Protein AF-A0A2N6A947-F1 (afdb_monomer)

Nearest PDB structures (foldseek):
  3qwr-assembly1_A  TM=3.632E-01  e=7.647E-03  Homo sapiens
  8txb-assembly1_A  TM=1.488E-01  e=3.170E-05  Chlamydomonas reinhardtii
  7u06-assembly1_b  TM=2.099E-01  e=1.662E-03  Saccharomyces cerevisiae
  5es4-assembly2_C  TM=1.781E-01  e=1.356E-02  Homo sapiens
  7e94-assembly1_T  TM=2.693E-01  e=3.312E-01  Saccharomyces cerevisiae S288C

Solvent-accessible surface area (backbone atoms only — not comparable to full-atom values): 46167 Å² total; per-residue (Å²): 127,74,68,74,59,53,59,57,52,53,52,54,52,50,54,50,50,50,55,51,50,54,52,52,53,60,61,70,66,67,63,84,74,73,75,77,86,54,90,84,45,86,80,53,80,33,36,28,36,40,32,32,40,22,93,68,43,40,49,32,33,26,24,50,62,75,35,22,82,81,71,75,57,36,49,49,88,84,82,55,90,38,47,86,80,69,62,102,75,73,44,58,64,69,76,78,46,18,27,25,67,40,86,85,81,22,39,27,34,46,35,28,37,19,62,69,56,40,50,29,29,26,12,85,80,48,89,64,82,64,60,80,60,88,80,77,58,58,48,38,21,34,60,48,87,68,36,31,43,40,24,34,31,29,61,76,52,50,91,76,19,49,28,32,26,41,56,100,89,47,28,28,28,44,42,82,88,81,30,30,31,34,46,34,27,42,19,69,40,94,85,72,79,64,49,65,40,60,34,35,25,25,39,59,70,30,24,80,79,73,76,56,24,19,25,59,91,65,78,32,72,55,74,77,43,63,55,63,92,38,36,24,36,49,66,66,91,64,73,90,75,80,86,70,94,78,80,85,83,84,77,84,92,79,85,83,88,73,70,51,75,50,75,49,76,68,82,77,30,50,36,51,42,62,48,74,90,80,78,84,88,83,75,64,78,44,79,49,80,55,66,89,76,90,86,70,86,94,80,79,93,71,79,94,74,88,62,86,72,74,58,49,103,82,75,48,79,68,92,79,83,91,72,81,86,76,92,78,88,85,84,76,100,69,87,81,84,78,82,73,75,57,75,47,48,60,74,59,52,70,70,51,67,98,67,70,63,40,45,36,40,29,47,83,87,70,55,66,56,70,73,50,79,64,81,88,92,84,89,90,74,76,58,48,70,87,59,84,68,67,75,52,45,62,93,54,104,69,56,72,59,55,50,55,61,99,79,83,57,78,32,66,47,42,43,51,46,66,46,38,39,87,75,56,73,64,38,46,30,46,37,32,15,53,44,74,50,64,42,62,95,73,77,41,45,73,68,47,57,62,31,78,43,81,62,54,79,56,85,67,53,42,53,53,72,52,72,47,66,26,70,67,50,85,90,54,52,29,86,38,55,37,26,60,39,52,23,42,72,85,56,55,50,62,80,58,83,83,48,70,86,41,54,51,71,52,48,29,44,49,49,36,37,79,77,47,72,48,58,60,56,67,51,68,74,57,76,41,64,58,58,71,93,62,68,38,64,61,41,46,40,35,35,27,53,48,59,79,36,88,85,68,49,59,67,46,52,37,40,36,44,33,40,72,90,56,95,53,79,44,78,44,73,40,97,77,60,87,36,55,36,69,80,36,77,88,45,50,58,33,46,44,75,47,34,26,79,84,37,79,81,67,59,67,61,37,47,28,35,45,33,40,29,39,21,48,80,83,53,67,22,69,78,42,63,49,67,65,86,70,85,74,81,74,86,70,75,82,59,97,49,81,31,78,84,81,69,47,71,43,38,42,55,43,72,51,73,51,57,22,39,52,65,44,77,99,56,67,72,41,52,42,51,72,72,33,35,23,73,37,78,26,36,42,42,65,62,29,29,30,41,53,97,85,58,87,73,92,62,66,40,75,30,81,96,60,43,48,34,42,53,47,60,75,47,50,48,64,75,84,44,57,52,54,40,76,63,31,34,31,25,34,69,58,58,42,71,73,43,30,32,29,40,33,32,26,34,86,90,66,30,61,16,50,67,53,76,38,70,38,65,24,37,68,62,72,81,88,80,79,88,84,128

Mean predicted aligned error: 19.94 Å

Structure (mmCIF, N/CA/C/O backbone):
data_AF-A0A2N6A947-F1
#
_entry.id   AF-A0A2N6A947-F1
#
loop_
_atom_site.group_PDB
_atom_site.id
_atom_site.type_symbol
_atom_site.label_atom_id
_atom_site.label_alt_id
_atom_site.label_comp_id
_atom_site.label_asym_id
_atom_site.label_entity_id
_atom_site.label_seq_id
_atom_site.pdbx_PDB_ins_code
_atom_site.Cartn_x
_atom_site.Cartn_y
_atom_site.Cartn_z
_atom_site.occupancy
_atom_site.B_iso_or_equiv
_atom_site.auth_seq_id
_atom_site.auth_comp_id
_atom_site.auth_asym_id
_atom_site.auth_atom_id
_atom_site.pdbx_PDB_model_num
ATOM 1 N N . MET A 1 1 ? 44.524 34.307 -31.940 1.00 50.47 1 MET A N 1
ATOM 2 C CA . MET A 1 1 ? 45.292 33.169 -31.377 1.00 50.47 1 MET A CA 1
ATOM 3 C C . MET A 1 1 ? 45.083 32.980 -29.865 1.00 50.47 1 MET A C 1
ATOM 5 O O . MET A 1 1 ? 45.227 31.859 -29.406 1.00 50.47 1 MET A O 1
ATOM 9 N N . LEU A 1 2 ? 44.677 34.011 -29.102 1.00 44.41 2 LEU A N 1
ATOM 10 C CA . LEU A 1 2 ? 44.308 33.879 -27.677 1.00 44.41 2 LEU A CA 1
ATOM 11 C C . LEU A 1 2 ? 42.926 33.234 -27.424 1.00 44.41 2 LEU A C 1
ATOM 13 O O . LEU A 1 2 ? 42.765 32.572 -26.411 1.00 44.41 2 LEU A O 1
ATOM 17 N N . TYR A 1 3 ? 41.973 33.340 -28.357 1.00 42.94 3 TYR A N 1
ATOM 18 C CA . TYR A 1 3 ? 40.593 32.856 -28.165 1.00 42.94 3 TYR A CA 1
ATOM 19 C C . TYR A 1 3 ? 40.456 31.316 -28.142 1.00 42.94 3 TYR A C 1
ATOM 21 O O . TYR A 1 3 ? 39.772 30.763 -27.293 1.00 42.94 3 TYR A O 1
ATOM 29 N N . LYS A 1 4 ? 41.215 30.594 -28.982 1.00 48.47 4 LYS A N 1
ATOM 30 C CA . LYS A 1 4 ? 41.198 29.113 -29.029 1.00 48.47 4 LYS A CA 1
ATOM 31 C C . LYS A 1 4 ? 41.776 28.428 -27.784 1.00 48.47 4 LYS A C 1
ATOM 33 O O . LYS A 1 4 ? 41.676 27.211 -27.652 1.00 48.47 4 LYS A O 1
ATOM 38 N N . LYS A 1 5 ? 42.452 29.174 -26.907 1.00 51.66 5 LYS A N 1
ATOM 39 C CA . LYS A 1 5 ? 43.071 28.610 -25.701 1.00 51.66 5 LYS A CA 1
ATOM 40 C C . LYS A 1 5 ? 42.092 28.569 -24.524 1.00 51.66 5 LYS A C 1
ATOM 42 O O . LYS A 1 5 ? 42.265 27.737 -23.642 1.00 51.66 5 LYS A O 1
ATOM 47 N N . THR A 1 6 ? 41.067 29.418 -24.544 1.00 63.31 6 THR A N 1
ATOM 48 C CA . THR A 1 6 ? 40.069 29.542 -23.477 1.00 63.31 6 THR A CA 1
ATOM 49 C C . THR A 1 6 ? 38.972 28.480 -23.580 1.00 63.31 6 THR A C 1
ATOM 51 O O . THR A 1 6 ? 38.602 27.914 -22.560 1.00 63.31 6 THR A O 1
ATOM 54 N N . GLU A 1 7 ? 38.534 28.114 -24.791 1.00 71.25 7 GLU A N 1
ATOM 55 C CA . GLU A 1 7 ? 37.529 27.048 -24.994 1.00 71.25 7 GLU A CA 1
ATOM 56 C C . GLU A 1 7 ? 38.010 25.684 -24.490 1.00 71.25 7 GLU A C 1
ATOM 58 O O . GLU A 1 7 ? 37.280 24.967 -23.813 1.00 71.25 7 GLU A O 1
ATOM 63 N N . LYS A 1 8 ? 39.281 25.347 -24.744 1.00 76.56 8 LYS A N 1
ATOM 64 C CA . LYS A 1 8 ? 39.851 24.084 -24.256 1.00 76.56 8 LYS A CA 1
ATOM 65 C C . LYS A 1 8 ? 39.929 24.040 -22.733 1.00 76.56 8 LYS A C 1
ATOM 67 O O . LYS A 1 8 ? 39.758 22.977 -22.156 1.00 76.56 8 LYS A O 1
ATOM 72 N N . PHE A 1 9 ? 40.180 25.175 -22.085 1.00 80.62 9 PHE A N 1
ATOM 73 C CA . PHE A 1 9 ? 40.243 25.229 -20.627 1.00 80.62 9 PHE A CA 1
ATOM 74 C C . PHE A 1 9 ? 38.854 25.059 -19.998 1.00 80.62 9 PHE A C 1
ATOM 76 O O . PHE A 1 9 ? 38.720 24.331 -19.021 1.00 80.62 9 PHE A O 1
ATOM 83 N N . LEU A 1 10 ? 37.819 25.653 -20.603 1.00 83.31 10 LEU A N 1
ATOM 84 C CA . LEU A 1 10 ? 36.439 25.518 -20.131 1.00 83.31 10 LEU A CA 1
ATOM 85 C C . LEU A 1 10 ? 35.922 24.078 -20.273 1.00 83.31 10 LEU A C 1
ATOM 87 O O . LEU A 1 10 ? 35.333 23.545 -19.338 1.00 83.31 10 LEU A O 1
ATOM 91 N N . PHE A 1 11 ? 36.219 23.426 -21.402 1.00 87.25 11 PHE A N 1
ATOM 92 C CA . PHE A 1 11 ? 35.834 22.033 -21.642 1.00 87.25 11 PHE A CA 1
ATOM 93 C C . PHE A 1 11 ? 36.469 21.073 -20.624 1.00 87.25 11 PHE A C 1
ATOM 95 O O . PHE A 1 11 ? 35.775 20.256 -20.029 1.00 87.25 11 PHE A O 1
ATOM 102 N N . PHE A 1 12 ? 37.772 21.214 -20.348 1.00 87.25 12 PHE A N 1
ATOM 103 C CA . PHE A 1 12 ? 38.435 20.384 -19.334 1.00 87.25 12 PHE A CA 1
ATOM 104 C C . PHE A 1 12 ? 37.901 20.635 -17.917 1.00 87.25 12 PHE A C 1
ATOM 106 O O . PHE A 1 12 ? 37.823 19.694 -17.133 1.00 87.25 12 PHE A O 1
ATOM 113 N N . SER A 1 13 ? 37.500 21.869 -17.593 1.00 87.62 13 SER A N 1
ATOM 114 C CA . SER A 1 13 ? 36.910 22.184 -16.288 1.00 87.62 13 SER A CA 1
ATOM 115 C C . SER A 1 13 ? 35.533 21.541 -16.099 1.00 87.62 13 SER A C 1
ATOM 117 O O . SER A 1 13 ? 35.254 21.045 -15.013 1.00 87.62 13 SER A O 1
ATOM 119 N N . LEU A 1 14 ? 34.700 21.508 -17.147 1.00 90.31 14 LEU A N 1
ATOM 120 C CA . LEU A 1 14 ? 33.376 20.873 -17.110 1.00 90.31 14 LEU A CA 1
ATOM 121 C C . LEU A 1 14 ? 33.468 19.348 -17.008 1.00 90.31 14 LEU A C 1
ATOM 123 O O . LEU A 1 14 ? 32.779 18.754 -16.187 1.00 90.31 14 LEU A O 1
ATOM 127 N N . VAL A 1 15 ? 34.374 18.720 -17.766 1.00 92.31 15 VAL A N 1
ATOM 128 C CA . VAL A 1 15 ? 34.613 17.269 -17.672 1.00 92.31 15 VAL A CA 1
ATOM 129 C C . VAL A 1 15 ? 35.115 16.885 -16.278 1.00 92.31 15 VAL A C 1
ATOM 131 O O . VAL A 1 15 ? 34.679 15.882 -15.721 1.00 92.31 15 VAL A O 1
ATOM 134 N N . PHE A 1 16 ? 35.993 17.695 -15.679 1.00 92.38 16 PHE A N 1
ATOM 135 C CA . PHE A 1 16 ? 36.485 17.431 -14.327 1.00 92.38 16 PHE A CA 1
ATOM 136 C C . PHE A 1 16 ? 35.374 17.550 -13.276 1.00 92.38 16 PHE A C 1
ATOM 138 O O . PHE A 1 16 ? 35.284 16.697 -12.402 1.00 92.38 16 PHE A O 1
ATOM 145 N N . LEU A 1 17 ? 34.499 18.556 -13.391 1.00 90.62 17 LEU A N 1
ATOM 146 C CA . LEU A 1 17 ? 33.332 18.725 -12.517 1.00 90.62 17 LEU A CA 1
ATOM 147 C C . LEU A 1 17 ? 32.339 17.564 -12.644 1.00 90.62 17 LEU A C 1
ATOM 149 O O . LEU A 1 17 ? 31.837 17.093 -11.630 1.00 90.62 17 LEU A O 1
ATOM 153 N N . PHE A 1 18 ? 32.109 17.064 -13.861 1.00 90.19 18 PHE A N 1
ATOM 154 C CA . PHE A 1 18 ? 31.213 15.933 -14.100 1.00 90.19 18 PHE A CA 1
ATOM 155 C C . PHE A 1 18 ? 31.761 14.628 -13.508 1.00 90.19 18 PHE A C 1
ATOM 157 O O . PHE A 1 18 ? 31.039 13.906 -12.831 1.00 90.19 18 PHE A O 1
ATOM 164 N N . ILE A 1 19 ? 33.060 14.352 -13.682 1.00 90.44 19 ILE A N 1
ATOM 165 C CA . ILE A 1 19 ? 33.705 13.162 -13.103 1.00 90.44 19 ILE A CA 1
ATOM 166 C C . ILE A 1 19 ? 33.709 13.237 -11.572 1.00 90.44 19 ILE A C 1
ATOM 168 O O . ILE A 1 19 ? 33.437 12.234 -10.913 1.00 90.44 19 ILE A O 1
ATOM 172 N N . PHE A 1 20 ? 33.997 14.410 -10.998 1.00 85.50 20 PHE A N 1
ATOM 173 C CA . PHE A 1 20 ? 33.984 14.583 -9.545 1.00 85.50 20 PHE A CA 1
ATOM 174 C C . PHE A 1 20 ? 32.566 14.470 -8.979 1.00 85.50 20 PHE A C 1
ATOM 176 O O . PHE A 1 20 ? 32.386 13.804 -7.968 1.00 85.50 20 PHE A O 1
ATOM 183 N N . GLY A 1 21 ? 31.568 15.047 -9.656 1.00 85.94 21 GLY A N 1
ATOM 184 C CA . GLY A 1 21 ? 30.157 14.938 -9.281 1.00 85.94 21 GLY A CA 1
ATOM 185 C C . GLY A 1 21 ? 29.642 13.500 -9.344 1.00 85.94 21 GLY A C 1
ATOM 186 O O . GLY A 1 21 ? 29.076 13.019 -8.369 1.00 85.94 21 GLY A O 1
ATOM 187 N N . ALA A 1 22 ? 29.926 12.776 -10.431 1.00 74.06 22 ALA A N 1
ATOM 188 C CA . ALA A 1 22 ? 29.560 11.366 -10.566 1.00 74.06 22 ALA A CA 1
ATOM 189 C C . ALA A 1 22 ? 30.270 10.479 -9.528 1.00 74.06 22 ALA A C 1
ATOM 191 O O . ALA A 1 22 ? 29.666 9.566 -8.978 1.00 74.06 22 ALA A O 1
ATOM 192 N N . SER A 1 23 ? 31.536 10.767 -9.206 1.00 73.06 23 SER A N 1
ATOM 193 C CA . SER A 1 23 ? 32.271 10.012 -8.180 1.00 73.06 23 SER A CA 1
ATOM 194 C C . SER A 1 23 ? 31.745 10.286 -6.768 1.00 73.06 23 SER A C 1
ATOM 196 O O . SER A 1 23 ? 31.692 9.364 -5.962 1.00 73.06 23 SER A O 1
ATOM 198 N N . LEU A 1 24 ? 31.333 11.524 -6.469 1.00 68.56 24 LEU A N 1
ATOM 199 C CA . LEU A 1 24 ? 30.694 11.872 -5.195 1.00 68.56 24 LEU A CA 1
ATOM 200 C C . LEU A 1 24 ? 29.315 11.206 -5.065 1.00 68.56 24 LEU A C 1
ATOM 202 O O . LEU A 1 24 ? 28.981 10.693 -4.004 1.00 68.56 24 LEU A O 1
ATOM 206 N N . PHE A 1 25 ? 28.551 11.152 -6.160 1.00 63.16 25 PHE A N 1
ATOM 207 C CA . PHE A 1 25 ? 27.249 10.486 -6.209 1.00 63.16 25 PHE A CA 1
ATOM 208 C C . PHE A 1 25 ? 27.365 8.970 -5.983 1.00 63.16 25 PHE A C 1
ATOM 210 O O . PHE A 1 25 ? 26.602 8.407 -5.205 1.00 63.16 25 PHE A O 1
ATOM 217 N N . VAL A 1 26 ? 28.371 8.315 -6.579 1.00 64.00 26 VAL A N 1
ATOM 218 C CA . VAL A 1 26 ? 28.654 6.878 -6.374 1.00 64.00 26 VAL A CA 1
ATOM 219 C C . VAL A 1 26 ? 29.166 6.571 -4.956 1.00 64.00 26 VAL A C 1
ATOM 221 O O . VAL A 1 26 ? 28.980 5.463 -4.461 1.00 64.00 26 VAL A O 1
ATOM 224 N N . LEU A 1 27 ? 29.813 7.529 -4.283 1.00 49.41 27 LEU A N 1
ATOM 225 C CA . LEU A 1 27 ? 30.269 7.351 -2.899 1.00 49.41 27 LEU A CA 1
ATOM 226 C C . LEU A 1 27 ? 29.147 7.566 -1.873 1.00 49.41 27 LEU A C 1
ATOM 228 O O . LEU A 1 27 ? 29.126 6.851 -0.879 1.00 49.41 27 LEU A O 1
ATOM 232 N N . ASN A 1 28 ? 28.185 8.453 -2.145 1.00 48.78 28 ASN A N 1
ATOM 233 C CA . ASN A 1 28 ? 27.002 8.635 -1.292 1.00 48.78 28 ASN A CA 1
ATOM 234 C C . ASN A 1 28 ? 25.933 7.540 -1.470 1.00 48.78 28 ASN A C 1
ATOM 236 O O . ASN A 1 28 ? 25.025 7.443 -0.654 1.00 48.78 28 ASN A O 1
ATOM 240 N N . SER A 1 29 ? 26.018 6.716 -2.520 1.00 42.75 29 SER A N 1
ATOM 241 C CA . SER A 1 29 ? 25.035 5.657 -2.818 1.00 42.75 29 SER A CA 1
ATOM 242 C C . SER A 1 29 ? 25.415 4.274 -2.277 1.00 42.75 29 SER A C 1
ATOM 244 O O . SER A 1 29 ? 24.683 3.314 -2.489 1.00 42.75 29 SER A O 1
ATOM 246 N N . LYS A 1 30 ? 26.523 4.150 -1.536 1.00 32.97 30 LYS A N 1
ATOM 247 C CA . LYS A 1 30 ? 26.870 2.923 -0.802 1.00 32.97 30 LYS A CA 1
ATOM 248 C C . LYS A 1 30 ? 26.450 3.021 0.662 1.00 32.97 30 LYS A C 1
ATOM 250 O O . LYS A 1 30 ? 27.293 2.902 1.545 1.00 32.97 30 LYS A O 1
ATOM 255 N N . LYS A 1 31 ? 25.158 3.239 0.910 1.00 45.78 31 LYS A N 1
ATOM 256 C CA . LYS A 1 31 ? 24.582 2.864 2.206 1.00 45.78 31 LYS A CA 1
ATOM 257 C C . LYS A 1 31 ? 24.679 1.344 2.328 1.00 45.78 31 LYS A C 1
ATOM 259 O O . LYS A 1 31 ? 24.542 0.642 1.323 1.00 45.78 31 LYS A O 1
ATOM 264 N N . ALA A 1 32 ? 24.985 0.836 3.517 1.00 40.97 32 ALA A N 1
ATOM 265 C CA . ALA A 1 32 ? 24.876 -0.591 3.773 1.00 40.97 32 ALA A CA 1
ATOM 266 C C . ALA A 1 32 ? 23.411 -0.981 3.533 1.00 40.97 32 ALA A C 1
ATOM 268 O O . ALA A 1 32 ? 22.534 -0.580 4.295 1.00 40.97 32 ALA A O 1
ATOM 269 N N . SER A 1 33 ? 23.131 -1.683 2.432 1.00 39.00 33 SER A N 1
ATOM 270 C CA . SER A 1 33 ? 21.829 -2.312 2.238 1.00 39.00 33 SER A CA 1
ATOM 271 C C . SER A 1 33 ? 21.668 -3.326 3.358 1.00 39.00 33 SER A C 1
ATOM 273 O O . SER A 1 33 ? 22.287 -4.389 3.314 1.00 39.00 33 SER A O 1
ATOM 275 N N . ALA A 1 34 ? 20.847 -3.002 4.358 1.00 44.25 34 ALA A N 1
ATOM 276 C CA . ALA A 1 34 ? 20.091 -4.053 5.007 1.00 44.25 34 ALA A CA 1
ATOM 277 C C . ALA A 1 34 ? 19.379 -4.809 3.884 1.00 44.25 34 ALA A C 1
ATOM 279 O O . ALA A 1 34 ? 18.766 -4.198 3.002 1.00 44.25 34 ALA A O 1
ATOM 280 N N . THR A 1 35 ? 19.579 -6.120 3.847 1.00 45.50 35 THR A N 1
ATOM 281 C CA . THR A 1 35 ? 18.865 -7.013 2.947 1.00 45.50 35 THR A CA 1
ATOM 282 C C . THR A 1 35 ? 17.377 -6.701 3.067 1.00 45.50 35 THR A C 1
ATOM 284 O O . THR A 1 35 ? 16.821 -6.691 4.165 1.00 45.50 35 THR A O 1
ATOM 287 N N . THR A 1 36 ? 16.757 -6.347 1.941 1.00 43.16 36 THR A N 1
ATOM 288 C CA . THR A 1 36 ? 15.314 -6.134 1.850 1.00 43.16 36 THR A CA 1
ATOM 289 C C . THR A 1 36 ? 14.626 -7.378 2.387 1.00 43.16 36 THR A C 1
ATOM 291 O O . THR A 1 36 ? 14.942 -8.486 1.956 1.00 43.16 36 THR A O 1
ATOM 294 N N . TRP A 1 37 ? 13.741 -7.196 3.361 1.00 45.16 37 TRP A N 1
ATOM 295 C CA . TRP A 1 37 ? 12.970 -8.279 3.954 1.00 45.16 37 TRP A CA 1
ATOM 296 C C . TRP A 1 37 ? 12.182 -9.011 2.862 1.00 45.16 37 TRP A C 1
ATOM 298 O O . TRP A 1 37 ? 11.352 -8.404 2.188 1.00 45.16 37 TRP A O 1
ATOM 308 N N . ASP A 1 38 ? 12.477 -10.297 2.669 1.00 51.53 38 ASP A N 1
ATOM 309 C CA . ASP A 1 38 ? 11.773 -11.168 1.730 1.00 51.53 38 ASP A CA 1
ATOM 310 C C . ASP A 1 38 ? 10.774 -12.046 2.505 1.00 51.53 38 ASP A C 1
ATOM 312 O O . ASP A 1 38 ? 11.174 -13.056 3.086 1.00 51.53 38 ASP A O 1
ATOM 316 N N . PRO A 1 39 ? 9.473 -11.722 2.542 1.00 48.81 39 PRO A N 1
ATOM 317 C CA . PRO A 1 39 ? 8.485 -12.542 3.245 1.00 48.81 39 PRO A CA 1
ATOM 318 C C . PRO A 1 39 ? 8.415 -14.004 2.766 1.00 48.81 39 PRO A C 1
ATOM 320 O O . PRO A 1 39 ? 7.819 -14.829 3.457 1.00 48.81 39 PRO A O 1
ATOM 323 N N . SER A 1 40 ? 8.999 -14.342 1.608 1.00 46.25 40 SER A N 1
ATOM 324 C CA . SER A 1 40 ? 9.040 -15.705 1.071 1.00 46.25 40 SER A CA 1
ATOM 325 C C . SER A 1 40 ? 10.133 -16.590 1.686 1.00 46.25 40 SER A C 1
ATOM 327 O O . SER A 1 40 ? 10.068 -17.817 1.549 1.00 46.25 40 SER A O 1
ATOM 329 N N . ASN A 1 41 ? 11.095 -16.011 2.415 1.00 53.38 41 ASN A N 1
ATOM 330 C CA . ASN A 1 41 ? 12.110 -16.783 3.118 1.00 53.38 41 ASN A CA 1
ATOM 331 C C . ASN A 1 41 ? 11.519 -17.367 4.424 1.00 53.38 41 ASN A C 1
ATOM 333 O O . ASN A 1 41 ? 11.138 -16.613 5.322 1.00 53.38 41 ASN A O 1
ATOM 337 N N . PRO A 1 42 ? 11.433 -18.704 4.572 1.00 47.22 42 PRO A N 1
ATOM 338 C CA . PRO A 1 42 ? 10.879 -19.349 5.765 1.00 47.22 42 PRO A CA 1
ATOM 339 C C . PRO A 1 42 ? 11.653 -19.043 7.059 1.00 47.22 42 PRO A C 1
ATOM 341 O O . PRO A 1 42 ? 11.121 -19.292 8.141 1.00 47.22 42 PRO A O 1
ATOM 344 N N . ASP A 1 43 ? 12.859 -18.475 6.967 1.00 54.97 43 ASP A N 1
ATOM 345 C CA . ASP A 1 43 ? 13.655 -18.025 8.113 1.00 54.97 43 ASP A CA 1
ATOM 346 C C . ASP A 1 43 ? 13.219 -16.630 8.631 1.00 54.97 43 ASP A C 1
ATOM 348 O O . ASP A 1 43 ? 13.687 -16.174 9.679 1.00 54.97 43 ASP A O 1
ATOM 352 N N . ASN A 1 44 ? 12.242 -15.989 7.973 1.00 59.78 44 ASN A N 1
ATOM 353 C CA . ASN A 1 44 ? 11.711 -14.661 8.309 1.00 59.78 44 ASN A CA 1
ATOM 354 C C . ASN A 1 44 ? 10.488 -14.691 9.238 1.00 59.78 44 ASN A C 1
ATOM 356 O O . ASN A 1 44 ? 9.708 -13.741 9.291 1.00 59.78 44 ASN A O 1
ATOM 360 N N . THR A 1 45 ? 10.336 -15.742 10.051 1.00 69.19 45 THR A N 1
ATOM 361 C CA . THR A 1 45 ? 9.335 -15.771 11.141 1.00 69.19 45 THR A CA 1
ATOM 362 C C . THR A 1 45 ? 9.578 -14.700 12.214 1.00 69.19 45 THR A C 1
ATOM 364 O O . THR A 1 45 ? 8.753 -14.498 13.107 1.00 69.19 45 THR A O 1
ATOM 367 N N . HIS A 1 46 ? 10.733 -14.037 12.160 1.00 82.50 46 HIS A N 1
ATOM 368 C CA . HIS A 1 46 ? 11.123 -12.936 13.028 1.00 82.50 46 HIS A CA 1
ATOM 369 C C . HIS A 1 46 ? 10.923 -11.611 12.293 1.00 82.50 46 HIS A C 1
ATOM 371 O O . HIS A 1 46 ? 11.473 -11.400 11.214 1.00 82.50 46 HIS A O 1
ATOM 377 N N . ASN A 1 47 ? 10.129 -10.720 12.881 1.00 86.94 47 ASN A N 1
ATOM 378 C CA . ASN A 1 47 ? 9.800 -9.416 12.305 1.00 86.94 47 ASN A CA 1
ATOM 379 C C . ASN A 1 47 ? 10.691 -8.280 12.829 1.00 86.94 47 ASN A C 1
ATOM 381 O O . ASN A 1 47 ? 10.486 -7.138 12.428 1.00 86.94 47 ASN A O 1
ATOM 385 N N . LEU A 1 48 ? 11.700 -8.573 13.662 1.00 92.94 48 LEU A N 1
ATOM 386 C CA . LEU A 1 48 ? 12.826 -7.666 13.881 1.00 92.94 48 LEU A CA 1
ATOM 387 C C . LEU A 1 48 ? 14.060 -8.132 13.115 1.00 92.94 48 LEU A C 1
ATOM 389 O O . LEU A 1 48 ? 14.401 -9.315 13.093 1.00 92.94 48 LEU A O 1
ATOM 393 N N . SER A 1 49 ? 14.770 -7.173 12.535 1.00 92.06 49 SER A N 1
ATOM 394 C CA . SER A 1 49 ? 16.052 -7.391 11.872 1.00 92.06 49 SER A CA 1
ATOM 395 C C . SER A 1 49 ? 16.985 -6.214 12.123 1.00 92.06 49 SER A C 1
ATOM 397 O O . SER A 1 49 ? 16.542 -5.126 12.467 1.00 92.06 49 SER A O 1
ATOM 399 N N . GLY A 1 50 ? 18.285 -6.416 11.956 1.00 92.06 50 GLY A N 1
ATOM 400 C CA . GLY A 1 50 ? 19.279 -5.349 12.019 1.00 92.06 50 GLY A CA 1
ATOM 401 C C . GLY A 1 50 ? 20.126 -5.427 13.281 1.00 92.06 50 GLY A C 1
ATOM 402 O O . GLY A 1 50 ? 20.182 -6.459 13.961 1.00 92.06 50 GLY A O 1
ATOM 403 N N . PHE A 1 51 ? 20.832 -4.339 13.571 1.00 92.81 51 PHE A N 1
ATOM 404 C CA . PHE A 1 51 ? 21.810 -4.304 14.648 1.00 92.81 51 PHE A CA 1
ATOM 405 C C . PHE A 1 51 ? 21.565 -3.135 15.595 1.00 92.81 51 PHE A C 1
ATOM 407 O O . PHE A 1 51 ? 21.446 -1.999 15.155 1.00 92.81 51 PHE A O 1
ATOM 414 N N . ALA A 1 52 ? 21.585 -3.420 16.895 1.00 94.94 52 ALA A N 1
ATOM 415 C CA . ALA A 1 52 ? 21.800 -2.422 17.937 1.00 94.94 52 ALA A CA 1
ATOM 416 C C . ALA A 1 52 ? 23.274 -2.429 18.366 1.00 94.94 52 ALA A C 1
ATOM 418 O O . ALA A 1 52 ? 24.026 -3.373 18.082 1.00 94.94 52 ALA A O 1
ATOM 419 N N . TRP A 1 53 ? 23.695 -1.394 19.085 1.00 92.38 53 TRP A N 1
ATOM 420 C CA . TRP A 1 53 ? 25.076 -1.249 19.526 1.00 92.38 53 TRP A CA 1
ATOM 421 C C . TRP A 1 53 ? 25.181 -0.711 20.953 1.00 92.38 53 TRP A C 1
ATOM 423 O O . TRP A 1 53 ? 24.418 0.155 21.371 1.00 92.38 53 TRP A O 1
ATOM 433 N N . ALA A 1 54 ? 26.162 -1.213 21.699 1.00 90.06 54 ALA A N 1
ATOM 434 C CA . ALA A 1 54 ? 26.568 -0.668 22.989 1.00 90.06 54 ALA A CA 1
ATOM 435 C C . ALA A 1 54 ? 28.091 -0.704 23.125 1.00 90.06 54 ALA A C 1
ATOM 437 O O . ALA A 1 54 ? 28.723 -1.667 22.695 1.00 90.06 54 ALA A O 1
ATOM 438 N N . ASP A 1 55 ? 28.681 0.265 23.820 1.00 85.81 55 ASP A N 1
ATOM 439 C CA . ASP A 1 55 ? 30.133 0.325 24.053 1.00 85.81 55 ASP A CA 1
ATOM 440 C C . ASP A 1 55 ? 30.706 -0.953 24.693 1.00 85.81 55 ASP A C 1
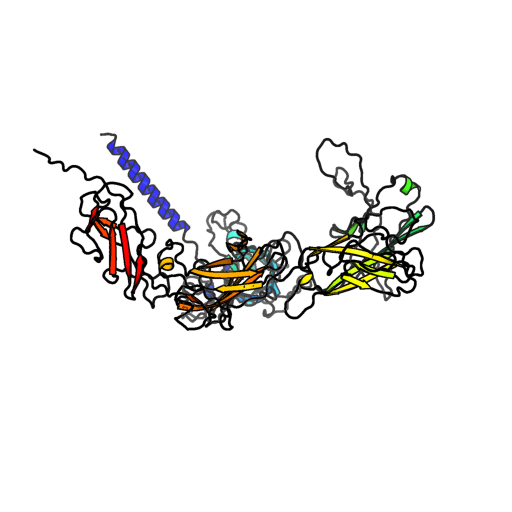ATOM 442 O O . ASP A 1 55 ? 31.814 -1.397 24.384 1.00 85.81 55 ASP A O 1
ATOM 446 N N . THR A 1 56 ? 29.955 -1.557 25.616 1.00 87.44 56 THR A N 1
ATOM 447 C CA . THR A 1 56 ? 30.424 -2.702 26.410 1.00 87.44 56 THR A CA 1
ATOM 448 C C . THR A 1 56 ? 30.042 -4.055 25.801 1.00 87.44 56 THR A C 1
ATOM 450 O O . THR A 1 56 ? 30.792 -5.021 25.963 1.00 87.44 56 THR A O 1
ATOM 453 N N . ILE A 1 57 ? 28.905 -4.138 25.093 1.00 88.19 57 ILE A N 1
ATOM 454 C CA . ILE A 1 57 ? 28.423 -5.358 24.415 1.00 88.19 57 ILE A CA 1
ATOM 455 C C . ILE A 1 57 ? 28.917 -5.433 22.971 1.00 88.19 57 ILE A C 1
ATOM 457 O O . ILE A 1 57 ? 28.953 -6.506 22.371 1.00 88.19 57 ILE A O 1
ATOM 461 N N . GLY A 1 58 ? 29.313 -4.314 22.381 1.00 90.81 58 GLY A N 1
ATOM 462 C CA . GLY A 1 58 ? 29.443 -4.189 20.939 1.00 90.81 58 GLY A CA 1
ATOM 463 C C . GLY A 1 58 ? 28.101 -4.396 20.237 1.00 90.81 58 GLY A C 1
ATOM 464 O O . GLY A 1 58 ? 27.043 -4.019 20.735 1.00 90.81 58 GLY A O 1
ATOM 465 N N . TRP A 1 59 ? 28.173 -5.009 19.064 1.00 91.00 59 TRP A N 1
ATOM 466 C CA . TRP A 1 59 ? 27.031 -5.247 18.193 1.00 91.00 59 TRP A CA 1
ATOM 467 C C . TRP A 1 59 ? 26.097 -6.334 18.725 1.00 91.00 59 TRP A C 1
ATOM 469 O O . TRP A 1 59 ? 26.547 -7.402 19.155 1.00 91.00 59 TRP A O 1
ATOM 479 N N . ILE A 1 60 ? 24.801 -6.064 18.623 1.00 93.81 60 ILE A N 1
ATOM 480 C CA . ILE A 1 60 ? 23.703 -6.958 18.976 1.00 93.81 60 ILE A CA 1
ATOM 481 C C . ILE A 1 60 ? 22.871 -7.163 17.717 1.00 93.81 60 ILE A C 1
ATOM 483 O O . ILE A 1 60 ? 22.332 -6.205 17.181 1.00 93.81 60 ILE A O 1
ATOM 487 N N . SER A 1 61 ? 22.767 -8.396 17.246 1.00 92.69 61 SER A N 1
ATOM 488 C CA . SER A 1 61 ? 21.961 -8.755 16.083 1.00 92.69 61 SER A CA 1
ATOM 489 C C . SER A 1 61 ? 20.585 -9.252 16.513 1.00 92.69 61 SER A C 1
ATOM 491 O O . SER A 1 61 ? 20.495 -10.059 17.442 1.00 92.69 61 SER A O 1
ATOM 493 N N . PHE A 1 62 ? 19.531 -8.782 15.842 1.00 94.06 62 PHE A N 1
ATOM 494 C CA . PHE A 1 62 ? 18.140 -9.115 16.174 1.00 94.06 62 PHE A CA 1
ATOM 495 C C . PHE A 1 62 ? 17.587 -10.332 15.433 1.00 94.06 62 PHE A C 1
ATOM 497 O O . PHE A 1 62 ? 16.561 -10.861 15.858 1.00 94.06 62 PHE A O 1
ATOM 504 N N . ASN A 1 63 ? 18.259 -10.814 14.383 1.00 90.25 63 ASN A N 1
ATOM 505 C CA . ASN A 1 63 ? 17.915 -12.078 13.742 1.00 90.25 63 ASN A CA 1
ATOM 506 C C . ASN A 1 63 ? 19.120 -12.778 13.098 1.00 90.25 63 ASN A C 1
ATOM 508 O O . ASN A 1 63 ? 20.147 -12.176 12.792 1.00 90.25 63 ASN A O 1
ATOM 512 N N . SER A 1 64 ? 18.977 -14.079 12.855 1.00 87.12 64 SER A N 1
ATOM 513 C CA . SER A 1 64 ? 20.009 -14.887 12.208 1.00 87.12 64 SER A CA 1
ATOM 514 C C . SER A 1 64 ? 20.269 -14.503 10.745 1.00 87.12 64 SER A C 1
ATOM 516 O O . SER A 1 64 ? 21.387 -14.694 10.273 1.00 87.12 64 SER A O 1
ATOM 518 N N . ALA A 1 65 ? 19.296 -13.886 10.061 1.00 85.25 65 ALA A N 1
ATOM 519 C CA . ALA A 1 65 ? 19.442 -13.396 8.687 1.00 85.25 65 ALA A CA 1
ATOM 520 C C . ALA A 1 65 ? 20.438 -12.227 8.574 1.00 85.25 65 ALA A C 1
ATOM 522 O O . ALA A 1 65 ? 21.115 -12.073 7.564 1.00 85.25 65 ALA A O 1
ATOM 523 N N . ASN A 1 66 ? 20.647 -11.446 9.640 1.00 83.56 66 ASN A N 1
ATOM 524 C CA . ASN A 1 66 ? 21.709 -10.434 9.676 1.00 83.56 66 ASN A CA 1
ATOM 525 C C . ASN A 1 66 ? 23.119 -11.021 9.521 1.00 83.56 66 ASN A C 1
ATOM 527 O O . ASN A 1 66 ? 24.084 -10.288 9.295 1.00 83.56 66 ASN A O 1
ATOM 531 N N . CYS A 1 67 ? 23.244 -12.334 9.686 1.00 80.94 67 CYS A N 1
ATOM 532 C CA . CYS A 1 67 ? 24.482 -13.074 9.560 1.00 80.94 67 CYS A CA 1
ATOM 533 C C . CYS A 1 67 ? 24.630 -13.792 8.214 1.00 80.94 67 CYS A C 1
ATOM 535 O O . CYS A 1 67 ? 25.654 -14.443 8.016 1.00 80.94 67 CYS A O 1
ATOM 537 N N . ASP A 1 68 ? 23.655 -13.666 7.316 1.00 78.06 68 ASP A N 1
ATOM 538 C CA . ASP A 1 68 ? 23.584 -14.304 5.999 1.00 78.06 68 ASP A CA 1
ATOM 539 C C . ASP A 1 68 ? 23.163 -13.250 4.965 1.00 78.06 68 ASP A C 1
ATOM 541 O O . ASP A 1 68 ? 22.005 -13.122 4.579 1.00 78.06 68 ASP A O 1
ATOM 545 N N . SER A 1 69 ? 24.109 -12.383 4.606 1.00 75.88 69 SER A N 1
ATOM 546 C CA . SER A 1 69 ? 23.846 -11.216 3.762 1.00 75.88 69 SER A CA 1
ATOM 547 C C . SER A 1 69 ? 23.619 -11.560 2.290 1.00 75.88 69 SER A C 1
ATOM 549 O O . SER A 1 69 ? 23.114 -10.711 1.557 1.00 75.88 69 SER A O 1
ATOM 551 N N . ASP A 1 70 ? 23.983 -12.767 1.848 1.00 78.31 70 ASP A N 1
ATOM 552 C CA . ASP A 1 70 ? 23.701 -13.268 0.500 1.00 78.31 70 ASP A CA 1
ATOM 553 C C . ASP A 1 70 ? 22.570 -14.311 0.449 1.00 78.31 70 ASP A C 1
ATOM 555 O O . ASP A 1 70 ? 22.329 -14.879 -0.619 1.00 78.31 70 ASP A O 1
ATOM 559 N N . ASP A 1 71 ? 21.866 -14.505 1.571 1.00 77.44 71 ASP A N 1
ATOM 560 C CA . ASP A 1 71 ? 20.705 -15.385 1.743 1.00 77.44 71 ASP A CA 1
ATOM 561 C C . ASP A 1 71 ? 20.930 -16.805 1.193 1.00 77.44 71 ASP A C 1
ATOM 563 O O . ASP A 1 71 ? 20.088 -17.412 0.524 1.00 77.44 71 ASP A O 1
ATOM 567 N N . ASN A 1 72 ? 22.137 -17.335 1.403 1.00 77.06 72 ASN A N 1
ATOM 568 C CA . ASN A 1 72 ? 22.527 -18.641 0.875 1.00 77.06 72 ASN A CA 1
ATOM 569 C C . ASN A 1 72 ? 22.312 -19.784 1.890 1.00 77.06 72 ASN A C 1
ATOM 571 O O . ASN A 1 72 ? 22.644 -20.946 1.607 1.00 77.06 72 ASN A O 1
ATOM 575 N N . GLY A 1 73 ? 21.758 -19.465 3.062 1.00 74.06 73 GLY A N 1
ATOM 576 C CA . GLY A 1 73 ? 21.546 -20.364 4.189 1.00 74.06 73 GLY A CA 1
ATOM 577 C C . GLY A 1 73 ? 22.819 -20.652 4.990 1.00 74.06 73 GLY A C 1
ATOM 578 O O . GLY A 1 73 ? 22.837 -21.609 5.775 1.00 74.06 73 GLY A O 1
ATOM 579 N N . LEU A 1 74 ? 23.907 -19.897 4.791 1.00 72.44 74 LEU A N 1
ATOM 580 C CA . LEU A 1 74 ? 25.194 -20.043 5.476 1.00 72.44 74 LEU A CA 1
ATOM 581 C C . LEU A 1 74 ? 25.627 -18.707 6.080 1.00 72.44 74 LEU A C 1
ATOM 583 O O . LEU A 1 74 ? 25.579 -17.660 5.454 1.00 72.44 74 LEU A O 1
ATOM 587 N N . THR A 1 75 ? 26.180 -18.751 7.293 1.00 70.38 75 THR A N 1
ATOM 588 C CA . THR A 1 75 ? 26.734 -17.538 7.899 1.00 70.38 75 THR A CA 1
ATOM 589 C C . THR A 1 75 ? 27.907 -16.992 7.082 1.00 70.38 75 THR A C 1
ATOM 591 O O . THR A 1 75 ? 28.926 -17.675 6.897 1.00 70.38 75 THR A O 1
ATOM 594 N N . ASP A 1 76 ? 27.814 -15.726 6.685 1.00 71.69 76 ASP A N 1
ATOM 595 C CA . ASP A 1 76 ? 28.827 -15.045 5.895 1.00 71.69 76 ASP A CA 1
ATOM 596 C C . ASP A 1 76 ? 30.143 -14.903 6.655 1.00 71.69 76 ASP A C 1
ATOM 598 O O . ASP A 1 76 ? 30.332 -14.113 7.592 1.00 71.69 76 ASP A O 1
ATOM 602 N N . LYS A 1 77 ? 31.121 -15.700 6.230 1.00 63.69 77 LYS A N 1
ATOM 603 C CA . LYS A 1 77 ? 32.416 -15.768 6.892 1.00 63.69 77 LYS A CA 1
ATOM 604 C C . LYS A 1 77 ? 33.256 -14.540 6.555 1.00 63.69 77 LYS A C 1
ATOM 606 O O . LYS A 1 77 ? 33.894 -14.475 5.509 1.00 63.69 77 LYS A O 1
ATOM 611 N N . GLY A 1 78 ? 33.372 -13.635 7.523 1.00 59.78 78 GLY A N 1
ATOM 612 C CA . GLY A 1 78 ? 34.327 -12.525 7.489 1.00 59.78 78 GLY A CA 1
ATOM 613 C C . GLY A 1 78 ? 33.708 -11.138 7.387 1.00 59.78 78 GLY A C 1
ATOM 614 O O . GLY A 1 78 ? 34.477 -10.180 7.396 1.00 59.78 78 GLY A O 1
ATOM 615 N N . ASN A 1 79 ? 32.377 -11.027 7.349 1.00 52.97 79 ASN A N 1
ATOM 616 C CA . ASN A 1 79 ? 31.710 -9.726 7.322 1.00 52.97 79 ASN A CA 1
ATOM 617 C C . ASN A 1 79 ? 31.295 -9.240 8.724 1.00 52.97 79 ASN A C 1
ATOM 619 O O . ASN A 1 79 ? 31.440 -8.058 9.019 1.00 52.97 79 ASN A O 1
ATOM 623 N N . TYR A 1 80 ? 30.935 -10.143 9.652 1.00 62.88 80 TYR A N 1
ATOM 624 C CA . TYR A 1 80 ? 30.548 -9.751 11.015 1.00 62.88 80 TYR A CA 1
ATOM 625 C C . TYR A 1 80 ? 31.171 -10.665 12.080 1.00 62.88 80 TYR A C 1
ATOM 627 O O . TYR A 1 80 ? 30.774 -11.813 12.262 1.00 62.88 80 TYR A O 1
ATOM 635 N N . ALA A 1 81 ? 32.124 -10.139 12.860 1.00 63.84 81 ALA A N 1
ATOM 636 C CA . ALA A 1 81 ? 32.660 -10.808 14.060 1.00 63.84 81 ALA A CA 1
ATOM 637 C C . ALA A 1 81 ? 31.610 -10.987 15.183 1.00 63.84 81 ALA A C 1
ATOM 639 O O . ALA A 1 81 ? 31.912 -11.527 16.247 1.00 63.84 81 ALA A O 1
ATOM 640 N N . ASN A 1 82 ? 30.391 -10.504 14.943 1.00 69.75 82 ASN A N 1
ATOM 641 C CA . ASN A 1 82 ? 29.313 -10.371 15.914 1.00 69.75 82 ASN A CA 1
ATOM 642 C C . ASN A 1 82 ? 28.242 -11.450 15.764 1.00 69.75 82 ASN A C 1
ATOM 644 O O . ASN A 1 82 ? 27.383 -11.573 16.626 1.00 69.75 82 ASN A O 1
ATOM 648 N N . CYS A 1 83 ? 28.324 -12.258 14.711 1.00 73.88 83 CYS A N 1
ATOM 649 C CA . CYS A 1 83 ? 27.446 -13.396 14.496 1.00 73.88 83 CYS A CA 1
ATOM 650 C C . CYS A 1 83 ? 27.877 -14.592 15.341 1.00 73.88 83 CYS A C 1
ATOM 652 O O . CYS A 1 83 ? 29.066 -14.787 15.621 1.00 73.88 83 CYS A O 1
ATOM 654 N N . GLN A 1 84 ? 26.911 -15.406 15.766 1.00 69.44 84 GLN A N 1
ATOM 655 C CA . GLN A 1 84 ? 27.196 -16.613 16.527 1.00 69.44 84 GLN A CA 1
ATOM 656 C C . GLN A 1 84 ? 27.991 -17.581 15.646 1.00 69.44 84 GLN A C 1
ATOM 658 O O . GLN A 1 84 ? 27.429 -18.296 14.825 1.00 69.44 84 GLN A O 1
ATOM 663 N N . MET A 1 85 ? 29.318 -17.627 15.806 1.00 55.38 85 MET A N 1
ATOM 664 C CA . MET A 1 85 ? 30.124 -18.644 15.136 1.00 55.38 85 MET A CA 1
ATOM 665 C C . MET A 1 85 ? 29.865 -20.010 15.776 1.00 55.38 85 MET A C 1
ATOM 667 O O . MET A 1 85 ? 30.605 -20.458 16.660 1.00 55.38 85 MET A O 1
ATOM 671 N N . LEU A 1 86 ? 28.842 -20.706 15.296 1.00 53.25 86 LEU A N 1
ATOM 672 C CA . LEU A 1 86 ? 28.748 -22.142 15.466 1.00 53.25 86 LEU A CA 1
ATOM 673 C C . LEU A 1 86 ? 29.765 -22.772 14.505 1.00 53.25 86 LEU A C 1
ATOM 675 O O . LEU A 1 86 ? 29.539 -22.928 13.318 1.00 53.25 86 LEU A O 1
ATOM 679 N N . VAL A 1 87 ? 30.930 -23.094 15.072 1.00 50.59 87 VAL A N 1
ATOM 680 C CA . VAL A 1 87 ? 31.976 -23.965 14.511 1.00 50.59 87 VAL A CA 1
ATOM 681 C C . VAL A 1 87 ? 32.768 -23.391 13.308 1.00 50.59 87 VAL A C 1
ATOM 683 O O . VAL A 1 87 ? 32.229 -22.854 12.345 1.00 50.59 87 VAL A O 1
ATOM 686 N N . PRO A 1 88 ? 34.111 -23.520 13.293 1.00 51.00 88 PRO A N 1
ATOM 687 C CA . PRO A 1 88 ? 34.921 -23.215 12.113 1.00 51.00 88 PRO A CA 1
ATOM 688 C C . PRO A 1 88 ? 34.610 -24.188 10.953 1.00 51.00 88 PRO A C 1
ATOM 690 O O . PRO A 1 88 ? 35.287 -25.205 10.809 1.00 51.00 88 PRO A O 1
ATOM 693 N N . GLY A 1 89 ? 33.608 -23.881 10.121 1.00 55.97 89 GLY A N 1
ATOM 694 C CA . GLY A 1 89 ? 33.158 -24.811 9.073 1.00 55.97 89 GLY A CA 1
ATOM 695 C C . GLY A 1 89 ? 32.294 -24.254 7.938 1.00 55.97 89 GLY A C 1
ATOM 696 O O . GLY A 1 89 ? 32.384 -24.806 6.846 1.00 55.97 89 GLY A O 1
ATOM 697 N N . GLY A 1 90 ? 31.563 -23.148 8.132 1.00 56.09 90 GLY A N 1
ATOM 698 C CA . GLY A 1 90 ? 30.478 -22.788 7.204 1.00 56.09 90 GLY A CA 1
ATOM 699 C C . GLY A 1 90 ? 29.279 -23.705 7.436 1.00 56.09 90 GLY A C 1
ATOM 700 O O . GLY A 1 90 ? 28.818 -24.373 6.514 1.00 56.09 90 GLY A O 1
ATOM 701 N N . ASP A 1 91 ? 28.878 -23.822 8.702 1.00 59.03 91 ASP A N 1
ATOM 702 C CA . ASP A 1 91 ? 27.685 -24.571 9.066 1.00 59.03 91 ASP A CA 1
ATOM 703 C C . ASP A 1 91 ? 26.446 -23.777 8.603 1.00 59.03 91 ASP A C 1
ATOM 705 O O . ASP A 1 91 ? 26.510 -22.544 8.535 1.00 59.03 91 ASP A O 1
ATOM 709 N N . PRO A 1 92 ? 25.348 -24.465 8.243 1.00 62.22 92 PRO A N 1
ATOM 710 C CA . PRO A 1 92 ? 24.090 -23.809 7.902 1.00 62.22 92 PRO A CA 1
ATOM 711 C C . PRO A 1 92 ? 23.649 -22.865 9.019 1.00 62.22 92 PRO A C 1
ATOM 713 O O . PRO A 1 92 ? 23.931 -23.144 10.189 1.00 62.22 92 PRO A O 1
ATOM 716 N N . VAL A 1 93 ? 22.949 -21.784 8.662 1.00 62.91 93 VAL A N 1
ATOM 717 C CA . VAL A 1 93 ? 22.271 -20.872 9.597 1.00 62.91 93 VAL A CA 1
ATOM 718 C C . VAL A 1 93 ? 21.196 -21.676 10.331 1.00 62.91 93 VAL A C 1
ATOM 720 O O . VAL A 1 93 ? 20.041 -21.766 9.945 1.00 62.91 93 VAL A O 1
ATOM 723 N N . ASN A 1 94 ? 21.618 -22.424 11.342 1.00 54.50 94 ASN A N 1
ATOM 724 C CA . ASN A 1 94 ? 20.766 -23.289 12.134 1.00 54.50 94 ASN A CA 1
ATOM 725 C C . ASN A 1 94 ? 21.326 -23.312 13.561 1.00 54.50 94 ASN A C 1
ATOM 727 O O . ASN A 1 94 ? 22.457 -23.770 13.766 1.00 54.50 94 ASN A O 1
ATOM 731 N N . PRO A 1 95 ? 20.568 -22.831 14.559 1.00 57.28 95 PRO A N 1
ATOM 732 C CA . PRO A 1 95 ? 19.128 -22.562 14.519 1.00 57.28 95 PRO A CA 1
ATOM 733 C C . PRO A 1 95 ? 18.762 -21.198 13.919 1.00 57.28 95 PRO A C 1
ATOM 735 O O . PRO A 1 95 ? 19.514 -20.243 14.071 1.00 57.28 95 PRO A O 1
ATOM 738 N N . THR A 1 96 ? 17.591 -21.120 13.285 1.00 75.00 96 THR A N 1
ATOM 739 C CA . THR A 1 96 ? 16.876 -19.862 13.037 1.00 75.00 96 THR A CA 1
ATOM 740 C C . THR A 1 96 ? 16.589 -19.221 14.391 1.00 75.00 96 THR A C 1
ATOM 742 O O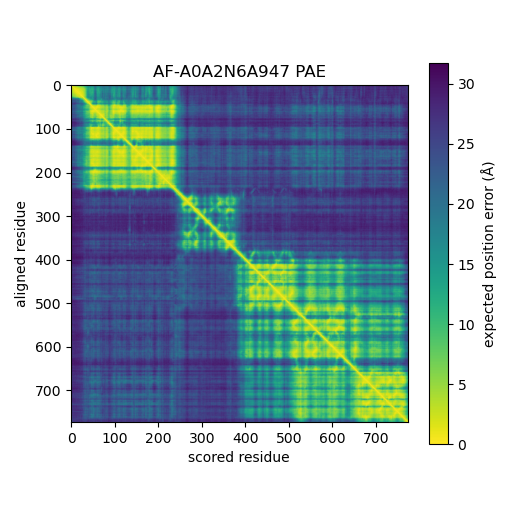 . THR A 1 96 ? 15.959 -19.837 15.258 1.00 75.00 96 THR A O 1
ATOM 745 N N . TRP A 1 97 ? 17.112 -18.024 14.615 1.00 86.94 97 TRP A N 1
ATOM 746 C CA . TRP A 1 97 ? 16.858 -17.255 15.827 1.00 86.94 97 TRP A CA 1
ATOM 747 C C . TRP A 1 97 ? 16.558 -15.811 15.461 1.00 86.94 97 TRP A C 1
ATOM 749 O O . TRP A 1 97 ? 17.009 -15.298 14.437 1.00 86.94 97 TRP A O 1
ATOM 759 N N . GLY A 1 98 ? 15.815 -15.148 16.330 1.00 90.75 98 GLY A N 1
ATOM 760 C CA . GLY A 1 98 ? 15.517 -13.737 16.216 1.00 90.75 98 GLY A CA 1
ATOM 761 C C . GLY A 1 98 ? 14.482 -13.314 17.237 1.00 90.75 98 GLY A C 1
ATOM 762 O O . GLY A 1 98 ? 14.008 -14.128 18.039 1.00 90.75 98 GLY A O 1
ATOM 763 N N . VAL A 1 99 ? 14.166 -12.027 17.211 1.00 93.38 99 VAL A N 1
ATOM 764 C CA . VAL A 1 99 ? 13.119 -11.424 18.033 1.00 93.38 99 VAL A CA 1
ATOM 765 C C . VAL A 1 99 ? 11.859 -11.257 17.183 1.00 93.38 99 VAL A C 1
ATOM 767 O O . VAL A 1 99 ? 11.922 -10.805 16.039 1.00 93.38 99 VAL A O 1
ATOM 770 N N . THR A 1 100 ? 10.715 -11.640 17.741 1.00 92.88 100 THR A N 1
ATOM 771 C CA . THR A 1 100 ? 9.395 -11.541 17.117 1.00 92.88 100 THR A CA 1
ATOM 772 C C . THR A 1 100 ? 8.472 -10.711 18.000 1.00 92.88 100 THR A C 1
ATOM 774 O O . THR A 1 100 ? 8.348 -10.992 19.186 1.00 92.88 100 THR A O 1
ATOM 777 N N . ILE A 1 101 ? 7.790 -9.732 17.415 1.00 92.19 101 ILE A N 1
ATOM 778 C CA . ILE A 1 101 ? 6.643 -9.024 17.988 1.00 92.19 101 ILE A CA 1
ATOM 779 C C . ILE A 1 101 ? 5.371 -9.772 17.588 1.00 92.19 101 ILE A C 1
ATOM 781 O O . ILE A 1 101 ? 5.059 -9.870 16.397 1.00 92.19 101 ILE A O 1
ATOM 785 N N . ASP A 1 102 ? 4.614 -10.265 18.562 1.00 91.19 102 ASP A N 1
ATOM 786 C CA . ASP A 1 102 ? 3.239 -10.702 18.336 1.00 91.19 102 ASP A CA 1
ATOM 787 C C . ASP A 1 102 ? 2.345 -9.464 18.196 1.00 91.19 102 ASP A C 1
ATOM 789 O O . ASP A 1 102 ? 2.249 -8.623 19.086 1.00 91.19 102 ASP A O 1
ATOM 793 N N . ARG A 1 103 ? 1.677 -9.323 17.051 1.00 84.81 103 ARG A N 1
ATOM 794 C CA . ARG A 1 103 ? 0.857 -8.138 16.758 1.00 84.81 103 ARG A CA 1
ATOM 795 C C . ARG A 1 103 ? -0.423 -8.065 17.584 1.00 84.81 103 ARG A C 1
ATOM 797 O O . ARG A 1 103 ? -0.974 -6.971 17.719 1.00 84.81 103 ARG A O 1
ATOM 804 N N . THR A 1 104 ? -0.891 -9.203 18.082 1.00 85.88 104 THR A N 1
ATOM 805 C CA . THR A 1 104 ? -2.131 -9.339 18.844 1.00 85.88 104 THR A CA 1
ATOM 806 C C . THR A 1 104 ? -1.868 -9.042 20.309 1.00 85.88 104 THR A C 1
ATOM 808 O O . THR A 1 104 ? -2.524 -8.183 20.884 1.00 85.88 104 THR A O 1
ATOM 811 N N . THR A 1 105 ? -0.879 -9.715 20.902 1.00 90.00 105 THR A N 1
ATOM 812 C CA . THR A 1 105 ? -0.557 -9.549 22.330 1.00 90.00 105 THR A CA 1
ATOM 813 C C . THR A 1 105 ? 0.396 -8.392 22.595 1.00 90.00 105 THR A C 1
ATOM 815 O O . THR A 1 105 ? 0.557 -7.992 23.742 1.00 90.00 105 THR A O 1
ATOM 818 N N . LYS A 1 106 ? 1.032 -7.860 21.542 1.00 91.62 106 LYS A N 1
ATOM 819 C CA . LYS A 1 106 ? 2.127 -6.883 21.606 1.00 91.62 106 LYS A CA 1
ATOM 820 C C . LYS A 1 106 ? 3.401 -7.423 22.255 1.00 91.62 106 LYS A C 1
ATOM 822 O O . LYS A 1 106 ? 4.365 -6.679 22.389 1.00 91.62 106 LYS A O 1
ATOM 827 N N . GLU A 1 107 ? 3.452 -8.700 22.621 1.00 92.62 107 GLU A N 1
ATOM 828 C CA . GLU A 1 107 ? 4.613 -9.292 23.282 1.00 92.62 107 GLU A CA 1
ATOM 829 C C . GLU A 1 107 ? 5.787 -9.457 22.310 1.00 92.62 107 GLU A C 1
ATOM 831 O O . GLU A 1 107 ? 5.652 -10.003 21.212 1.00 92.62 107 GLU A O 1
ATOM 836 N N . MET A 1 108 ? 6.973 -9.044 22.747 1.00 93.50 108 MET A N 1
ATOM 837 C CA . MET A 1 108 ? 8.238 -9.355 22.096 1.00 93.50 108 MET A CA 1
ATOM 838 C C . MET A 1 108 ? 8.802 -10.649 22.680 1.00 93.50 108 MET A C 1
ATOM 840 O O . MET A 1 108 ? 9.050 -10.758 23.881 1.00 93.50 108 MET A O 1
ATOM 844 N N . THR A 1 109 ? 9.054 -11.634 21.824 1.00 92.81 109 THR A N 1
ATOM 845 C CA . THR A 1 109 ? 9.583 -12.946 22.210 1.00 92.81 109 THR A CA 1
ATOM 846 C C . THR A 1 109 ? 10.792 -13.331 21.365 1.00 92.81 109 THR A C 1
ATOM 848 O O . THR A 1 109 ? 10.970 -12.844 20.251 1.00 92.81 109 THR A O 1
ATOM 851 N N . GLY A 1 110 ? 11.644 -14.218 21.881 1.00 91.88 110 GLY A N 1
ATOM 852 C CA . GLY A 1 110 ? 12.771 -14.780 21.133 1.00 91.88 110 GLY A CA 1
ATOM 853 C C . GLY A 1 110 ? 14.133 -14.316 21.641 1.00 91.88 110 GLY A C 1
ATOM 854 O O . GLY A 1 110 ? 14.289 -13.986 22.817 1.00 91.88 110 GLY A O 1
ATOM 855 N N . TYR A 1 111 ? 15.144 -14.357 20.770 1.00 92.06 111 TYR A N 1
ATOM 856 C CA . TYR A 1 111 ? 16.532 -14.109 21.158 1.00 92.06 111 TYR A CA 1
ATOM 857 C C . TYR A 1 111 ? 17.278 -13.248 20.139 1.00 92.06 111 TYR A C 1
ATOM 859 O O . TYR A 1 111 ? 17.316 -13.568 18.955 1.00 92.06 111 TYR A O 1
ATOM 867 N N . ALA A 1 112 ? 17.955 -12.219 20.639 1.00 94.19 112 ALA A N 1
ATOM 868 C CA . ALA A 1 112 ? 19.021 -11.504 19.952 1.00 94.19 112 ALA A CA 1
ATOM 869 C C . ALA A 1 112 ? 20.393 -12.054 20.383 1.00 94.19 112 ALA A C 1
ATOM 871 O O . ALA A 1 112 ? 20.526 -12.731 21.411 1.00 94.19 112 ALA A O 1
ATOM 872 N N . TRP A 1 113 ? 21.442 -11.761 19.617 1.00 92.25 113 TRP A N 1
ATOM 873 C CA . TRP A 1 113 ? 22.786 -12.279 19.874 1.00 92.25 113 TRP A CA 1
ATOM 874 C C . TRP A 1 113 ? 23.856 -11.192 19.836 1.00 92.25 113 TRP A C 1
ATOM 876 O O . TRP A 1 113 ? 23.897 -10.367 18.928 1.00 92.25 113 TRP A O 1
ATOM 886 N N . SER A 1 114 ? 24.796 -11.260 20.779 1.00 91.81 114 SER A N 1
ATOM 887 C CA . SER A 1 114 ? 26.067 -10.540 20.718 1.00 91.81 114 SER A CA 1
ATOM 888 C C . SER A 1 114 ? 27.241 -11.485 20.955 1.00 91.81 114 SER A C 1
ATOM 890 O O . SER A 1 114 ? 27.207 -12.359 21.824 1.00 91.81 114 SER A O 1
ATOM 892 N N . SER A 1 115 ? 28.343 -11.263 20.239 1.00 88.19 115 SER A N 1
ATOM 893 C CA . SER A 1 115 ? 29.591 -12.008 20.435 1.00 88.19 115 SER A CA 1
ATOM 894 C C . SER A 1 115 ? 30.266 -11.757 21.789 1.00 88.19 115 SER A C 1
ATOM 896 O O . SER A 1 115 ? 31.041 -12.607 22.233 1.00 88.19 115 SER A O 1
ATOM 898 N N . ASN A 1 116 ? 29.979 -10.634 22.460 1.00 90.75 116 ASN A N 1
ATOM 899 C CA . ASN A 1 116 ? 30.631 -10.273 23.722 1.00 90.75 116 ASN A CA 1
ATOM 900 C C . ASN A 1 116 ? 29.869 -10.763 24.957 1.00 90.75 116 ASN A C 1
ATOM 902 O O . ASN A 1 116 ? 30.504 -11.147 25.940 1.00 90.75 116 ASN A O 1
ATOM 906 N N . VAL A 1 117 ? 28.531 -10.775 24.917 1.00 91.31 117 VAL A N 1
ATOM 907 C CA . VAL A 1 117 ? 27.697 -11.171 26.073 1.00 91.31 117 VAL A CA 1
ATOM 908 C C . VAL A 1 117 ? 26.835 -12.412 25.829 1.00 91.31 117 VAL A C 1
ATOM 910 O O . VAL A 1 117 ? 26.297 -12.984 26.778 1.00 91.31 117 VAL A O 1
ATOM 913 N N . GLY A 1 118 ? 26.754 -12.893 24.590 1.00 92.19 118 GLY A N 1
ATOM 914 C CA . GLY A 1 118 ? 25.969 -14.060 24.208 1.00 92.19 118 GLY A CA 1
ATOM 915 C C . GLY A 1 118 ? 24.507 -13.727 23.913 1.00 92.19 118 GLY A C 1
ATOM 916 O O . GLY A 1 118 ? 24.204 -12.705 23.301 1.00 92.19 118 GLY A O 1
ATOM 917 N N . TRP A 1 119 ? 23.611 -14.628 24.317 1.00 92.38 119 TRP A N 1
ATOM 918 C CA . TRP A 1 119 ? 22.175 -14.519 24.062 1.00 92.38 119 TRP A CA 1
ATOM 919 C C . TRP A 1 119 ? 21.517 -13.433 24.909 1.00 92.38 119 TRP A C 1
ATOM 921 O O . TRP A 1 119 ? 21.722 -13.375 26.126 1.00 92.38 119 TRP A O 1
ATOM 931 N N . ILE A 1 120 ? 20.673 -12.641 24.256 1.00 94.19 120 ILE A N 1
ATOM 932 C CA . ILE A 1 120 ? 19.780 -11.661 24.863 1.00 94.19 120 ILE A CA 1
ATOM 933 C C . ILE A 1 120 ? 18.358 -12.134 24.590 1.00 94.19 120 ILE A C 1
ATOM 935 O O . ILE A 1 120 ? 17.964 -12.277 23.441 1.00 94.19 120 ILE A O 1
ATOM 939 N N . CYS A 1 121 ? 17.620 -12.448 25.641 1.00 93.56 121 CYS A N 1
ATOM 940 C CA . CYS A 1 121 ? 16.282 -13.009 25.570 1.00 93.56 121 CYS A CA 1
ATOM 941 C C . CYS A 1 121 ? 15.212 -11.917 25.699 1.00 93.56 121 CYS A C 1
ATOM 943 O O . CYS A 1 121 ? 15.392 -10.994 26.494 1.00 93.56 121 CYS A O 1
ATOM 945 N N . PHE A 1 122 ? 14.106 -12.066 24.967 1.00 93.00 122 PHE A N 1
ATOM 946 C CA . PHE A 1 122 ? 12.901 -11.238 25.058 1.00 93.00 122 PHE A CA 1
ATOM 947 C C . PHE A 1 122 ? 11.687 -12.085 25.491 1.00 93.00 122 PHE A C 1
ATOM 949 O O . PHE A 1 122 ? 11.508 -13.219 25.023 1.00 93.00 122 PHE A O 1
ATOM 956 N N . GLY A 1 123 ? 10.858 -11.520 26.375 1.00 85.56 123 GLY A N 1
ATOM 957 C CA . GLY A 1 123 ? 9.564 -12.066 26.801 1.00 85.56 123 GLY A CA 1
ATOM 958 C C . GLY A 1 123 ? 9.616 -13.139 27.897 1.00 85.56 123 GLY A C 1
ATOM 959 O O . GLY A 1 123 ? 10.670 -13.501 28.420 1.00 85.56 123 GLY A O 1
ATOM 960 N N . THR A 1 124 ? 8.458 -13.737 28.190 1.00 77.31 124 THR A N 1
ATOM 961 C CA . THR A 1 124 ? 8.259 -14.732 29.270 1.00 77.31 124 THR A CA 1
ATOM 962 C C . THR A 1 124 ? 9.153 -15.981 29.192 1.00 77.31 124 THR A C 1
ATOM 964 O O . THR A 1 124 ? 9.281 -16.733 30.163 1.00 77.31 124 THR A O 1
ATOM 967 N N . SER A 1 125 ? 9.779 -16.236 28.039 1.00 73.19 125 SER A N 1
ATOM 968 C CA . SER A 1 125 ? 10.678 -17.377 27.828 1.00 73.19 125 SER A CA 1
ATOM 969 C C . SER A 1 125 ? 12.053 -17.220 28.496 1.00 73.19 125 SER A C 1
ATOM 971 O O . SER A 1 125 ? 12.825 -18.185 28.564 1.00 73.19 125 SER A O 1
ATOM 973 N N . CYS A 1 126 ? 12.365 -16.035 29.025 1.00 80.25 126 CYS A N 1
ATOM 974 C CA . CYS A 1 126 ? 13.637 -15.763 29.680 1.00 80.25 126 CYS A CA 1
ATOM 975 C C . CYS A 1 126 ? 13.730 -16.476 31.029 1.00 80.25 126 CYS A C 1
ATOM 977 O O . CYS A 1 126 ? 12.948 -16.266 31.955 1.00 80.25 126 CYS A O 1
ATOM 979 N N . THR A 1 127 ? 14.700 -17.383 31.149 1.00 65.88 127 THR A N 1
ATOM 980 C CA . THR A 1 127 ? 14.890 -18.168 32.367 1.00 65.88 127 THR A CA 1
ATOM 981 C C . THR A 1 127 ? 15.609 -17.339 33.434 1.00 65.88 127 THR A C 1
ATOM 983 O O . THR A 1 127 ? 16.835 -17.251 33.424 1.00 65.88 127 THR A O 1
ATOM 986 N N . GLY A 1 128 ? 14.862 -16.796 34.394 1.00 60.59 128 GLY A N 1
ATOM 987 C CA . GLY A 1 128 ? 15.387 -16.098 35.571 1.00 60.59 128 GLY A CA 1
ATOM 988 C C . GLY A 1 128 ? 14.259 -15.679 36.522 1.00 60.59 128 GLY A C 1
ATOM 989 O O . GLY A 1 128 ? 13.099 -15.670 36.112 1.00 60.59 128 GLY A O 1
ATOM 990 N N . PRO A 1 129 ? 14.534 -15.390 37.807 1.00 56.03 129 PRO A N 1
ATOM 991 C CA . PRO A 1 129 ? 13.560 -14.698 38.643 1.00 56.03 129 PRO A CA 1
ATOM 992 C C . PRO A 1 129 ? 13.254 -13.335 38.003 1.00 56.03 129 PRO A C 1
ATOM 994 O O . PRO A 1 129 ? 14.180 -12.576 37.721 1.00 56.03 129 PRO A O 1
ATOM 997 N N . ALA A 1 130 ? 11.973 -13.051 37.749 1.00 54.47 130 ALA A N 1
ATOM 998 C CA . ALA A 1 130 ? 11.539 -11.751 37.243 1.00 54.47 130 ALA A CA 1
ATOM 999 C C . ALA A 1 130 ? 12.100 -10.634 38.135 1.00 54.47 130 ALA A C 1
ATOM 1001 O O . ALA A 1 130 ? 12.093 -10.763 39.368 1.00 54.47 130 ALA A O 1
ATOM 1002 N N . VAL A 1 131 ? 12.608 -9.561 37.526 1.00 55.19 131 VAL A N 1
ATOM 1003 C CA . VAL A 1 131 ? 13.068 -8.397 38.286 1.00 55.19 131 VAL A CA 1
ATOM 1004 C C . VAL A 1 131 ? 11.856 -7.794 38.963 1.00 55.19 131 VAL A C 1
ATOM 1006 O O . VAL A 1 131 ? 10.979 -7.249 38.317 1.00 55.19 131 VAL A O 1
ATOM 1009 N N . THR A 1 132 ? 11.804 -7.850 40.287 1.00 52.12 132 THR A N 1
ATOM 1010 C CA . THR A 1 132 ? 10.875 -7.024 41.063 1.00 52.12 132 THR A CA 1
ATOM 1011 C C . THR A 1 132 ? 11.448 -5.614 41.209 1.00 52.12 132 THR A C 1
ATOM 1013 O O . THR A 1 132 ? 11.607 -5.123 42.330 1.00 52.12 132 THR A O 1
ATOM 1016 N N . ALA A 1 133 ? 11.855 -4.994 40.101 1.00 47.66 133 ALA A N 1
ATOM 1017 C CA . ALA A 1 133 ? 12.110 -3.565 40.070 1.00 47.66 133 ALA A CA 1
ATOM 1018 C C . ALA A 1 133 ? 10.731 -2.898 39.989 1.00 47.66 133 ALA A C 1
ATOM 1020 O O . ALA A 1 133 ? 9.891 -3.299 39.199 1.00 47.66 133 ALA A O 1
ATOM 1021 N N . SER A 1 134 ? 10.440 -2.007 40.934 1.00 46.75 134 SER A N 1
ATOM 1022 C CA . SER A 1 134 ? 9.262 -1.120 40.928 1.00 46.75 134 SER A CA 1
ATOM 1023 C C . SER A 1 134 ? 7.851 -1.712 40.755 1.00 46.75 134 SER A C 1
ATOM 1025 O O . SER A 1 134 ? 6.933 -0.979 40.438 1.00 46.75 134 SER A O 1
ATOM 1027 N N . GLY A 1 135 ? 7.596 -2.963 41.138 1.00 48.31 135 GLY A N 1
ATOM 1028 C CA . GLY A 1 135 ? 6.258 -3.349 41.609 1.00 48.31 135 GLY A CA 1
ATOM 1029 C C . GLY A 1 135 ? 5.125 -3.333 40.576 1.00 48.31 135 GLY A C 1
ATOM 1030 O O . GLY A 1 135 ? 4.064 -2.820 40.895 1.00 48.31 135 GLY A O 1
ATOM 1031 N N . ASN A 1 136 ? 5.330 -3.929 39.405 1.00 46.78 136 ASN A N 1
ATOM 1032 C CA . ASN A 1 136 ? 4.356 -4.769 38.677 1.00 46.78 136 ASN A CA 1
ATOM 1033 C C . ASN A 1 136 ? 4.883 -5.200 37.301 1.00 46.78 136 ASN A C 1
ATOM 1035 O O . ASN A 1 136 ? 4.238 -6.020 36.652 1.00 46.78 136 ASN A O 1
ATOM 1039 N N . ASP A 1 137 ? 6.060 -4.725 36.901 1.00 51.78 137 ASP A N 1
ATOM 1040 C CA . ASP A 1 137 ? 6.613 -5.001 35.581 1.00 51.78 137 ASP A CA 1
ATOM 1041 C C . ASP A 1 137 ? 7.078 -6.458 35.502 1.00 51.78 137 ASP A C 1
ATOM 1043 O O . ASP A 1 137 ? 8.009 -6.903 36.186 1.00 51.78 137 ASP A O 1
ATOM 1047 N N . THR A 1 138 ? 6.354 -7.253 34.719 1.00 55.31 138 THR A N 1
ATOM 1048 C CA . THR A 1 138 ? 6.791 -8.596 34.364 1.00 55.31 138 THR A CA 1
ATOM 1049 C C . THR A 1 138 ? 8.018 -8.495 33.454 1.00 55.31 138 THR A C 1
ATOM 1051 O O . THR A 1 138 ? 8.323 -7.450 32.888 1.00 55.31 138 THR A O 1
ATOM 1054 N N . ALA A 1 139 ? 8.776 -9.585 33.332 1.00 62.31 139 ALA A N 1
ATOM 1055 C CA . ALA A 1 139 ? 9.980 -9.698 32.499 1.00 62.31 139 ALA A CA 1
ATOM 1056 C C . ALA A 1 139 ? 9.705 -9.602 30.978 1.00 62.31 139 ALA A C 1
ATOM 1058 O O . ALA A 1 139 ? 10.451 -10.155 30.169 1.00 62.31 139 ALA A O 1
ATOM 1059 N N . ASP A 1 140 ? 8.606 -8.963 30.606 1.00 81.69 140 ASP A N 1
ATOM 1060 C CA . ASP A 1 140 ? 7.998 -9.026 29.298 1.00 81.69 140 ASP A CA 1
ATOM 1061 C C . ASP A 1 140 ? 8.244 -7.705 28.594 1.00 81.69 140 ASP A C 1
ATOM 1063 O O . ASP A 1 140 ? 7.992 -6.638 29.144 1.00 81.69 140 ASP A O 1
ATOM 1067 N N . ALA A 1 141 ? 8.778 -7.792 27.384 1.00 89.06 141 ALA A N 1
ATOM 1068 C CA . ALA A 1 141 ? 8.933 -6.644 26.517 1.00 89.06 141 ALA A CA 1
ATOM 1069 C C . ALA A 1 141 ? 7.659 -6.506 25.675 1.00 89.06 141 ALA A C 1
ATOM 1071 O O . ALA A 1 141 ? 7.274 -7.468 25.007 1.00 89.06 141 ALA A O 1
ATOM 1072 N N . TYR A 1 142 ? 7.016 -5.341 25.701 1.00 91.69 142 TYR A N 1
ATOM 1073 C CA . TYR A 1 142 ? 5.797 -5.058 24.944 1.00 91.69 142 TYR A CA 1
ATOM 1074 C C . TYR A 1 142 ? 6.032 -3.953 23.921 1.00 91.69 142 TYR A C 1
ATOM 1076 O O . TYR A 1 142 ? 6.651 -2.932 24.208 1.00 91.69 142 TYR A O 1
ATOM 1084 N N . PHE A 1 143 ? 5.515 -4.157 22.717 1.00 93.00 143 PHE A N 1
ATOM 1085 C CA . PHE A 1 143 ? 5.641 -3.241 21.598 1.00 93.00 143 PHE A CA 1
ATOM 1086 C C . PHE A 1 143 ? 4.376 -2.393 21.430 1.00 93.00 143 PHE A C 1
ATOM 1088 O O . PHE A 1 143 ? 3.329 -2.896 21.012 1.00 93.00 143 PHE A O 1
ATOM 1095 N N . TYR A 1 144 ? 4.484 -1.090 21.674 1.00 91.44 144 TYR A N 1
ATOM 1096 C CA . TYR A 1 144 ? 3.435 -0.116 21.383 1.00 91.44 144 TYR A CA 1
ATOM 1097 C C . TYR A 1 144 ? 3.828 0.755 20.179 1.00 91.44 144 TYR A C 1
ATOM 1099 O O . TYR A 1 144 ? 5.014 0.901 19.884 1.00 91.44 144 TYR A O 1
ATOM 1107 N N . PRO A 1 145 ? 2.863 1.384 19.478 1.00 83.50 145 PRO A N 1
ATOM 1108 C CA . PRO A 1 145 ? 3.150 2.167 18.271 1.00 83.50 145 PRO A CA 1
ATOM 1109 C C . PRO A 1 145 ? 4.173 3.299 18.447 1.00 83.50 145 PRO A C 1
ATOM 1111 O O . PRO A 1 145 ? 4.775 3.716 17.463 1.00 83.50 145 PRO A O 1
ATOM 1114 N N . ASN A 1 146 ? 4.359 3.790 19.678 1.00 87.06 146 ASN A N 1
ATOM 1115 C CA . ASN A 1 146 ? 5.234 4.924 19.986 1.00 87.06 146 ASN A CA 1
ATOM 1116 C C . ASN A 1 146 ? 6.423 4.566 20.887 1.00 87.06 146 ASN A C 1
ATOM 1118 O O . ASN A 1 146 ? 7.370 5.342 20.966 1.00 87.06 146 ASN A O 1
ATOM 1122 N N . TYR A 1 147 ? 6.385 3.432 21.587 1.00 93.31 147 TYR A N 1
ATOM 1123 C CA . TYR A 1 147 ? 7.422 3.044 22.542 1.00 93.31 147 TYR A CA 1
ATOM 1124 C C . TYR A 1 147 ? 7.425 1.534 22.781 1.00 93.31 147 TYR A C 1
ATOM 1126 O O . TYR A 1 147 ? 6.437 0.845 22.534 1.00 93.31 147 TYR A O 1
ATOM 1134 N N . ILE A 1 148 ? 8.546 1.025 23.272 1.00 94.12 148 ILE A N 1
ATOM 1135 C CA . ILE A 1 148 ? 8.690 -0.345 23.748 1.00 94.12 148 ILE A CA 1
ATOM 1136 C C . ILE A 1 148 ? 8.840 -0.292 25.260 1.00 94.12 148 ILE A C 1
ATOM 1138 O O . ILE A 1 148 ? 9.699 0.426 25.761 1.00 94.12 148 ILE A O 1
ATOM 1142 N N . ASP A 1 149 ? 8.008 -1.054 25.954 1.00 91.88 149 ASP A N 1
ATOM 1143 C CA . ASP A 1 149 ? 7.972 -1.159 27.412 1.00 91.88 149 ASP A CA 1
ATOM 1144 C C . ASP A 1 149 ? 8.618 -2.469 27.875 1.00 91.88 149 ASP A C 1
ATOM 1146 O O . ASP A 1 149 ? 8.606 -3.466 27.144 1.00 91.88 149 ASP A O 1
ATOM 1150 N N . GLY A 1 150 ? 9.153 -2.484 29.091 1.00 91.25 150 GLY A N 1
ATOM 1151 C CA . GLY A 1 150 ? 9.539 -3.691 29.803 1.00 91.25 150 GLY A CA 1
ATOM 1152 C C . GLY A 1 150 ? 11.010 -4.068 29.669 1.00 91.25 150 GLY A C 1
ATOM 1153 O O . GLY A 1 150 ? 11.900 -3.220 29.551 1.00 91.25 150 GLY A O 1
ATOM 1154 N N . TYR A 1 151 ? 11.298 -5.371 29.750 1.00 92.19 151 TYR A N 1
ATOM 1155 C CA . TYR A 1 151 ? 12.665 -5.855 29.952 1.00 92.19 151 TYR A CA 1
ATOM 1156 C C . TYR A 1 151 ? 13.106 -6.941 28.964 1.00 92.19 151 TYR A C 1
ATOM 1158 O O . TYR A 1 151 ? 12.359 -7.847 28.604 1.00 92.19 151 TYR A O 1
ATOM 1166 N N . ALA A 1 152 ? 14.388 -6.898 28.600 1.00 93.88 152 ALA A N 1
ATOM 1167 C CA . ALA A 1 152 ? 15.118 -8.000 27.970 1.00 93.88 152 ALA A CA 1
ATOM 1168 C C . ALA A 1 152 ? 16.208 -8.526 28.920 1.00 93.88 152 ALA A C 1
ATOM 1170 O O . ALA A 1 152 ? 16.602 -7.839 29.861 1.00 93.88 152 ALA A O 1
ATOM 1171 N N . GLN A 1 153 ? 16.739 -9.732 28.699 1.00 92.31 153 GLN A N 1
ATOM 1172 C CA . GLN A 1 153 ? 17.747 -10.319 29.593 1.00 92.31 153 GLN A CA 1
ATOM 1173 C C . GLN A 1 153 ? 18.965 -10.868 28.855 1.00 92.31 153 GLN A C 1
ATOM 1175 O O . GLN A 1 153 ? 18.867 -11.797 28.056 1.00 92.31 153 GLN A O 1
ATOM 1180 N N . VAL A 1 154 ? 20.154 -10.395 29.222 1.00 92.81 154 VAL A N 1
ATOM 1181 C CA . VAL A 1 154 ? 21.420 -11.050 28.888 1.00 92.81 154 VAL A CA 1
ATOM 1182 C C . VAL A 1 154 ? 21.553 -12.340 29.692 1.00 92.81 154 VAL A C 1
ATOM 1184 O O . VAL A 1 154 ? 21.919 -12.339 30.870 1.00 92.81 154 VAL A O 1
ATOM 1187 N N . VAL A 1 155 ? 21.294 -13.470 29.037 1.00 90.69 155 VAL A N 1
ATOM 1188 C CA . VAL A 1 155 ? 21.153 -14.787 29.681 1.00 90.69 155 VAL A CA 1
ATOM 1189 C C . VAL A 1 155 ? 22.412 -15.188 30.456 1.00 90.69 155 VAL A C 1
ATOM 1191 O O . VAL A 1 155 ? 22.336 -15.812 31.514 1.00 90.69 155 VAL A O 1
ATOM 1194 N N . SER A 1 156 ? 23.594 -14.821 29.954 1.00 90.44 156 SER A N 1
ATOM 1195 C CA . SER A 1 156 ? 24.878 -15.180 30.568 1.00 90.44 156 SER A CA 1
ATOM 1196 C C . SER A 1 156 ? 25.158 -14.467 31.898 1.00 90.44 156 SER A C 1
ATOM 1198 O O . SER A 1 156 ? 26.000 -14.940 32.666 1.00 90.44 156 SER A O 1
ATOM 1200 N N . LEU A 1 157 ? 24.456 -13.364 32.180 1.00 88.25 157 LEU A N 1
ATOM 1201 C CA . LEU A 1 157 ? 24.622 -12.553 33.389 1.00 88.25 157 LEU A CA 1
ATOM 1202 C C . LEU A 1 157 ? 23.569 -12.852 34.467 1.00 88.25 157 LEU A C 1
ATOM 1204 O O . LEU A 1 157 ? 23.689 -12.352 35.584 1.00 88.25 157 LEU A O 1
ATOM 1208 N N . GLY A 1 158 ? 22.569 -13.690 34.172 1.00 87.62 158 GLY A N 1
ATOM 1209 C CA . GLY A 1 158 ? 21.512 -14.045 35.121 1.00 87.62 158 GLY A CA 1
ATOM 1210 C C . GLY A 1 158 ? 20.769 -12.811 35.640 1.00 87.62 158 GLY A C 1
ATOM 1211 O O . GLY A 1 158 ? 20.316 -11.980 34.855 1.00 87.62 158 GLY A O 1
ATOM 1212 N N . ASP A 1 159 ? 20.664 -12.683 36.962 1.00 84.62 159 ASP A N 1
ATOM 1213 C CA . ASP A 1 159 ? 19.928 -11.596 37.626 1.00 84.62 159 ASP A CA 1
ATOM 1214 C C . ASP A 1 159 ? 20.545 -10.204 37.389 1.00 84.62 159 ASP A C 1
ATOM 1216 O O . ASP A 1 159 ? 19.861 -9.202 37.553 1.00 84.62 159 ASP A O 1
ATOM 1220 N N . ASP A 1 160 ? 21.813 -10.119 36.972 1.00 86.12 160 ASP A N 1
ATOM 1221 C CA . ASP A 1 160 ? 22.468 -8.849 36.614 1.00 86.12 160 ASP A CA 1
ATOM 1222 C C . ASP A 1 160 ? 22.278 -8.487 35.121 1.00 86.12 160 ASP A C 1
ATOM 1224 O O . ASP A 1 160 ? 22.747 -7.448 34.652 1.00 86.12 160 ASP A O 1
ATOM 1228 N N . GLY A 1 161 ? 21.622 -9.356 34.344 1.00 90.00 161 GLY A N 1
ATOM 1229 C CA . GLY A 1 161 ? 21.516 -9.251 32.888 1.00 90.00 161 GLY A CA 1
ATOM 1230 C C . GLY A 1 161 ? 20.342 -8.437 32.357 1.00 90.00 161 GLY A C 1
ATOM 1231 O O . GLY A 1 161 ? 20.186 -8.362 31.142 1.00 90.00 161 GLY A O 1
ATOM 1232 N N . TRP A 1 162 ? 19.500 -7.867 33.213 1.00 90.75 162 TRP A N 1
ATOM 1233 C CA . TRP A 1 162 ? 18.253 -7.232 32.785 1.00 90.75 162 TRP A CA 1
ATOM 1234 C C . TRP A 1 162 ? 18.465 -5.862 32.143 1.00 90.75 162 TRP A C 1
ATOM 1236 O O . TRP A 1 162 ? 19.145 -5.001 32.695 1.00 90.75 162 TRP A O 1
ATOM 1246 N N . ILE A 1 163 ? 17.897 -5.678 30.961 1.00 93.50 163 ILE A N 1
ATOM 1247 C CA . ILE A 1 163 ? 17.952 -4.476 30.137 1.00 93.50 163 ILE A CA 1
ATOM 1248 C C . ILE A 1 163 ? 16.554 -3.860 30.160 1.00 93.50 163 ILE A C 1
ATOM 1250 O O . ILE A 1 163 ? 15.619 -4.492 29.686 1.00 93.50 163 ILE A O 1
ATOM 1254 N N . SER A 1 164 ? 16.432 -2.652 30.702 1.00 93.50 164 SER A N 1
ATOM 1255 C CA . SER A 1 164 ? 15.220 -1.824 30.678 1.00 93.50 164 SER A CA 1
ATOM 1256 C C . SER A 1 164 ? 15.063 -1.215 29.288 1.00 93.50 164 SER A C 1
ATOM 1258 O O . SER A 1 164 ? 15.990 -0.542 28.823 1.00 93.50 164 SER A O 1
ATOM 1260 N N . LEU A 1 165 ? 13.938 -1.464 28.623 1.00 94.94 165 LEU A N 1
ATOM 1261 C CA . LEU A 1 165 ? 13.641 -0.938 27.285 1.00 94.94 165 LEU A CA 1
ATOM 1262 C C . LEU A 1 165 ? 12.996 0.451 27.342 1.00 94.94 165 LEU A C 1
ATOM 1264 O O . LEU A 1 165 ? 13.095 1.204 26.378 1.00 94.94 165 LEU A O 1
ATOM 1268 N N . ASP A 1 166 ? 12.461 0.821 28.498 1.00 93.00 166 ASP A N 1
ATOM 1269 C CA . ASP A 1 166 ? 11.905 2.126 28.820 1.00 93.00 166 ASP A CA 1
ATOM 1270 C C . ASP A 1 166 ? 12.406 2.627 30.189 1.00 93.00 166 ASP A C 1
ATOM 1272 O O . ASP A 1 166 ? 13.029 1.905 30.978 1.00 93.00 166 ASP A O 1
ATOM 1276 N N . GLY A 1 167 ? 12.185 3.911 30.452 1.00 89.56 167 GLY A N 1
ATOM 1277 C CA . GLY A 1 167 ? 12.445 4.554 31.728 1.00 89.56 167 GLY A CA 1
ATOM 1278 C C . GLY A 1 167 ? 11.983 6.011 31.725 1.00 89.56 167 GLY A C 1
ATOM 1279 O O . GLY A 1 167 ? 11.633 6.586 30.701 1.00 89.56 167 GLY A O 1
ATOM 1280 N N . ALA A 1 168 ? 12.028 6.674 32.882 1.00 89.25 168 ALA A N 1
ATOM 1281 C CA . ALA A 1 168 ? 11.483 8.033 33.020 1.00 89.25 168 ALA A CA 1
ATOM 1282 C C . ALA A 1 168 ? 12.122 9.094 32.093 1.00 89.25 168 ALA A C 1
ATOM 1284 O O . ALA A 1 168 ? 11.545 10.160 31.888 1.00 89.25 168 ALA A O 1
ATOM 1285 N N . THR A 1 169 ? 13.334 8.853 31.582 1.00 91.25 169 THR A N 1
ATOM 1286 C CA . THR A 1 169 ? 14.072 9.801 30.723 1.00 91.25 169 THR A CA 1
ATOM 1287 C C . THR A 1 169 ? 14.714 9.150 29.499 1.00 91.25 169 THR A C 1
ATOM 1289 O O . THR A 1 169 ? 15.564 9.772 28.864 1.00 91.25 169 THR A O 1
ATOM 1292 N N . TYR A 1 170 ? 14.400 7.890 29.217 1.00 92.94 170 TYR A N 1
ATOM 1293 C CA . TYR A 1 170 ? 14.943 7.136 28.092 1.00 92.94 170 TYR A CA 1
ATOM 1294 C C . TYR A 1 170 ? 13.924 6.088 27.655 1.00 92.94 170 TYR A C 1
ATOM 1296 O O . TYR A 1 170 ? 13.022 5.748 28.408 1.00 92.94 170 TYR A O 1
ATOM 1304 N N . GLY A 1 171 ? 14.084 5.555 26.457 1.00 94.44 171 GLY A N 1
ATOM 1305 C CA . GLY A 1 171 ? 13.290 4.432 25.994 1.00 94.44 171 GLY A CA 1
ATOM 1306 C C . GLY A 1 171 ? 13.566 4.145 24.535 1.00 94.44 171 GLY A C 1
ATOM 1307 O O . GLY A 1 171 ? 14.178 4.965 23.841 1.00 94.44 171 GLY A O 1
ATOM 1308 N N . VAL A 1 172 ? 13.131 2.972 24.097 1.00 96.31 172 VAL A N 1
ATOM 1309 C CA . VAL A 1 172 ? 13.144 2.585 22.692 1.00 96.31 172 VAL A CA 1
ATOM 1310 C C . VAL A 1 172 ? 11.806 2.977 22.074 1.00 96.31 172 VAL A C 1
ATOM 1312 O O . VAL A 1 172 ? 10.752 2.620 22.594 1.00 96.31 172 VAL A O 1
ATOM 1315 N N . THR A 1 173 ? 11.837 3.720 20.974 1.00 95.56 173 THR A N 1
ATOM 1316 C CA . THR A 1 173 ? 10.651 4.164 20.227 1.00 95.56 173 THR A CA 1
ATOM 1317 C C . THR A 1 173 ? 10.654 3.559 18.832 1.00 95.56 173 THR A C 1
ATOM 1319 O O . THR A 1 173 ? 11.713 3.209 18.320 1.00 95.56 173 THR A O 1
ATOM 1322 N N . TRP A 1 174 ? 9.491 3.426 18.198 1.00 94.56 174 TRP A N 1
ATOM 1323 C CA . TRP A 1 174 ? 9.403 2.965 16.812 1.00 94.56 174 TRP A CA 1
ATOM 1324 C C . TRP A 1 174 ? 9.007 4.114 15.896 1.00 94.56 174 TRP A C 1
ATOM 1326 O O . TRP A 1 174 ? 7.954 4.728 16.066 1.00 94.56 174 TRP A O 1
ATOM 1336 N N . ASN A 1 175 ? 9.857 4.409 14.919 1.00 92.06 175 ASN A N 1
ATOM 1337 C CA . ASN A 1 175 ? 9.560 5.393 13.900 1.00 92.06 175 ASN A CA 1
ATOM 1338 C C . ASN A 1 1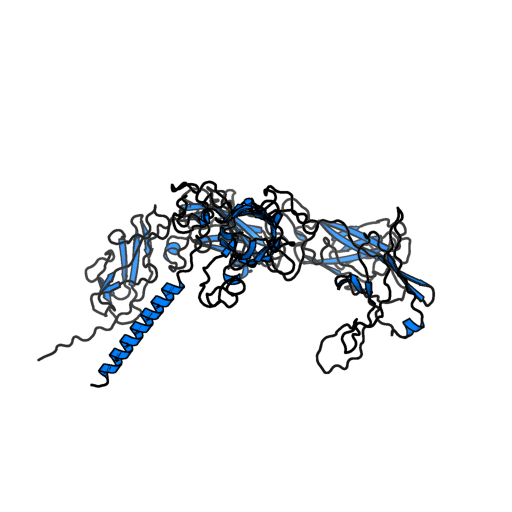75 ? 8.836 4.707 12.736 1.00 92.06 175 ASN A C 1
ATOM 1340 O O . ASN A 1 175 ? 9.421 3.985 11.933 1.00 92.06 175 ASN A O 1
ATOM 1344 N N . GLN A 1 176 ? 7.532 4.954 12.638 1.00 88.69 176 GLN A N 1
ATOM 1345 C CA . GLN A 1 176 ? 6.663 4.340 11.629 1.00 88.69 176 GLN A CA 1
ATOM 1346 C C . GLN A 1 176 ? 7.012 4.759 10.193 1.00 88.69 176 GLN A C 1
ATOM 1348 O O . GLN A 1 176 ? 6.637 4.075 9.248 1.00 88.69 176 GLN A O 1
ATOM 1353 N N . THR A 1 177 ? 7.743 5.865 10.014 1.00 88.06 177 THR A N 1
ATOM 1354 C CA . THR A 1 177 ? 8.070 6.398 8.683 1.00 88.06 177 THR A CA 1
ATOM 1355 C C . THR A 1 177 ? 9.187 5.604 8.011 1.00 88.06 177 THR A C 1
ATOM 1357 O O . THR A 1 177 ? 9.140 5.362 6.809 1.00 88.06 177 THR A O 1
ATOM 1360 N N . ASN A 1 178 ? 10.213 5.218 8.771 1.00 90.12 178 ASN A N 1
ATOM 1361 C CA . ASN A 1 178 ? 11.363 4.449 8.276 1.00 90.12 178 ASN A CA 1
ATOM 1362 C C . ASN A 1 178 ? 11.382 3.003 8.800 1.00 90.12 178 ASN A C 1
ATOM 1364 O O . ASN A 1 178 ? 12.256 2.233 8.413 1.00 90.12 178 ASN A O 1
ATOM 1368 N N . LEU A 1 179 ? 10.413 2.634 9.645 1.00 92.94 179 LEU A N 1
ATOM 1369 C CA . LEU A 1 179 ? 10.288 1.340 10.315 1.00 92.94 179 LEU A CA 1
ATOM 1370 C C . LEU A 1 179 ? 11.439 1.027 11.291 1.00 92.94 179 LEU A C 1
ATOM 1372 O O . LEU A 1 179 ? 11.594 -0.124 11.710 1.00 92.94 179 LEU A O 1
ATOM 1376 N N . GLU A 1 180 ? 12.232 2.027 11.679 1.00 94.19 180 GLU A N 1
ATOM 1377 C CA . GLU A 1 180 ? 13.408 1.864 12.536 1.00 94.19 180 GLU A CA 1
ATOM 1378 C C . GLU A 1 180 ? 13.045 2.028 14.020 1.00 94.19 180 GLU A C 1
ATOM 1380 O O . GLU A 1 180 ? 12.229 2.869 14.405 1.00 94.19 180 GLU A O 1
ATOM 1385 N N . LEU A 1 181 ? 13.671 1.226 14.880 1.00 95.38 181 LEU A N 1
ATOM 1386 C CA . LEU A 1 181 ? 13.693 1.469 16.316 1.00 95.38 181 LEU A CA 1
ATOM 1387 C C . LEU A 1 181 ? 14.736 2.542 16.628 1.00 95.38 181 LEU A C 1
ATOM 1389 O O . LEU A 1 181 ? 15.877 2.463 16.176 1.00 95.38 181 LEU A O 1
ATOM 1393 N N . GLU A 1 182 ? 14.352 3.519 17.436 1.00 94.44 182 GLU A N 1
ATOM 1394 C CA . GLU A 1 182 ? 15.157 4.665 17.850 1.00 94.44 182 GLU A CA 1
ATOM 1395 C C . GLU A 1 182 ? 15.279 4.711 19.378 1.00 94.44 182 GLU A C 1
ATOM 1397 O O . GLU A 1 182 ? 14.590 3.991 20.099 1.00 94.44 182 GLU A O 1
ATOM 1402 N N . GLY A 1 183 ? 16.183 5.546 19.891 1.00 94.75 183 GLY A N 1
ATOM 1403 C CA . GLY A 1 183 ? 16.370 5.715 21.330 1.00 94.75 183 GLY A CA 1
ATOM 1404 C C . GLY A 1 183 ? 17.238 4.642 21.996 1.00 94.75 183 GLY A C 1
ATOM 1405 O O . GLY A 1 183 ? 18.020 3.933 21.351 1.00 94.75 183 GLY A O 1
ATOM 1406 N N . TYR A 1 184 ? 17.157 4.583 23.324 1.00 94.88 184 TYR A N 1
ATOM 1407 C CA . TYR A 1 184 ? 18.126 3.879 24.160 1.00 94.88 184 TYR A CA 1
ATOM 1408 C C . TYR A 1 184 ? 17.459 2.944 25.160 1.00 94.88 184 TYR A C 1
ATOM 1410 O O . TYR A 1 184 ? 16.533 3.344 25.861 1.00 94.88 184 TYR A O 1
ATOM 1418 N N . ALA A 1 185 ? 18.027 1.750 25.306 1.00 95.56 185 ALA A N 1
ATOM 1419 C CA . ALA A 1 185 ? 17.779 0.863 26.436 1.00 95.56 185 ALA A CA 1
ATOM 1420 C C . ALA A 1 185 ? 18.937 0.935 27.442 1.00 95.56 185 ALA A C 1
ATOM 1422 O O . ALA A 1 185 ? 20.061 1.328 27.105 1.00 95.56 185 ALA A O 1
ATOM 1423 N N . TRP A 1 186 ? 18.681 0.534 28.684 1.00 93.62 186 TRP A N 1
ATOM 1424 C CA . TRP A 1 186 ? 19.649 0.648 29.772 1.00 93.62 186 TRP A CA 1
ATOM 1425 C C . TRP A 1 186 ? 19.769 -0.638 30.581 1.00 93.62 186 TRP A C 1
ATOM 1427 O O . TRP A 1 186 ? 18.783 -1.189 31.059 1.00 93.62 186 TRP A O 1
ATOM 1437 N N . ASN A 1 187 ? 21.003 -1.078 30.824 1.00 91.75 187 ASN A N 1
ATOM 1438 C CA . ASN A 1 187 ? 21.312 -2.033 31.885 1.00 91.75 187 ASN A CA 1
ATOM 1439 C C . ASN A 1 187 ? 22.308 -1.388 32.853 1.00 91.75 187 ASN A C 1
ATOM 1441 O O . ASN A 1 187 ? 23.476 -1.161 32.529 1.00 91.75 187 ASN A O 1
ATOM 1445 N N . GLY A 1 188 ? 21.853 -1.117 34.071 1.00 82.62 188 GLY A N 1
ATOM 1446 C CA . GLY A 1 188 ? 22.694 -0.623 35.150 1.00 82.62 188 GLY A CA 1
ATOM 1447 C C . GLY A 1 188 ? 22.272 -1.246 36.466 1.00 82.62 188 GLY A C 1
ATOM 1448 O O . GLY A 1 188 ? 21.105 -1.194 36.823 1.00 82.62 188 GLY A O 1
ATOM 1449 N N . ASN A 1 189 ? 23.217 -1.821 37.210 1.00 67.31 189 ASN A N 1
ATOM 1450 C CA . ASN A 1 189 ? 22.958 -2.174 38.599 1.00 67.31 189 ASN A CA 1
ATOM 1451 C C . ASN A 1 189 ? 23.013 -0.894 39.451 1.00 67.31 189 ASN A C 1
ATOM 1453 O O . ASN A 1 189 ? 24.085 -0.283 39.587 1.00 67.31 189 ASN A O 1
ATOM 1457 N N . ASP A 1 190 ? 21.877 -0.536 40.055 1.00 59.53 190 ASP A N 1
ATOM 1458 C CA . ASP A 1 190 ? 21.646 0.643 40.908 1.00 59.53 190 ASP A CA 1
ATOM 1459 C C . ASP A 1 190 ? 22.700 0.845 42.007 1.00 59.53 190 ASP A C 1
ATOM 1461 O O . ASP A 1 190 ? 22.876 1.943 42.540 1.00 59.53 190 ASP A O 1
ATOM 1465 N N . THR A 1 191 ? 23.424 -0.215 42.371 1.00 57.22 191 THR A N 1
ATOM 1466 C CA . THR A 1 191 ? 24.260 -0.230 43.572 1.00 57.22 191 THR A CA 1
ATOM 1467 C C . THR A 1 191 ? 25.761 -0.073 43.319 1.00 57.22 191 THR A C 1
ATOM 1469 O O . THR A 1 191 ? 26.503 0.137 44.282 1.00 57.22 191 THR A O 1
ATOM 1472 N N . ALA A 1 192 ? 26.257 -0.166 42.076 1.00 55.72 192 ALA A N 1
ATOM 1473 C CA . ALA A 1 192 ? 27.713 -0.180 41.850 1.00 55.72 192 ALA A CA 1
ATOM 1474 C C . ALA A 1 192 ? 28.233 0.365 40.509 1.00 55.72 192 ALA A C 1
ATOM 1476 O O . ALA A 1 192 ? 29.450 0.355 40.315 1.00 55.72 192 ALA A O 1
ATOM 1477 N N . GLY A 1 193 ? 27.378 0.811 39.579 1.00 59.50 193 GLY A N 1
ATOM 1478 C CA . GLY A 1 193 ? 27.839 1.179 38.228 1.00 59.50 193 GLY A CA 1
ATOM 1479 C C . GLY A 1 193 ? 28.480 0.004 37.473 1.00 59.50 193 GLY A C 1
ATOM 1480 O O . GLY A 1 193 ? 29.241 0.204 36.531 1.00 59.50 193 GLY A O 1
ATOM 1481 N N . VAL A 1 194 ? 28.211 -1.222 37.931 1.00 63.62 194 VAL A N 1
ATOM 1482 C CA . VAL A 1 194 ? 28.572 -2.467 37.259 1.00 63.62 194 VAL A CA 1
ATOM 1483 C C . VAL A 1 194 ? 27.337 -2.860 36.472 1.00 63.62 194 VAL A C 1
ATOM 1485 O O . VAL A 1 194 ? 26.402 -3.440 37.007 1.00 63.62 194 VAL A O 1
ATOM 1488 N N . GLY A 1 195 ? 27.309 -2.428 35.227 1.00 78.75 195 GLY A N 1
ATOM 1489 C CA . GLY A 1 195 ? 26.270 -2.724 34.267 1.00 78.75 195 GLY A CA 1
ATOM 1490 C C . GLY A 1 195 ? 26.875 -2.640 32.883 1.00 78.75 195 GLY A C 1
ATOM 1491 O O . GLY A 1 195 ? 28.020 -2.221 32.694 1.00 78.75 195 GLY A O 1
ATOM 1492 N N . ILE A 1 196 ? 26.096 -3.075 31.925 1.00 86.81 196 ILE A N 1
ATOM 1493 C CA . ILE A 1 196 ? 26.422 -3.023 30.518 1.00 86.81 196 ILE A CA 1
ATOM 1494 C C . ILE A 1 196 ? 26.332 -1.573 30.003 1.00 86.81 196 ILE A C 1
ATOM 1496 O O . ILE A 1 196 ? 27.085 -1.172 29.119 1.00 86.81 196 ILE A O 1
ATOM 1500 N N . GLY A 1 197 ? 25.485 -0.743 30.599 1.00 91.56 197 GLY A N 1
ATOM 1501 C CA . GLY A 1 197 ? 25.304 0.647 30.211 1.00 91.56 197 GLY A CA 1
ATOM 1502 C C . GLY A 1 197 ? 24.227 0.828 29.142 1.00 91.56 197 GLY A C 1
ATOM 1503 O O . GLY A 1 197 ? 23.252 0.074 29.100 1.00 91.56 197 GLY A O 1
ATOM 1504 N N . TRP A 1 198 ? 24.397 1.867 28.322 1.00 92.81 198 TRP A N 1
ATOM 1505 C CA . TRP A 1 198 ? 23.448 2.270 27.285 1.00 92.81 198 TRP A CA 1
ATOM 1506 C C . TRP A 1 198 ? 23.564 1.386 26.046 1.00 92.81 198 TRP A C 1
ATOM 1508 O O . TRP A 1 198 ? 24.669 1.097 25.584 1.00 92.81 198 TRP A O 1
ATOM 1518 N N . ILE A 1 199 ? 22.415 0.995 25.503 1.00 95.06 199 ILE A N 1
ATOM 1519 C CA . ILE A 1 199 ? 22.280 0.272 24.239 1.00 95.06 199 ILE A CA 1
ATOM 1520 C C . ILE A 1 199 ? 21.486 1.163 23.290 1.00 95.06 199 ILE A C 1
ATOM 1522 O O . ILE A 1 199 ? 20.359 1.536 23.599 1.00 95.06 199 ILE A O 1
ATOM 1526 N N . SER A 1 200 ? 22.075 1.496 22.148 1.00 94.75 200 SER A N 1
ATOM 1527 C CA . SER A 1 200 ? 21.464 2.300 21.095 1.00 94.75 200 SER A CA 1
ATOM 1528 C C . SER A 1 200 ? 20.867 1.410 20.006 1.00 94.75 200 SER A C 1
ATOM 1530 O O . SER A 1 200 ? 21.528 0.480 19.538 1.00 94.75 200 SER A O 1
ATOM 1532 N N . PHE A 1 201 ? 19.643 1.715 19.573 1.00 95.50 201 PHE A N 1
ATOM 1533 C CA . PHE A 1 201 ? 18.936 0.974 18.519 1.00 95.50 201 PHE A CA 1
ATOM 1534 C C . PHE A 1 201 ? 19.112 1.566 17.115 1.00 95.50 201 PHE A C 1
ATOM 1536 O O . PHE A 1 201 ? 18.798 0.893 16.135 1.00 95.50 201 PHE A O 1
ATOM 1543 N N . ASN A 1 202 ? 19.667 2.777 17.014 1.00 93.38 202 ASN A N 1
ATOM 1544 C CA . ASN A 1 202 ? 19.871 3.489 15.758 1.00 93.38 202 ASN A CA 1
ATOM 1545 C C . ASN A 1 202 ? 21.178 4.293 15.770 1.00 93.38 202 ASN A C 1
ATOM 1547 O O . ASN A 1 202 ? 21.530 4.911 16.774 1.00 93.38 202 ASN A O 1
ATOM 1551 N N . ALA A 1 203 ? 21.877 4.333 14.642 1.00 90.38 203 ALA A N 1
ATOM 1552 C CA . ALA A 1 203 ? 23.053 5.161 14.423 1.00 90.38 203 ALA A CA 1
ATOM 1553 C C . ALA A 1 203 ? 22.778 6.657 14.649 1.00 90.38 203 ALA A C 1
ATOM 1555 O O . ALA A 1 203 ? 23.624 7.333 15.232 1.00 90.38 203 ALA A O 1
ATOM 1556 N N . ASN A 1 204 ? 21.580 7.138 14.301 1.00 89.25 204 ASN A N 1
ATOM 1557 C CA . ASN A 1 204 ? 21.152 8.527 14.502 1.00 89.25 204 ASN A CA 1
ATOM 1558 C C . ASN A 1 204 ? 21.150 8.933 15.978 1.00 89.25 204 ASN A C 1
ATOM 1560 O O . ASN A 1 204 ? 21.397 10.089 16.310 1.00 89.25 204 ASN A O 1
ATOM 1564 N N . ASN A 1 205 ? 20.938 7.980 16.891 1.00 84.69 205 ASN A N 1
ATOM 1565 C CA . ASN A 1 205 ? 21.032 8.259 18.322 1.00 84.69 205 ASN A CA 1
ATOM 1566 C C . ASN A 1 205 ? 22.440 8.735 18.711 1.00 84.69 205 ASN A C 1
ATOM 1568 O O . ASN A 1 205 ? 22.597 9.472 19.684 1.00 84.69 205 ASN A O 1
ATOM 1572 N N . CYS A 1 206 ? 23.445 8.274 17.965 1.00 85.25 206 CYS A N 1
ATOM 1573 C CA . CYS A 1 206 ? 24.855 8.550 18.172 1.00 85.25 206 CYS A CA 1
ATOM 1574 C C . CYS A 1 206 ? 25.439 9.544 17.168 1.00 85.25 206 CYS A C 1
ATOM 1576 O O . CYS A 1 206 ? 26.652 9.721 17.171 1.00 85.25 206 CYS A O 1
ATOM 1578 N N . ASP A 1 207 ? 24.606 10.190 16.355 1.00 87.00 207 ASP A N 1
ATOM 1579 C CA . ASP A 1 207 ? 24.974 11.248 15.409 1.00 87.00 207 ASP A CA 1
ATOM 1580 C C . ASP A 1 207 ? 23.900 12.341 15.442 1.00 87.00 207 ASP A C 1
ATOM 1582 O O . ASP A 1 207 ? 23.182 12.596 14.477 1.00 87.00 207 ASP A O 1
ATOM 1586 N N . THR A 1 208 ? 23.716 12.951 16.614 1.00 85.12 208 THR A N 1
ATOM 1587 C CA . THR A 1 208 ? 22.610 13.888 16.866 1.00 85.12 208 THR A CA 1
ATOM 1588 C C . THR A 1 208 ? 22.688 15.119 15.960 1.00 85.12 208 THR A C 1
ATOM 1590 O O . THR A 1 208 ? 21.675 15.778 15.720 1.00 85.12 208 THR A O 1
ATOM 1593 N N . ASP A 1 209 ? 23.888 15.479 15.495 1.00 86.62 209 ASP A N 1
ATOM 1594 C CA . ASP A 1 209 ? 24.115 16.607 14.594 1.00 86.62 209 ASP A CA 1
ATOM 1595 C C . ASP A 1 209 ? 24.273 16.214 13.113 1.00 86.62 209 ASP A C 1
ATOM 1597 O O . ASP A 1 209 ? 24.539 17.105 12.299 1.00 86.62 209 ASP A O 1
ATOM 1601 N N . ASP A 1 210 ? 24.031 14.940 12.769 1.00 87.56 210 ASP A N 1
ATOM 1602 C CA . ASP A 1 210 ? 24.025 14.376 11.407 1.00 87.56 210 ASP A CA 1
ATOM 1603 C C . ASP A 1 210 ? 25.291 14.754 10.618 1.00 87.56 210 ASP A C 1
ATOM 1605 O O . ASP A 1 210 ? 25.264 15.179 9.455 1.00 87.56 210 ASP A O 1
ATOM 1609 N N . ASN A 1 211 ? 26.437 14.704 11.298 1.00 86.44 211 ASN A N 1
ATOM 1610 C CA . ASN A 1 211 ? 27.718 15.110 10.736 1.00 86.44 211 ASN A CA 1
ATOM 1611 C C . ASN A 1 211 ? 28.573 13.915 10.275 1.00 86.44 211 ASN A C 1
ATOM 1613 O O . ASN A 1 211 ? 29.647 14.118 9.690 1.00 86.44 211 ASN A O 1
ATOM 1617 N N . GLY A 1 212 ? 28.075 12.693 10.484 1.00 86.06 212 GLY A N 1
ATOM 1618 C CA . GLY A 1 212 ? 28.700 11.428 10.126 1.00 86.06 212 GLY A CA 1
ATOM 1619 C C . GLY A 1 212 ? 29.686 10.901 11.169 1.00 86.06 212 GLY A C 1
ATOM 1620 O O . GLY A 1 212 ? 30.424 9.957 10.862 1.00 86.06 212 GLY A O 1
ATOM 1621 N N . PHE A 1 213 ? 29.761 11.498 12.363 1.00 85.50 213 PHE A N 1
ATOM 1622 C CA . PHE A 1 213 ? 30.694 11.118 13.425 1.00 85.50 213 PHE A CA 1
ATOM 1623 C C . PHE A 1 213 ? 29.989 10.821 14.748 1.00 85.50 213 PHE A C 1
ATOM 1625 O O . PHE A 1 213 ? 29.008 11.450 15.115 1.00 85.50 213 PHE A O 1
ATOM 1632 N N . ILE A 1 214 ? 30.524 9.847 15.488 1.00 81.62 214 ILE A N 1
ATOM 1633 C CA . ILE A 1 214 ? 29.919 9.371 16.728 1.00 81.62 214 ILE A CA 1
ATOM 1634 C C . ILE A 1 214 ? 30.043 10.472 17.777 1.00 81.62 214 ILE A C 1
ATOM 1636 O O . ILE A 1 214 ? 31.150 10.884 18.148 1.00 81.62 214 ILE A O 1
ATOM 1640 N N . ASP A 1 215 ? 28.903 10.915 18.288 1.00 85.06 215 ASP A N 1
ATOM 1641 C CA . ASP A 1 215 ? 28.804 11.905 19.340 1.00 85.06 215 ASP A CA 1
ATOM 1642 C C . ASP A 1 215 ? 29.538 11.475 20.612 1.00 85.06 215 ASP A C 1
ATOM 1644 O O . ASP A 1 215 ? 29.576 10.303 20.997 1.00 85.06 215 ASP A O 1
ATOM 1648 N N . VAL A 1 216 ? 30.049 12.465 21.352 1.00 82.62 216 VAL A N 1
ATOM 1649 C CA . VAL A 1 216 ? 30.724 12.240 22.646 1.00 82.62 216 VAL A CA 1
ATOM 1650 C C . VAL A 1 216 ? 29.811 11.525 23.652 1.00 82.62 216 VAL A C 1
ATOM 1652 O O . VAL A 1 216 ? 30.293 10.804 24.526 1.00 82.62 216 VAL A O 1
ATOM 1655 N N . GLY A 1 217 ? 28.491 11.697 23.523 1.00 77.75 217 GLY A N 1
ATOM 1656 C CA . GLY A 1 217 ? 27.491 10.999 24.336 1.00 77.75 217 GLY A CA 1
ATOM 1657 C C . GLY A 1 217 ? 27.463 9.480 24.127 1.00 77.75 217 GLY A C 1
ATOM 1658 O O . GLY A 1 217 ? 27.118 8.762 25.061 1.00 77.75 217 GLY A O 1
ATOM 1659 N N . CYS A 1 218 ? 27.905 9.002 22.962 1.00 77.38 218 CYS A N 1
ATOM 1660 C CA . CYS A 1 218 ? 27.994 7.589 22.588 1.00 77.38 218 CYS A CA 1
ATOM 1661 C C . CYS A 1 218 ? 29.422 7.029 22.651 1.00 77.38 218 CYS A C 1
ATOM 1663 O O . CYS A 1 218 ? 29.743 6.061 21.969 1.00 77.38 218 CYS A O 1
ATOM 1665 N N . GLY A 1 219 ? 30.314 7.671 23.409 1.00 75.69 219 GLY A N 1
ATOM 1666 C CA . GLY A 1 219 ? 31.696 7.208 23.556 1.00 75.69 219 GLY A CA 1
ATOM 1667 C C . GLY A 1 219 ? 32.632 7.584 22.400 1.00 75.69 219 GLY A C 1
ATOM 1668 O O . GLY A 1 219 ? 33.823 7.277 22.488 1.00 75.69 219 GLY A O 1
ATOM 1669 N N . GLY A 1 220 ? 32.139 8.286 21.372 1.00 81.81 220 GLY A N 1
ATOM 1670 C CA . GLY A 1 220 ? 32.952 8.823 20.279 1.00 81.81 220 GLY A CA 1
ATOM 1671 C C . GLY A 1 220 ? 33.660 10.137 20.622 1.00 81.81 220 GLY A C 1
ATOM 1672 O O . GLY A 1 220 ? 33.586 10.659 21.740 1.00 81.81 220 GLY A O 1
ATOM 1673 N N . ASP A 1 221 ? 34.376 10.696 19.647 1.00 84.69 221 ASP A N 1
ATOM 1674 C CA . ASP A 1 221 ? 35.062 11.987 19.769 1.00 84.69 221 ASP A CA 1
ATOM 1675 C C . ASP A 1 221 ? 34.395 13.132 18.986 1.00 84.69 221 ASP A C 1
ATOM 1677 O O . ASP A 1 221 ? 34.920 14.250 19.001 1.00 84.69 221 ASP A O 1
ATOM 1681 N N . ASN A 1 222 ? 33.258 12.859 18.329 1.00 85.88 222 ASN A N 1
ATOM 1682 C CA . ASN A 1 222 ? 32.554 13.744 17.398 1.00 85.88 222 ASN A CA 1
ATOM 1683 C C . ASN A 1 222 ? 33.511 14.433 16.391 1.00 85.88 222 ASN A C 1
ATOM 1685 O O . ASN A 1 222 ? 33.464 15.646 16.158 1.00 85.88 222 ASN A O 1
ATOM 1689 N N . ALA A 1 223 ? 34.497 13.682 15.879 1.00 84.56 223 ALA A N 1
ATOM 1690 C CA . ALA A 1 223 ? 35.487 14.211 14.938 1.00 84.56 223 ALA A CA 1
ATOM 1691 C C . ALA A 1 223 ? 36.145 13.173 14.017 1.00 84.56 223 ALA A C 1
ATOM 1693 O O . ALA A 1 223 ? 36.541 13.519 12.900 1.00 84.56 223 ALA A O 1
ATOM 1694 N N . THR A 1 224 ? 36.381 11.949 14.490 1.00 86.00 224 THR A N 1
ATOM 1695 C CA . THR A 1 224 ? 37.147 10.933 13.757 1.00 86.00 224 THR A CA 1
ATOM 1696 C C . THR A 1 224 ? 36.497 9.565 13.744 1.00 86.00 224 THR A C 1
ATOM 1698 O O . THR A 1 224 ? 36.703 8.826 12.776 1.00 86.00 224 THR A O 1
ATOM 1701 N N . ASP A 1 225 ? 35.695 9.243 14.754 1.00 80.00 225 ASP A N 1
ATOM 1702 C CA . ASP A 1 225 ? 34.957 7.990 14.783 1.00 80.00 225 ASP A CA 1
ATOM 1703 C C . ASP A 1 225 ? 33.728 8.118 13.882 1.00 80.00 225 ASP A C 1
ATOM 1705 O O . ASP A 1 225 ? 32.773 8.800 14.225 1.00 80.00 225 ASP A O 1
ATOM 1709 N N . VAL A 1 226 ? 33.781 7.524 12.689 1.00 83.81 226 VAL A N 1
ATOM 1710 C CA . VAL A 1 226 ? 32.680 7.586 11.717 1.00 83.81 226 VAL A CA 1
ATOM 1711 C C . VAL A 1 226 ? 31.511 6.743 12.214 1.00 83.81 226 VAL A C 1
ATOM 1713 O O . VAL A 1 226 ? 31.710 5.594 12.620 1.00 83.81 226 VAL A O 1
ATOM 1716 N N . VAL A 1 227 ? 30.303 7.293 12.135 1.00 80.88 227 VAL A N 1
ATOM 1717 C CA . VAL A 1 227 ? 29.069 6.559 12.420 1.00 80.88 227 VAL A CA 1
ATOM 1718 C C . VAL A 1 227 ? 28.921 5.469 11.371 1.00 80.88 227 VAL A C 1
ATOM 1720 O O . VAL A 1 227 ? 28.844 5.720 10.171 1.00 80.88 227 VAL A O 1
ATOM 1723 N N . THR A 1 228 ? 28.965 4.220 11.813 1.00 77.50 228 THR A N 1
ATOM 1724 C CA . THR A 1 228 ? 28.583 3.094 10.966 1.00 77.50 228 THR A CA 1
ATOM 1725 C C . THR A 1 228 ? 27.066 3.041 10.927 1.00 77.50 228 THR A C 1
ATOM 1727 O O . THR A 1 228 ? 26.472 2.929 11.994 1.00 77.50 228 THR A O 1
ATOM 1730 N N . ASP A 1 229 ? 26.460 3.087 9.742 1.00 81.44 229 ASP A N 1
ATOM 1731 C CA . ASP A 1 229 ? 25.011 2.932 9.583 1.00 81.44 229 ASP A CA 1
ATOM 1732 C C . ASP A 1 229 ? 24.552 1.624 10.250 1.00 81.44 229 ASP A C 1
ATOM 1734 O O . ASP A 1 229 ? 24.889 0.525 9.798 1.00 81.44 229 ASP A O 1
ATOM 1738 N N . TYR A 1 230 ? 23.814 1.743 11.352 1.00 89.19 230 TYR A N 1
ATOM 1739 C CA . TYR A 1 230 ? 23.136 0.640 12.015 1.00 89.19 230 TYR A CA 1
ATOM 1740 C C . TYR A 1 230 ? 21.759 1.077 12.473 1.00 89.19 230 TYR A C 1
ATOM 1742 O O . TYR A 1 230 ? 21.556 2.218 12.876 1.00 89.19 230 TYR A O 1
ATOM 1750 N N . TYR A 1 231 ? 20.824 0.149 12.420 1.00 93.12 231 TYR A N 1
ATOM 1751 C CA . TYR A 1 231 ? 19.458 0.339 12.866 1.00 93.12 231 TYR A CA 1
ATOM 1752 C C . TYR A 1 231 ? 18.842 -1.037 13.106 1.00 93.12 231 TYR A C 1
ATOM 1754 O O . TYR A 1 231 ? 19.290 -2.046 12.543 1.00 93.12 231 TYR A O 1
ATOM 1762 N N . VAL A 1 232 ? 17.809 -1.077 13.938 1.00 94.44 232 VAL A N 1
ATOM 1763 C CA . VAL A 1 232 ? 16.929 -2.236 14.080 1.00 94.44 232 VAL A CA 1
ATOM 1764 C C . VAL A 1 232 ? 15.618 -1.909 13.375 1.00 94.44 232 VAL A C 1
ATOM 1766 O O . VAL A 1 232 ? 14.976 -0.929 13.727 1.00 94.44 232 VAL A O 1
ATOM 1769 N N . ILE A 1 233 ? 15.222 -2.704 12.384 1.00 93.25 233 ILE A N 1
ATOM 1770 C CA . ILE A 1 233 ? 13.953 -2.559 11.662 1.00 93.25 233 ILE A CA 1
ATOM 1771 C C . ILE A 1 233 ? 12.915 -3.480 12.291 1.00 93.25 233 ILE A C 1
ATOM 1773 O O . ILE A 1 233 ? 13.171 -4.679 12.443 1.00 93.25 233 ILE A O 1
ATOM 1777 N N . ALA A 1 234 ? 11.733 -2.938 12.582 1.00 91.69 234 ALA A N 1
ATOM 1778 C CA . ALA A 1 234 ? 10.537 -3.711 12.888 1.00 91.69 234 ALA A CA 1
ATOM 1779 C C . ALA A 1 234 ? 9.636 -3.770 11.641 1.00 91.69 234 ALA A C 1
ATOM 1781 O O . ALA A 1 234 ? 8.900 -2.831 11.342 1.00 91.69 234 ALA A O 1
ATOM 1782 N N . ASN A 1 235 ? 9.685 -4.890 10.913 1.00 87.19 235 ASN A N 1
ATOM 1783 C CA . ASN A 1 235 ? 8.852 -5.147 9.734 1.00 87.19 235 ASN A CA 1
ATOM 1784 C C . ASN A 1 235 ? 7.465 -5.611 10.169 1.00 87.19 235 ASN A C 1
ATOM 1786 O O . ASN A 1 235 ? 7.089 -6.782 10.068 1.00 87.19 235 ASN A O 1
ATOM 1790 N N . LEU A 1 236 ? 6.706 -4.674 10.714 1.00 83.19 236 LEU A N 1
ATOM 1791 C CA . LEU A 1 236 ? 5.299 -4.866 10.985 1.00 83.19 236 LEU A CA 1
ATOM 1792 C C . LEU A 1 236 ? 4.556 -4.396 9.740 1.00 83.19 236 LEU A C 1
ATOM 1794 O O . LEU A 1 236 ? 4.508 -3.199 9.487 1.00 83.19 236 LEU A O 1
ATOM 1798 N N . ASN A 1 237 ? 3.969 -5.323 8.977 1.00 63.44 237 ASN A N 1
ATOM 1799 C CA . ASN A 1 237 ? 2.950 -5.001 7.968 1.00 63.44 237 ASN A CA 1
ATOM 1800 C C . ASN A 1 237 ? 1.709 -4.437 8.682 1.00 63.44 237 ASN A C 1
ATOM 1802 O O . ASN A 1 237 ? 0.673 -5.102 8.777 1.00 63.44 237 ASN A O 1
ATOM 1806 N N . LEU A 1 238 ? 1.833 -3.271 9.314 1.00 46.09 238 LEU A N 1
ATOM 1807 C CA . LEU A 1 238 ? 0.690 -2.575 9.864 1.00 46.09 238 LEU A CA 1
ATOM 1808 C C . LEU A 1 238 ? -0.141 -2.081 8.679 1.00 46.09 238 LEU A C 1
ATOM 1810 O O . LEU A 1 238 ? 0.430 -1.459 7.784 1.00 46.09 238 LEU A O 1
ATOM 1814 N N . PRO A 1 239 ? -1.459 -2.354 8.646 1.00 37.97 239 PRO A N 1
ATOM 1815 C CA . PRO A 1 239 ? -2.329 -1.528 7.824 1.00 37.97 239 PRO A CA 1
ATOM 1816 C C . PRO A 1 239 ? -2.101 -0.068 8.252 1.00 37.97 239 PRO A C 1
ATOM 1818 O O . PRO A 1 239 ? -1.851 0.159 9.443 1.00 37.97 239 PRO A O 1
ATOM 1821 N N . PRO A 1 240 ? -2.106 0.902 7.327 1.00 35.88 240 PRO A N 1
ATOM 1822 C CA . PRO A 1 240 ? -1.843 2.298 7.653 1.00 35.88 240 PRO A CA 1
ATOM 1823 C C . PRO A 1 240 ? -2.767 2.753 8.788 1.00 35.88 240 PRO A C 1
ATOM 1825 O O . PRO A 1 240 ? -3.979 2.869 8.629 1.00 35.88 240 PRO A O 1
ATOM 1828 N N . THR A 1 241 ? -2.193 2.963 9.974 1.00 35.16 241 THR A N 1
ATOM 1829 C CA . THR A 1 241 ? -2.926 3.475 11.130 1.00 35.16 241 THR A CA 1
ATOM 1830 C C . THR A 1 241 ? -2.988 4.991 11.051 1.00 35.16 241 THR A C 1
ATOM 1832 O O . THR A 1 241 ? -1.974 5.682 11.140 1.00 35.16 241 THR A O 1
ATOM 1835 N N . TYR A 1 242 ? -4.212 5.481 10.889 1.00 31.42 242 TYR A N 1
ATOM 1836 C CA . TYR A 1 242 ? -4.638 6.864 11.048 1.00 31.42 242 TYR A CA 1
ATOM 1837 C C . TYR A 1 242 ? -4.088 7.473 12.356 1.00 31.42 242 TYR A C 1
ATOM 1839 O O . TYR A 1 242 ? -4.322 6.942 13.442 1.00 31.42 242 TYR A O 1
ATOM 1847 N N . ILE A 1 243 ? -3.343 8.582 12.262 1.00 28.80 243 ILE A N 1
ATOM 1848 C CA . ILE A 1 243 ? -3.007 9.429 13.417 1.00 28.80 243 ILE A CA 1
ATOM 1849 C C . ILE A 1 243 ? -4.202 10.358 13.632 1.00 28.80 243 ILE A C 1
ATOM 1851 O O . ILE A 1 243 ? -4.248 11.444 13.053 1.00 28.80 243 ILE A O 1
ATOM 1855 N N . ASP A 1 244 ? -5.165 9.924 14.445 1.00 30.58 244 ASP A N 1
ATOM 1856 C CA . ASP A 1 244 ? -6.165 10.840 14.988 1.00 30.58 244 ASP A CA 1
ATOM 1857 C C . ASP A 1 244 ? -5.585 11.595 16.181 1.00 30.58 244 ASP A C 1
ATOM 1859 O O . ASP A 1 244 ? -4.946 11.018 17.069 1.00 30.58 244 ASP A O 1
ATOM 1863 N N . ALA A 1 245 ? -5.847 12.893 16.237 1.00 32.72 245 ALA A N 1
ATOM 1864 C CA . ALA A 1 245 ? -5.585 13.689 17.419 1.00 32.72 245 ALA A CA 1
ATOM 1865 C C . ALA A 1 245 ? -6.708 13.444 18.438 1.00 32.72 245 ALA A C 1
ATOM 1867 O O . ALA A 1 245 ? -7.578 14.285 18.624 1.00 32.72 245 ALA A O 1
ATOM 1868 N N . GLY A 1 246 ? -6.616 12.309 19.132 1.00 37.50 246 GLY A N 1
ATOM 1869 C CA . GLY A 1 246 ? -7.285 12.058 20.404 1.00 37.50 246 GLY A CA 1
ATOM 1870 C C . GLY A 1 246 ? -8.663 11.416 20.310 1.00 37.50 246 GLY A C 1
ATOM 1871 O O . GLY A 1 246 ? -9.653 12.124 20.368 1.00 37.50 246 GLY A O 1
ATOM 1872 N N . LEU A 1 247 ? -8.698 10.083 20.333 1.00 33.38 247 LEU A N 1
ATOM 1873 C CA . LEU A 1 247 ? -9.786 9.269 20.879 1.00 33.38 247 LEU A CA 1
ATOM 1874 C C . LEU A 1 247 ? -9.155 7.969 21.413 1.00 33.38 247 LEU A C 1
ATOM 1876 O O . LEU A 1 247 ? -8.444 7.266 20.698 1.00 33.38 247 LEU A O 1
ATOM 1880 N N . TYR A 1 248 ? -9.321 7.723 22.712 1.00 27.47 248 TYR A N 1
ATOM 1881 C CA . TYR A 1 248 ? -8.863 6.522 23.416 1.00 27.47 248 TYR A CA 1
ATOM 1882 C C . TYR A 1 248 ? -9.943 5.443 23.239 1.00 27.47 248 TYR A C 1
ATOM 1884 O O . TYR A 1 248 ? -11.097 5.701 23.573 1.00 27.47 248 TYR A O 1
ATOM 1892 N N . GLU A 1 249 ? -9.601 4.255 22.737 1.00 28.31 249 GLU A N 1
ATOM 1893 C CA . GLU A 1 249 ? -10.526 3.110 22.750 1.00 28.31 249 GLU A CA 1
ATOM 1894 C C . GLU A 1 249 ? -10.601 2.448 24.145 1.00 28.31 249 GLU A C 1
ATOM 1896 O O . GLU A 1 249 ? -9.637 2.517 24.919 1.00 28.31 249 GLU A O 1
ATOM 1901 N N . PRO A 1 250 ? -11.746 1.830 24.500 1.00 30.34 250 PRO A N 1
ATOM 1902 C CA . PRO A 1 250 ? -12.113 1.542 25.882 1.00 30.34 250 PRO A CA 1
ATOM 1903 C C . PRO A 1 250 ? -11.380 0.342 26.500 1.00 30.34 250 PRO A C 1
ATOM 1905 O O . PRO A 1 250 ? -11.235 -0.733 25.917 1.00 30.34 250 PRO A O 1
ATOM 1908 N N . VAL A 1 251 ? -10.999 0.527 27.765 1.00 32.16 251 VAL A N 1
ATOM 1909 C CA . VAL A 1 251 ? -10.647 -0.530 28.724 1.00 32.16 251 VAL A CA 1
ATOM 1910 C C . VAL A 1 251 ? -11.937 -1.267 29.137 1.00 32.16 251 VAL A C 1
ATOM 1912 O O . VAL A 1 251 ? -12.989 -0.629 29.209 1.00 32.16 251 VAL A O 1
ATOM 1915 N N . PRO A 1 252 ? -11.910 -2.587 29.419 1.00 31.94 252 PRO A N 1
ATOM 1916 C CA . PRO A 1 252 ? -13.105 -3.342 29.788 1.00 31.94 252 PRO A CA 1
ATOM 1917 C C . PRO A 1 252 ? -13.834 -2.725 30.984 1.00 31.94 252 PRO A C 1
ATOM 1919 O O . PRO A 1 252 ? -13.213 -2.405 31.997 1.00 31.94 252 PRO A O 1
ATOM 1922 N N . SER A 1 253 ? -15.154 -2.610 30.843 1.00 37.59 253 SER A N 1
ATOM 1923 C CA . SER A 1 253 ? -16.112 -2.127 31.834 1.00 37.59 253 SER A CA 1
ATOM 1924 C C . SER A 1 253 ? -15.885 -2.744 33.214 1.00 37.59 253 SER A C 1
ATOM 1926 O O . SER A 1 253 ? -16.196 -3.915 33.409 1.00 37.59 253 SER A O 1
ATOM 1928 N N . ASP A 1 254 ? -15.391 -1.954 34.159 1.00 29.97 254 ASP A N 1
ATOM 1929 C CA . ASP A 1 254 ? -15.713 -2.067 35.578 1.00 29.97 254 ASP A CA 1
ATOM 1930 C C . ASP A 1 254 ? -15.338 -0.729 36.244 1.00 29.97 254 ASP A C 1
ATOM 1932 O O . ASP A 1 254 ? -14.168 -0.354 36.274 1.00 29.97 254 ASP A O 1
ATOM 1936 N N . VAL A 1 255 ? -16.346 -0.056 36.812 1.00 36.19 255 VAL A N 1
ATOM 1937 C CA . VAL A 1 255 ? -16.343 1.255 37.504 1.00 36.19 255 VAL A CA 1
ATOM 1938 C C . VAL A 1 255 ? -16.747 2.449 36.623 1.00 36.19 255 VAL A C 1
ATOM 1940 O O . VAL A 1 255 ? -15.929 3.178 36.075 1.00 36.19 255 VAL A O 1
ATOM 1943 N N . GLU A 1 256 ? -18.059 2.671 36.570 1.00 35.34 256 GLU A N 1
ATOM 1944 C CA . GLU A 1 256 ? -18.716 3.888 36.085 1.00 35.34 256 GLU A CA 1
ATOM 1945 C C . GLU A 1 256 ? -18.817 4.898 37.248 1.00 35.34 256 GLU A C 1
ATOM 1947 O O . GLU A 1 256 ? -19.308 4.561 38.331 1.00 35.34 256 GLU A O 1
ATOM 1952 N N . LEU A 1 257 ? -18.310 6.123 37.067 1.00 36.16 257 LEU A N 1
ATOM 1953 C CA . LEU A 1 257 ? -18.422 7.205 38.054 1.00 36.16 257 LEU A CA 1
ATOM 1954 C C . LEU A 1 257 ? -19.606 8.103 37.693 1.00 36.16 257 LEU A C 1
ATOM 1956 O O . LEU A 1 257 ? -19.462 9.013 36.883 1.00 36.16 257 LEU A O 1
ATOM 1960 N N . ASP A 1 258 ? -20.750 7.880 38.337 1.00 44.19 258 ASP A N 1
ATOM 1961 C CA . ASP A 1 258 ? -21.971 8.651 38.082 1.00 44.19 258 ASP A CA 1
ATOM 1962 C C . ASP A 1 258 ? -22.382 9.458 39.338 1.00 44.19 258 ASP A C 1
ATOM 1964 O O . ASP A 1 258 ? -23.097 8.952 40.216 1.00 44.19 258 ASP A O 1
ATOM 1968 N N . PRO A 1 259 ? -21.864 10.690 39.545 1.00 46.44 259 PRO A N 1
ATOM 1969 C CA . PRO A 1 259 ? -22.216 11.486 40.716 1.00 46.44 259 PRO A CA 1
ATOM 1970 C C . PRO A 1 259 ? -23.623 12.072 40.589 1.00 46.44 259 PRO A C 1
ATOM 1972 O O . PRO A 1 259 ? -23.890 12.947 39.767 1.00 46.44 259 PRO A O 1
ATOM 1975 N N . THR A 1 260 ? -24.523 11.695 41.497 1.00 46.91 260 THR A N 1
ATOM 1976 C CA . THR A 1 260 ? -25.834 12.347 41.588 1.00 46.91 260 THR A CA 1
ATOM 1977 C C . THR A 1 260 ? -25.710 13.661 42.363 1.00 46.91 260 THR A C 1
ATOM 1979 O O . THR A 1 260 ? -25.435 13.665 43.569 1.00 46.91 260 THR A O 1
ATOM 1982 N N . VAL A 1 261 ? -25.949 14.797 41.700 1.00 44.41 261 VAL A N 1
ATOM 1983 C CA . VAL A 1 261 ? -26.024 16.114 42.353 1.00 44.41 261 VAL A CA 1
ATOM 1984 C C . VAL A 1 261 ? -27.483 16.453 42.650 1.00 44.41 261 VAL A C 1
ATOM 1986 O O . VAL A 1 261 ? -28.284 16.691 41.754 1.00 44.41 261 VAL A O 1
ATOM 1989 N N . THR A 1 262 ? -27.837 16.512 43.931 1.00 49.28 262 THR A N 1
ATOM 1990 C CA . THR A 1 262 ? -29.155 16.960 44.398 1.00 49.28 262 THR A CA 1
ATOM 1991 C C . THR A 1 262 ? -29.054 18.330 45.060 1.00 49.28 262 THR A C 1
ATOM 1993 O O . THR A 1 262 ? -28.093 18.633 45.774 1.00 49.28 262 THR A O 1
ATOM 1996 N N . TYR A 1 263 ? -30.064 19.177 44.853 1.00 52.41 263 TYR A N 1
ATOM 1997 C CA . TYR A 1 263 ? -30.192 20.447 45.564 1.00 52.41 263 TYR A CA 1
ATOM 1998 C C . TYR A 1 263 ? -31.471 20.483 46.397 1.00 52.41 263 TYR A C 1
ATOM 2000 O O . TYR A 1 263 ? -32.500 19.914 46.037 1.00 52.41 263 TYR A O 1
ATOM 2008 N N . PHE A 1 264 ? -31.399 21.184 47.527 1.00 51.97 264 PHE A N 1
ATOM 2009 C CA . PHE A 1 264 ? -32.542 21.420 48.400 1.00 51.97 264 PHE A CA 1
ATOM 2010 C C . PHE A 1 264 ? -32.637 22.913 48.707 1.00 51.97 264 PHE A C 1
ATOM 2012 O O . PHE A 1 264 ? -31.676 23.525 49.185 1.00 51.97 264 PHE A O 1
ATOM 2019 N N . ALA A 1 265 ? -33.807 23.492 48.443 1.00 39.53 265 ALA A N 1
ATOM 2020 C CA . ALA A 1 265 ? -34.144 24.852 48.838 1.00 39.53 265 ALA A CA 1
ATOM 2021 C C . ALA A 1 265 ? -35.025 24.810 50.095 1.00 39.53 265 ALA A C 1
ATOM 2023 O O . ALA A 1 265 ? -36.156 24.324 50.056 1.00 39.53 265 ALA A O 1
ATOM 2024 N N . GLU A 1 266 ? -34.518 25.323 51.218 1.00 39.38 266 GLU A N 1
ATOM 2025 C CA . GLU A 1 266 ? -35.295 25.476 52.453 1.00 39.38 266 GLU A CA 1
ATOM 2026 C C . GLU A 1 266 ? -35.192 26.932 52.937 1.00 39.38 266 GLU A C 1
ATOM 2028 O O . GLU A 1 266 ? -34.215 27.354 53.559 1.00 39.38 266 GLU A O 1
ATOM 2033 N N . GLY A 1 267 ? -36.207 27.737 52.606 1.00 61.16 267 GLY A N 1
ATOM 2034 C CA . GLY A 1 267 ? -36.186 29.187 52.830 1.00 61.16 267 GLY A CA 1
ATOM 2035 C C . GLY A 1 267 ? -35.270 29.922 51.842 1.00 61.16 267 GLY A C 1
ATOM 2036 O O . GLY A 1 267 ? -35.244 29.586 50.665 1.00 61.16 267 GLY A O 1
ATOM 2037 N N . ASP A 1 268 ? -34.522 30.922 52.322 1.00 46.53 268 ASP A N 1
ATOM 2038 C CA . ASP A 1 268 ? -33.609 31.747 51.501 1.00 46.53 268 ASP A CA 1
ATOM 2039 C C . ASP A 1 268 ? -32.229 31.090 51.266 1.00 46.53 268 ASP A C 1
ATOM 2041 O O . ASP A 1 268 ? -31.277 31.765 50.873 1.00 46.53 268 ASP A O 1
ATOM 2045 N N . ASN A 1 269 ? -32.097 29.795 51.560 1.00 40.22 269 ASN A N 1
ATOM 2046 C CA . ASN A 1 269 ? -30.841 29.058 51.496 1.00 40.22 269 ASN A CA 1
ATOM 2047 C C . ASN A 1 269 ? -30.942 27.918 50.476 1.00 40.22 269 ASN A C 1
ATOM 2049 O O . ASN A 1 269 ? -31.879 27.118 50.525 1.00 40.22 269 ASN A O 1
ATOM 2053 N N . VAL A 1 270 ? -29.926 27.801 49.619 1.00 46.84 270 VAL A N 1
ATOM 2054 C CA . VAL A 1 270 ? -29.732 26.663 48.708 1.00 46.84 270 VAL A CA 1
ATOM 2055 C C . VAL A 1 270 ? -28.570 25.831 49.238 1.00 46.84 270 VAL A C 1
ATOM 2057 O O . VAL A 1 270 ? -27.507 26.375 49.554 1.00 46.84 270 VAL A O 1
ATOM 2060 N N . SER A 1 271 ? -28.796 24.527 49.389 1.00 52.66 271 SER A N 1
ATOM 2061 C CA . SER A 1 271 ? -27.756 23.557 49.745 1.00 52.66 271 SER A CA 1
ATOM 2062 C C . SER A 1 271 ? -27.575 22.562 48.607 1.00 52.66 271 SER A C 1
ATOM 2064 O O . SER A 1 271 ? -28.562 22.071 48.060 1.00 52.66 271 SER A O 1
ATOM 2066 N N . PHE A 1 272 ? -26.319 22.262 48.286 1.00 50.56 272 PHE A N 1
ATOM 2067 C CA . PHE A 1 272 ? -25.934 21.276 47.277 1.00 50.56 272 PHE A CA 1
ATOM 2068 C C . PHE A 1 272 ? -25.402 20.024 47.966 1.00 50.56 272 PHE A C 1
ATOM 2070 O O . PHE A 1 272 ? -24.685 20.123 48.969 1.00 50.56 272 PHE A O 1
ATOM 2077 N N . ARG A 1 273 ? -25.754 18.861 47.427 1.00 56.78 273 ARG A N 1
ATOM 2078 C CA . ARG A 1 273 ? -25.290 17.555 47.883 1.00 56.78 273 ARG A CA 1
ATOM 2079 C C . ARG A 1 273 ? -24.883 16.740 46.660 1.00 56.78 273 ARG A C 1
ATOM 2081 O O . ARG A 1 273 ? -25.705 16.522 45.781 1.00 56.78 273 ARG A O 1
ATOM 2088 N N . ALA A 1 274 ? -23.630 16.307 46.617 1.00 46.62 274 ALA A N 1
ATOM 2089 C CA . ALA A 1 274 ? -23.155 15.325 45.649 1.00 46.62 274 ALA A CA 1
ATOM 2090 C C . ALA A 1 274 ? -22.958 13.996 46.385 1.00 46.62 274 ALA A C 1
ATOM 2092 O O . ALA A 1 274 ? -22.274 13.966 47.412 1.00 46.62 274 ALA A O 1
ATOM 2093 N N . GLU A 1 275 ? -23.596 12.932 45.905 1.00 53.59 275 GLU A N 1
ATOM 2094 C CA . GLU A 1 275 ? -23.438 11.573 46.429 1.00 53.59 275 GLU A CA 1
ATOM 2095 C C . GLU A 1 275 ? -22.684 10.711 45.410 1.00 53.59 275 GLU A C 1
ATOM 2097 O O . GLU A 1 275 ? -22.889 10.851 44.207 1.00 53.59 275 GLU A O 1
ATOM 2102 N N . TRP A 1 276 ? -21.818 9.826 45.907 1.00 55.19 276 TRP A N 1
ATOM 2103 C CA . TRP A 1 276 ? -21.028 8.889 45.104 1.00 55.19 276 TRP A CA 1
ATOM 2104 C C . TRP A 1 276 ? -21.329 7.479 45.604 1.00 55.19 276 TRP A C 1
ATOM 2106 O O . TRP A 1 276 ? -21.267 7.242 46.815 1.00 55.19 276 TRP A O 1
ATOM 2116 N N . SER A 1 277 ? -21.687 6.556 44.712 1.00 43.25 277 SER A N 1
ATOM 2117 C CA . SER A 1 277 ? -22.104 5.208 45.110 1.00 43.25 277 SER A CA 1
ATOM 2118 C C . SER A 1 277 ? -20.926 4.264 45.362 1.00 43.25 277 SER A C 1
ATOM 2120 O O . SER A 1 277 ? -21.022 3.486 46.304 1.00 43.25 277 SER A O 1
ATOM 2122 N N . GLU A 1 278 ? -19.794 4.377 44.657 1.00 46.16 278 GLU A N 1
ATOM 2123 C CA . GLU A 1 278 ? -18.625 3.499 44.844 1.00 46.16 278 GLU A CA 1
ATOM 2124 C C . GLU A 1 278 ? -17.312 4.204 44.436 1.00 46.16 278 GLU A C 1
ATOM 2126 O O . GLU A 1 278 ? -17.043 4.403 43.260 1.00 46.16 278 GLU A O 1
ATOM 2131 N N . ILE A 1 279 ? -16.465 4.575 45.409 1.00 44.53 279 ILE A N 1
ATOM 2132 C CA . ILE A 1 279 ? -15.075 5.007 45.160 1.00 44.53 279 ILE A CA 1
ATOM 2133 C C . ILE A 1 279 ? -14.147 4.192 46.062 1.00 44.53 279 ILE A C 1
ATOM 2135 O O . ILE A 1 279 ? -14.292 4.187 47.290 1.00 44.53 279 ILE A O 1
ATOM 2139 N N . ASN A 1 280 ? -13.161 3.521 45.464 1.00 40.28 280 ASN A N 1
ATOM 2140 C CA . ASN A 1 280 ? -12.007 3.008 46.197 1.00 40.28 280 ASN A CA 1
ATOM 2141 C C . ASN A 1 280 ? -11.163 4.219 46.627 1.00 40.28 280 ASN A C 1
ATOM 2143 O O . ASN A 1 280 ? -10.535 4.873 45.805 1.00 40.28 280 ASN A O 1
ATOM 2147 N N . LEU A 1 281 ? -11.209 4.573 47.914 1.00 44.91 281 LEU A N 1
ATOM 2148 C CA . LEU A 1 281 ? -10.578 5.787 48.441 1.00 44.91 281 LEU A CA 1
ATOM 2149 C C . LEU A 1 281 ? -9.043 5.682 48.457 1.00 44.91 281 LEU A C 1
ATOM 2151 O O . LEU A 1 281 ? -8.447 5.368 49.492 1.00 44.91 281 LEU A O 1
ATOM 2155 N N . THR A 1 282 ? -8.413 6.017 47.335 1.00 40.50 282 THR A N 1
ATOM 2156 C CA . THR A 1 282 ? -7.062 6.603 47.311 1.00 40.50 282 THR A CA 1
ATOM 2157 C C . THR A 1 282 ? -7.019 8.006 46.715 1.00 40.50 282 THR A C 1
ATOM 2159 O O . THR A 1 282 ? -6.073 8.726 47.026 1.00 40.50 282 THR A O 1
ATOM 2162 N N . ASP A 1 283 ? -8.057 8.438 45.997 1.00 41.41 283 ASP A N 1
ATOM 2163 C CA . ASP A 1 283 ? -7.945 9.617 45.133 1.00 41.41 283 ASP A CA 1
ATOM 2164 C C . ASP A 1 283 ? -8.702 10.829 45.708 1.00 41.41 283 ASP A C 1
ATOM 2166 O O . ASP A 1 283 ? -9.756 10.709 46.347 1.00 41.41 283 ASP A O 1
ATOM 2170 N N . HIS A 1 284 ? -8.126 12.021 45.531 1.00 48.34 284 HIS A N 1
ATOM 2171 C CA . HIS A 1 284 ? -8.652 13.288 46.037 1.00 48.34 284 HIS A CA 1
ATOM 2172 C C . HIS A 1 284 ? -9.520 13.993 44.977 1.00 48.34 284 HIS A C 1
ATOM 2174 O O . HIS A 1 284 ? -9.008 14.429 43.954 1.00 48.34 284 HIS A O 1
ATOM 2180 N N . VAL A 1 285 ? -10.816 14.197 45.244 1.00 43.69 285 VAL A N 1
ATOM 2181 C CA . VAL A 1 285 ? -11.721 14.952 44.347 1.00 43.69 285 VAL A CA 1
ATOM 2182 C C . VAL A 1 285 ? -11.863 16.407 44.810 1.00 43.69 285 VAL A C 1
ATOM 2184 O O . VAL A 1 285 ? -12.109 16.660 45.996 1.00 43.69 285 VAL A O 1
ATOM 2187 N N . ILE A 1 286 ? -11.745 17.374 43.888 1.00 54.44 286 ILE A N 1
ATOM 2188 C CA . ILE A 1 286 ? -11.873 18.815 44.170 1.00 54.44 286 ILE A CA 1
ATOM 2189 C C . ILE A 1 286 ? -12.976 19.431 43.294 1.00 54.4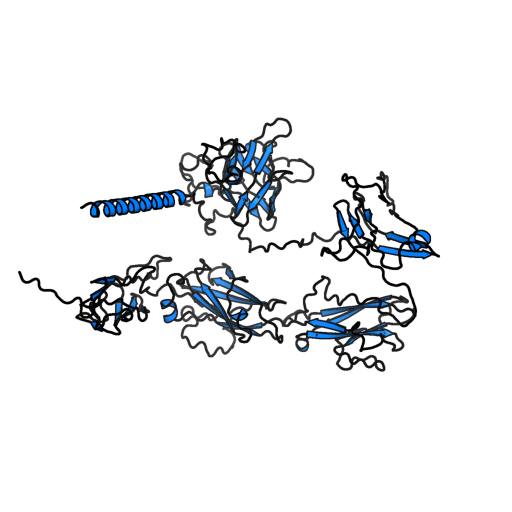4 286 ILE A C 1
ATOM 2191 O O . ILE A 1 286 ? -12.984 19.291 42.075 1.00 54.44 286 ILE A O 1
ATOM 2195 N N . ALA A 1 287 ? -13.909 20.157 43.919 1.00 51.31 287 ALA A N 1
ATOM 2196 C CA . ALA A 1 287 ? -14.969 20.888 43.221 1.00 51.31 287 ALA A CA 1
ATOM 2197 C C . ALA A 1 287 ? -14.648 22.389 43.137 1.00 51.31 287 ALA A C 1
ATOM 2199 O O . ALA A 1 287 ? -14.355 23.021 44.159 1.00 51.31 287 ALA A O 1
ATOM 2200 N N . TYR A 1 288 ? -14.761 22.967 41.938 1.00 58.06 288 TYR A N 1
ATOM 2201 C CA . TYR A 1 288 ? -14.535 24.391 41.685 1.00 58.06 288 TYR A CA 1
ATOM 2202 C C . TYR A 1 288 ? -15.848 25.116 41.359 1.00 58.06 288 TYR A C 1
ATOM 2204 O O . TYR A 1 288 ? -16.710 24.605 40.645 1.00 58.06 288 TYR A O 1
ATOM 2212 N N . PHE A 1 289 ? -15.982 26.346 41.863 1.00 53.00 289 PHE A N 1
ATOM 2213 C CA . PHE A 1 289 ? -17.090 27.253 41.548 1.00 53.00 289 PHE A CA 1
ATOM 2214 C C . PHE A 1 289 ? -16.518 28.504 40.878 1.00 53.00 289 PHE A C 1
ATOM 2216 O O . PHE A 1 289 ? -15.758 29.237 41.515 1.00 53.00 289 PHE A O 1
ATOM 2223 N N . CYS A 1 290 ? -16.867 28.761 39.615 1.00 49.69 290 CYS A N 1
ATOM 2224 C CA . CYS A 1 290 ? -16.331 29.897 38.855 1.00 49.69 290 CYS A CA 1
ATOM 2225 C C . CYS A 1 290 ? -17.416 30.930 38.506 1.00 49.69 290 CYS A C 1
ATOM 2227 O O . CYS A 1 290 ? -18.599 30.610 38.403 1.00 49.69 290 CYS A O 1
ATOM 2229 N N . LYS A 1 291 ? -17.002 32.196 38.340 1.00 44.09 291 LYS A N 1
ATOM 2230 C CA . LYS A 1 291 ? -17.863 33.333 37.971 1.00 44.09 291 LYS A CA 1
ATOM 2231 C C . LYS A 1 291 ? -17.558 33.780 36.534 1.00 44.09 291 LYS A C 1
ATOM 2233 O O . LYS A 1 291 ? -16.390 33.942 36.191 1.00 44.09 291 LYS A O 1
ATOM 2238 N N . HIS A 1 292 ? -18.596 34.062 35.746 1.00 38.16 292 HIS A N 1
ATOM 2239 C CA . HIS A 1 292 ? -18.482 34.765 34.462 1.00 38.16 292 HIS A CA 1
ATOM 2240 C C . HIS A 1 292 ? -18.401 36.288 34.699 1.00 38.16 292 HIS A C 1
ATOM 2242 O O . HIS A 1 292 ? -19.221 36.841 35.439 1.00 38.16 292 HIS A O 1
ATOM 2248 N N . ASP A 1 293 ? -17.397 36.973 34.144 1.00 45.19 293 ASP A N 1
ATOM 2249 C CA . ASP A 1 293 ? -17.186 38.416 34.347 1.00 45.19 293 ASP A CA 1
ATOM 2250 C C . ASP A 1 293 ? -17.374 39.166 33.020 1.00 45.19 293 ASP A C 1
ATOM 2252 O O . ASP A 1 293 ? -16.485 39.181 32.175 1.00 45.19 293 ASP A O 1
ATOM 2256 N N . ASP A 1 294 ? -18.540 39.792 32.838 1.00 43.59 294 ASP A N 1
ATOM 2257 C CA . ASP A 1 294 ? -18.952 40.439 31.575 1.00 43.59 294 ASP A CA 1
ATOM 2258 C C . ASP A 1 294 ? -18.327 41.829 31.324 1.00 43.59 294 ASP A C 1
ATOM 2260 O O . ASP A 1 294 ? -18.730 42.537 30.401 1.00 43.59 294 ASP A O 1
ATOM 2264 N N . ASP A 1 295 ? -17.356 42.267 32.128 1.00 41.34 295 ASP A N 1
ATOM 2265 C CA . ASP A 1 295 ? -16.867 43.655 32.120 1.00 41.34 295 ASP A CA 1
ATOM 2266 C C . ASP A 1 295 ? -15.458 43.775 31.498 1.00 41.34 295 ASP A C 1
ATOM 2268 O O . ASP A 1 295 ? -14.486 44.162 32.153 1.00 41.34 295 ASP A O 1
ATOM 2272 N N . ILE A 1 296 ? -15.321 43.453 30.203 1.00 40.09 296 ILE A N 1
ATOM 2273 C CA . ILE A 1 296 ? -14.130 43.815 29.409 1.00 40.09 296 ILE A CA 1
ATOM 2274 C C . ILE A 1 296 ? -14.535 44.539 28.115 1.00 40.09 296 ILE A C 1
ATOM 2276 O O . ILE A 1 296 ? -15.145 43.985 27.205 1.00 40.09 296 ILE A O 1
ATOM 2280 N N . ASP A 1 297 ? -14.146 45.815 28.046 1.00 41.41 297 ASP A N 1
ATOM 2281 C CA . ASP A 1 297 ? -14.387 46.740 26.937 1.00 41.41 297 ASP A CA 1
ATOM 2282 C C . ASP A 1 297 ? -13.813 46.218 25.601 1.00 41.41 297 ASP A C 1
ATOM 2284 O O . ASP A 1 297 ? -12.613 45.966 25.438 1.00 41.41 297 ASP A O 1
ATOM 2288 N N . ASN A 1 298 ? -14.698 46.117 24.613 1.00 40.81 298 ASN A N 1
ATOM 2289 C CA . ASN A 1 298 ? -14.536 45.392 23.356 1.00 40.81 298 ASN A CA 1
ATOM 2290 C C . ASN A 1 298 ? -13.667 46.150 22.321 1.00 40.81 298 ASN A C 1
ATOM 2292 O O . ASN A 1 298 ? -14.169 46.664 21.319 1.00 40.81 298 ASN A O 1
ATOM 2296 N N . SER A 1 299 ? -12.355 46.282 22.570 1.00 37.81 299 SER A N 1
ATOM 2297 C CA . SER A 1 299 ? -11.439 46.993 21.651 1.00 37.81 299 SER A CA 1
ATOM 2298 C C . SER A 1 299 ? -10.133 46.280 21.271 1.00 37.81 299 SER A C 1
ATOM 2300 O O . SER A 1 299 ? -9.345 46.862 20.524 1.00 37.81 299 SER A O 1
ATOM 2302 N N . SER A 1 300 ? -9.901 45.027 21.686 1.00 42.28 300 SER A N 1
ATOM 2303 C CA . SER A 1 300 ? -8.656 44.303 21.348 1.00 42.28 300 SER A CA 1
ATOM 2304 C C . SER A 1 300 ? -8.798 42.931 20.677 1.00 42.28 300 SER A C 1
ATOM 2306 O O . SER A 1 300 ? -7.770 42.329 20.391 1.00 42.28 300 SER A O 1
ATOM 2308 N N . GLY A 1 301 ? -10.003 42.452 20.348 1.00 39.88 301 GLY A N 1
ATOM 2309 C CA . GLY A 1 301 ? -10.168 41.259 19.498 1.00 39.88 301 GLY A CA 1
ATOM 2310 C C . GLY A 1 301 ? -9.527 39.976 20.046 1.00 39.88 301 GLY A C 1
ATOM 2311 O O . GLY A 1 301 ? -8.890 39.243 19.296 1.00 39.88 301 GLY A O 1
ATOM 2312 N N . THR A 1 302 ? -9.686 39.709 21.341 1.00 34.06 302 THR A N 1
ATOM 2313 C CA . THR A 1 302 ? -9.279 38.450 21.987 1.00 34.06 302 THR A CA 1
ATOM 2314 C C . THR A 1 302 ? -10.508 37.761 22.572 1.00 34.06 302 THR A C 1
ATOM 2316 O O . THR A 1 302 ? -11.300 38.427 23.234 1.00 34.06 302 THR A O 1
ATOM 2319 N N . TYR A 1 303 ? -10.654 36.464 22.288 1.00 35.81 303 TYR A N 1
ATOM 2320 C CA . TYR A 1 303 ? -11.771 35.600 22.687 1.00 35.81 303 TYR A CA 1
ATOM 2321 C C . TYR A 1 303 ? -11.979 35.518 24.211 1.00 35.81 303 TYR A C 1
ATOM 2323 O O . TYR A 1 303 ? -11.033 35.704 24.985 1.00 35.81 303 TYR A O 1
ATOM 2331 N N . ASP A 1 304 ? -13.224 35.220 24.601 1.00 32.81 304 ASP A N 1
ATOM 2332 C CA . ASP A 1 304 ? -13.679 34.966 25.971 1.00 32.81 304 ASP A CA 1
ATOM 2333 C C . ASP A 1 304 ? -12.747 33.993 26.700 1.00 32.81 304 ASP A C 1
ATOM 2335 O O . ASP A 1 304 ? -12.479 32.888 26.233 1.00 32.81 304 ASP A O 1
ATOM 2339 N N . THR A 1 305 ? -12.232 34.407 27.859 1.00 39.41 305 THR A N 1
ATOM 2340 C CA . THR A 1 305 ? -11.418 33.541 28.720 1.00 39.41 305 THR A CA 1
ATOM 2341 C C . THR A 1 305 ? -12.021 33.475 30.112 1.00 39.41 305 THR A C 1
ATOM 2343 O O . THR A 1 305 ? -12.077 34.463 30.845 1.00 39.41 305 THR A O 1
ATOM 2346 N N . TRP A 1 306 ? -12.447 32.269 30.477 1.00 40.12 306 TRP A N 1
ATOM 2347 C CA . TRP A 1 306 ? -12.927 31.898 31.799 1.00 40.12 306 TRP A CA 1
ATOM 2348 C C . TRP A 1 306 ? -11.779 32.011 32.807 1.00 40.12 306 TRP A C 1
ATOM 2350 O O . TRP A 1 306 ? -10.705 31.439 32.610 1.00 40.12 306 TRP A O 1
ATOM 2360 N N . ARG A 1 307 ? -11.967 32.768 33.894 1.00 42.00 307 ARG A N 1
ATOM 2361 C CA . ARG A 1 307 ? -10.948 32.906 34.944 1.00 42.00 307 ARG A CA 1
ATOM 2362 C C . ARG A 1 307 ? -11.345 32.114 36.182 1.00 42.00 307 ARG A C 1
ATOM 2364 O O . ARG A 1 307 ? -12.127 32.592 36.994 1.00 42.00 307 ARG A O 1
ATOM 2371 N N . CYS A 1 308 ? -10.723 30.953 36.361 1.00 42.12 308 CYS A N 1
ATOM 2372 C CA . CYS A 1 308 ? -10.741 30.211 37.627 1.00 42.12 308 CYS A CA 1
ATOM 2373 C C . CYS A 1 308 ? -9.412 30.341 38.412 1.00 42.12 308 CYS A C 1
ATOM 2375 O O . CYS A 1 308 ? -9.193 29.613 39.370 1.00 42.12 308 CYS A O 1
ATOM 2377 N N . ASN A 1 309 ? -8.510 31.260 38.033 1.00 42.62 309 ASN A N 1
ATOM 2378 C CA . ASN A 1 309 ? -7.182 31.397 38.646 1.00 42.62 309 ASN A CA 1
ATOM 2379 C C . ASN A 1 309 ? -6.820 32.865 38.915 1.00 42.62 309 ASN A C 1
ATOM 2381 O O . ASN A 1 309 ? -6.558 33.617 37.976 1.00 42.62 309 ASN A O 1
ATOM 2385 N N . ASP A 1 310 ? -6.720 33.252 40.188 1.00 35.72 310 ASP A N 1
ATOM 2386 C CA . ASP A 1 310 ? -6.020 34.475 40.599 1.00 35.72 310 ASP A CA 1
ATOM 2387 C C . ASP A 1 310 ? -4.622 34.079 41.110 1.00 35.72 310 ASP A C 1
ATOM 2389 O O . ASP A 1 310 ? -4.415 33.795 42.291 1.00 35.72 310 ASP A O 1
ATOM 2393 N N . ARG A 1 311 ? -3.652 33.973 40.188 1.00 38.44 311 ARG A N 1
ATOM 2394 C CA . ARG A 1 311 ? -2.225 33.954 40.549 1.00 38.44 311 ARG A CA 1
ATOM 2395 C C . ARG A 1 311 ? -1.792 35.395 40.756 1.00 38.44 311 ARG A C 1
ATOM 2397 O O . ARG A 1 311 ? -1.931 36.217 39.848 1.00 38.44 311 ARG A O 1
ATOM 2404 N N . ASP A 1 312 ? -1.208 35.697 41.910 1.00 43.03 312 ASP A N 1
ATOM 2405 C CA . ASP A 1 312 ? -0.576 36.998 42.082 1.00 43.03 312 ASP A CA 1
ATOM 2406 C C . ASP A 1 312 ? 0.627 37.141 41.126 1.00 43.03 312 ASP A C 1
ATOM 2408 O O . ASP A 1 312 ? 1.163 36.164 40.594 1.00 43.03 312 ASP A O 1
ATOM 2412 N N . GLY A 1 313 ? 1.066 38.379 40.876 1.00 40.19 313 GLY A N 1
ATOM 2413 C CA . GLY A 1 313 ? 2.145 38.700 39.927 1.00 40.19 313 GLY A CA 1
ATOM 2414 C C . GLY A 1 313 ? 3.526 38.097 40.243 1.00 40.19 313 GLY A C 1
ATOM 2415 O O . GLY A 1 313 ? 4.501 38.487 39.606 1.00 40.19 313 GLY A O 1
ATOM 2416 N N . ASN A 1 314 ? 3.619 37.174 41.206 1.00 37.19 314 ASN A N 1
ATOM 2417 C CA . ASN A 1 314 ? 4.808 36.403 41.554 1.00 37.19 314 ASN A CA 1
ATOM 2418 C C . ASN A 1 314 ? 4.642 34.884 41.345 1.00 37.19 314 ASN A C 1
ATOM 2420 O O . ASN A 1 314 ? 5.571 34.140 41.650 1.00 37.19 314 ASN A O 1
ATOM 2424 N N . GLY A 1 315 ? 3.509 34.417 40.810 1.00 37.09 315 GLY A N 1
ATOM 2425 C CA . GLY A 1 315 ? 3.304 33.010 40.461 1.00 37.09 315 GLY A CA 1
ATOM 2426 C C . GLY A 1 315 ? 2.939 32.094 41.632 1.00 37.09 315 GLY A C 1
ATOM 2427 O O . GLY A 1 315 ? 3.042 30.879 41.475 1.00 37.09 315 GLY A O 1
ATOM 2428 N N . ASN A 1 316 ? 2.494 32.637 42.771 1.00 37.84 316 ASN A N 1
ATOM 2429 C CA . ASN A 1 316 ? 1.968 31.831 43.873 1.00 37.84 316 ASN A CA 1
ATOM 2430 C C . ASN A 1 316 ? 0.440 31.694 43.759 1.00 37.84 316 ASN A C 1
ATOM 2432 O O . ASN A 1 316 ? -0.255 32.647 43.405 1.00 37.84 316 ASN A O 1
ATOM 2436 N N . LEU A 1 317 ? -0.079 30.504 44.070 1.00 34.12 317 LEU A N 1
ATOM 2437 C CA . LEU A 1 317 ? -1.514 30.265 44.236 1.00 34.12 317 LEU A CA 1
ATOM 2438 C C . LEU A 1 317 ? -1.952 30.854 45.587 1.00 34.12 317 LEU A C 1
ATOM 2440 O O . LEU A 1 317 ? -1.349 30.538 46.613 1.00 34.12 317 LEU A O 1
ATOM 2444 N N . ASN A 1 318 ? -2.971 31.717 45.594 1.00 36.78 318 ASN A N 1
ATOM 2445 C CA . ASN A 1 318 ? -3.611 32.149 46.837 1.00 36.78 318 ASN A CA 1
ATOM 2446 C C . ASN A 1 318 ? -4.428 30.989 47.429 1.00 36.78 318 ASN A C 1
ATOM 2448 O O . ASN A 1 318 ? -5.159 30.302 46.720 1.00 36.78 318 ASN A O 1
ATOM 2452 N N . GLU A 1 319 ? -4.293 30.779 48.739 1.00 36.34 319 GLU A N 1
ATOM 2453 C CA . GLU A 1 319 ? -5.034 29.781 49.513 1.00 36.34 319 GLU A CA 1
ATOM 2454 C C . GLU A 1 319 ? -6.515 30.181 49.646 1.00 36.34 319 GLU A C 1
ATOM 2456 O O . GLU A 1 319 ? -6.897 30.841 50.606 1.00 36.34 319 GLU A O 1
ATOM 2461 N N . ASP A 1 320 ? -7.357 29.750 48.710 1.00 37.69 320 ASP A N 1
ATOM 2462 C CA . ASP A 1 320 ? -8.813 29.670 48.896 1.00 37.69 320 ASP A CA 1
ATOM 2463 C C . ASP A 1 320 ? -9.320 28.300 48.401 1.00 37.69 320 ASP A C 1
ATOM 2465 O O . ASP A 1 320 ? -10.162 28.180 47.517 1.00 37.69 320 ASP A O 1
ATOM 2469 N N . HIS A 1 321 ? -8.776 27.221 48.976 1.00 39.53 321 HIS A N 1
ATOM 2470 C CA . HIS A 1 321 ? -9.299 25.860 48.799 1.00 39.53 321 HIS A CA 1
ATOM 2471 C C . HIS A 1 321 ? -10.428 25.608 49.805 1.00 39.53 321 HIS A C 1
ATOM 2473 O O . HIS A 1 321 ? -10.216 25.710 51.015 1.00 39.53 321 HIS A O 1
ATOM 2479 N N . TRP A 1 322 ? -11.639 25.307 49.327 1.00 50.97 322 TRP A N 1
ATOM 2480 C CA . TRP A 1 322 ? -12.843 25.291 50.176 1.00 50.97 322 TRP A CA 1
ATOM 2481 C C . TRP A 1 322 ? -13.339 23.896 50.607 1.00 50.97 322 TRP A C 1
ATOM 2483 O O . TRP A 1 322 ? -14.291 23.822 51.379 1.00 50.97 322 TRP A O 1
ATOM 2493 N N . CYS A 1 323 ? -12.660 22.808 50.230 1.00 40.97 323 CYS A N 1
ATOM 2494 C CA . CYS A 1 323 ? -12.791 21.478 50.849 1.00 40.97 323 CYS A CA 1
ATOM 2495 C C . CYS A 1 323 ? -11.479 20.696 50.591 1.00 40.97 323 CYS A C 1
ATOM 2497 O O . CYS A 1 323 ? -11.099 20.499 49.445 1.00 40.97 323 CYS A O 1
ATOM 2499 N N . ALA A 1 324 ? -10.778 20.259 51.642 1.00 36.75 324 ALA A N 1
ATOM 2500 C CA . ALA A 1 324 ? -9.738 19.229 51.561 1.00 36.75 324 ALA A CA 1
ATOM 2501 C C . ALA A 1 324 ? -9.968 18.262 52.727 1.00 36.75 324 ALA A C 1
ATOM 2503 O O . ALA A 1 324 ? -9.777 18.628 53.891 1.00 36.75 324 ALA A O 1
ATOM 2504 N N . SER A 1 325 ? -10.448 17.050 52.452 1.00 38.81 325 SER A N 1
ATOM 2505 C CA . SER A 1 325 ? -10.552 16.013 53.480 1.00 38.81 325 SER A CA 1
ATOM 2506 C C . SER A 1 325 ? -9.155 15.490 53.827 1.00 38.81 325 SER A C 1
ATOM 2508 O O . SER A 1 325 ? -8.378 15.127 52.948 1.00 38.81 325 SER A O 1
ATOM 2510 N N . ALA A 1 326 ? -8.817 15.458 55.118 1.00 32.31 326 ALA A N 1
ATOM 2511 C CA . ALA A 1 326 ? -7.588 14.835 55.613 1.00 32.31 326 ALA A CA 1
ATOM 2512 C C . ALA A 1 326 ? -7.685 13.293 55.545 1.00 32.31 326 ALA A C 1
ATOM 2514 O O . ALA A 1 326 ? -8.784 12.760 55.717 1.00 32.31 326 ALA A O 1
ATOM 2515 N N . PRO A 1 327 ? -6.565 12.560 55.374 1.00 30.59 327 PRO A N 1
ATOM 2516 C CA . PRO A 1 327 ? -6.591 11.107 55.223 1.00 30.59 327 PRO A CA 1
ATOM 2517 C C . PRO A 1 327 ? -7.070 10.423 56.511 1.00 30.59 327 PRO A C 1
ATOM 2519 O O . PRO A 1 327 ? -6.507 10.616 57.594 1.00 30.59 327 PRO A O 1
ATOM 2522 N N . VAL A 1 328 ? -8.117 9.604 56.397 1.00 31.81 328 VAL A N 1
ATOM 2523 C CA . VAL A 1 328 ? -8.679 8.811 57.498 1.00 31.81 328 VAL A CA 1
ATOM 2524 C C . VAL A 1 328 ? -7.999 7.438 57.521 1.00 31.81 328 VAL A C 1
ATOM 2526 O O . VAL A 1 328 ? -8.081 6.683 56.560 1.00 31.81 328 VAL A O 1
ATOM 2529 N N . GLN A 1 329 ? -7.334 7.077 58.627 1.00 32.06 329 GLN A N 1
ATOM 2530 C CA . GLN A 1 329 ? -6.835 5.707 58.830 1.00 32.06 329 GLN A CA 1
ATOM 2531 C C . GLN A 1 329 ? -8.001 4.739 59.082 1.00 32.06 329 GLN A C 1
ATOM 2533 O O . GLN A 1 329 ? -8.751 4.908 60.046 1.00 32.06 329 GLN A O 1
ATOM 2538 N N . TYR A 1 330 ? -8.119 3.705 58.246 1.00 29.00 330 TYR A N 1
ATOM 2539 C CA . TYR A 1 330 ? -9.226 2.750 58.283 1.00 29.00 330 TYR A CA 1
ATOM 2540 C C . TYR A 1 330 ? -8.995 1.577 59.254 1.00 29.00 330 TYR A C 1
ATOM 2542 O O . TYR A 1 330 ? -7.907 1.006 59.325 1.00 29.00 330 TYR A O 1
ATOM 2550 N N . ASN A 1 331 ? -10.049 1.199 59.989 1.00 33.22 331 ASN A N 1
ATOM 2551 C CA . ASN A 1 331 ? -10.119 0.020 60.861 1.00 33.22 331 ASN A CA 1
ATOM 2552 C C . ASN A 1 331 ? -11.565 -0.543 60.872 1.00 33.22 331 ASN A C 1
ATOM 2554 O O . ASN A 1 331 ? -12.278 -0.416 61.863 1.00 33.22 331 ASN A O 1
ATOM 2558 N N . GLY A 1 332 ? -11.985 -1.192 59.779 1.00 34.00 332 GLY A N 1
ATOM 2559 C CA . GLY A 1 332 ? -13.082 -2.178 59.771 1.00 34.00 332 GLY A CA 1
ATOM 2560 C C . GLY A 1 332 ? -14.484 -1.739 59.293 1.00 34.00 332 GLY A C 1
ATOM 2561 O O . GLY A 1 332 ? -15.061 -0.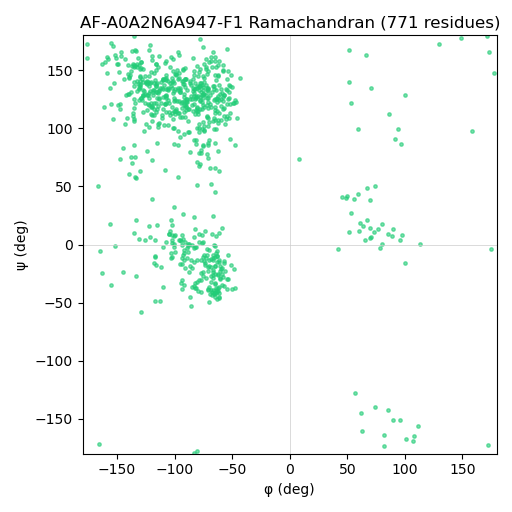788 59.803 1.00 34.00 332 GLY A O 1
ATOM 2562 N N . THR A 1 333 ? -15.001 -2.547 58.354 1.00 33.47 333 THR A N 1
ATOM 2563 C CA . THR A 1 333 ? -16.373 -2.891 57.887 1.00 33.47 333 THR A CA 1
ATOM 2564 C C . THR A 1 333 ? -17.504 -1.872 57.691 1.00 33.47 333 THR A C 1
ATOM 2566 O O . THR A 1 333 ? -18.524 -2.303 57.168 1.00 33.47 333 THR A O 1
ATOM 2569 N N . ASP A 1 334 ? -17.368 -0.583 57.992 1.00 35.09 334 ASP A N 1
ATOM 2570 C CA . ASP A 1 334 ? -18.367 0.422 57.577 1.00 35.09 334 ASP A CA 1
ATOM 2571 C C . ASP A 1 334 ? -17.697 1.519 56.726 1.00 35.09 334 ASP A C 1
ATOM 2573 O O . ASP A 1 334 ? -16.683 2.093 57.132 1.00 35.09 334 ASP A O 1
ATOM 2577 N N . PHE A 1 335 ? -18.209 1.781 55.518 1.00 34.19 335 PHE A N 1
ATOM 2578 C CA . PHE A 1 335 ? -17.730 2.856 54.635 1.00 34.19 335 PHE A CA 1
ATOM 2579 C C . PHE A 1 335 ? -18.285 4.213 55.111 1.00 34.19 335 PHE A C 1
ATOM 2581 O O . PHE A 1 335 ? -19.500 4.334 55.282 1.00 34.19 335 PHE A O 1
ATOM 2588 N N . PRO A 1 336 ? -17.454 5.246 55.346 1.00 37.50 336 PRO A N 1
ATOM 2589 C CA . PRO A 1 336 ? -17.958 6.587 55.610 1.00 37.50 336 PRO A CA 1
ATOM 2590 C C . PRO A 1 336 ? -18.295 7.299 54.291 1.00 37.50 336 PRO A C 1
ATOM 2592 O O . PRO A 1 336 ? -17.434 7.447 53.430 1.00 37.50 336 PRO A O 1
ATOM 2595 N N . LEU A 1 337 ? -19.533 7.781 54.160 1.00 38.75 337 LEU A N 1
ATOM 2596 C CA . LEU A 1 337 ? -19.920 8.746 53.126 1.00 38.75 337 LEU A CA 1
ATOM 2597 C C . LEU A 1 337 ? -19.144 10.054 53.347 1.00 38.75 337 LEU A C 1
ATOM 2599 O O . LEU A 1 337 ? -19.175 10.613 54.448 1.00 38.75 337 LEU A O 1
ATOM 2603 N N . ALA A 1 338 ? -18.446 10.543 52.323 1.00 43.00 338 ALA A N 1
ATOM 2604 C CA . ALA A 1 338 ? -17.843 11.870 52.345 1.00 43.00 338 ALA A CA 1
ATOM 2605 C C . ALA A 1 338 ? -18.913 12.915 51.981 1.00 43.00 338 ALA A C 1
ATOM 2607 O O . ALA A 1 338 ? -19.390 12.953 50.853 1.00 43.00 338 ALA A O 1
ATOM 2608 N N . GLU A 1 339 ? -19.302 13.762 52.937 1.00 47.56 339 GLU A N 1
ATOM 2609 C CA . GLU A 1 339 ? -20.217 14.888 52.707 1.00 47.56 339 GLU A CA 1
ATOM 2610 C C . GLU A 1 339 ? -19.419 16.206 52.630 1.00 47.56 339 GLU A C 1
ATOM 2612 O O . GLU A 1 339 ? -18.800 16.612 53.615 1.00 47.56 339 GLU A O 1
ATOM 2617 N N . CYS A 1 340 ? -19.455 16.916 51.494 1.00 45.81 340 CYS A N 1
ATOM 2618 C CA . CYS A 1 340 ? -19.085 18.340 51.416 1.00 45.81 340 CYS A CA 1
ATOM 2619 C C . CYS A 1 340 ? -20.387 19.119 51.145 1.00 45.81 340 CYS A C 1
ATOM 2621 O O . CYS A 1 340 ? -21.012 18.968 50.100 1.00 45.81 340 CYS A O 1
ATOM 2623 N N . SER A 1 341 ? -20.843 19.908 52.124 1.00 48.78 341 SER A N 1
ATOM 2624 C CA . SER A 1 341 ? -22.064 20.721 52.028 1.00 48.78 341 SER A CA 1
ATOM 2625 C C . SER A 1 341 ? -21.739 22.191 52.264 1.00 48.78 341 SER A C 1
ATOM 2627 O O . SER A 1 341 ? -21.052 22.514 53.240 1.00 48.78 341 SER A O 1
ATOM 2629 N N . LYS A 1 342 ? -22.296 23.092 51.451 1.00 54.94 342 LYS A N 1
ATOM 2630 C CA . LYS A 1 342 ? -22.252 24.536 51.706 1.00 54.94 342 LYS A CA 1
ATOM 2631 C C . LYS A 1 342 ? -23.638 25.152 51.571 1.00 54.94 342 LYS A C 1
ATOM 2633 O O . LYS A 1 342 ? -24.354 24.891 50.613 1.00 54.94 342 LYS A O 1
ATOM 2638 N N . THR A 1 343 ? -23.980 25.994 52.540 1.00 52.25 343 THR A N 1
ATOM 2639 C CA . THR A 1 343 ? -25.189 26.818 52.534 1.00 52.25 343 THR A CA 1
ATOM 2640 C C . THR A 1 343 ? -24.808 28.219 52.072 1.00 52.25 343 THR A C 1
ATOM 2642 O O . THR A 1 343 ? -24.012 28.884 52.738 1.00 52.25 343 THR A O 1
ATOM 2645 N N . LEU A 1 344 ? -25.348 28.665 50.938 1.00 52.16 344 LEU A N 1
ATOM 2646 C CA . LEU A 1 344 ? -25.198 30.051 50.487 1.00 52.16 344 LEU A CA 1
ATOM 2647 C C . LEU A 1 344 ? -26.248 30.919 51.182 1.00 52.16 344 LEU A C 1
ATOM 2649 O O . LEU A 1 344 ? -27.425 30.563 51.205 1.00 52.16 344 LEU A O 1
ATOM 2653 N N . SER A 1 345 ? -25.824 32.039 51.768 1.00 50.44 345 SER A N 1
ATOM 2654 C CA . SER A 1 345 ? -26.737 32.993 52.398 1.00 50.44 345 SER A CA 1
ATOM 2655 C C . SER A 1 345 ? -27.321 33.960 51.364 1.00 50.44 345 SER A C 1
ATOM 2657 O O . SER A 1 345 ? -26.731 34.208 50.313 1.00 50.44 345 SER A O 1
ATOM 2659 N N . SER A 1 346 ? -28.442 34.607 51.685 1.00 45.50 346 SER A N 1
ATOM 2660 C CA . SER A 1 346 ? -29.047 35.637 50.825 1.00 45.50 346 SER A CA 1
ATOM 2661 C C . SER A 1 346 ? -28.133 36.839 50.532 1.00 45.50 346 SER A C 1
ATOM 2663 O O . SER A 1 346 ? -28.341 37.543 49.544 1.00 45.50 346 SER A O 1
ATOM 2665 N N . ALA A 1 347 ? -27.095 37.069 51.347 1.00 50.06 347 ALA A N 1
ATOM 2666 C CA . ALA A 1 347 ? -26.065 38.073 51.079 1.00 50.06 347 ALA A CA 1
ATOM 2667 C C . ALA A 1 347 ? -25.044 37.610 50.026 1.00 50.06 347 ALA A C 1
ATOM 2669 O O . ALA A 1 347 ? -24.543 38.447 49.276 1.00 50.06 347 ALA A O 1
ATOM 2670 N N . ASP A 1 348 ? -24.783 36.302 49.941 1.00 50.03 348 ASP A N 1
ATOM 2671 C CA . ASP A 1 348 ? -23.942 35.712 48.898 1.00 50.03 348 ASP A CA 1
ATOM 2672 C C . ASP A 1 348 ? -24.692 35.784 47.564 1.00 50.03 348 ASP A C 1
ATOM 2674 O O . ASP A 1 348 ? -24.193 36.373 46.608 1.00 50.03 348 ASP A O 1
ATOM 2678 N N . ILE A 1 349 ? -25.956 35.343 47.552 1.00 50.06 349 ILE A N 1
ATOM 2679 C CA . ILE A 1 349 ? -26.848 35.346 46.379 1.00 50.06 349 ILE A CA 1
ATOM 2680 C C . ILE A 1 349 ? -27.124 36.772 45.873 1.00 50.06 349 ILE A C 1
ATOM 2682 O O . ILE A 1 349 ? -27.131 37.007 44.672 1.00 50.06 349 ILE A O 1
ATOM 2686 N N . GLY A 1 350 ? -27.272 37.763 46.760 1.00 44.88 350 GLY A N 1
ATOM 2687 C CA . GLY A 1 350 ? -27.516 39.161 46.373 1.00 44.88 350 GLY A CA 1
ATOM 2688 C C . GLY A 1 350 ? -26.356 39.854 45.639 1.00 44.88 350 GLY A C 1
ATOM 2689 O O . GLY A 1 350 ? -26.552 40.941 45.095 1.00 44.88 350 GLY A O 1
ATOM 2690 N N . SER A 1 351 ? -25.162 39.249 45.625 1.00 45.31 351 SER A N 1
ATOM 2691 C CA . SER A 1 351 ? -24.004 39.716 44.847 1.00 45.31 351 SER A CA 1
ATOM 2692 C C . SER A 1 351 ? -23.857 39.021 43.485 1.00 45.31 351 SER A C 1
ATOM 2694 O O . SER A 1 351 ? -23.197 39.562 42.596 1.00 45.31 351 SER A O 1
ATOM 2696 N N . PHE A 1 352 ? -24.535 37.884 43.293 1.00 44.62 352 PHE A N 1
ATOM 2697 C CA . PHE A 1 352 ? -24.714 37.229 42.004 1.00 44.62 352 PHE A CA 1
ATOM 2698 C C . PHE A 1 352 ? -25.958 37.837 41.349 1.00 44.62 352 PHE A C 1
ATOM 2700 O O . PHE A 1 352 ? -27.091 37.478 41.662 1.00 44.62 352 PHE A O 1
ATOM 2707 N N . GLY A 1 353 ? -25.776 38.825 40.465 1.00 42.50 353 GLY A N 1
ATOM 2708 C CA . GLY A 1 353 ? -26.862 39.219 39.561 1.00 42.50 353 GLY A CA 1
ATOM 2709 C C . GLY A 1 353 ? -27.415 37.957 38.894 1.00 42.50 353 GLY A C 1
ATOM 2710 O O . GLY A 1 353 ? -26.624 37.092 38.548 1.00 42.50 353 GLY A O 1
ATOM 2711 N N . ALA A 1 354 ? -28.740 37.825 38.809 1.00 41.94 354 ALA A N 1
ATOM 2712 C CA . ALA A 1 354 ? -29.472 36.578 38.556 1.00 41.94 354 ALA A CA 1
ATOM 2713 C C . ALA A 1 354 ? -29.186 35.887 37.204 1.00 41.94 354 ALA A C 1
ATOM 2715 O O . ALA A 1 354 ? -30.094 35.769 36.384 1.00 41.94 354 ALA A O 1
ATOM 2716 N N . LYS A 1 355 ? -27.950 35.446 36.960 1.00 47.69 355 LYS A N 1
ATOM 2717 C CA . LYS A 1 355 ? -27.549 34.631 35.817 1.00 47.69 355 LYS A CA 1
ATOM 2718 C C . LYS A 1 355 ? -26.409 33.682 36.193 1.00 47.69 355 LYS A C 1
ATOM 2720 O O . LYS A 1 355 ? -25.340 34.120 36.608 1.00 47.69 355 LYS A O 1
ATOM 2725 N N . ASN A 1 356 ? -26.724 32.405 36.002 1.00 50.06 356 ASN A N 1
ATOM 2726 C CA . ASN A 1 356 ? -25.881 31.257 35.688 1.00 50.06 356 ASN A CA 1
ATOM 2727 C C . ASN A 1 356 ? -24.771 30.936 36.701 1.00 50.06 356 ASN A C 1
ATOM 2729 O O . ASN A 1 356 ? -23.684 31.513 36.689 1.00 50.06 356 ASN A O 1
ATOM 2733 N N . ILE A 1 357 ? -25.053 29.957 37.565 1.00 50.97 357 ILE A N 1
ATOM 2734 C CA . ILE A 1 357 ? -24.038 29.259 38.359 1.00 50.97 357 ILE A CA 1
ATOM 2735 C C . ILE A 1 357 ? -23.610 28.035 37.554 1.00 50.97 357 ILE A C 1
ATOM 2737 O O . ILE A 1 357 ? -24.463 27.257 37.139 1.00 50.97 357 ILE A O 1
ATOM 2741 N N . PHE A 1 358 ? -22.301 27.866 37.378 1.00 56.66 358 PHE A N 1
ATOM 2742 C CA . PHE A 1 358 ? -21.710 26.701 36.732 1.00 56.66 358 PHE A CA 1
ATOM 2743 C C . PHE A 1 358 ? -20.834 25.944 37.729 1.00 56.66 358 PHE A C 1
ATOM 2745 O O . PHE A 1 358 ? -20.135 26.560 38.543 1.00 56.66 358 PHE A O 1
ATOM 2752 N N . VAL A 1 359 ? -20.870 24.616 37.662 1.00 71.44 359 VAL A N 1
ATOM 2753 C CA . VAL A 1 359 ? -20.039 23.731 38.488 1.00 71.44 359 VAL A CA 1
ATOM 2754 C C . VAL A 1 359 ? -19.132 22.915 37.574 1.00 71.44 359 VAL A C 1
ATOM 2756 O O . VAL A 1 359 ? -19.601 22.350 36.587 1.00 71.44 359 VAL A O 1
ATOM 2759 N N . THR A 1 360 ? -17.846 22.861 37.922 1.00 60.16 360 THR A N 1
ATOM 2760 C CA . THR A 1 360 ? -16.836 22.035 37.253 1.00 60.16 360 THR A CA 1
ATOM 2761 C C . THR A 1 360 ? -16.148 21.175 38.307 1.00 60.16 360 THR A C 1
ATOM 2763 O O . THR A 1 360 ? -15.716 21.678 39.351 1.00 60.16 360 THR A O 1
ATOM 2766 N N . LEU A 1 361 ? -16.075 19.874 38.048 1.00 64.44 361 LEU A N 1
ATOM 2767 C CA . LEU A 1 361 ? -15.432 18.895 38.922 1.00 64.44 361 LEU A CA 1
ATOM 2768 C C . LEU A 1 361 ? -14.112 18.492 38.286 1.00 64.44 361 LEU A C 1
ATOM 2770 O O . LEU A 1 361 ? -14.112 18.237 37.089 1.00 64.44 361 LEU A O 1
ATOM 2774 N N . CYS A 1 362 ? -13.024 18.442 39.052 1.00 60.12 362 CYS A N 1
ATOM 2775 C CA . CYS A 1 362 ? -11.743 17.970 38.537 1.00 60.12 362 CYS A CA 1
ATOM 2776 C C . CYS A 1 362 ? -11.131 16.914 39.456 1.00 60.12 362 CYS A C 1
ATOM 2778 O O . CYS A 1 362 ? -11.341 16.939 40.677 1.00 60.12 362 CYS A O 1
ATOM 2780 N N . ASP A 1 363 ? -10.355 16.018 38.862 1.00 65.56 363 ASP A N 1
ATOM 2781 C CA . ASP A 1 363 ? -9.491 15.100 39.590 1.00 65.56 363 ASP A CA 1
ATOM 2782 C C . ASP A 1 363 ? -8.147 15.757 39.974 1.00 65.56 363 ASP A C 1
ATOM 2784 O O . ASP A 1 363 ? -7.899 16.944 39.729 1.00 65.56 363 ASP A O 1
ATOM 2788 N N . GLU A 1 364 ? -7.272 14.992 40.630 1.00 51.25 364 GLU A N 1
ATOM 2789 C CA . GLU A 1 364 ? -5.950 15.468 41.058 1.00 51.25 364 GLU A CA 1
ATOM 2790 C C . GLU A 1 364 ? -4.921 15.594 39.920 1.00 51.25 364 GLU A C 1
ATOM 2792 O O . GLU A 1 364 ? -3.876 16.226 40.112 1.00 51.25 364 GLU A O 1
ATOM 2797 N N . TRP A 1 365 ? -5.231 15.063 38.735 1.00 52.78 365 TRP A N 1
ATOM 2798 C CA . TRP A 1 365 ? -4.416 15.158 37.522 1.00 52.78 365 TRP A CA 1
ATOM 2799 C C . TRP A 1 365 ? -4.800 16.363 36.653 1.00 52.78 365 TRP A C 1
ATOM 2801 O O . TRP A 1 365 ? -4.057 16.735 35.742 1.00 52.78 365 TRP A O 1
ATOM 2811 N N . GLY A 1 366 ? -5.883 17.057 37.013 1.00 48.72 366 GLY A N 1
ATOM 2812 C CA . GLY A 1 366 ? -6.356 18.264 36.345 1.00 48.72 366 GLY A CA 1
ATOM 2813 C C . GLY A 1 366 ? -7.328 17.984 35.203 1.00 48.72 366 GLY A C 1
ATOM 2814 O O . GLY A 1 366 ? -7.604 18.898 34.424 1.00 48.72 366 GLY A O 1
ATOM 2815 N N . GLU A 1 367 ? -7.852 16.762 35.112 1.00 55.44 367 GLU A N 1
ATOM 2816 C CA . GLU A 1 367 ? -8.934 16.414 34.200 1.00 55.44 367 GLU A CA 1
ATOM 2817 C C . GLU A 1 367 ? -10.261 16.843 34.821 1.00 55.44 367 GLU A C 1
ATOM 2819 O O . GLU A 1 367 ? -10.555 16.543 35.979 1.00 55.44 367 GLU A O 1
ATOM 2824 N N . CYS A 1 368 ? -11.045 17.616 34.070 1.00 63.53 368 CYS A N 1
ATOM 2825 C CA . CYS A 1 368 ? -12.255 18.254 34.568 1.00 63.53 368 CYS A CA 1
ATOM 2826 C C . CYS A 1 368 ? -13.479 17.857 33.739 1.00 63.53 368 CYS A C 1
ATOM 2828 O O . CYS A 1 368 ? -13.418 17.861 32.513 1.00 63.53 368 CYS A O 1
ATOM 2830 N N . VAL A 1 369 ? -14.616 17.630 34.400 1.00 56.03 369 VAL A N 1
ATOM 2831 C CA . VAL A 1 369 ? -15.920 17.377 33.770 1.00 56.03 369 VAL A CA 1
ATOM 2832 C C . VAL A 1 369 ? -16.872 18.546 34.078 1.00 56.03 369 VAL A C 1
ATOM 2834 O O . VAL A 1 369 ? -17.062 18.921 35.242 1.00 56.03 369 VAL A O 1
ATOM 2837 N N . GLY A 1 370 ? -17.447 19.156 33.034 1.00 66.62 370 GLY A N 1
ATOM 2838 C CA . GLY A 1 370 ? -18.351 20.321 33.098 1.00 66.62 370 GLY A CA 1
ATOM 2839 C C . GLY A 1 370 ? -17.952 21.464 32.141 1.00 66.62 370 GLY A C 1
ATOM 2840 O O . GLY A 1 370 ? -16.868 21.411 31.559 1.00 66.62 370 GLY A O 1
ATOM 2841 N N . PRO A 1 371 ? -18.775 22.526 31.985 1.00 48.84 371 PRO A N 1
ATOM 2842 C CA . PRO A 1 371 ? -19.665 23.080 33.011 1.00 48.84 371 PRO A CA 1
ATOM 2843 C C . PRO A 1 371 ? -21.149 22.693 32.887 1.00 48.84 371 PRO A C 1
ATOM 2845 O O . PRO A 1 371 ? -21.729 22.735 31.809 1.00 48.84 371 PRO A O 1
ATOM 2848 N N . TYR A 1 372 ? -21.798 22.441 34.027 1.00 55.25 372 TYR A N 1
ATOM 2849 C CA . TYR A 1 372 ? -23.252 22.238 34.107 1.00 55.25 372 TYR A CA 1
ATOM 2850 C C . TYR A 1 372 ? -23.979 23.573 34.337 1.00 55.25 372 TYR A C 1
ATOM 2852 O O . TYR A 1 372 ? -23.680 24.264 35.315 1.00 55.25 372 TYR A O 1
ATOM 2860 N N . GLN A 1 373 ? -24.911 23.944 33.448 1.00 49.94 373 GLN A N 1
ATOM 2861 C CA . GLN A 1 373 ? -25.734 25.160 33.556 1.00 49.94 373 GLN A CA 1
ATOM 2862 C C . GLN A 1 373 ? -27.071 24.862 34.245 1.00 49.94 373 GLN A C 1
ATOM 2864 O O . GLN A 1 373 ? -27.688 23.836 33.985 1.00 49.94 373 GLN A O 1
ATOM 2869 N N . ILE A 1 374 ? -27.540 25.777 35.097 1.00 48.41 374 ILE A N 1
ATOM 2870 C CA . ILE A 1 374 ? -28.853 25.686 35.750 1.00 48.41 374 ILE A CA 1
ATOM 2871 C C . ILE A 1 374 ? -29.683 26.906 35.336 1.00 48.41 374 ILE A C 1
ATOM 2873 O O . ILE A 1 374 ? -29.364 28.021 35.762 1.00 48.41 374 ILE A O 1
ATOM 2877 N N . ASP A 1 375 ? -30.738 26.691 34.542 1.00 37.91 375 ASP A N 1
ATOM 2878 C CA . ASP A 1 375 ? -31.650 27.740 34.065 1.00 37.91 375 ASP A CA 1
ATOM 2879 C C . ASP A 1 375 ? -33.065 27.617 34.677 1.00 37.91 375 ASP A C 1
ATOM 2881 O O . ASP A 1 375 ? -33.600 26.527 34.818 1.00 37.91 375 ASP A O 1
ATOM 2885 N N . ASP A 1 376 ? -33.620 28.790 35.020 1.00 39.91 376 ASP A N 1
ATOM 2886 C CA . ASP A 1 376 ? -34.994 29.171 35.426 1.00 39.91 376 ASP A CA 1
ATOM 2887 C C . ASP A 1 376 ? -35.735 28.409 36.562 1.00 39.91 376 ASP A C 1
ATOM 2889 O O . ASP A 1 376 ? -35.703 27.198 36.722 1.00 39.91 376 ASP A O 1
ATOM 2893 N N . LEU A 1 377 ? -36.447 29.177 37.398 1.00 40.41 377 LEU A N 1
ATOM 2894 C CA . LEU A 1 377 ? -37.145 28.739 38.621 1.00 40.41 377 LEU A CA 1
ATOM 2895 C C . LEU A 1 377 ? -38.568 29.330 38.677 1.00 40.41 377 LEU A C 1
ATOM 2897 O O . LEU A 1 377 ? -38.911 30.039 39.629 1.00 40.41 377 LEU A O 1
ATOM 2901 N N . ASN A 1 378 ? -39.422 29.078 37.678 1.00 32.22 378 ASN A N 1
ATOM 2902 C CA . ASN A 1 378 ? -40.836 29.483 37.734 1.00 32.22 378 ASN A CA 1
ATOM 2903 C C . ASN A 1 378 ? -41.792 28.432 37.153 1.00 32.22 378 ASN A C 1
ATOM 2905 O O . ASN A 1 378 ? -41.630 27.988 36.029 1.00 32.22 378 ASN A O 1
ATOM 2909 N N . THR A 1 379 ? -42.838 28.094 37.915 1.00 35.25 379 THR A N 1
ATOM 2910 C CA . THR A 1 379 ? -43.809 27.027 37.623 1.00 35.25 379 THR A CA 1
ATOM 2911 C C . THR A 1 379 ? -45.217 27.572 37.350 1.00 35.25 379 THR A C 1
ATOM 2913 O O . THR A 1 379 ? -45.712 28.396 38.130 1.00 35.25 379 THR A O 1
ATOM 2916 N N . ASN A 1 380 ? -45.856 27.108 36.260 1.00 35.88 380 ASN A N 1
ATOM 2917 C CA . ASN A 1 380 ? -47.278 26.706 36.118 1.00 35.88 380 ASN A CA 1
ATOM 2918 C C . ASN A 1 380 ? -47.747 26.747 34.638 1.00 35.88 380 ASN A C 1
ATOM 2920 O O . ASN A 1 380 ? -48.158 27.819 34.201 1.00 35.88 380 ASN A O 1
ATOM 2924 N N . ASP A 1 381 ? -47.760 25.611 33.923 1.00 35.88 381 ASP A N 1
ATOM 2925 C CA . ASP A 1 381 ? -48.792 25.165 32.950 1.00 35.88 381 ASP A CA 1
ATOM 2926 C C . ASP A 1 381 ? -48.378 23.815 32.302 1.00 35.88 381 ASP A C 1
ATOM 2928 O O . ASP A 1 381 ? -47.191 23.596 32.124 1.00 35.88 381 ASP A O 1
ATOM 2932 N N . ALA A 1 382 ? -49.361 22.951 31.965 1.00 39.88 382 ALA A N 1
ATOM 2933 C CA . ALA A 1 382 ? -49.259 21.654 31.241 1.00 39.88 382 ALA A CA 1
ATOM 2934 C C . ALA A 1 382 ? -48.223 20.609 31.767 1.00 39.88 382 ALA A C 1
ATOM 2936 O O . ALA A 1 382 ? -47.440 20.906 32.667 1.00 39.88 382 ALA A O 1
ATOM 2937 N N . PRO A 1 383 ? -48.252 19.332 31.322 1.00 42.44 383 PRO A N 1
ATOM 2938 C CA . PRO A 1 383 ? -47.043 18.508 31.344 1.00 42.44 383 PRO A CA 1
ATOM 2939 C C . PRO A 1 383 ? -46.029 19.181 30.418 1.00 42.44 383 PRO A C 1
ATOM 2941 O O . PRO A 1 383 ? -46.228 19.224 29.204 1.00 42.44 383 PRO A O 1
ATOM 2944 N N . ASP A 1 384 ? -45.015 19.795 31.015 1.00 47.50 384 ASP A N 1
ATOM 2945 C CA . ASP A 1 384 ? -43.931 20.431 30.281 1.00 47.50 384 ASP A CA 1
ATOM 2946 C C . ASP A 1 384 ? -42.904 19.353 29.912 1.00 47.50 384 ASP A C 1
ATOM 2948 O O . ASP A 1 384 ? -42.555 18.494 30.737 1.00 47.50 384 ASP A O 1
ATOM 2952 N N . ILE A 1 385 ? -42.450 19.361 28.659 1.00 44.84 385 ILE A N 1
ATOM 2953 C CA . ILE A 1 385 ? -41.276 18.581 28.270 1.00 44.84 385 ILE A CA 1
ATOM 2954 C C . ILE A 1 385 ? -40.081 19.429 28.699 1.00 44.84 385 ILE A C 1
ATOM 2956 O O . ILE A 1 385 ? -39.593 20.265 27.939 1.00 44.84 385 ILE A O 1
ATOM 2960 N N . ASP A 1 386 ? -39.616 19.224 29.929 1.00 43.22 386 ASP A N 1
ATOM 2961 C CA . ASP A 1 386 ? -38.357 19.800 30.399 1.00 43.22 386 ASP A CA 1
ATOM 2962 C C . ASP A 1 386 ? -37.190 19.068 29.711 1.00 43.22 386 ASP A C 1
ATOM 2964 O O . ASP A 1 386 ? -36.549 18.192 30.285 1.00 43.22 386 ASP A O 1
ATOM 2968 N N . GLY A 1 387 ? -36.942 19.425 28.448 1.00 42.62 387 GLY A N 1
ATOM 2969 C CA . GLY A 1 387 ? -35.801 18.978 27.652 1.00 42.62 387 GLY A CA 1
ATOM 2970 C C . GLY A 1 387 ? -36.017 17.655 26.917 1.00 42.62 387 GLY A C 1
ATOM 2971 O O . GLY A 1 387 ? -36.052 16.582 27.508 1.00 42.62 387 GLY A O 1
ATOM 2972 N N . PHE A 1 388 ? -36.067 17.729 25.587 1.00 39.25 388 PHE A N 1
ATOM 2973 C CA . PHE A 1 388 ? -35.815 16.580 24.723 1.00 39.25 388 PHE A CA 1
ATOM 2974 C C . PHE A 1 388 ? -34.301 16.316 24.733 1.00 39.25 388 PHE A C 1
ATOM 2976 O O . PHE A 1 388 ? -33.545 17.022 24.064 1.00 39.25 388 PHE A O 1
ATOM 2983 N N . SER A 1 389 ? -33.833 15.354 25.534 1.00 42.12 389 SER A N 1
ATOM 2984 C CA . SER A 1 389 ? -32.536 14.726 25.258 1.00 42.12 389 SER A CA 1
ATOM 2985 C C . SER A 1 389 ? -32.761 13.791 24.061 1.00 42.12 389 SER A C 1
ATOM 2987 O O . SER A 1 389 ? -33.791 13.126 23.995 1.00 42.12 389 SER A O 1
ATOM 2989 N N . GLY A 1 390 ? -31.915 13.885 23.033 1.00 39.41 390 GLY A N 1
ATOM 2990 C CA . GLY A 1 390 ? -32.202 13.396 21.678 1.00 39.41 390 GLY A CA 1
ATOM 2991 C C . GLY A 1 390 ? -32.610 11.921 21.560 1.00 39.41 390 GLY A C 1
ATOM 2992 O O . GLY A 1 390 ? -32.462 11.124 22.483 1.00 39.41 390 GLY A O 1
ATOM 2993 N N . VAL A 1 391 ? -33.097 11.544 20.371 1.00 41.28 391 VAL A N 1
ATOM 2994 C CA . VAL A 1 391 ? -33.275 10.131 20.005 1.00 41.28 391 VAL A CA 1
ATOM 2995 C C . VAL A 1 391 ? -31.936 9.422 20.140 1.00 41.28 391 VAL A C 1
ATOM 2997 O O . VAL A 1 391 ? -31.010 9.672 19.374 1.00 41.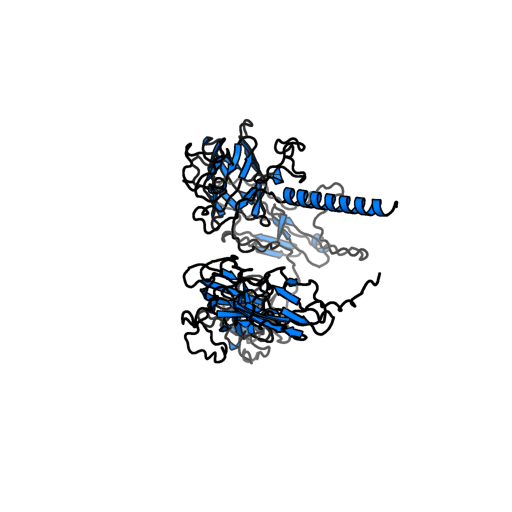28 391 VAL A O 1
ATOM 3000 N N . ASN A 1 392 ? -31.859 8.553 21.140 1.00 39.59 392 ASN A N 1
ATOM 3001 C CA . ASN A 1 392 ? -30.735 7.667 21.363 1.00 39.59 392 ASN A CA 1
ATOM 3002 C C . ASN A 1 392 ? -30.980 6.409 20.519 1.00 39.59 392 ASN A C 1
ATOM 3004 O O . ASN A 1 392 ? -31.506 5.412 21.013 1.00 39.59 392 ASN A O 1
ATOM 3008 N N . ALA A 1 393 ? -30.693 6.500 19.218 1.00 38.38 393 ALA A N 1
ATOM 3009 C CA . ALA A 1 393 ? -30.530 5.319 18.377 1.00 38.38 393 ALA A CA 1
ATOM 3010 C C . ALA A 1 393 ? -29.143 4.744 18.703 1.00 38.38 393 ALA A C 1
ATOM 3012 O O . ALA A 1 393 ? -28.167 5.085 18.052 1.00 38.38 393 ALA A O 1
ATOM 3013 N N . ASP A 1 394 ? -29.105 3.985 19.802 1.00 35.94 394 ASP A N 1
ATOM 3014 C CA . ASP A 1 394 ? -27.950 3.399 20.489 1.00 35.94 394 ASP A CA 1
ATOM 3015 C C . ASP A 1 394 ? -26.816 4.370 20.875 1.00 35.94 394 ASP A C 1
ATOM 3017 O O . ASP A 1 394 ? -26.234 5.084 20.067 1.00 35.94 394 ASP A O 1
ATOM 3021 N N . GLY A 1 395 ? -26.524 4.411 22.179 1.00 34.88 395 GLY A N 1
ATOM 3022 C CA . GLY A 1 395 ? -25.681 5.420 22.817 1.00 34.88 395 GLY A CA 1
ATOM 3023 C C . GLY A 1 395 ? -24.274 5.554 22.242 1.00 34.88 395 GLY A C 1
ATOM 3024 O O . GLY A 1 395 ? -23.403 4.768 22.588 1.00 34.88 395 GLY A O 1
ATOM 3025 N N . ASP A 1 396 ? -24.076 6.611 21.455 1.00 29.41 396 ASP A N 1
ATOM 3026 C CA . ASP A 1 396 ? -22.853 7.402 21.298 1.00 29.41 396 ASP A CA 1
ATOM 3027 C C . ASP A 1 396 ? -23.226 8.740 20.627 1.00 29.41 396 ASP A C 1
ATOM 3029 O O . ASP A 1 396 ? -24.242 8.847 19.941 1.00 29.41 396 ASP A O 1
ATOM 3033 N N . GLU A 1 397 ? -22.429 9.797 20.823 1.00 32.41 397 GLU A N 1
ATOM 3034 C CA . GLU A 1 397 ? -22.742 11.183 20.404 1.00 32.41 397 GLU A CA 1
ATOM 3035 C C . GLU A 1 397 ? -22.868 11.410 18.874 1.00 32.41 397 GLU A C 1
ATOM 3037 O O . GLU A 1 397 ? -23.030 12.546 18.429 1.00 32.41 397 GLU A O 1
ATOM 3042 N N . TRP A 1 398 ? -22.837 10.349 18.060 1.00 30.80 398 TRP A N 1
ATOM 3043 C CA . TRP A 1 398 ? -23.129 10.329 16.624 1.00 30.80 398 TRP A CA 1
ATOM 3044 C C . TRP A 1 398 ? -23.821 8.997 16.289 1.00 30.80 398 TRP A C 1
ATOM 3046 O O . TRP A 1 398 ? -23.164 8.047 15.869 1.00 30.80 398 TRP A O 1
ATOM 3056 N N . ALA A 1 399 ? -25.138 8.906 16.498 1.00 36.84 399 ALA A N 1
ATOM 3057 C CA . ALA A 1 399 ? -25.906 7.714 16.139 1.00 36.84 399 ALA A CA 1
ATOM 3058 C C . ALA A 1 399 ? -25.695 7.372 14.653 1.00 36.84 399 ALA A C 1
ATOM 3060 O O . ALA A 1 399 ? -25.963 8.190 13.765 1.00 36.84 399 ALA A O 1
ATOM 3061 N N . THR A 1 400 ? -25.181 6.172 14.389 1.00 43.72 400 THR A N 1
ATOM 3062 C CA . THR A 1 400 ? -25.091 5.625 13.034 1.00 43.72 400 THR A CA 1
ATOM 3063 C C . THR A 1 400 ? -26.510 5.376 12.521 1.00 43.72 400 THR A C 1
ATOM 3065 O O . THR A 1 400 ? -27.393 4.961 13.270 1.00 43.72 400 THR A O 1
ATOM 3068 N N . ALA A 1 401 ? -26.770 5.742 11.265 1.00 51.94 401 ALA A N 1
ATOM 3069 C CA . ALA A 1 401 ? -28.085 5.576 10.656 1.00 51.94 401 ALA A CA 1
ATOM 3070 C C . ALA A 1 401 ? -28.479 4.089 10.668 1.00 51.94 401 ALA A C 1
ATOM 3072 O O . ALA A 1 401 ? -27.639 3.272 10.281 1.00 51.94 401 ALA A O 1
ATOM 3073 N N . PRO A 1 402 ? -29.715 3.730 11.065 1.00 54.94 402 PRO A N 1
ATOM 3074 C CA . PRO A 1 402 ? -30.175 2.360 10.956 1.00 54.94 402 PRO A CA 1
ATOM 3075 C C . PRO A 1 402 ? -30.096 1.884 9.497 1.00 54.94 402 PRO A C 1
ATOM 3077 O O . PRO A 1 402 ? -30.583 2.548 8.575 1.00 54.94 402 PRO A O 1
ATOM 3080 N N . TYR A 1 403 ? -29.437 0.753 9.308 1.00 56.66 403 TYR A N 1
ATOM 3081 C CA . TYR A 1 403 ? -29.168 0.030 8.088 1.00 56.66 403 TYR A CA 1
ATOM 3082 C C . TYR A 1 403 ? -30.229 -1.031 7.791 1.00 56.66 403 TYR A C 1
ATOM 3084 O O . TYR A 1 403 ? -30.831 -1.628 8.674 1.00 56.66 403 TYR A O 1
ATOM 3092 N N . LEU A 1 404 ? -30.466 -1.324 6.519 1.00 56.56 404 LEU A N 1
ATOM 3093 C CA . LEU A 1 404 ? -31.349 -2.426 6.137 1.00 56.56 404 LEU A CA 1
ATOM 3094 C C . LEU A 1 404 ? -30.549 -3.489 5.394 1.00 56.56 404 LEU A C 1
ATOM 3096 O O . LEU A 1 404 ? -30.037 -3.242 4.303 1.00 56.56 404 LEU A O 1
ATOM 3100 N N . ASP A 1 405 ? -30.431 -4.664 6.014 1.00 58.09 405 ASP A N 1
ATOM 3101 C CA . ASP A 1 405 ? -29.825 -5.859 5.427 1.00 58.09 405 ASP A CA 1
ATOM 3102 C C . ASP A 1 405 ? -30.878 -6.708 4.691 1.00 58.09 405 ASP A C 1
ATOM 3104 O O . ASP A 1 405 ? -32.004 -6.869 5.164 1.00 58.09 405 ASP A O 1
ATOM 3108 N N . ASP A 1 406 ? -30.517 -7.304 3.550 1.00 49.44 406 ASP A N 1
ATOM 3109 C CA . ASP A 1 406 ? -31.431 -8.106 2.714 1.00 49.44 406 ASP A CA 1
ATOM 3110 C C . ASP A 1 406 ? -31.717 -9.517 3.285 1.00 49.44 406 ASP A C 1
ATOM 3112 O O . ASP A 1 406 ? -32.445 -10.321 2.681 1.00 49.44 406 ASP A O 1
ATOM 3116 N N . GLY A 1 407 ? -31.145 -9.824 4.458 1.00 50.97 407 GLY A N 1
ATOM 3117 C CA . GLY A 1 407 ? -30.877 -11.189 4.880 1.00 50.97 407 GLY A CA 1
ATOM 3118 C C . GLY A 1 407 ? -31.370 -11.602 6.261 1.00 50.97 407 GLY A C 1
ATOM 3119 O O . GLY A 1 407 ? -32.050 -12.634 6.341 1.00 50.97 407 GLY A O 1
ATOM 3120 N N . VAL A 1 408 ? -30.970 -10.939 7.358 1.00 45.78 408 VAL A N 1
ATOM 3121 C CA . VAL A 1 408 ? -31.140 -11.575 8.688 1.00 45.78 408 VAL A CA 1
ATOM 3122 C C . VAL A 1 408 ? -31.477 -10.664 9.872 1.00 45.78 408 VAL A C 1
ATOM 3124 O O . VAL A 1 408 ? -32.123 -11.177 10.785 1.00 45.78 408 VAL A O 1
ATOM 3127 N N . ASP A 1 409 ? -31.181 -9.368 9.877 1.00 51.34 409 ASP A N 1
ATOM 3128 C CA . ASP A 1 409 ? -31.458 -8.531 11.054 1.00 51.34 409 ASP A CA 1
ATOM 3129 C C . ASP A 1 409 ? -32.317 -7.315 10.675 1.00 51.34 409 ASP A C 1
ATOM 3131 O O . ASP A 1 409 ? -31.859 -6.354 10.068 1.00 51.34 409 ASP A O 1
ATOM 3135 N N . ASP A 1 410 ? -33.605 -7.402 11.015 1.00 61.59 410 ASP A N 1
ATOM 3136 C CA . ASP A 1 410 ? -34.543 -6.280 11.040 1.00 61.59 410 ASP A CA 1
ATOM 3137 C C . ASP A 1 410 ? -33.958 -5.191 11.955 1.00 61.59 410 ASP A C 1
ATOM 3139 O O . ASP A 1 410 ? -33.939 -5.373 13.176 1.00 61.59 410 ASP A O 1
ATOM 3143 N N . GLU A 1 411 ? -33.474 -4.076 11.408 1.00 74.81 411 GLU A N 1
ATOM 3144 C CA . GLU A 1 411 ? -32.933 -3.021 12.260 1.00 74.81 411 GLU A CA 1
ATOM 3145 C C . GLU A 1 411 ? -34.030 -2.288 13.026 1.00 74.81 411 GLU A C 1
ATOM 3147 O O . GLU A 1 411 ? -35.028 -1.808 12.473 1.00 74.81 411 GLU A O 1
ATOM 3152 N N . ILE A 1 412 ? -33.843 -2.254 14.346 1.00 84.94 412 ILE A N 1
ATOM 3153 C CA . ILE A 1 412 ? -34.790 -1.713 15.308 1.00 84.94 412 ILE A CA 1
ATOM 3154 C C . ILE A 1 412 ? -34.344 -0.303 15.684 1.00 84.94 412 ILE A C 1
ATOM 3156 O O . ILE A 1 412 ? -33.327 -0.103 16.337 1.00 84.94 412 ILE A O 1
ATOM 3160 N N . ILE A 1 413 ? -35.156 0.684 15.325 1.00 86.00 413 ILE A N 1
ATOM 3161 C CA . ILE A 1 413 ? -35.013 2.061 15.783 1.00 86.00 413 ILE A CA 1
ATOM 3162 C C . ILE A 1 413 ? -35.615 2.166 17.183 1.00 86.00 413 ILE A C 1
ATOM 3164 O O . ILE A 1 413 ? -36.821 1.962 17.369 1.00 86.00 413 ILE A O 1
ATOM 3168 N N . HIS A 1 414 ? -34.784 2.519 18.161 1.00 88.38 414 HIS A N 1
ATOM 3169 C CA . HIS A 1 414 ? -35.205 2.772 19.534 1.00 88.38 414 HIS A CA 1
ATOM 3170 C C . HIS A 1 414 ? -35.534 4.258 19.725 1.00 88.38 414 HIS A C 1
ATOM 3172 O O . HIS A 1 414 ? -34.670 5.129 19.667 1.00 88.38 414 HIS A O 1
ATOM 3178 N N . PHE A 1 415 ? -36.803 4.564 19.987 1.00 89.00 415 PHE A N 1
ATOM 3179 C CA . PHE A 1 415 ? -37.234 5.893 20.415 1.00 89.00 415 PHE A CA 1
ATOM 3180 C C . PHE A 1 415 ? -37.326 5.921 21.933 1.00 89.00 415 PHE A C 1
ATOM 3182 O O . PHE A 1 415 ? -37.949 5.038 22.518 1.00 89.00 415 PHE A O 1
ATOM 3189 N N . SER A 1 416 ? -36.767 6.949 22.568 1.00 89.31 416 SER A N 1
ATOM 3190 C CA . SER A 1 416 ? -36.864 7.176 24.009 1.00 89.31 416 SER A CA 1
ATOM 3191 C C . SER A 1 416 ? -37.268 8.619 24.276 1.00 89.31 416 SER A C 1
ATOM 3193 O O . SER A 1 416 ? -36.742 9.531 23.646 1.00 89.31 416 SER A O 1
ATOM 3195 N N . VAL A 1 417 ? -38.230 8.825 25.175 1.00 87.56 417 VAL A N 1
ATOM 3196 C CA . VAL A 1 417 ? -38.752 10.150 25.518 1.00 87.56 417 VAL A CA 1
ATOM 3197 C C . VAL A 1 417 ? -38.888 10.274 27.024 1.00 87.56 417 VAL A C 1
ATOM 3199 O O . VAL A 1 417 ? -39.686 9.566 27.651 1.00 87.56 417 VAL A O 1
ATOM 3202 N N . ASP A 1 418 ? -38.135 11.207 27.593 1.00 87.50 418 ASP A N 1
ATOM 3203 C CA . ASP A 1 418 ? -38.310 11.634 28.973 1.00 87.50 418 ASP A CA 1
ATOM 3204 C C . ASP A 1 418 ? -39.525 12.556 29.087 1.00 87.50 418 ASP A C 1
ATOM 3206 O O . ASP A 1 418 ? -39.773 13.418 28.244 1.00 87.50 418 ASP A O 1
ATOM 3210 N N . TRP A 1 419 ? -40.323 12.357 30.130 1.00 83.56 419 TRP A N 1
ATOM 3211 C CA . TRP A 1 419 ? -41.525 13.145 30.372 1.00 83.56 419 TRP A CA 1
ATOM 3212 C C . TRP A 1 419 ? -41.652 13.515 31.842 1.00 83.56 419 TRP A C 1
ATOM 3214 O O . TRP A 1 419 ? -41.202 12.790 32.736 1.00 83.56 419 TRP A O 1
ATOM 3224 N N . THR A 1 420 ? -42.347 14.624 32.090 1.00 82.06 420 THR A N 1
ATOM 3225 C CA . THR A 1 420 ? -42.806 15.012 33.422 1.00 82.06 420 THR A CA 1
ATOM 3226 C C . THR A 1 420 ? -44.297 15.358 33.382 1.00 82.06 420 THR A C 1
ATOM 3228 O O . THR A 1 420 ? -44.782 16.003 32.456 1.00 82.06 420 THR A O 1
ATOM 3231 N N . ASP A 1 421 ? -45.062 14.880 34.364 1.00 81.00 421 ASP A N 1
ATOM 3232 C CA . ASP A 1 421 ? -46.466 15.236 34.570 1.00 81.00 421 ASP A CA 1
ATOM 3233 C C . ASP A 1 421 ? -46.632 15.812 35.973 1.00 81.00 421 ASP A C 1
ATOM 3235 O O . ASP A 1 421 ? -46.412 15.157 36.996 1.00 81.00 421 ASP A O 1
ATOM 3239 N N . THR A 1 422 ? -47.089 17.055 36.030 1.00 78.25 422 THR A N 1
ATOM 3240 C CA . THR A 1 422 ? -47.388 17.741 37.287 1.00 78.25 422 THR A CA 1
ATOM 3241 C C . THR A 1 422 ? -48.667 17.215 37.957 1.00 78.25 422 THR A C 1
ATOM 3243 O O . THR A 1 422 ? -48.921 17.509 39.132 1.00 78.25 422 THR A O 1
ATOM 3246 N N . LEU A 1 423 ? -49.472 16.407 37.254 1.00 69.75 423 LEU A N 1
ATOM 3247 C CA . LEU A 1 423 ? -50.782 15.918 37.686 1.00 69.75 423 LEU A CA 1
ATOM 3248 C C . LEU A 1 423 ? -50.796 14.461 38.194 1.00 69.75 423 LEU A C 1
ATOM 3250 O O . LEU A 1 423 ? -51.872 13.909 38.408 1.00 69.75 423 LEU A O 1
ATOM 3254 N N . ASN A 1 424 ? -49.654 13.863 38.538 1.00 61.00 424 ASN A N 1
ATOM 3255 C CA . ASN A 1 424 ? -49.479 12.796 39.548 1.00 61.00 424 ASN A CA 1
ATOM 3256 C C . ASN A 1 424 ? -50.361 11.524 39.489 1.00 61.00 424 ASN A C 1
ATOM 3258 O O . ASN A 1 424 ? -50.362 10.773 40.461 1.00 61.00 424 ASN A O 1
ATOM 3262 N N . ASN A 1 425 ? -51.146 11.250 38.434 1.00 62.59 425 ASN A N 1
ATOM 3263 C CA . ASN A 1 425 ? -52.074 10.098 38.402 1.00 62.59 425 ASN A CA 1
ATOM 3264 C C . ASN A 1 425 ? -52.462 9.574 36.992 1.00 62.59 425 ASN A C 1
ATOM 3266 O O . ASN A 1 425 ? -53.483 8.886 36.875 1.00 62.59 425 ASN A O 1
ATOM 3270 N N . GLY A 1 426 ? -51.725 9.895 35.927 1.00 66.00 426 GLY A N 1
ATOM 3271 C CA . GLY A 1 426 ? -52.070 9.499 34.553 1.00 66.00 426 GLY A CA 1
ATOM 3272 C C . GLY A 1 426 ? -51.329 8.260 34.042 1.00 66.00 426 GLY A C 1
ATOM 3273 O O . GLY A 1 426 ? -50.197 8.004 34.432 1.00 66.00 426 GLY A O 1
ATOM 3274 N N . PHE A 1 427 ? -51.964 7.495 33.147 1.00 78.25 427 PHE A N 1
ATOM 3275 C CA . PHE A 1 427 ? -51.221 6.675 32.182 1.00 78.25 427 PHE A CA 1
ATOM 3276 C C . PHE A 1 427 ? -50.735 7.601 31.071 1.00 78.25 427 PHE A C 1
ATOM 3278 O O . PHE A 1 427 ? -51.512 8.454 30.635 1.00 78.25 427 PHE A O 1
ATOM 3285 N N . MET A 1 428 ? -49.503 7.399 30.617 1.00 82.31 428 MET A N 1
ATOM 3286 C CA . MET A 1 428 ? -48.934 8.130 29.490 1.00 82.31 428 MET A CA 1
ATOM 3287 C C . MET A 1 428 ? -48.918 7.228 28.255 1.00 82.31 428 MET A C 1
ATOM 3289 O O . MET A 1 428 ? -48.627 6.032 28.353 1.00 82.31 428 MET A O 1
ATOM 3293 N N . ASN A 1 429 ? -49.251 7.804 27.106 1.00 86.56 429 ASN A N 1
ATOM 3294 C CA . ASN A 1 429 ? -49.143 7.172 25.798 1.00 86.56 429 ASN A CA 1
ATOM 3295 C C . ASN A 1 429 ? -48.081 7.918 24.991 1.00 86.56 429 ASN A C 1
ATOM 3297 O O . ASN A 1 429 ? -48.117 9.147 24.930 1.00 86.56 429 ASN A O 1
ATOM 3301 N N . LEU A 1 430 ? -47.172 7.173 24.364 1.00 89.25 430 LEU A N 1
ATOM 3302 C CA . LEU A 1 430 ? -46.182 7.716 23.436 1.00 89.25 430 LEU A CA 1
ATOM 3303 C C . LEU A 1 430 ? -46.615 7.404 22.001 1.00 89.25 430 LEU A C 1
ATOM 3305 O O . LEU A 1 430 ? -47.060 6.287 21.701 1.00 89.25 430 LEU A O 1
ATOM 3309 N N . ARG A 1 431 ? -46.494 8.399 21.125 1.00 89.19 431 ARG A N 1
ATOM 3310 C CA . ARG A 1 431 ? -46.725 8.291 19.685 1.00 89.19 431 ARG A CA 1
ATOM 3311 C C . ARG A 1 431 ? -45.600 8.996 18.938 1.00 89.19 431 ARG A C 1
ATOM 3313 O O . ARG A 1 431 ? -45.359 10.175 19.172 1.00 89.19 431 ARG A O 1
ATOM 3320 N N . ILE A 1 432 ? -44.953 8.277 18.028 1.00 89.25 432 ILE A N 1
ATOM 3321 C CA . ILE A 1 432 ? -43.960 8.826 17.103 1.00 89.25 432 ILE A CA 1
ATOM 3322 C C . ILE A 1 432 ? -44.575 8.777 15.703 1.00 89.25 432 ILE A C 1
ATOM 3324 O O . ILE A 1 432 ? -44.790 7.692 15.165 1.00 89.25 432 ILE A O 1
ATOM 3328 N N . CYS A 1 433 ? -44.927 9.925 15.130 1.00 88.56 433 CYS A N 1
ATOM 3329 C CA . CYS A 1 433 ? -45.659 10.019 13.863 1.00 88.56 433 CYS A CA 1
ATOM 3330 C C . CYS A 1 433 ? -44.740 10.302 12.670 1.00 88.56 433 CYS A C 1
ATOM 3332 O O . CYS A 1 433 ? -43.773 11.050 12.815 1.00 88.56 433 CYS A O 1
ATOM 3334 N N . LYS A 1 434 ? -45.086 9.768 11.483 1.00 87.38 434 LYS A N 1
ATOM 3335 C CA . LYS A 1 434 ? -44.360 10.040 10.222 1.00 87.38 434 LYS A CA 1
ATOM 3336 C C . LYS A 1 434 ? -44.614 11.443 9.654 1.00 87.38 434 LYS A C 1
ATOM 3338 O O . LYS A 1 434 ? -43.873 11.920 8.803 1.00 87.38 434 LYS A O 1
ATOM 3343 N N . SER A 1 435 ? -45.672 12.117 10.105 1.00 81.25 435 SER A N 1
ATOM 3344 C CA . SER A 1 435 ? -46.004 13.484 9.699 1.00 81.25 435 SER A CA 1
ATOM 3345 C C . SER A 1 435 ? -46.438 14.339 10.884 1.00 81.25 435 SER A C 1
ATOM 3347 O O . SER A 1 435 ? -46.757 13.830 11.960 1.00 81.25 435 SER A O 1
ATOM 3349 N N . ASN A 1 436 ? -46.483 15.656 10.672 1.00 71.31 436 ASN A N 1
ATOM 3350 C CA . ASN A 1 436 ? -46.947 16.623 11.669 1.00 71.31 436 ASN A CA 1
ATOM 3351 C C . ASN A 1 436 ? -48.473 16.643 11.847 1.00 71.31 436 ASN A C 1
ATOM 3353 O O . ASN A 1 436 ? -49.001 17.478 12.586 1.00 71.31 436 ASN A O 1
ATOM 3357 N N . ASN A 1 437 ? -49.198 15.775 11.141 1.00 73.50 437 ASN A N 1
ATOM 3358 C CA . ASN A 1 437 ? -50.645 15.698 11.221 1.00 73.50 437 ASN A CA 1
ATOM 3359 C C . ASN A 1 437 ? -51.030 14.666 12.289 1.00 73.50 437 ASN A C 1
ATOM 3361 O O . ASN A 1 437 ? -51.094 13.462 12.037 1.00 73.50 437 ASN A O 1
ATOM 3365 N N . PHE A 1 438 ? -51.273 15.158 13.504 1.00 73.50 438 PHE A N 1
ATOM 3366 C CA . PHE A 1 438 ? -51.771 14.365 14.623 1.00 73.50 438 PHE A CA 1
ATOM 3367 C C . PHE A 1 438 ? -53.197 14.782 14.976 1.00 73.50 438 PHE A C 1
ATOM 3369 O O . PHE A 1 438 ? -53.468 15.940 15.312 1.00 73.50 438 PHE A O 1
ATOM 3376 N N . THR A 1 439 ? -54.131 13.833 14.932 1.00 75.19 439 THR A N 1
ATOM 3377 C CA . THR A 1 439 ? -55.515 14.105 15.316 1.00 75.19 439 THR A CA 1
ATOM 3378 C C . THR A 1 439 ? -55.693 13.884 16.821 1.00 75.19 439 THR A C 1
ATOM 3380 O O . THR A 1 439 ? -55.979 12.773 17.269 1.00 75.19 439 THR A O 1
ATOM 3383 N N . GLU A 1 440 ? -55.624 14.964 17.611 1.00 67.94 440 GLU A N 1
ATOM 3384 C CA . GLU A 1 440 ? -55.795 14.938 19.082 1.00 67.94 440 GLU A CA 1
ATOM 3385 C C . GLU A 1 440 ? -57.059 14.182 19.532 1.00 67.94 440 GLU A C 1
ATOM 3387 O O . GLU A 1 440 ? -57.052 13.448 20.515 1.00 67.94 440 GLU A O 1
ATOM 3392 N N . SER A 1 441 ? -58.165 14.314 18.788 1.00 67.31 441 SER A N 1
ATOM 3393 C CA . SER A 1 441 ? -59.445 13.691 19.163 1.00 67.31 441 SER A CA 1
ATOM 3394 C C . SER A 1 441 ? -59.483 12.166 19.019 1.00 67.31 441 SER A C 1
ATOM 3396 O O . SER A 1 441 ? -60.369 11.527 19.593 1.00 67.31 441 SER A O 1
ATOM 3398 N N . THR A 1 442 ? -58.568 11.591 18.235 1.00 70.88 442 THR A N 1
ATOM 3399 C CA . THR A 1 442 ? -58.466 10.144 17.998 1.00 70.88 442 THR A CA 1
ATOM 3400 C C . THR A 1 442 ? -57.154 9.554 18.494 1.00 70.88 442 THR A C 1
ATOM 3402 O O . THR A 1 442 ? -57.080 8.334 18.585 1.00 70.88 442 THR A O 1
ATOM 3405 N N . MET A 1 443 ? -56.177 10.390 18.871 1.00 69.62 443 MET A N 1
ATOM 3406 C CA . MET A 1 443 ? -54.838 9.984 19.313 1.00 69.62 443 MET A CA 1
ATOM 3407 C C . MET A 1 443 ? -54.134 9.106 18.269 1.00 69.62 443 MET A C 1
ATOM 3409 O O . MET A 1 443 ? -53.493 8.114 18.599 1.00 69.62 443 MET A O 1
ATOM 3413 N N . THR A 1 444 ? -54.311 9.454 16.994 1.00 78.06 444 THR A N 1
ATOM 3414 C CA . THR A 1 444 ? -53.763 8.722 15.848 1.00 78.06 444 THR A CA 1
ATOM 3415 C C . THR A 1 444 ? -52.933 9.660 14.990 1.00 78.06 444 THR A C 1
ATOM 3417 O O . THR A 1 444 ? -53.367 10.783 14.713 1.00 78.06 444 THR A O 1
ATOM 3420 N N . CYS A 1 445 ? -51.784 9.175 14.531 1.00 83.12 445 CYS A N 1
ATOM 3421 C CA . CYS A 1 445 ? -51.044 9.795 13.441 1.00 83.12 445 CYS A CA 1
ATOM 3422 C C . CYS A 1 445 ? -51.872 9.683 12.149 1.00 83.12 445 CYS A C 1
ATOM 3424 O O . CYS A 1 445 ? -52.422 8.617 11.864 1.00 83.12 445 CYS A O 1
ATOM 3426 N N . ASP A 1 446 ? -51.996 10.766 11.382 1.00 80.75 446 ASP A N 1
ATOM 3427 C CA . ASP A 1 446 ? -52.815 10.760 10.163 1.00 80.75 446 ASP A CA 1
ATOM 3428 C C . ASP A 1 446 ? -52.131 10.011 8.996 1.00 80.75 446 ASP A C 1
ATOM 3430 O O . ASP A 1 446 ? -52.831 9.497 8.122 1.00 80.75 446 ASP A O 1
ATOM 3434 N N . ASP A 1 447 ? -50.794 9.902 9.017 1.00 75.50 447 ASP A N 1
ATOM 3435 C CA . ASP A 1 447 ? -49.954 9.281 7.974 1.00 75.50 447 ASP A CA 1
ATOM 3436 C C . ASP A 1 447 ? -49.136 8.076 8.500 1.00 75.50 447 ASP A C 1
ATOM 3438 O O . ASP A 1 447 ? -47.978 7.892 8.134 1.00 75.50 447 ASP A O 1
ATOM 3442 N N . ASP A 1 448 ? -49.748 7.258 9.362 1.00 81.88 448 ASP A N 1
ATOM 3443 C CA . ASP A 1 448 ? -49.111 6.169 10.121 1.00 81.88 448 ASP A CA 1
ATOM 3444 C C . ASP A 1 448 ? -48.085 6.653 11.175 1.00 81.88 448 ASP A C 1
ATOM 3446 O O . ASP A 1 448 ? -47.644 7.807 11.222 1.00 81.88 448 ASP A O 1
ATOM 3450 N N . SER A 1 449 ? -47.758 5.761 12.107 1.00 84.62 449 SER A N 1
ATOM 3451 C CA . SER A 1 449 ? -46.792 5.985 13.183 1.00 84.62 449 SER A CA 1
ATOM 3452 C C . SER A 1 449 ? -45.513 5.199 12.916 1.00 84.62 449 SER A C 1
ATOM 3454 O O . SER A 1 449 ? -45.594 4.037 12.516 1.00 84.62 449 SER A O 1
ATOM 3456 N N . TRP A 1 450 ? -44.359 5.781 13.231 1.00 86.62 450 TRP A N 1
ATOM 3457 C CA . TRP A 1 450 ? -43.129 5.020 13.438 1.00 86.62 450 TRP A CA 1
ATOM 3458 C C . TRP A 1 450 ? -43.316 4.059 14.609 1.00 86.62 450 TRP A C 1
ATOM 3460 O O . TRP A 1 450 ? -43.045 2.879 14.492 1.00 86.62 450 TRP A O 1
ATOM 3470 N N . CYS A 1 451 ? -43.886 4.511 15.725 1.00 89.25 451 CYS A N 1
ATOM 3471 C CA . CYS A 1 451 ? -44.119 3.620 16.852 1.00 89.25 451 CYS A CA 1
ATOM 3472 C C . CYS A 1 451 ? -45.213 4.140 17.799 1.00 89.25 451 CYS A C 1
ATOM 3474 O O . CYS A 1 451 ? -45.387 5.350 17.975 1.00 89.25 451 CYS A O 1
ATOM 3476 N N . GLU A 1 452 ? -45.962 3.212 18.407 1.00 88.31 452 GLU A N 1
ATOM 3477 C CA . GLU A 1 452 ? -47.032 3.496 19.366 1.00 88.31 452 GLU A CA 1
ATOM 3478 C C . GLU A 1 452 ? -46.855 2.677 20.649 1.00 88.31 452 GLU A C 1
ATOM 3480 O O . GLU A 1 452 ? -46.806 1.446 20.613 1.00 88.31 452 GLU A O 1
ATOM 3485 N N . LEU A 1 453 ? -46.842 3.352 21.800 1.00 88.56 453 LEU A N 1
ATOM 3486 C CA . LEU A 1 453 ? -46.877 2.706 23.110 1.00 88.56 453 LEU A CA 1
ATOM 3487 C C . LEU A 1 453 ? -48.146 3.119 23.861 1.00 88.56 453 LEU A C 1
ATOM 3489 O O . LEU A 1 453 ? -48.287 4.269 24.281 1.00 88.56 453 LEU A O 1
ATOM 3493 N N . ASP A 1 454 ? -49.057 2.164 24.052 1.00 84.31 454 ASP A N 1
ATOM 3494 C CA . ASP A 1 454 ? -50.291 2.355 24.819 1.00 84.31 454 ASP A CA 1
ATOM 3495 C C . ASP A 1 454 ? -50.146 1.890 26.272 1.00 84.31 454 ASP A C 1
ATOM 3497 O O . ASP A 1 454 ? -49.909 0.712 26.549 1.00 84.31 454 ASP A O 1
ATOM 3501 N N . GLY A 1 455 ? -50.408 2.798 27.215 1.00 67.56 455 GLY A N 1
ATOM 3502 C CA . GLY A 1 455 ? -50.765 2.442 28.587 1.00 67.56 455 GLY A CA 1
ATOM 3503 C C . GLY A 1 455 ? -49.645 1.839 29.433 1.00 67.56 455 GLY A C 1
ATOM 3504 O O . GLY A 1 455 ? -49.922 0.952 30.250 1.00 67.56 455 GLY A O 1
ATOM 3505 N N . SER A 1 456 ? -48.406 2.322 29.304 1.00 62.03 456 SER A N 1
ATOM 3506 C CA . SER A 1 456 ? -47.359 1.940 30.254 1.00 62.03 456 SER A CA 1
ATOM 3507 C C . SER A 1 456 ? -47.739 2.483 31.644 1.00 62.03 456 SER A C 1
ATOM 3509 O O . SER A 1 456 ? -47.977 3.675 31.851 1.00 62.03 456 SER A O 1
ATOM 3511 N N . SER A 1 457 ? -47.936 1.584 32.614 1.00 56.94 457 SER A N 1
ATOM 3512 C CA . SER A 1 457 ? -48.289 1.981 33.976 1.00 56.94 457 SER A CA 1
ATOM 3513 C C . SER A 1 457 ? -47.019 2.380 34.722 1.00 56.94 457 SER A C 1
ATOM 3515 O O . SER A 1 457 ? -46.411 1.557 35.410 1.00 56.94 457 SER A O 1
ATOM 3517 N N . THR A 1 458 ? -46.605 3.634 34.611 1.00 57.28 458 THR A N 1
ATOM 3518 C CA . THR A 1 458 ? -45.553 4.203 35.458 1.00 57.28 458 THR A CA 1
ATOM 3519 C C . THR A 1 458 ? -46.159 4.464 36.836 1.00 57.28 458 THR A C 1
ATOM 3521 O O . THR A 1 458 ? -46.717 5.517 37.104 1.00 57.28 458 THR A O 1
ATOM 3524 N N . GLY A 1 459 ? -46.187 3.445 37.701 1.00 58.34 459 GLY A N 1
ATOM 3525 C CA . GLY A 1 459 ? -46.949 3.427 38.959 1.00 58.34 459 GLY A CA 1
ATOM 3526 C C . GLY A 1 459 ? -46.820 4.676 39.851 1.00 58.34 459 GLY A C 1
ATOM 3527 O O . GLY A 1 459 ? -46.057 4.664 40.811 1.00 58.34 459 GLY A O 1
ATOM 3528 N N . GLY A 1 460 ? -47.635 5.704 39.585 1.00 65.44 460 GLY A N 1
ATOM 3529 C CA . GLY A 1 460 ? -47.696 6.961 40.335 1.00 65.44 460 GLY A CA 1
ATOM 3530 C C . GLY A 1 460 ? -46.452 7.850 40.235 1.00 65.44 460 GLY A C 1
ATOM 3531 O O . GLY A 1 460 ? -46.233 8.645 41.145 1.00 65.44 460 GLY A O 1
ATOM 3532 N N . ALA A 1 461 ? -45.615 7.696 39.205 1.00 70.44 461 ALA A N 1
ATOM 3533 C CA . ALA A 1 461 ? -44.459 8.570 39.014 1.00 70.44 461 ALA A CA 1
ATOM 3534 C C . ALA A 1 461 ? -44.881 9.878 38.317 1.00 70.44 461 ALA A C 1
ATOM 3536 O O . ALA A 1 461 ? -45.697 9.846 37.403 1.00 70.44 461 ALA A O 1
ATOM 3537 N N . ASN A 1 462 ? -44.331 11.018 38.754 1.00 77.88 462 ASN A N 1
ATOM 3538 C CA . ASN A 1 462 ? -44.511 12.332 38.106 1.00 77.88 462 ASN A CA 1
ATOM 3539 C C . ASN A 1 462 ? -43.557 12.550 36.930 1.00 77.88 462 ASN A C 1
ATOM 3541 O O . ASN A 1 462 ? -43.568 13.610 36.319 1.00 77.88 462 ASN A O 1
ATOM 3545 N N . SER A 1 463 ? -42.674 11.598 36.671 1.00 81.56 463 SER A N 1
ATOM 3546 C CA . SER A 1 463 ? -41.723 11.647 35.577 1.00 81.56 463 SER A CA 1
ATOM 3547 C C . SER A 1 463 ? -41.241 10.243 35.253 1.00 81.56 463 SER A C 1
ATOM 3549 O O . SER A 1 463 ? -41.381 9.317 36.063 1.00 81.56 463 SER A O 1
ATOM 3551 N N . GLY A 1 464 ? -40.679 10.078 34.067 1.00 83.25 464 GLY A N 1
ATOM 3552 C CA . GLY A 1 464 ? -40.028 8.847 33.657 1.00 83.25 464 GLY A CA 1
ATOM 3553 C C . GLY A 1 464 ? -39.647 8.884 32.190 1.00 83.25 464 GLY A C 1
ATOM 3554 O O . GLY A 1 464 ? -39.819 9.898 31.525 1.00 83.25 464 GLY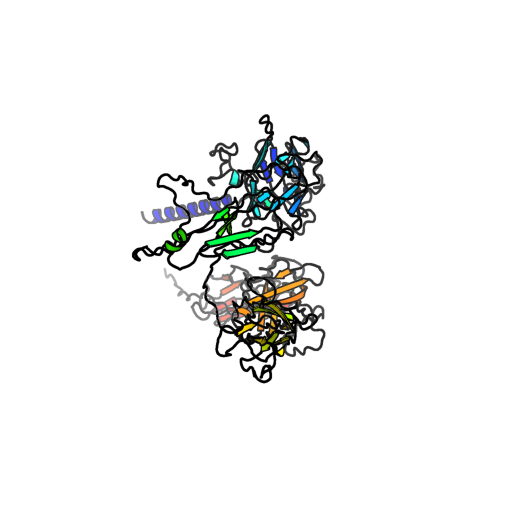 A O 1
ATOM 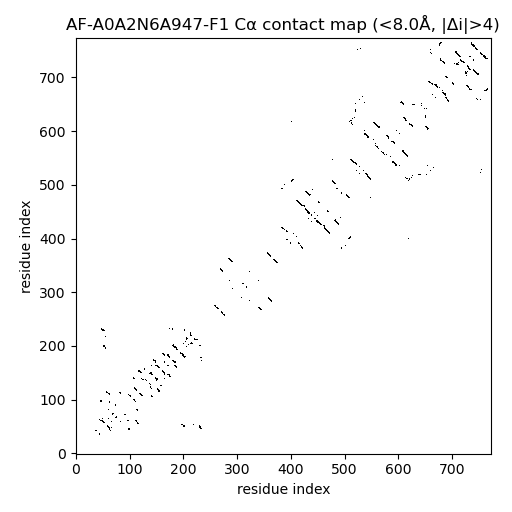3555 N N . THR A 1 465 ? -39.190 7.742 31.697 1.00 86.38 465 THR A N 1
ATOM 3556 C CA . THR A 1 465 ? -38.771 7.554 30.309 1.00 86.38 465 THR A CA 1
ATOM 3557 C C . THR A 1 465 ? -39.714 6.559 29.641 1.00 86.38 465 THR A C 1
ATOM 3559 O O . THR A 1 465 ? -40.021 5.504 30.207 1.00 86.38 465 THR A O 1
ATOM 3562 N N . LEU A 1 466 ? -40.225 6.899 28.460 1.00 87.56 466 LEU A N 1
ATOM 3563 C CA . LEU A 1 466 ? -41.007 6.000 27.615 1.00 87.56 466 LEU A CA 1
ATOM 3564 C C . LEU A 1 466 ? -40.166 5.619 26.407 1.00 87.56 466 LEU A C 1
ATOM 3566 O O . LEU A 1 466 ? -39.771 6.490 25.643 1.00 87.56 466 LEU A O 1
ATOM 3570 N N . GLY A 1 467 ? -39.925 4.320 26.246 1.00 88.19 467 GLY A N 1
ATOM 3571 C CA . GLY A 1 467 ? -39.210 3.767 25.104 1.00 88.19 467 GLY A CA 1
ATOM 3572 C C . GLY A 1 467 ? -40.142 2.975 24.197 1.00 88.19 467 GLY A C 1
ATOM 3573 O O . GLY A 1 467 ? -41.043 2.289 24.694 1.00 88.19 467 GLY A O 1
ATOM 3574 N N . CYS A 1 468 ? -39.951 3.052 22.885 1.00 90.56 468 CYS A N 1
ATOM 3575 C CA . CYS A 1 468 ? -40.640 2.177 21.951 1.00 90.56 468 CYS A CA 1
ATOM 3576 C C . CYS A 1 468 ? -39.798 1.908 20.692 1.00 90.56 468 CYS A C 1
ATOM 3578 O O . CYS A 1 468 ? -38.898 2.674 20.364 1.00 90.56 468 CYS A O 1
ATOM 3580 N N . GLU A 1 469 ? -40.061 0.782 20.034 1.00 91.94 469 GLU A N 1
ATOM 3581 C CA . GLU A 1 469 ? -39.209 0.198 18.993 1.00 91.94 469 GLU A CA 1
ATOM 3582 C C . GLU A 1 469 ? -39.937 0.166 17.643 1.00 91.94 469 GLU A C 1
ATOM 3584 O O . GLU A 1 469 ? -41.120 -0.185 17.588 1.00 91.94 469 GLU A O 1
ATOM 3589 N N . TYR A 1 470 ? -39.234 0.501 16.559 1.00 90.25 470 TYR A N 1
ATOM 3590 C CA . TYR A 1 470 ? -39.721 0.357 15.185 1.00 90.25 470 TYR A CA 1
ATOM 3591 C C . TYR A 1 470 ? -38.730 -0.420 14.329 1.00 90.25 470 TYR A C 1
ATOM 3593 O O . TYR A 1 470 ? -37.575 -0.033 14.230 1.00 90.25 470 TYR A O 1
ATOM 3601 N N . THR A 1 471 ? -39.197 -1.464 13.655 1.00 88.88 471 THR A N 1
ATOM 3602 C CA . THR A 1 471 ? -38.414 -2.146 12.621 1.00 88.88 471 THR A CA 1
ATOM 3603 C C . THR A 1 471 ? -38.482 -1.351 11.323 1.00 88.88 471 THR A C 1
ATOM 3605 O O . THR A 1 471 ? -39.564 -1.238 10.739 1.00 88.88 471 THR A O 1
ATOM 3608 N N . ALA A 1 472 ? -37.345 -0.818 10.877 1.00 85.25 472 ALA A N 1
ATOM 3609 C CA . ALA A 1 472 ? -37.256 -0.107 9.608 1.00 85.25 472 ALA A CA 1
ATOM 3610 C C . ALA A 1 472 ? -37.581 -1.034 8.420 1.00 85.25 472 ALA A C 1
ATOM 3612 O O . ALA A 1 472 ? -37.298 -2.231 8.442 1.00 85.25 472 ALA A O 1
ATOM 3613 N N . LEU A 1 473 ? -38.222 -0.491 7.382 1.00 85.88 473 LEU A N 1
ATOM 3614 C CA . LEU A 1 473 ? -38.551 -1.205 6.143 1.00 85.88 473 LEU A CA 1
ATOM 3615 C C . LEU A 1 473 ? -37.806 -0.575 4.964 1.00 85.88 473 LEU A C 1
ATOM 3617 O O . LEU A 1 473 ? -37.567 0.625 4.975 1.00 85.88 473 LEU A O 1
ATOM 3621 N N . GLU A 1 474 ? -37.553 -1.323 3.881 1.00 80.44 474 GLU A N 1
ATOM 3622 C CA . GLU A 1 474 ? -36.932 -0.767 2.654 1.00 80.44 474 GLU A CA 1
ATOM 3623 C C . GLU A 1 474 ? -37.677 0.464 2.107 1.00 80.44 474 GLU A C 1
ATOM 3625 O O . GLU A 1 474 ? -37.088 1.350 1.495 1.00 80.44 474 GLU A O 1
ATOM 3630 N N . SER A 1 475 ? -38.994 0.543 2.327 1.00 83.69 475 SER A N 1
ATOM 3631 C CA . SER A 1 475 ? -39.801 1.702 1.928 1.00 83.69 475 SER A CA 1
ATOM 3632 C C . SER A 1 475 ? -39.539 2.967 2.746 1.00 83.69 475 SER A C 1
ATOM 3634 O O . SER A 1 475 ? -40.027 4.026 2.358 1.00 83.69 475 SER A O 1
ATOM 3636 N N . ASP A 1 476 ? -38.848 2.844 3.878 1.00 85.50 476 ASP A N 1
ATOM 3637 C CA . ASP A 1 476 ? -38.464 3.947 4.754 1.00 85.50 476 ASP A CA 1
ATOM 3638 C C . ASP A 1 476 ? -37.079 4.515 4.395 1.00 85.50 476 ASP A C 1
ATOM 3640 O O . ASP A 1 476 ? -36.633 5.429 5.066 1.00 85.50 476 ASP A O 1
ATOM 3644 N N . ALA A 1 477 ? -36.404 4.020 3.352 1.00 81.94 477 ALA A N 1
ATOM 3645 C CA . ALA A 1 477 ? -35.106 4.528 2.903 1.00 81.94 477 ALA A CA 1
ATOM 3646 C C . ALA A 1 477 ? -35.082 6.050 2.653 1.00 81.94 477 ALA A C 1
ATOM 3648 O O . ALA A 1 477 ? -35.991 6.608 2.024 1.00 81.94 477 ALA A O 1
ATOM 3649 N N . GLY A 1 478 ? -34.003 6.702 3.091 1.00 83.81 478 GLY A N 1
ATOM 3650 C CA . GLY A 1 478 ? -33.767 8.139 2.977 1.00 83.81 478 GLY A CA 1
ATOM 3651 C C . GLY A 1 478 ? -34.035 8.933 4.260 1.00 83.81 478 GLY A C 1
ATOM 3652 O O . GLY A 1 478 ? -34.136 8.390 5.364 1.00 83.81 478 GLY A O 1
ATOM 3653 N N . ASP A 1 479 ? -34.090 10.259 4.115 1.00 83.38 479 ASP A N 1
ATOM 3654 C CA . ASP A 1 479 ? -34.326 11.183 5.227 1.00 83.38 479 ASP A CA 1
ATOM 3655 C C . ASP A 1 479 ? -35.783 11.103 5.698 1.00 83.38 479 ASP A C 1
ATOM 3657 O O . ASP A 1 479 ? -36.717 11.426 4.955 1.00 83.38 479 ASP A O 1
ATOM 3661 N N . ASN A 1 480 ? -35.977 10.737 6.963 1.00 85.06 480 ASN A N 1
ATOM 3662 C CA . ASN A 1 480 ? -37.284 10.651 7.594 1.00 85.06 480 ASN A CA 1
ATOM 3663 C C . ASN A 1 480 ? -37.421 11.691 8.694 1.00 85.06 480 ASN A C 1
ATOM 3665 O O . ASN A 1 480 ? -36.635 11.743 9.637 1.00 85.06 480 ASN A O 1
ATOM 3669 N N . ASP A 1 481 ? -38.483 12.484 8.606 1.00 87.31 481 ASP A N 1
ATOM 3670 C CA . ASP A 1 481 ? -38.926 13.322 9.711 1.00 87.31 481 ASP A CA 1
ATOM 3671 C C . ASP A 1 481 ? -39.800 12.497 10.671 1.00 87.31 481 ASP A C 1
ATOM 3673 O O . ASP A 1 481 ? -40.584 11.629 10.265 1.00 87.31 481 ASP A O 1
ATOM 3677 N N . TYR A 1 482 ? -39.716 12.804 11.962 1.00 89.00 482 TYR A N 1
ATOM 3678 C CA . TYR A 1 482 ? -40.638 12.284 12.963 1.00 89.00 482 TYR A CA 1
ATOM 3679 C C . TYR A 1 482 ? -41.122 13.379 13.906 1.00 89.00 482 TYR A C 1
ATOM 3681 O O . TYR A 1 482 ? -40.456 14.389 14.140 1.00 89.00 482 TYR A O 1
ATOM 3689 N N . TYR A 1 483 ? -42.310 13.141 14.455 1.00 87.31 483 TYR A N 1
ATOM 3690 C CA . TYR A 1 483 ? -42.973 14.034 15.395 1.00 87.31 483 TYR A CA 1
ATOM 3691 C C . TYR A 1 483 ? -43.368 13.260 16.643 1.00 87.31 483 TYR A C 1
ATOM 3693 O O . TYR A 1 483 ? -44.001 12.205 16.549 1.00 87.31 483 TYR A O 1
ATOM 3701 N N . VAL A 1 484 ? -42.987 13.779 17.805 1.00 88.62 484 VAL A N 1
ATOM 3702 C CA . VAL A 1 484 ? -43.192 13.119 19.094 1.00 88.62 484 VAL A CA 1
ATOM 3703 C C . VAL A 1 484 ? -44.412 13.703 19.794 1.00 88.62 484 VAL A C 1
ATOM 3705 O O . VAL A 1 484 ? -44.481 14.903 20.052 1.00 88.62 484 VAL A O 1
ATOM 3708 N N . TYR A 1 485 ? -45.365 12.844 20.150 1.00 87.81 485 TYR A N 1
ATOM 3709 C CA . TYR A 1 485 ? -46.529 13.212 20.948 1.00 87.81 485 TYR A CA 1
ATOM 3710 C C . TYR A 1 485 ? -46.593 12.341 22.194 1.00 87.81 485 TYR A C 1
ATOM 3712 O O . TYR A 1 485 ? -46.698 11.113 22.116 1.00 87.81 485 TYR A O 1
ATOM 3720 N N . VAL A 1 486 ? -46.571 12.992 23.355 1.00 88.12 486 VAL A N 1
ATOM 3721 C CA . VAL A 1 486 ? -46.816 12.339 24.639 1.00 88.12 486 VAL A CA 1
ATOM 3722 C C . VAL A 1 486 ? -48.184 12.782 25.128 1.00 88.12 486 VAL A C 1
ATOM 3724 O O . VAL A 1 486 ? -48.447 13.975 25.270 1.00 88.12 486 VAL A O 1
ATOM 3727 N N . CYS A 1 487 ? -49.074 11.823 25.357 1.00 86.25 487 CYS A N 1
ATOM 3728 C CA . CYS A 1 487 ? -50.455 12.091 25.728 1.00 86.25 487 CYS A CA 1
ATOM 3729 C C . CYS A 1 487 ? -50.811 11.480 27.075 1.00 86.25 487 CYS A C 1
ATOM 3731 O O . CYS A 1 487 ? -50.471 10.331 27.356 1.00 86.25 487 CYS A O 1
ATOM 3733 N N . ASP A 1 488 ? -51.579 12.213 27.872 1.00 84.69 488 ASP A N 1
ATOM 3734 C CA . ASP A 1 488 ? -52.181 11.684 29.088 1.00 84.69 488 ASP A CA 1
ATOM 3735 C C . ASP A 1 488 ? -53.392 10.773 28.785 1.00 84.69 488 ASP A C 1
ATOM 3737 O O . ASP A 1 488 ? -53.928 10.706 27.673 1.00 84.69 488 ASP A O 1
ATOM 3741 N N . TYR A 1 489 ? -53.882 10.079 29.815 1.00 80.88 489 TYR A N 1
ATOM 3742 C CA . TYR A 1 489 ? -55.081 9.234 29.732 1.00 80.88 489 TYR A CA 1
ATOM 3743 C C . TYR A 1 489 ? -56.366 10.002 29.350 1.00 80.88 489 TYR A C 1
ATOM 3745 O O . TYR A 1 489 ? -57.365 9.392 28.957 1.00 80.88 489 TYR A O 1
ATOM 3753 N N . TYR A 1 490 ? -56.388 11.328 29.493 1.00 80.69 490 TYR A N 1
ATOM 3754 C CA . TYR A 1 490 ? -57.550 12.159 29.183 1.00 80.69 490 TYR A CA 1
ATOM 3755 C C . TYR A 1 490 ? -57.592 12.628 27.727 1.00 80.69 490 TYR A C 1
ATOM 3757 O O . TYR A 1 490 ? -58.582 13.255 27.341 1.00 80.69 490 TYR A O 1
ATOM 3765 N N . GLY A 1 491 ? -56.590 12.281 26.915 1.00 75.56 491 GLY A N 1
ATOM 3766 C CA . GLY A 1 491 ? -56.517 12.725 25.527 1.00 75.56 491 GLY A CA 1
ATOM 3767 C C . GLY A 1 491 ? -55.790 14.052 25.347 1.00 75.56 491 GLY A C 1
ATOM 3768 O O . GLY A 1 491 ? -55.832 14.608 24.254 1.00 75.56 491 GLY A O 1
ATOM 3769 N N . THR A 1 492 ? -55.172 14.585 26.402 1.00 82.56 492 THR A N 1
ATOM 3770 C CA . THR A 1 492 ? -54.394 15.822 26.334 1.00 82.56 492 THR A CA 1
ATOM 3771 C C . THR A 1 492 ? -52.965 15.459 25.972 1.00 82.56 492 THR A C 1
ATOM 3773 O O . THR A 1 492 ? -52.298 14.756 26.729 1.00 82.56 492 THR A O 1
ATOM 3776 N N . CYS A 1 493 ? -52.506 15.915 24.815 1.00 84.19 493 CYS A N 1
ATOM 3777 C CA . CYS A 1 493 ? -51.143 15.691 24.350 1.00 84.19 493 CYS A CA 1
ATOM 3778 C C . CYS A 1 493 ? -50.296 16.949 24.528 1.00 84.19 493 CYS A C 1
ATOM 3780 O O . CYS A 1 493 ? -50.840 18.048 24.683 1.00 84.19 493 CYS A O 1
ATOM 3782 N N . THR A 1 494 ? -48.976 16.777 24.507 1.00 83.25 494 THR A N 1
ATOM 3783 C CA . THR A 1 494 ? -48.009 17.874 24.416 1.00 83.25 494 THR A CA 1
ATOM 3784 C C . THR A 1 494 ? -48.429 18.813 23.284 1.00 83.25 494 THR A C 1
ATOM 3786 O O . THR A 1 494 ? -48.723 18.387 22.165 1.00 83.25 494 THR A O 1
ATOM 3789 N N . SER A 1 495 ? -48.643 20.082 23.633 1.00 64.12 495 SER A N 1
ATOM 3790 C CA . SER A 1 495 ? -49.459 20.978 22.821 1.00 64.12 495 SER A CA 1
ATOM 3791 C C . SER A 1 495 ? -48.640 21.716 21.771 1.00 64.12 495 SER A C 1
ATOM 3793 O O . SER A 1 495 ? -47.669 22.384 22.105 1.00 64.12 495 SER A O 1
ATOM 3795 N N . ASP A 1 496 ? -49.190 21.698 20.560 1.00 61.03 496 ASP A N 1
ATOM 3796 C CA . ASP A 1 496 ? -48.843 22.451 19.353 1.00 61.03 496 ASP A CA 1
ATOM 3797 C C . ASP A 1 496 ? -47.889 21.738 18.363 1.00 61.03 496 ASP A C 1
ATOM 3799 O O . ASP A 1 496 ? -46.671 21.788 18.516 1.00 61.03 496 ASP A O 1
ATOM 3803 N N . PRO A 1 497 ? -48.418 21.134 17.274 1.00 54.47 497 PRO A N 1
ATOM 3804 C CA . PRO A 1 497 ? -47.606 20.631 16.158 1.00 54.47 497 PRO A CA 1
ATOM 3805 C C . PRO A 1 497 ? -46.877 21.746 15.378 1.00 54.47 497 PRO A C 1
ATOM 3807 O O . PRO A 1 497 ? -46.209 21.463 14.385 1.00 54.47 497 PRO A O 1
ATOM 3810 N N . GLY A 1 498 ? -47.052 23.014 15.772 1.00 58.50 498 GLY A N 1
ATOM 3811 C CA . GLY A 1 498 ? -46.306 24.160 15.260 1.00 58.50 498 GLY A CA 1
ATOM 3812 C C . GLY A 1 498 ? -45.044 24.523 16.048 1.00 58.50 498 GLY A C 1
ATOM 3813 O O . GLY A 1 498 ? -44.352 25.445 15.617 1.00 58.50 498 GLY A O 1
ATOM 3814 N N . ASP A 1 499 ? -44.759 23.860 17.174 1.00 67.19 499 ASP A N 1
ATOM 3815 C CA . ASP A 1 499 ? -43.492 24.027 17.886 1.00 67.19 499 ASP A CA 1
ATOM 3816 C C . ASP A 1 499 ? -42.465 23.008 17.370 1.00 67.19 499 ASP A C 1
ATOM 3818 O O . ASP A 1 499 ? -42.666 21.794 17.459 1.00 67.19 499 ASP A O 1
ATOM 3822 N N . ASP A 1 500 ? -41.366 23.510 16.801 1.00 71.00 500 ASP A N 1
ATOM 3823 C CA . ASP A 1 500 ? -40.286 22.692 16.229 1.00 71.00 500 ASP A CA 1
ATOM 3824 C C . ASP A 1 500 ? -39.569 21.847 17.306 1.00 71.00 500 ASP A C 1
ATOM 3826 O O . ASP A 1 500 ? -38.807 20.946 16.966 1.00 71.00 500 ASP A O 1
ATOM 3830 N N . SER A 1 501 ? -39.837 22.095 18.595 1.00 76.31 501 SER A N 1
ATOM 3831 C CA . SER A 1 501 ? -39.295 21.350 19.741 1.00 76.31 501 SER A CA 1
ATOM 3832 C C . SER A 1 501 ? -39.662 19.859 19.764 1.00 76.31 501 SER A C 1
ATOM 3834 O O . SER A 1 501 ? -38.929 19.068 20.351 1.00 76.31 501 SER A O 1
ATOM 3836 N N . ASN A 1 502 ? -40.749 19.459 19.092 1.00 78.50 502 ASN A N 1
ATOM 3837 C CA . ASN A 1 502 ? -41.217 18.066 19.031 1.00 78.50 502 ASN A CA 1
ATOM 3838 C C . ASN A 1 502 ? -40.875 17.361 17.709 1.00 78.50 502 ASN A C 1
ATOM 3840 O O . ASN A 1 502 ? -41.379 16.263 17.447 1.00 78.50 502 ASN A O 1
ATOM 3844 N N . LYS A 1 503 ? -40.074 18.005 16.851 1.00 83.62 503 LYS A N 1
ATOM 3845 C CA . LYS A 1 503 ? -39.640 17.462 15.565 1.00 83.62 503 LYS A CA 1
ATOM 3846 C C . LYS A 1 503 ? -38.206 16.953 15.671 1.00 83.62 503 LYS A C 1
ATOM 3848 O O . LYS A 1 503 ? -37.322 17.668 16.130 1.00 83.62 503 LYS A O 1
ATOM 3853 N N . GLY A 1 504 ? -37.960 15.768 15.128 1.00 85.81 504 GLY A N 1
ATOM 3854 C CA . GLY A 1 504 ? -36.612 15.342 14.775 1.00 85.81 504 GLY A CA 1
ATOM 3855 C C . GLY A 1 504 ? -36.571 14.692 13.400 1.00 85.81 504 GLY A C 1
ATOM 3856 O O . GLY A 1 504 ? -37.590 14.582 12.715 1.00 85.81 504 GLY A O 1
ATOM 3857 N N . SER A 1 505 ? -35.377 14.279 12.994 1.00 85.50 505 SER A N 1
ATOM 3858 C CA . SER A 1 505 ? -35.154 13.526 11.763 1.00 85.50 505 SER A CA 1
ATOM 3859 C C . SER A 1 505 ? -34.160 12.396 12.005 1.00 85.50 505 SER A C 1
ATOM 3861 O O . SER A 1 505 ? -33.263 12.543 12.835 1.00 85.50 505 SER A O 1
ATOM 3863 N N . PHE A 1 506 ? -34.302 11.298 11.274 1.00 85.56 506 PHE A N 1
ATOM 3864 C CA . PHE A 1 506 ? -33.304 10.235 11.175 1.00 85.56 506 PHE A CA 1
ATOM 3865 C C . PHE A 1 506 ? -33.156 9.816 9.711 1.00 85.56 506 PHE A C 1
ATOM 3867 O O . PHE A 1 506 ? -34.089 9.954 8.921 1.00 85.56 506 PHE A O 1
ATOM 3874 N N . LEU A 1 507 ? -31.978 9.318 9.353 1.00 83.12 507 LEU A N 1
ATOM 3875 C CA . LEU A 1 507 ? -31.712 8.726 8.047 1.00 83.12 507 LEU A CA 1
ATOM 3876 C C . LEU A 1 507 ? -31.889 7.212 8.178 1.00 83.12 507 LEU A C 1
ATOM 3878 O O . LEU A 1 507 ? -31.350 6.629 9.113 1.00 83.12 507 LEU A O 1
ATOM 3882 N N . VAL A 1 508 ? -32.635 6.588 7.270 1.00 85.19 508 VAL A N 1
ATOM 3883 C CA . VAL A 1 508 ? -32.575 5.132 7.074 1.00 85.19 508 VAL A CA 1
ATOM 3884 C C . VAL A 1 508 ? -31.737 4.914 5.832 1.00 85.19 508 VAL A C 1
ATOM 3886 O O . VAL A 1 508 ? -32.149 5.330 4.749 1.00 85.19 508 VAL A O 1
ATOM 3889 N N . ASN A 1 509 ? -30.562 4.322 5.998 1.00 83.00 509 ASN A N 1
ATOM 3890 C CA . ASN A 1 509 ? -29.618 4.150 4.903 1.00 83.00 509 ASN A CA 1
ATOM 3891 C C . ASN A 1 509 ? -29.749 2.733 4.342 1.00 83.00 509 ASN A C 1
ATOM 3893 O O . ASN A 1 509 ? -29.624 1.750 5.079 1.00 83.00 509 ASN A O 1
ATOM 3897 N N . LEU A 1 510 ? -30.013 2.607 3.046 1.00 83.31 510 LEU A N 1
ATOM 3898 C CA . LEU A 1 510 ? -29.981 1.312 2.382 1.00 83.31 510 LEU A CA 1
ATOM 3899 C C . LEU A 1 510 ? -28.539 0.878 2.170 1.00 83.31 510 LEU A C 1
ATOM 3901 O O . LEU A 1 510 ? -27.658 1.676 1.871 1.00 83.31 510 LEU A O 1
ATOM 3905 N N . ARG A 1 511 ? -28.293 -0.429 2.275 1.00 82.94 511 ARG A N 1
ATOM 3906 C CA . ARG A 1 511 ? -27.000 -0.976 1.875 1.00 82.94 511 ARG A CA 1
ATOM 3907 C C . ARG A 1 511 ? -26.780 -0.728 0.382 1.00 82.94 511 ARG A C 1
ATOM 3909 O O . ARG A 1 511 ? -27.633 -1.143 -0.409 1.00 82.94 511 ARG A O 1
ATOM 3916 N N . PRO A 1 512 ? -25.652 -0.131 -0.047 1.00 87.00 512 PRO A N 1
ATOM 3917 C CA . PRO A 1 512 ? -25.366 -0.039 -1.461 1.00 87.00 512 PRO A CA 1
ATOM 3918 C C . PRO A 1 512 ? -25.145 -1.456 -1.991 1.00 87.00 512 PRO A C 1
ATOM 3920 O O . PRO A 1 512 ? -24.474 -2.277 -1.368 1.00 87.00 512 PRO A O 1
ATOM 3923 N N . GLU A 1 513 ? -25.711 -1.768 -3.151 1.00 89.00 513 GLU A N 1
ATOM 3924 C CA . GLU A 1 513 ? -25.617 -3.097 -3.744 1.00 89.00 513 GLU A CA 1
ATOM 3925 C C . GLU A 1 513 ? -24.681 -3.086 -4.954 1.00 89.00 513 GLU A C 1
ATOM 3927 O O . GLU A 1 513 ? -24.883 -2.345 -5.920 1.00 89.00 513 GLU A O 1
ATOM 3932 N N . VAL A 1 514 ? -23.676 -3.962 -4.958 1.00 88.25 514 VAL A N 1
ATOM 3933 C CA . VAL A 1 514 ? -22.903 -4.240 -6.175 1.00 88.25 514 VAL A CA 1
ATOM 3934 C C . VAL A 1 514 ? -23.691 -5.229 -7.038 1.00 88.25 514 VAL A C 1
ATOM 3936 O O . VAL A 1 514 ? -23.965 -6.355 -6.622 1.00 88.25 514 VAL A O 1
ATOM 3939 N N . THR A 1 515 ? -24.072 -4.794 -8.239 1.00 84.81 515 THR A N 1
ATOM 3940 C CA . THR A 1 515 ? -25.067 -5.472 -9.092 1.00 84.81 515 THR A CA 1
ATOM 3941 C C . THR A 1 515 ? -24.476 -6.118 -10.339 1.00 84.81 515 THR A C 1
ATOM 3943 O O . THR A 1 515 ? -24.915 -7.192 -10.733 1.00 84.81 515 THR A O 1
ATOM 3946 N N . VAL A 1 516 ? -23.477 -5.496 -10.963 1.00 84.31 516 VAL A N 1
ATOM 3947 C CA . VAL A 1 516 ? -22.754 -6.054 -12.113 1.00 84.31 516 VAL A CA 1
ATOM 3948 C C . VAL A 1 516 ? -21.284 -6.070 -11.765 1.00 84.31 516 VAL A C 1
ATOM 3950 O O . VAL A 1 516 ? -20.785 -5.103 -11.210 1.00 84.31 516 VAL A O 1
ATOM 3953 N N . MET A 1 517 ? -20.583 -7.137 -12.119 1.00 83.19 517 MET A N 1
ATOM 3954 C CA . MET A 1 517 ? -19.130 -7.223 -12.030 1.00 83.19 517 MET A CA 1
ATOM 3955 C C . MET A 1 517 ? -18.603 -7.781 -13.352 1.00 83.19 517 MET A C 1
ATOM 3957 O O . MET A 1 517 ? -19.214 -8.671 -13.944 1.00 83.19 517 MET A O 1
ATOM 3961 N N . SER A 1 518 ? -17.480 -7.264 -13.837 1.00 84.12 518 SER A N 1
ATOM 3962 C CA . SER A 1 518 ? -16.756 -7.812 -14.981 1.00 84.12 518 SER A CA 1
ATOM 3963 C C . SER A 1 518 ? -15.277 -7.477 -14.883 1.00 84.12 518 SER A C 1
ATOM 3965 O O . SER A 1 518 ? -14.921 -6.351 -14.559 1.00 84.12 518 SER A O 1
ATOM 3967 N N . ALA A 1 519 ? -14.423 -8.432 -15.225 1.00 79.56 519 ALA A N 1
ATOM 3968 C CA . ALA A 1 519 ? -12.985 -8.233 -15.347 1.00 79.56 519 ALA A CA 1
ATOM 3969 C C . ALA A 1 519 ? -12.572 -8.544 -16.795 1.00 79.56 519 ALA A C 1
ATOM 3971 O O . ALA A 1 519 ? -12.055 -9.632 -17.065 1.00 79.56 519 ALA A O 1
ATOM 3972 N N . PRO A 1 520 ? -12.895 -7.673 -17.771 1.00 71.19 520 PRO A N 1
ATOM 3973 C CA . PRO A 1 520 ? -12.486 -7.894 -19.138 1.00 71.19 520 PRO A CA 1
ATOM 3974 C C . PRO A 1 520 ? -10.962 -7.860 -19.183 1.00 71.19 520 PRO A C 1
ATOM 3976 O O . PRO A 1 520 ? -10.307 -6.884 -18.816 1.00 71.19 520 PRO A O 1
ATOM 3979 N N . ASN A 1 521 ? -10.394 -8.955 -19.669 1.00 63.78 521 ASN A N 1
ATOM 3980 C CA . ASN A 1 521 ? -8.988 -9.000 -20.014 1.00 63.78 521 ASN A CA 1
ATOM 3981 C C . ASN A 1 521 ? -8.684 -7.858 -20.995 1.00 63.78 521 ASN A C 1
ATOM 3983 O O . ASN A 1 521 ? -9.409 -7.687 -21.982 1.00 63.78 521 ASN A O 1
ATOM 3987 N N . PHE A 1 522 ? -7.607 -7.102 -20.763 1.00 66.00 522 PHE A N 1
ATOM 3988 C CA . PHE A 1 522 ? -7.196 -6.056 -21.697 1.00 66.00 522 PHE A CA 1
ATOM 3989 C C . PHE A 1 522 ? -7.072 -6.632 -23.110 1.00 66.00 522 PHE A C 1
ATOM 3991 O O . PHE A 1 522 ? -6.474 -7.686 -23.334 1.00 66.00 522 PHE A O 1
ATOM 3998 N N . GLY A 1 523 ? -7.671 -5.954 -24.088 1.00 64.44 523 GLY A N 1
ATOM 3999 C CA . GLY A 1 523 ? -7.499 -6.350 -25.480 1.00 64.44 523 GLY A CA 1
ATOM 4000 C C . GLY A 1 523 ? -6.007 -6.341 -25.854 1.00 64.44 523 GLY A C 1
ATOM 4001 O O . GLY A 1 523 ? -5.264 -5.512 -25.325 1.00 64.44 523 GLY A O 1
ATOM 4002 N N . PRO A 1 524 ? -5.563 -7.191 -26.800 1.00 63.09 524 PRO A N 1
ATOM 4003 C CA . PRO A 1 524 ? -4.187 -7.177 -27.307 1.00 63.09 524 PRO A CA 1
ATOM 4004 C C . PRO A 1 524 ? -3.692 -5.770 -27.674 1.00 63.09 524 PRO A C 1
ATOM 4006 O O . PRO A 1 524 ? -2.558 -5.406 -27.392 1.00 63.09 524 PRO A O 1
ATOM 4009 N N . ASP A 1 525 ? -4.579 -4.941 -28.232 1.00 66.62 525 ASP A N 1
ATOM 4010 C CA . ASP A 1 525 ? -4.269 -3.565 -28.627 1.00 66.62 525 ASP A CA 1
ATOM 4011 C C . ASP A 1 525 ? -3.954 -2.637 -27.442 1.00 66.62 525 ASP A C 1
ATOM 4013 O O . ASP A 1 525 ? -3.216 -1.667 -27.613 1.00 66.62 525 ASP A O 1
ATOM 4017 N N . ALA A 1 526 ? -4.521 -2.900 -26.260 1.00 67.94 526 ALA A N 1
ATOM 4018 C CA . ALA A 1 526 ? -4.267 -2.120 -25.052 1.00 67.94 526 ALA A CA 1
ATOM 4019 C C . ALA A 1 526 ? -2.962 -2.557 -24.370 1.00 67.94 526 ALA A C 1
ATOM 4021 O O . ALA A 1 526 ? -2.179 -1.702 -23.970 1.00 67.94 526 ALA A O 1
ATOM 4022 N N . ALA A 1 527 ? -2.661 -3.862 -24.375 1.00 68.38 527 ALA A N 1
ATOM 4023 C CA . ALA A 1 527 ? -1.372 -4.388 -23.913 1.00 68.38 527 ALA A CA 1
ATOM 4024 C C . ALA A 1 527 ? -0.173 -3.810 -24.697 1.00 68.38 527 ALA A C 1
ATOM 4026 O O . ALA A 1 527 ? 0.938 -3.734 -24.183 1.00 68.38 527 ALA A O 1
ATOM 4027 N N . CYS A 1 528 ? -0.397 -3.367 -25.938 1.00 71.50 528 CYS A N 1
ATOM 4028 C CA . CYS A 1 528 ? 0.635 -2.792 -26.799 1.00 71.50 528 CYS A CA 1
ATOM 4029 C C . CYS A 1 528 ? 0.833 -1.273 -26.677 1.00 71.50 528 CYS A C 1
ATOM 4031 O O . CYS A 1 528 ? 1.779 -0.758 -27.274 1.00 71.50 528 CYS A O 1
ATOM 4033 N N . LYS A 1 529 ? -0.069 -0.544 -26.004 1.00 62.53 529 LYS A N 1
ATOM 4034 C CA . LYS A 1 529 ? -0.148 0.927 -26.088 1.00 62.53 529 LYS A CA 1
ATOM 4035 C C . LYS A 1 529 ? 0.453 1.689 -24.915 1.00 62.53 529 LYS A C 1
ATOM 4037 O O . LYS A 1 529 ? 0.591 2.904 -25.035 1.00 62.53 529 LYS A O 1
ATOM 4042 N N . ASN A 1 530 ? 0.794 1.021 -23.822 1.00 51.84 530 ASN A N 1
ATOM 4043 C CA . ASN A 1 530 ? 1.145 1.742 -22.610 1.00 51.84 530 ASN A CA 1
ATOM 4044 C C . ASN A 1 530 ? 2.617 2.147 -22.597 1.00 51.84 530 ASN A C 1
ATOM 4046 O O . ASN A 1 530 ? 3.513 1.389 -22.997 1.00 51.84 530 ASN A O 1
ATOM 4050 N N . ASP A 1 531 ? 2.801 3.391 -22.162 1.00 55.66 531 ASP A N 1
ATOM 4051 C CA . ASP A 1 531 ? 4.067 3.991 -21.787 1.00 55.66 531 ASP A CA 1
ATOM 4052 C C . ASP A 1 531 ? 4.866 2.997 -20.947 1.00 55.66 531 ASP A C 1
ATOM 4054 O O . ASP A 1 531 ? 4.313 2.179 -20.211 1.00 55.66 531 ASP A O 1
ATOM 4058 N N . VAL A 1 532 ? 6.174 2.986 -21.129 1.00 51.81 532 VAL A N 1
ATOM 4059 C CA . VAL A 1 532 ? 7.009 1.883 -20.648 1.00 51.81 532 VAL A CA 1
ATOM 4060 C C . VAL A 1 532 ? 7.093 1.829 -19.118 1.00 51.81 532 VAL A C 1
ATOM 4062 O O . VAL A 1 532 ? 7.312 0.745 -18.578 1.00 51.81 532 VAL A O 1
ATOM 4065 N N . ASP A 1 533 ? 6.778 2.951 -18.468 1.00 52.81 533 ASP A N 1
ATOM 4066 C CA . ASP A 1 533 ? 6.630 3.101 -17.022 1.00 52.81 533 ASP A CA 1
ATOM 4067 C C . ASP A 1 533 ? 5.319 2.488 -16.460 1.00 52.81 533 ASP A C 1
ATOM 4069 O O . ASP A 1 533 ? 5.231 2.275 -15.258 1.00 52.81 533 ASP A O 1
ATOM 4073 N N . ASP A 1 534 ? 4.328 2.150 -17.305 1.00 53.44 534 ASP A N 1
ATOM 4074 C CA . ASP A 1 534 ? 3.004 1.597 -16.928 1.00 53.44 534 ASP A CA 1
ATOM 4075 C C . ASP A 1 534 ? 2.781 0.153 -17.441 1.00 53.44 534 ASP A C 1
ATOM 4077 O O . ASP A 1 534 ? 1.652 -0.344 -17.515 1.00 53.44 534 ASP A O 1
ATOM 4081 N N . LYS A 1 535 ? 3.858 -0.548 -17.828 1.00 55.19 535 LYS A N 1
ATOM 4082 C CA . LYS A 1 535 ? 3.826 -1.897 -18.451 1.00 55.19 535 LYS A CA 1
ATOM 4083 C C . LYS A 1 535 ? 3.546 -3.056 -17.507 1.00 55.19 535 LYS A C 1
ATOM 4085 O O . LYS A 1 535 ? 3.639 -4.226 -17.884 1.00 55.19 535 LYS A O 1
ATOM 4090 N N . ASP A 1 536 ? 3.206 -2.719 -16.288 1.00 55.34 536 ASP A N 1
ATOM 4091 C CA . ASP A 1 536 ? 2.786 -3.660 -15.290 1.00 55.34 536 ASP A CA 1
ATOM 4092 C C . ASP A 1 536 ? 1.480 -4.359 -15.688 1.00 55.34 536 ASP A C 1
ATOM 4094 O O . ASP A 1 536 ? 0.691 -3.836 -16.470 1.00 55.34 536 ASP A O 1
ATOM 4098 N N . LEU A 1 537 ? 1.272 -5.580 -15.192 1.00 64.50 537 LEU A N 1
ATOM 4099 C CA . LEU A 1 537 ? 0.075 -6.396 -15.399 1.00 64.50 537 LEU A CA 1
ATOM 4100 C C . LEU A 1 537 ? -1.182 -5.609 -15.054 1.00 64.50 537 LEU A C 1
ATOM 4102 O O . LEU A 1 537 ? -1.616 -5.637 -13.908 1.00 64.50 537 LEU A O 1
ATOM 4106 N N . GLN A 1 538 ? -1.766 -4.919 -16.027 1.00 69.50 538 GLN A N 1
ATOM 4107 C CA . GLN A 1 538 ? -3.006 -4.207 -15.798 1.00 69.50 538 GLN A CA 1
ATOM 4108 C C . GLN A 1 538 ? -4.173 -5.180 -15.954 1.00 69.50 538 GLN A C 1
ATOM 4110 O O . GLN A 1 538 ? -4.256 -5.921 -16.936 1.00 69.50 538 GLN A O 1
ATOM 4115 N N . VAL A 1 539 ? -5.094 -5.168 -14.994 1.00 78.56 539 VAL A N 1
ATOM 4116 C CA . VAL A 1 539 ? -6.432 -5.753 -15.119 1.00 78.56 539 VAL A CA 1
ATOM 4117 C C . VAL A 1 539 ? -7.447 -4.674 -14.778 1.00 78.56 539 VAL A C 1
ATOM 4119 O O . VAL A 1 539 ? -7.398 -4.089 -13.700 1.00 78.56 539 VAL A O 1
ATOM 4122 N N . GLY A 1 540 ? -8.342 -4.393 -15.727 1.00 82.75 540 GLY A N 1
ATOM 4123 C CA . GLY A 1 540 ? -9.478 -3.512 -15.508 1.00 82.75 540 GLY A CA 1
ATOM 4124 C C . GLY A 1 540 ? -10.574 -4.312 -14.824 1.00 82.75 540 GLY A C 1
ATOM 4125 O O . GLY A 1 540 ? -11.088 -5.276 -15.393 1.00 82.75 540 GLY A O 1
ATOM 4126 N N . LEU A 1 541 ? -10.911 -3.937 -13.600 1.00 86.69 541 LEU A N 1
ATOM 4127 C CA . LEU A 1 541 ? -12.055 -4.450 -12.869 1.00 86.69 541 LEU A CA 1
ATOM 4128 C C . LEU A 1 541 ? -13.175 -3.428 -12.968 1.00 86.69 541 LEU A C 1
ATOM 4130 O O . LEU A 1 541 ? -12.994 -2.265 -12.627 1.00 86.69 541 LEU A O 1
ATOM 4134 N N . TYR A 1 542 ? -14.337 -3.869 -13.422 1.00 86.38 542 TYR A N 1
ATOM 4135 C CA . TYR A 1 542 ? -15.509 -3.027 -13.592 1.00 86.38 542 TYR A CA 1
ATOM 4136 C C . TYR A 1 542 ? -16.631 -3.588 -12.750 1.00 86.38 542 TYR A C 1
ATOM 4138 O O . TYR A 1 542 ? -16.862 -4.799 -12.730 1.00 86.38 542 TYR A O 1
ATOM 4146 N N . TRP A 1 543 ? -17.374 -2.711 -12.100 1.00 89.62 543 TRP A N 1
ATOM 4147 C CA . TRP A 1 543 ? -18.595 -3.098 -11.419 1.00 89.62 543 TRP A CA 1
ATOM 4148 C C . TRP A 1 543 ? -19.629 -1.986 -11.484 1.00 89.62 543 TRP A C 1
ATOM 4150 O O . TRP A 1 543 ? -19.300 -0.839 -11.780 1.00 89.62 543 TRP A O 1
ATOM 4160 N N . THR A 1 544 ? -20.893 -2.319 -11.235 1.00 87.06 544 THR A N 1
ATOM 4161 C CA . THR A 1 544 ? -21.938 -1.317 -11.051 1.00 87.06 544 THR A CA 1
ATOM 4162 C C . THR A 1 544 ? -22.493 -1.345 -9.650 1.00 87.06 544 THR A C 1
ATOM 4164 O O . THR A 1 544 ? -22.744 -2.417 -9.101 1.00 87.06 544 THR A O 1
ATOM 4167 N N . VAL A 1 545 ? -22.721 -0.162 -9.094 1.00 86.69 545 VAL A N 1
ATOM 4168 C CA . VAL A 1 545 ? -23.289 0.011 -7.759 1.00 86.69 545 VAL A CA 1
ATOM 4169 C C . VAL A 1 545 ? -24.693 0.580 -7.880 1.00 86.69 545 VAL A C 1
ATOM 4171 O O . VAL A 1 545 ? -24.930 1.509 -8.644 1.00 86.69 545 VAL A O 1
ATOM 4174 N N . SER A 1 546 ? -25.640 0.027 -7.142 1.00 87.12 546 SER A N 1
ATOM 4175 C CA . SER A 1 546 ? -26.949 0.624 -6.929 1.00 87.12 546 SER A CA 1
ATOM 4176 C C . SER A 1 546 ? -27.058 0.969 -5.459 1.00 87.12 546 SER A C 1
ATOM 4178 O O . SER A 1 546 ? -27.261 0.086 -4.636 1.00 87.12 546 SER A O 1
ATOM 4180 N N . ASP A 1 547 ? -26.919 2.247 -5.144 1.00 81.38 547 ASP A N 1
ATOM 4181 C CA . ASP A 1 547 ? -27.313 2.770 -3.848 1.00 81.38 547 ASP A CA 1
ATOM 4182 C C . ASP A 1 547 ? -28.795 3.153 -3.957 1.00 81.38 547 ASP A C 1
ATOM 4184 O O . ASP A 1 547 ? -29.182 3.929 -4.839 1.00 81.38 547 ASP A O 1
ATOM 4188 N N . GLY A 1 548 ? -29.654 2.485 -3.186 1.00 80.38 548 GLY A N 1
ATOM 4189 C CA . GLY A 1 548 ? -31.099 2.727 -3.215 1.00 80.38 548 GLY A CA 1
ATOM 4190 C C . GLY A 1 548 ? -31.471 4.117 -2.693 1.00 80.38 548 GLY A C 1
ATOM 4191 O O . GLY A 1 548 ? -32.592 4.580 -2.934 1.00 80.38 548 GLY A O 1
ATOM 4192 N N . ASP A 1 549 ? -30.522 4.794 -2.044 1.00 79.69 549 ASP A N 1
ATOM 4193 C CA . ASP A 1 549 ? -30.721 6.079 -1.409 1.00 79.69 549 ASP A CA 1
ATOM 4194 C C . ASP A 1 549 ? -30.608 7.228 -2.410 1.00 79.69 549 ASP A C 1
ATOM 4196 O O . ASP A 1 549 ? -29.651 7.394 -3.174 1.00 79.69 549 ASP A O 1
ATOM 4200 N N . SER A 1 550 ? -31.628 8.085 -2.428 1.00 72.94 550 SER A N 1
ATOM 4201 C CA . SER A 1 550 ? -31.614 9.245 -3.307 1.00 72.94 550 SER A CA 1
ATOM 4202 C C . SER A 1 550 ? -30.596 10.276 -2.817 1.00 72.94 550 SER A C 1
ATOM 4204 O O . SER A 1 550 ? -30.854 10.982 -1.847 1.00 72.94 550 SER A O 1
ATOM 4206 N N . GLY A 1 551 ? -29.490 10.433 -3.546 1.00 68.75 551 GLY A N 1
ATOM 4207 C CA . GLY A 1 551 ? -28.505 11.492 -3.299 1.00 68.75 551 GLY A CA 1
ATOM 4208 C C . GLY A 1 551 ? -27.308 11.082 -2.444 1.00 68.75 551 GLY A C 1
ATOM 4209 O O . GLY A 1 551 ? -26.468 11.939 -2.172 1.00 68.75 551 GLY A O 1
ATOM 4210 N N . SER A 1 552 ? -27.211 9.807 -2.074 1.00 70.19 552 SER A N 1
ATOM 4211 C CA . SER A 1 552 ? -25.995 9.243 -1.506 1.00 70.19 552 SER A CA 1
ATOM 4212 C C . SER A 1 552 ? -24.940 9.036 -2.605 1.00 70.19 552 SER A C 1
ATOM 4214 O O . SER A 1 552 ? -25.253 8.711 -3.755 1.00 70.19 552 SER A O 1
ATOM 4216 N N . GLU A 1 553 ? -23.683 9.327 -2.280 1.00 80.31 553 GLU A N 1
ATOM 4217 C CA . GLU A 1 553 ? -22.543 9.156 -3.179 1.00 80.31 553 GLU A CA 1
ATOM 4218 C C . GLU A 1 553 ? -21.641 8.076 -2.596 1.00 80.31 553 GLU A C 1
ATOM 4220 O O . GLU A 1 553 ? -21.228 8.194 -1.446 1.00 80.31 553 GLU A O 1
ATOM 4225 N N . ILE A 1 554 ? -21.243 7.093 -3.405 1.00 80.00 554 ILE A N 1
ATOM 4226 C CA . ILE A 1 554 ? -20.232 6.110 -2.999 1.00 80.00 554 ILE A CA 1
ATOM 4227 C C . ILE A 1 554 ? -18.938 6.837 -2.615 1.00 80.00 554 ILE A C 1
ATOM 4229 O O . ILE A 1 554 ? -18.321 7.510 -3.442 1.00 80.00 554 ILE A O 1
ATOM 4233 N N . LYS A 1 555 ? -18.543 6.713 -1.345 1.00 81.38 555 LYS A N 1
ATOM 4234 C CA . LYS A 1 555 ? -17.370 7.370 -0.760 1.00 81.38 555 LYS A CA 1
ATOM 4235 C C . LYS A 1 555 ? -16.132 6.498 -0.806 1.00 81.38 555 LYS A C 1
ATOM 4237 O O . LYS A 1 555 ? -15.053 7.030 -1.043 1.00 81.38 555 LYS A O 1
ATOM 4242 N N . LYS A 1 556 ? -16.276 5.189 -0.580 1.00 84.19 556 LYS A N 1
ATOM 4243 C CA . LYS A 1 556 ? -15.145 4.252 -0.555 1.00 84.19 556 LYS A CA 1
ATOM 4244 C C . LYS A 1 556 ? -15.456 2.970 -1.309 1.00 84.19 556 LYS A C 1
ATOM 4246 O O . LYS A 1 556 ? -16.608 2.571 -1.466 1.00 84.19 556 LYS A O 1
ATOM 4251 N N . VAL A 1 557 ? -14.405 2.315 -1.777 1.00 84.69 557 VAL A N 1
ATOM 4252 C CA . VAL A 1 557 ? -14.457 1.006 -2.426 1.00 84.69 557 VAL A CA 1
ATOM 4253 C C . VAL A 1 557 ? -13.322 0.179 -1.846 1.00 84.69 557 VAL A C 1
ATOM 4255 O O . VAL A 1 557 ? -12.210 0.677 -1.721 1.00 84.69 557 VAL A O 1
ATOM 4258 N N . SER A 1 558 ? -13.606 -1.081 -1.538 1.00 86.12 558 SER A N 1
ATOM 4259 C CA . SER A 1 558 ? -12.606 -2.066 -1.146 1.00 86.12 558 SER A CA 1
ATOM 4260 C C . SER A 1 558 ? -12.668 -3.215 -2.146 1.00 86.12 558 SER A C 1
ATOM 4262 O O . SER A 1 558 ? -13.735 -3.797 -2.374 1.00 86.12 558 SER A O 1
ATOM 4264 N N . VAL A 1 559 ? -11.545 -3.494 -2.803 1.00 88.50 559 VAL A N 1
ATOM 4265 C CA . VAL A 1 559 ? -11.428 -4.562 -3.800 1.00 88.50 559 VAL A CA 1
ATOM 4266 C C . VAL A 1 559 ? -10.506 -5.631 -3.245 1.00 88.50 559 VAL A C 1
ATOM 4268 O O . VAL A 1 559 ? -9.441 -5.354 -2.713 1.00 88.50 559 VAL A O 1
ATOM 4271 N N . TYR A 1 560 ? -10.902 -6.880 -3.387 1.00 86.12 560 TYR A N 1
ATOM 4272 C CA . TYR A 1 560 ? -10.152 -8.016 -2.897 1.00 86.12 560 TYR A CA 1
ATOM 4273 C C . TYR A 1 560 ? -9.775 -8.908 -4.068 1.00 86.12 560 TYR A C 1
ATOM 4275 O O . TYR A 1 560 ? -10.651 -9.277 -4.847 1.00 86.12 560 TYR A O 1
ATOM 4283 N N . VAL A 1 561 ? -8.499 -9.265 -4.206 1.00 86.69 561 VAL A N 1
ATOM 4284 C CA . VAL A 1 561 ? -8.018 -10.157 -5.270 1.00 86.69 561 VAL A CA 1
ATOM 4285 C C . VAL A 1 561 ? -7.222 -11.302 -4.658 1.00 86.69 561 VAL A C 1
ATOM 4287 O O . VAL A 1 561 ? -6.297 -11.084 -3.880 1.00 86.69 561 VAL A O 1
ATOM 4290 N N . ASP A 1 562 ? -7.573 -12.530 -5.033 1.00 85.06 562 ASP A N 1
ATOM 4291 C CA . ASP A 1 562 ? -6.921 -13.755 -4.561 1.00 85.06 562 ASP A CA 1
ATOM 4292 C C . ASP A 1 562 ? -6.564 -14.645 -5.750 1.00 85.06 562 ASP A C 1
ATOM 4294 O O . ASP A 1 562 ? -7.317 -14.758 -6.721 1.00 85.06 562 ASP A O 1
ATOM 4298 N N . ARG A 1 563 ? -5.400 -15.282 -5.688 1.00 85.12 563 ARG A N 1
ATOM 4299 C CA . ARG A 1 563 ? -4.944 -16.210 -6.721 1.00 85.12 563 ARG A CA 1
ATOM 4300 C C . ARG A 1 563 ? -5.631 -17.552 -6.507 1.00 85.12 563 ARG A C 1
ATOM 4302 O O . ARG A 1 563 ? -5.506 -18.151 -5.450 1.00 85.12 563 ARG A O 1
ATOM 4309 N N . VAL A 1 564 ? -6.259 -18.101 -7.546 1.00 81.31 564 VAL A N 1
ATOM 4310 C CA . VAL A 1 564 ? -7.059 -19.343 -7.468 1.00 81.31 564 VAL A CA 1
ATOM 4311 C C . VAL A 1 564 ? -6.282 -20.532 -6.877 1.00 81.31 564 VAL A C 1
ATOM 4313 O O . VAL A 1 564 ? -6.878 -21.440 -6.296 1.00 81.31 564 VAL A O 1
ATOM 4316 N N . SER A 1 565 ? -4.958 -20.575 -7.058 1.00 76.00 565 SER A N 1
ATOM 4317 C CA . SER A 1 565 ? -4.114 -21.676 -6.582 1.00 76.00 565 SER A CA 1
ATOM 4318 C C . SER A 1 565 ? -3.659 -21.553 -5.129 1.00 76.00 565 SER A C 1
ATOM 4320 O O . SER A 1 565 ? -3.263 -22.567 -4.549 1.00 76.00 565 SER A O 1
ATOM 4322 N N . ASP A 1 566 ? -3.688 -20.348 -4.563 1.00 64.94 566 ASP A N 1
ATOM 4323 C CA . ASP A 1 566 ? -3.065 -20.027 -3.283 1.00 64.94 566 ASP A CA 1
ATOM 4324 C C . ASP A 1 566 ? -4.127 -19.505 -2.299 1.00 64.94 566 ASP A C 1
ATOM 4326 O O . ASP A 1 566 ? -5.286 -19.322 -2.643 1.00 64.94 566 ASP A O 1
ATOM 4330 N N . THR A 1 567 ? -3.751 -19.324 -1.035 1.00 54.53 567 THR A N 1
ATOM 4331 C CA . THR A 1 567 ? -4.560 -18.587 -0.044 1.00 54.53 567 THR A CA 1
ATOM 4332 C C . THR A 1 567 ? -4.016 -17.166 0.125 1.00 54.53 567 THR A C 1
ATOM 4334 O O . THR A 1 567 ? -3.943 -16.667 1.250 1.00 54.53 567 THR A O 1
ATOM 4337 N N . TYR A 1 568 ? -3.462 -16.586 -0.943 1.00 52.47 568 TYR A N 1
ATOM 4338 C CA . TYR A 1 568 ? -2.679 -15.357 -0.865 1.00 52.47 568 TYR A CA 1
ATOM 4339 C C . TYR A 1 568 ? -3.571 -14.149 -1.124 1.00 52.47 568 TYR A C 1
ATOM 4341 O O . TYR A 1 568 ? -4.007 -13.899 -2.242 1.00 52.47 568 TYR A O 1
ATOM 4349 N N . GLN A 1 569 ? -3.806 -13.387 -0.064 1.00 57.56 569 GLN A N 1
ATOM 4350 C CA . GLN A 1 569 ? -4.810 -12.336 -0.036 1.00 57.56 569 GLN A CA 1
ATOM 4351 C C . GLN A 1 569 ? -4.179 -10.985 -0.395 1.00 57.56 569 GLN A C 1
ATOM 4353 O O . GLN A 1 569 ? -3.245 -10.551 0.281 1.00 57.56 569 GLN A O 1
ATOM 4358 N N . ILE A 1 570 ? -4.694 -10.317 -1.430 1.00 62.94 570 ILE A N 1
ATOM 4359 C CA . ILE A 1 570 ? -4.398 -8.909 -1.714 1.00 62.94 570 ILE A CA 1
ATOM 4360 C C . ILE A 1 570 ? -5.669 -8.114 -1.401 1.00 62.94 570 ILE A C 1
ATOM 4362 O O . ILE A 1 570 ? -6.638 -8.150 -2.161 1.00 62.94 570 ILE A O 1
ATOM 4366 N N . GLU A 1 571 ? -5.675 -7.430 -0.257 1.00 72.44 571 GLU A N 1
ATOM 4367 C CA . GLU A 1 571 ? -6.733 -6.486 0.108 1.00 72.44 571 GLU A CA 1
ATOM 4368 C C . GLU A 1 571 ? -6.343 -5.098 -0.406 1.00 72.44 571 GLU A C 1
ATOM 4370 O O . GLU A 1 571 ? -5.313 -4.546 -0.016 1.00 72.44 571 GLU A O 1
ATOM 4375 N N . LEU A 1 572 ? -7.138 -4.579 -1.341 1.00 66.62 572 LEU A N 1
ATOM 4376 C CA . LEU A 1 572 ? -7.028 -3.229 -1.878 1.00 66.62 572 LEU A CA 1
ATOM 4377 C C . LEU A 1 572 ? -8.031 -2.370 -1.131 1.00 66.62 572 LEU A C 1
ATOM 4379 O O . LEU A 1 572 ? -9.179 -2.211 -1.552 1.00 66.62 572 LEU A O 1
ATOM 4383 N N . ASP A 1 573 ? -7.599 -1.872 0.013 1.00 56.06 573 ASP A N 1
ATOM 4384 C CA . ASP A 1 573 ? -8.363 -0.906 0.779 1.00 56.06 573 ASP A CA 1
ATOM 4385 C C . ASP A 1 573 ? -7.742 0.446 0.487 1.00 56.06 573 ASP A C 1
ATOM 4387 O O . ASP A 1 573 ? -6.602 0.660 0.897 1.00 56.06 573 ASP A O 1
ATOM 4391 N N . ASP A 1 574 ? -8.409 1.327 -0.274 1.00 54.00 574 ASP A N 1
ATOM 4392 C CA . ASP A 1 574 ? -7.837 2.664 -0.361 1.00 54.00 574 ASP A CA 1
ATOM 4393 C C . ASP A 1 574 ? -8.742 3.848 -0.709 1.00 54.00 574 ASP A C 1
ATOM 4395 O O . ASP A 1 574 ? -9.476 3.866 -1.702 1.00 54.00 574 ASP A O 1
ATOM 4399 N N . ASP A 1 575 ? -8.516 4.890 0.095 1.00 47.28 575 ASP A N 1
ATOM 4400 C CA . ASP A 1 575 ? -8.725 6.302 -0.206 1.00 47.28 575 ASP A CA 1
ATOM 4401 C C . ASP A 1 575 ? -7.742 6.785 -1.324 1.00 47.28 575 ASP A C 1
ATOM 4403 O O . ASP A 1 575 ? -7.914 7.883 -1.858 1.00 47.28 575 ASP A O 1
ATOM 4407 N N . GLU A 1 576 ? -6.740 5.977 -1.726 1.00 47.94 576 GLU A N 1
ATOM 4408 C CA . GLU A 1 576 ? -5.830 6.204 -2.875 1.00 47.94 576 GLU A CA 1
ATOM 4409 C C . GLU A 1 576 ? -6.268 5.578 -4.211 1.00 47.94 576 GLU A C 1
ATOM 4411 O O . GLU A 1 576 ? -5.680 5.885 -5.258 1.00 47.94 576 GLU A O 1
ATOM 4416 N N . LEU A 1 577 ? -7.311 4.740 -4.239 1.00 51.56 577 LEU A N 1
ATOM 4417 C CA . LEU A 1 577 ? -7.877 4.322 -5.515 1.00 51.56 577 LEU A CA 1
ATOM 4418 C C . LEU A 1 577 ? -8.476 5.568 -6.172 1.00 51.56 577 LEU A C 1
ATOM 4420 O O . LEU A 1 577 ? -9.524 6.069 -5.766 1.00 51.56 577 LEU A O 1
ATOM 4424 N N . THR A 1 578 ? -7.826 6.053 -7.233 1.00 47.97 578 THR A N 1
ATOM 4425 C CA . THR A 1 578 ? -8.395 7.026 -8.179 1.00 47.97 578 THR A CA 1
ATOM 4426 C C . THR A 1 578 ? -9.515 6.364 -8.990 1.00 47.97 578 THR A C 1
ATOM 4428 O O . THR A 1 578 ? -9.519 6.353 -10.215 1.00 47.97 578 THR A O 1
ATOM 4431 N N . ASN A 1 579 ? -10.470 5.751 -8.296 1.00 52.44 579 ASN A N 1
ATOM 4432 C CA . ASN A 1 579 ? -11.623 5.123 -8.896 1.00 52.44 579 ASN A CA 1
ATOM 4433 C C . ASN A 1 579 ? -12.538 6.225 -9.418 1.00 52.44 579 ASN A C 1
ATOM 4435 O O . ASN A 1 579 ? -12.986 7.102 -8.676 1.00 52.44 579 ASN A O 1
ATOM 4439 N N . ASP A 1 580 ? -12.878 6.122 -10.700 1.00 59.72 580 ASP A N 1
ATOM 4440 C CA . ASP A 1 580 ? -13.728 7.084 -11.411 1.00 59.72 580 ASP A CA 1
ATOM 4441 C C . ASP A 1 580 ? -15.167 7.146 -10.836 1.00 59.72 580 ASP A C 1
ATOM 4443 O O . ASP A 1 580 ? -15.982 7.997 -11.197 1.00 59.72 580 ASP A O 1
ATOM 4447 N N . CYS A 1 581 ? -15.482 6.260 -9.884 1.00 63.62 581 CYS A N 1
ATOM 4448 C CA . CYS A 1 581 ? -16.752 6.257 -9.172 1.00 63.62 581 CYS A CA 1
ATOM 4449 C C . CYS A 1 581 ? -16.943 7.456 -8.240 1.00 63.62 581 CYS A C 1
ATOM 4451 O O . CYS A 1 581 ? -18.063 7.947 -8.119 1.00 63.62 581 CYS A O 1
ATOM 4453 N N . ALA A 1 582 ? -15.868 7.988 -7.651 1.00 54.34 582 ALA A N 1
ATOM 4454 C CA . ALA A 1 582 ? -15.958 9.188 -6.818 1.00 54.34 582 ALA A CA 1
ATOM 4455 C C . ALA A 1 582 ? -16.092 10.477 -7.656 1.00 54.34 582 ALA A C 1
ATOM 4457 O O . ALA A 1 582 ? -16.607 11.491 -7.186 1.00 54.34 582 ALA A O 1
ATOM 4458 N N . THR A 1 583 ? -15.634 10.464 -8.912 1.00 58.69 583 THR A N 1
ATOM 4459 C CA . THR A 1 583 ? -15.572 11.646 -9.789 1.00 58.69 583 THR A CA 1
ATOM 4460 C C . THR A 1 583 ? -16.798 11.820 -10.682 1.00 58.69 583 THR A C 1
ATOM 4462 O O . THR A 1 583 ? -17.025 12.928 -11.183 1.00 58.69 583 THR A O 1
ATOM 4465 N N . ASN A 1 584 ? -17.621 10.780 -10.872 1.00 61.22 584 ASN A N 1
ATOM 4466 C CA . ASN A 1 584 ? -18.847 10.861 -11.668 1.00 61.22 584 ASN A CA 1
ATOM 4467 C C . ASN A 1 584 ? -20.046 10.119 -11.033 1.00 61.22 584 ASN A C 1
ATOM 4469 O O . ASN A 1 584 ? -20.482 9.093 -11.559 1.00 61.22 584 ASN A O 1
ATOM 4473 N N . PRO A 1 585 ? -20.674 10.690 -9.986 1.00 56.62 585 PRO A N 1
ATOM 4474 C CA . PRO A 1 585 ? -21.779 10.062 -9.247 1.00 56.62 585 PRO A CA 1
ATOM 4475 C C . PRO A 1 585 ? -23.054 9.832 -10.078 1.00 56.62 585 PRO A C 1
ATOM 4477 O O . PRO A 1 585 ? -23.996 9.201 -9.616 1.00 56.62 585 PRO A O 1
ATOM 4480 N N . SER A 1 586 ? -23.121 10.339 -11.316 1.00 60.34 586 SER A N 1
ATOM 4481 C CA . SER A 1 586 ? -24.260 10.091 -12.214 1.00 60.34 586 SER A CA 1
ATOM 4482 C C . SER A 1 586 ? -24.171 8.769 -12.979 1.00 60.34 586 SER A C 1
ATOM 4484 O O . SER A 1 586 ? -25.172 8.320 -13.543 1.00 60.34 586 SER A O 1
ATOM 4486 N N . ASN A 1 587 ? -22.988 8.153 -13.005 1.00 66.31 587 ASN A N 1
ATOM 4487 C CA . ASN A 1 587 ? -22.762 6.868 -13.633 1.00 66.31 587 ASN A CA 1
ATOM 4488 C C . ASN A 1 587 ? -22.426 5.862 -12.540 1.00 66.31 587 ASN A C 1
ATOM 4490 O O . ASN A 1 587 ? -21.298 5.803 -12.073 1.00 66.31 587 ASN A O 1
ATOM 4494 N N . ASN A 1 588 ? -23.391 5.013 -12.217 1.00 78.06 588 ASN A N 1
ATOM 4495 C CA . ASN A 1 588 ? -23.256 3.849 -11.341 1.00 78.06 588 ASN A CA 1
ATOM 4496 C C . ASN A 1 588 ? -22.216 2.811 -11.818 1.00 78.06 588 ASN A C 1
ATOM 4498 O O . ASN A 1 588 ? -22.248 1.683 -11.352 1.00 78.06 588 ASN A O 1
ATOM 4502 N N . ASN A 1 589 ? -21.340 3.146 -12.768 1.00 83.81 589 ASN A N 1
ATOM 4503 C CA . ASN A 1 589 ? -20.322 2.275 -13.332 1.00 83.81 589 ASN A CA 1
ATOM 4504 C C . ASN A 1 589 ? -18.967 2.665 -12.740 1.00 83.81 589 ASN A C 1
ATOM 4506 O O . ASN A 1 589 ? -18.437 3.726 -13.064 1.00 83.81 589 ASN A O 1
ATOM 4510 N N . CYS A 1 590 ? -18.415 1.787 -11.916 1.00 83.75 590 CYS A N 1
ATOM 4511 C CA . CYS A 1 590 ? -17.081 1.908 -11.358 1.00 83.75 590 CYS A CA 1
ATOM 4512 C C . CYS A 1 590 ? -16.072 1.116 -12.186 1.00 83.75 590 CYS A C 1
ATOM 4514 O O . CYS A 1 590 ? -16.385 0.048 -12.716 1.00 83.75 590 CYS A O 1
ATOM 4516 N N . GLU A 1 591 ? -14.849 1.629 -12.241 1.00 85.56 591 GLU A N 1
ATOM 4517 C CA . GLU A 1 591 ? -13.685 0.959 -12.806 1.00 85.56 591 GLU A CA 1
ATOM 4518 C C . GLU A 1 591 ? -12.503 1.144 -11.849 1.00 85.56 591 GLU A C 1
ATOM 4520 O O . GLU A 1 591 ? -12.319 2.230 -11.296 1.00 85.56 591 GLU A O 1
ATOM 4525 N N . SER A 1 592 ? -11.715 0.086 -11.672 1.00 82.75 592 SER A N 1
ATOM 4526 C CA . SER A 1 592 ? -10.393 0.115 -11.051 1.00 82.75 592 SER A CA 1
ATOM 4527 C C . SER A 1 592 ? -9.405 -0.615 -11.944 1.00 82.75 592 SER A C 1
ATOM 4529 O O . SER A 1 592 ? -9.714 -1.675 -12.490 1.00 82.75 592 SER A O 1
ATOM 4531 N N . VAL A 1 593 ? -8.210 -0.050 -12.092 1.00 80.50 593 VAL A N 1
ATOM 4532 C CA . VAL A 1 593 ? -7.104 -0.691 -12.803 1.00 80.50 593 VAL A CA 1
ATOM 4533 C C . VAL A 1 593 ? -6.111 -1.189 -11.768 1.00 80.50 593 VAL A C 1
ATOM 4535 O O . VAL A 1 593 ? -5.472 -0.403 -11.076 1.00 80.50 593 VAL A O 1
ATOM 4538 N N . ILE A 1 594 ? -5.964 -2.505 -11.680 1.00 78.75 594 ILE A N 1
ATOM 4539 C CA . ILE A 1 594 ? -4.949 -3.133 -10.840 1.00 78.75 594 ILE A CA 1
ATOM 4540 C C . ILE A 1 594 ? -3.710 -3.344 -11.698 1.00 78.75 594 ILE A C 1
ATOM 4542 O O . ILE A 1 594 ? -3.827 -4.007 -12.722 1.00 78.75 594 ILE A O 1
ATOM 4546 N N . SER A 1 595 ? -2.550 -2.817 -11.297 1.00 75.69 595 SER A N 1
ATOM 4547 C CA . SER A 1 595 ? -1.266 -3.023 -11.985 1.00 75.69 595 SER A CA 1
ATOM 4548 C C . SER A 1 595 ? -0.267 -3.785 -11.105 1.00 75.69 595 SER A C 1
ATOM 4550 O O . SER A 1 595 ? -0.279 -3.639 -9.882 1.00 75.69 595 SER A O 1
ATOM 4552 N N . SER A 1 596 ? 0.655 -4.558 -11.692 1.00 68.38 596 SER A N 1
ATOM 4553 C CA . SER A 1 596 ? 1.792 -5.114 -10.932 1.00 68.38 596 SER A CA 1
ATOM 4554 C C . SER A 1 596 ? 2.748 -4.066 -10.343 1.00 68.38 596 SER A C 1
ATOM 4556 O O . SER A 1 596 ? 3.498 -4.406 -9.432 1.00 68.38 596 SER A O 1
ATOM 4558 N N . ALA A 1 597 ? 2.687 -2.807 -10.798 1.00 66.25 597 ALA A N 1
ATOM 4559 C CA . ALA A 1 597 ? 3.465 -1.693 -10.249 1.00 66.25 597 ALA A CA 1
ATOM 4560 C C . ALA A 1 597 ? 3.033 -1.419 -8.812 1.00 66.25 597 ALA A C 1
ATOM 4562 O O . ALA A 1 597 ? 3.849 -1.245 -7.910 1.00 66.25 597 ALA A O 1
ATOM 4563 N N . LEU A 1 598 ? 1.711 -1.401 -8.630 1.00 65.62 598 LEU A N 1
ATOM 4564 C CA . LEU A 1 598 ? 1.061 -1.232 -7.343 1.00 65.62 598 LEU A CA 1
ATOM 4565 C C . LEU A 1 598 ? 1.080 -2.549 -6.552 1.00 65.62 598 LEU A C 1
ATOM 4567 O O . LEU A 1 598 ? 1.166 -2.528 -5.327 1.00 65.62 598 LEU A O 1
ATOM 4571 N N . TYR A 1 599 ? 1.058 -3.697 -7.244 1.00 72.75 599 TYR A N 1
ATOM 4572 C CA . TYR A 1 599 ? 0.899 -5.016 -6.625 1.00 72.75 599 TYR A CA 1
ATOM 4573 C C . TYR A 1 599 ? 1.875 -6.059 -7.196 1.00 72.75 599 TYR A C 1
ATOM 4575 O O . TYR A 1 599 ? 1.504 -6.850 -8.071 1.00 72.75 599 TYR A O 1
ATOM 4583 N N . PRO A 1 600 ? 3.109 -6.150 -6.662 1.00 66.88 600 PRO A N 1
ATOM 4584 C CA . PRO A 1 600 ? 4.170 -7.001 -7.216 1.00 66.88 600 PRO A CA 1
ATOM 4585 C C . PRO A 1 600 ? 3.862 -8.510 -7.190 1.00 66.88 600 PRO A C 1
ATOM 4587 O O . PRO A 1 600 ? 4.582 -9.298 -7.799 1.00 66.88 600 PRO A O 1
ATOM 4590 N N . ASN A 1 601 ? 2.790 -8.926 -6.506 1.00 72.19 601 ASN A N 1
ATOM 4591 C CA . ASN A 1 601 ? 2.396 -10.327 -6.338 1.00 72.19 601 ASN A CA 1
ATOM 4592 C C . ASN A 1 601 ? 1.393 -10.832 -7.380 1.00 72.19 601 ASN A C 1
ATOM 4594 O O . ASN A 1 601 ? 1.011 -12.002 -7.345 1.00 72.19 601 ASN A O 1
ATOM 4598 N N . ILE A 1 602 ? 0.972 -9.986 -8.321 1.00 75.69 602 ILE A N 1
ATOM 4599 C CA . ILE A 1 602 ? 0.193 -10.449 -9.466 1.00 75.69 602 ILE A CA 1
ATOM 4600 C C . ILE A 1 602 ? 1.157 -11.180 -10.407 1.00 75.69 602 ILE A C 1
ATOM 4602 O O . ILE A 1 602 ? 1.955 -10.589 -11.121 1.00 75.69 602 ILE A O 1
ATOM 4606 N N . GLY A 1 603 ? 1.124 -12.505 -10.365 1.00 73.44 603 GLY A N 1
ATOM 4607 C CA . GLY A 1 603 ? 1.787 -13.399 -11.303 1.00 73.44 603 GLY A CA 1
ATOM 4608 C C . GLY A 1 603 ? 1.124 -13.447 -12.684 1.00 73.44 603 GLY A C 1
ATOM 4609 O O . GLY A 1 603 ? -0.084 -13.249 -12.843 1.00 73.44 603 GLY A O 1
ATOM 4610 N N . TRP A 1 604 ? 1.954 -13.756 -13.677 1.00 74.19 604 TRP A N 1
ATOM 4611 C CA . TRP A 1 604 ? 1.641 -13.879 -15.100 1.00 74.19 604 TRP A CA 1
ATOM 4612 C C . TRP A 1 604 ? 1.014 -15.235 -15.449 1.00 74.19 604 TRP A C 1
ATOM 4614 O O . TRP A 1 604 ? 1.561 -16.269 -15.072 1.00 74.19 604 TRP A O 1
ATOM 4624 N N . GLY A 1 605 ? -0.063 -15.252 -16.245 1.00 75.75 605 GLY A N 1
ATOM 4625 C CA . GLY A 1 605 ? -0.705 -16.504 -16.675 1.00 75.75 605 GLY A CA 1
ATOM 4626 C C . GLY A 1 605 ? -1.430 -17.240 -15.546 1.00 75.75 605 GLY A C 1
ATOM 4627 O O . GLY A 1 605 ? -1.763 -18.416 -15.687 1.00 75.75 605 GLY A O 1
ATOM 4628 N N . GLU A 1 606 ? -1.646 -16.548 -14.433 1.00 80.56 606 GLU A N 1
ATOM 4629 C CA . GLU A 1 606 ? -2.314 -17.051 -13.244 1.00 80.56 606 GLU A CA 1
ATOM 4630 C C . GLU A 1 606 ? -3.766 -16.588 -13.243 1.00 80.56 606 GLU A C 1
ATOM 4632 O O . GLU A 1 606 ? -4.078 -15.491 -13.714 1.00 80.56 606 GLU A O 1
ATOM 4637 N N . SER A 1 607 ? -4.647 -17.434 -12.718 1.00 84.00 607 SER A N 1
ATOM 4638 C CA . SER A 1 607 ? -6.058 -17.102 -12.554 1.00 84.00 607 SER A CA 1
ATOM 4639 C C . SER A 1 607 ? -6.294 -16.508 -11.169 1.00 84.00 607 SER A C 1
ATOM 4641 O O . SER A 1 607 ? -5.787 -17.027 -10.171 1.00 84.00 607 SER A O 1
ATOM 4643 N N . TYR A 1 608 ? -7.105 -15.460 -11.111 1.00 85.38 608 TYR A N 1
ATOM 4644 C CA . TYR A 1 608 ? -7.470 -14.754 -9.890 1.00 85.38 608 TYR A CA 1
ATOM 4645 C C . TYR A 1 608 ? -8.981 -14.707 -9.739 1.00 85.38 608 TYR A C 1
ATOM 4647 O O . TYR A 1 608 ? -9.699 -14.465 -10.708 1.00 85.38 608 TYR A O 1
ATOM 4655 N N . THR A 1 609 ? -9.453 -14.898 -8.515 1.00 88.12 609 THR A N 1
ATOM 4656 C CA . THR A 1 609 ? -10.790 -14.487 -8.090 1.00 88.12 609 THR A CA 1
ATOM 4657 C C . THR A 1 609 ? -10.723 -13.081 -7.527 1.00 88.12 609 THR A C 1
ATOM 4659 O O . THR A 1 609 ? -9.705 -12.686 -6.960 1.00 88.12 609 THR A O 1
ATOM 4662 N N . TRP A 1 610 ? -11.822 -12.343 -7.624 1.00 88.75 610 TRP A N 1
ATOM 4663 C CA . TRP A 1 610 ? -11.920 -11.051 -6.967 1.00 88.75 610 TRP A CA 1
ATOM 4664 C C . TRP A 1 610 ? -13.299 -10.819 -6.363 1.00 88.75 610 TRP A C 1
ATOM 4666 O O . TRP A 1 610 ? -14.304 -11.407 -6.783 1.00 88.75 610 TRP A O 1
ATOM 4676 N N . GLN A 1 611 ? -13.313 -9.973 -5.345 1.00 90.00 611 GLN A N 1
ATOM 4677 C CA . GLN A 1 611 ? -14.497 -9.528 -4.635 1.00 90.00 611 GLN A CA 1
ATOM 4678 C C . GLN A 1 611 ? -14.448 -8.009 -4.534 1.00 90.00 611 GLN A C 1
ATOM 4680 O O . GLN A 1 611 ? -13.377 -7.405 -4.566 1.00 90.00 611 GLN A O 1
ATOM 4685 N N . VAL A 1 612 ? -15.605 -7.381 -4.413 1.00 91.12 612 VAL A N 1
ATOM 4686 C CA . VAL A 1 612 ? -15.687 -5.944 -4.173 1.00 91.12 612 VAL A CA 1
ATOM 4687 C C . VAL A 1 612 ? -16.786 -5.663 -3.169 1.00 91.12 612 VAL A C 1
ATOM 4689 O O . VAL A 1 612 ? -17.830 -6.321 -3.167 1.00 91.12 612 VAL A O 1
ATOM 4692 N N . ARG A 1 613 ? -16.540 -4.670 -2.323 1.00 90.31 613 ARG A N 1
ATOM 4693 C CA . ARG A 1 613 ? -17.563 -4.005 -1.528 1.00 90.31 613 ARG A CA 1
ATOM 4694 C C . ARG A 1 613 ? -17.392 -2.501 -1.638 1.00 90.31 613 ARG A C 1
ATOM 4696 O O . ARG A 1 613 ? -16.306 -1.997 -1.926 1.00 90.31 613 ARG A O 1
ATOM 4703 N N . VAL A 1 614 ? -18.473 -1.780 -1.415 1.00 89.19 614 VAL A N 1
ATOM 4704 C CA . VAL A 1 614 ? -18.518 -0.325 -1.553 1.00 89.19 614 VAL A CA 1
ATOM 4705 C C . VAL A 1 614 ? -19.121 0.291 -0.303 1.00 89.19 614 VAL A C 1
ATOM 4707 O O . VAL A 1 614 ? -19.896 -0.361 0.386 1.00 89.19 614 VAL A O 1
ATOM 4710 N N . ASN A 1 615 ? -18.737 1.520 0.010 1.00 86.81 615 ASN A N 1
ATOM 4711 C CA . ASN A 1 615 ? -19.228 2.275 1.152 1.00 86.81 615 ASN A CA 1
ATOM 4712 C C . ASN A 1 615 ? -19.745 3.621 0.660 1.00 86.81 615 ASN A C 1
ATOM 4714 O O . ASN A 1 615 ? -19.064 4.318 -0.093 1.00 86.81 615 ASN A O 1
ATOM 4718 N N . ASP A 1 616 ? -20.934 3.987 1.094 1.00 84.44 616 ASP A N 1
ATOM 4719 C CA . ASP A 1 616 ? -21.647 5.215 0.735 1.00 84.44 616 ASP A CA 1
ATOM 4720 C C . ASP A 1 616 ? -21.404 6.388 1.707 1.00 84.44 616 ASP A C 1
ATOM 4722 O O . ASP A 1 616 ? -21.946 7.481 1.558 1.00 84.44 616 ASP A O 1
ATOM 4726 N N . GLY A 1 617 ? -20.520 6.190 2.684 1.00 83.88 617 GLY A N 1
ATOM 4727 C CA . GLY A 1 617 ? -20.235 7.110 3.779 1.00 83.88 617 GLY A CA 1
ATOM 4728 C C . GLY A 1 617 ? -20.921 6.726 5.089 1.00 83.88 617 GLY A C 1
ATOM 4729 O O . GLY A 1 617 ? -20.494 7.215 6.134 1.00 83.88 617 GLY A O 1
ATOM 4730 N N . TYR A 1 618 ? -21.919 5.840 5.048 1.00 83.56 618 TYR A N 1
ATOM 4731 C CA . TYR A 1 618 ? -22.670 5.388 6.216 1.00 83.56 618 TYR A CA 1
ATOM 4732 C C . TYR A 1 618 ? -22.398 3.921 6.520 1.00 83.56 618 TYR A C 1
ATOM 4734 O O . TYR A 1 618 ? -22.030 3.608 7.652 1.00 83.56 618 TYR A O 1
ATOM 4742 N N . ALA A 1 619 ? -22.470 3.027 5.528 1.00 82.06 619 ALA A N 1
ATOM 4743 C CA . ALA A 1 619 ? -21.950 1.679 5.727 1.00 82.06 619 ALA A CA 1
ATOM 4744 C C . ALA A 1 619 ? -21.529 0.941 4.457 1.00 82.06 619 ALA A C 1
ATOM 4746 O O . ALA A 1 619 ? -21.637 1.413 3.326 1.00 82.06 619 ALA A O 1
ATOM 4747 N N . TRP A 1 620 ? -20.935 -0.226 4.695 1.00 87.31 620 TRP A N 1
ATOM 4748 C CA . TRP A 1 620 ? -20.392 -1.093 3.665 1.00 87.31 620 TRP A CA 1
ATOM 4749 C C . TRP A 1 620 ? -21.461 -2.024 3.099 1.00 87.31 620 TRP A C 1
ATOM 4751 O O . TRP A 1 620 ? -22.238 -2.629 3.842 1.00 87.31 620 TRP A O 1
ATOM 4761 N N . SER A 1 621 ? -21.406 -2.224 1.784 1.00 88.25 621 SER A N 1
ATOM 4762 C CA . SER A 1 621 ? -22.022 -3.369 1.133 1.00 88.25 621 SER A CA 1
ATOM 4763 C C . SER A 1 621 ? -21.411 -4.673 1.629 1.00 88.25 621 SER A C 1
ATOM 4765 O O . SER A 1 621 ? -20.249 -4.723 2.052 1.00 88.25 621 SER A O 1
ATOM 4767 N N . ASP A 1 622 ? -22.154 -5.764 1.474 1.00 88.44 622 ASP A N 1
ATOM 4768 C CA . ASP A 1 622 ? -21.556 -7.087 1.563 1.00 88.44 622 ASP A CA 1
ATOM 4769 C C . ASP A 1 622 ? -20.507 -7.277 0.475 1.00 88.44 622 ASP A C 1
ATOM 4771 O O . ASP A 1 622 ? -20.555 -6.665 -0.602 1.00 88.44 622 ASP A O 1
ATOM 4775 N N . TRP A 1 623 ? -19.561 -8.167 0.757 1.00 88.50 623 TRP A N 1
ATOM 4776 C CA . TRP A 1 623 ? -18.624 -8.637 -0.245 1.00 88.50 623 TRP A CA 1
ATOM 4777 C C . TRP A 1 623 ? -19.385 -9.370 -1.347 1.00 88.50 623 TRP A C 1
ATOM 4779 O O . TRP A 1 623 ? -19.972 -10.435 -1.130 1.00 88.50 623 TRP A O 1
ATOM 4789 N N . ARG A 1 624 ? -19.361 -8.805 -2.554 1.00 87.62 624 ARG A N 1
ATOM 4790 C CA . ARG A 1 624 ? -19.849 -9.478 -3.754 1.00 87.62 624 ARG A CA 1
ATOM 4791 C C . ARG A 1 624 ? -18.677 -10.147 -4.451 1.00 87.62 624 ARG A C 1
ATOM 4793 O O . ARG A 1 624 ? -17.701 -9.501 -4.828 1.00 87.62 624 ARG A O 1
ATOM 4800 N N . ASN A 1 625 ? -18.798 -11.458 -4.621 1.00 84.62 625 ASN A N 1
ATOM 4801 C CA . ASN A 1 625 ? -17.859 -12.253 -5.401 1.00 84.62 625 ASN A CA 1
ATOM 4802 C C . ASN A 1 625 ? -18.247 -12.170 -6.868 1.00 84.62 625 ASN A C 1
ATOM 4804 O O . ASN A 1 625 ? -19.433 -12.238 -7.200 1.00 84.62 625 ASN A O 1
ATOM 4808 N N . PHE A 1 626 ? -17.254 -12.118 -7.748 1.00 76.00 626 PHE A N 1
ATOM 4809 C CA . PHE A 1 626 ? -17.504 -12.309 -9.166 1.00 76.00 626 PHE A CA 1
ATOM 4810 C C . PHE A 1 626 ? -17.985 -13.750 -9.419 1.00 76.00 626 PHE A C 1
ATOM 4812 O O . PHE A 1 626 ? -17.187 -14.682 -9.467 1.00 76.00 626 PHE A O 1
ATOM 4819 N N . ASP A 1 627 ? -19.300 -13.947 -9.553 1.00 65.94 627 ASP A N 1
ATOM 4820 C CA . ASP A 1 627 ? -19.905 -15.243 -9.870 1.00 65.94 627 ASP A CA 1
ATOM 4821 C C . ASP A 1 627 ? -20.738 -15.158 -11.154 1.00 65.94 627 ASP A C 1
ATOM 4823 O O . ASP A 1 627 ? -21.885 -14.714 -11.166 1.00 65.94 627 ASP A O 1
ATOM 4827 N N . HIS A 1 628 ? -20.179 -15.624 -12.268 1.00 59.62 628 HIS A N 1
ATOM 4828 C CA . HIS A 1 628 ? -20.882 -15.662 -13.552 1.00 59.62 628 HIS A CA 1
ATOM 4829 C C . HIS A 1 628 ? -21.777 -16.915 -13.700 1.00 59.62 628 HIS A C 1
ATOM 4831 O O . HIS A 1 628 ? -22.324 -17.181 -14.775 1.00 59.62 628 HIS A O 1
ATOM 4837 N N . SER A 1 629 ? -21.932 -17.744 -12.657 1.00 50.31 629 SER A N 1
ATOM 4838 C CA . SER A 1 629 ? -22.563 -19.066 -12.767 1.00 50.31 629 SER A CA 1
ATOM 4839 C C . SER A 1 629 ? -24.100 -19.091 -12.730 1.00 50.31 629 SER A C 1
ATOM 4841 O O . SER A 1 629 ? -24.685 -20.154 -12.964 1.00 50.31 629 SER A O 1
ATOM 4843 N N . ALA A 1 630 ? -24.801 -17.963 -12.560 1.00 44.84 630 ALA A N 1
ATOM 4844 C CA . ALA A 1 630 ? -26.253 -17.994 -12.342 1.00 44.84 630 ALA A CA 1
ATOM 4845 C C . ALA A 1 630 ? -27.066 -16.942 -13.119 1.00 44.84 630 ALA A C 1
ATOM 4847 O O . ALA A 1 630 ? -27.692 -16.066 -12.543 1.00 44.84 630 ALA A O 1
ATOM 4848 N N . GLY A 1 631 ? -27.172 -17.093 -14.443 1.00 48.00 631 GLY A N 1
ATOM 4849 C CA . GLY A 1 631 ? -28.299 -16.528 -15.206 1.00 48.00 631 GLY A CA 1
ATOM 4850 C C . GLY A 1 631 ? -28.349 -15.004 -15.349 1.00 48.00 631 GLY A C 1
ATOM 4851 O O . GLY A 1 631 ? -29.314 -14.510 -15.936 1.00 48.00 631 GLY A O 1
ATOM 4852 N N . ASP A 1 632 ? -27.327 -14.289 -14.885 1.00 45.53 632 ASP A N 1
ATOM 4853 C CA . ASP A 1 632 ? -27.175 -12.868 -15.147 1.00 45.53 632 ASP A CA 1
ATOM 4854 C C . ASP A 1 632 ? -26.795 -12.668 -16.618 1.00 45.53 632 ASP A C 1
ATOM 4856 O O . ASP A 1 632 ? -25.752 -13.105 -17.112 1.00 45.53 632 ASP A O 1
ATOM 4860 N N . THR A 1 633 ? -27.729 -12.116 -17.385 1.00 41.97 633 THR A N 1
ATOM 4861 C CA . THR A 1 633 ? -27.589 -11.938 -18.828 1.00 41.97 633 THR A CA 1
ATOM 4862 C C . THR A 1 633 ? -26.712 -10.727 -19.125 1.00 41.97 633 THR A C 1
ATOM 4864 O O . THR A 1 633 ? -27.182 -9.746 -19.699 1.00 41.97 633 THR A O 1
ATOM 4867 N N . LEU A 1 634 ? -25.424 -10.801 -18.794 1.00 44.84 634 LEU A N 1
ATOM 4868 C CA . LEU A 1 634 ? -24.412 -9.866 -19.284 1.00 44.84 634 LEU A CA 1
ATOM 4869 C C . LEU A 1 634 ? -24.162 -10.141 -20.773 1.00 44.84 634 LEU A C 1
ATOM 4871 O O . LEU A 1 634 ? -23.181 -10.742 -21.194 1.00 44.84 634 LEU A O 1
ATOM 4875 N N . THR A 1 635 ? -25.110 -9.722 -21.614 1.00 40.03 635 THR A N 1
ATOM 4876 C CA . THR A 1 635 ? -25.104 -9.935 -23.071 1.00 40.03 635 THR A CA 1
ATOM 4877 C C . THR A 1 635 ? -24.106 -9.057 -23.833 1.00 40.03 635 THR A C 1
ATOM 4879 O O . THR A 1 635 ? -24.196 -8.977 -25.056 1.00 40.03 635 THR A O 1
ATOM 4882 N N . ASN A 1 636 ? -23.183 -8.379 -23.147 1.00 39.91 636 ASN A N 1
ATOM 4883 C CA . ASN A 1 636 ? -22.344 -7.347 -23.753 1.00 39.91 636 ASN A CA 1
ATOM 4884 C C . ASN A 1 636 ? -20.851 -7.436 -23.425 1.00 39.91 636 ASN A C 1
ATOM 4886 O O . ASN A 1 636 ? -20.141 -6.459 -23.655 1.00 39.91 636 ASN A O 1
ATOM 4890 N N . ASP A 1 637 ? -20.345 -8.603 -23.018 1.00 41.78 637 ASP A N 1
ATOM 4891 C CA . ASP A 1 637 ? -18.910 -8.853 -23.160 1.00 41.78 637 ASP A CA 1
ATOM 4892 C C . ASP A 1 637 ? -18.607 -9.191 -24.631 1.00 41.78 637 ASP A C 1
ATOM 4894 O O . ASP A 1 637 ? -18.594 -10.336 -25.082 1.00 41.78 637 ASP A O 1
ATOM 4898 N N . SER A 1 638 ? -18.539 -8.138 -25.448 1.00 34.75 638 SER A N 1
ATOM 4899 C CA . SER A 1 638 ? -18.305 -8.233 -26.894 1.00 34.75 638 SER A CA 1
ATOM 4900 C C . SER A 1 638 ? -16.830 -8.459 -27.254 1.00 34.75 638 SER A C 1
ATOM 4902 O O . SER A 1 638 ? -16.497 -8.565 -28.438 1.00 34.75 638 SER A O 1
ATOM 4904 N N . GLY A 1 639 ? -15.955 -8.594 -26.253 1.00 41.59 639 GLY A N 1
ATOM 4905 C CA . GLY A 1 639 ? -14.596 -9.086 -26.413 1.00 41.59 639 GLY A CA 1
ATOM 4906 C C . GLY A 1 639 ? -14.582 -10.602 -26.273 1.00 41.59 639 GLY A C 1
ATOM 4907 O O . GLY A 1 639 ? -14.994 -11.156 -25.264 1.00 41.59 639 GLY A O 1
ATOM 4908 N N . ALA A 1 640 ? -14.104 -11.313 -27.286 1.00 37.12 640 ALA A N 1
ATOM 4909 C CA . ALA A 1 640 ? -13.884 -12.748 -27.201 1.00 37.12 640 ALA A CA 1
ATOM 4910 C C . ALA A 1 640 ? -12.714 -13.076 -26.249 1.00 37.12 640 ALA A C 1
ATOM 4912 O O . ALA A 1 640 ? -11.693 -13.538 -26.742 1.00 37.12 640 ALA A O 1
ATOM 4913 N N . ASN A 1 641 ? -12.819 -12.818 -24.935 1.00 45.00 641 ASN A N 1
ATOM 4914 C CA . ASN A 1 641 ? -11.965 -13.457 -23.925 1.00 45.00 641 ASN A CA 1
ATOM 4915 C C . ASN A 1 641 ? -12.426 -13.304 -22.454 1.00 45.00 641 ASN A C 1
ATOM 4917 O O . ASN A 1 641 ? -11.608 -12.981 -21.592 1.00 45.00 641 ASN A O 1
ATOM 4921 N N . ALA A 1 642 ? -13.692 -13.600 -22.138 1.00 44.34 642 ALA A N 1
ATOM 4922 C CA . ALA A 1 642 ? -14.015 -14.138 -20.812 1.00 44.34 642 ALA A CA 1
ATOM 4923 C C . ALA A 1 642 ? -13.366 -15.532 -20.726 1.00 44.34 642 ALA A C 1
ATOM 4925 O O . ALA A 1 642 ? -13.759 -16.437 -21.463 1.00 44.34 642 ALA A O 1
ATOM 4926 N N . ASP A 1 643 ? -12.282 -15.616 -19.956 1.00 51.25 643 ASP A N 1
ATOM 4927 C CA . ASP A 1 643 ? -11.363 -16.743 -19.754 1.00 51.25 643 ASP A CA 1
ATOM 4928 C C . ASP A 1 643 ? -11.550 -17.973 -20.671 1.00 51.25 643 ASP A C 1
ATOM 4930 O O . ASP A 1 643 ? -12.005 -19.049 -20.272 1.00 51.25 643 ASP A O 1
ATOM 4934 N N . SER A 1 644 ? -11.162 -17.849 -21.945 1.00 49.97 644 SER A N 1
ATOM 4935 C CA . SER A 1 644 ? -11.084 -19.027 -22.820 1.00 49.97 644 SER A CA 1
ATOM 4936 C C . SER A 1 644 ? -9.905 -19.949 -22.471 1.00 49.97 644 SER A C 1
ATOM 4938 O O . SER A 1 644 ? -9.754 -21.007 -23.091 1.00 49.97 644 SER A O 1
ATOM 4940 N N . VAL A 1 645 ? -9.071 -19.560 -21.499 1.00 56.09 645 VAL A N 1
ATOM 4941 C CA . VAL A 1 645 ? -7.835 -20.249 -21.132 1.00 56.09 645 VAL A CA 1
ATOM 4942 C C . VAL A 1 645 ? -8.126 -21.360 -20.121 1.00 56.09 645 VAL A C 1
ATOM 4944 O O . VAL A 1 645 ? -7.663 -22.485 -20.324 1.00 56.09 645 VAL A O 1
ATOM 4947 N N . ASN A 1 646 ? -8.939 -21.095 -19.093 1.00 58.81 646 ASN A N 1
ATOM 4948 C CA . ASN A 1 646 ? -9.332 -22.072 -18.074 1.00 58.81 646 ASN A CA 1
ATOM 4949 C C . ASN A 1 646 ? -10.834 -22.461 -18.123 1.00 58.81 646 ASN A C 1
ATOM 4951 O O . ASN A 1 646 ? -11.190 -23.544 -17.649 1.00 58.81 646 ASN A O 1
ATOM 4955 N N . GLY A 1 647 ? -11.698 -21.656 -18.762 1.00 62.94 647 GLY A N 1
ATOM 4956 C CA . GLY A 1 647 ? -13.146 -21.889 -18.854 1.00 62.94 647 GLY A CA 1
ATOM 4957 C C . GLY A 1 647 ? -13.936 -21.640 -17.561 1.00 62.94 647 GLY A C 1
ATOM 4958 O O . GLY A 1 647 ? -15.108 -22.023 -17.501 1.00 62.94 647 GLY A O 1
ATOM 4959 N N . ASP A 1 648 ? -13.310 -21.041 -16.549 1.00 67.06 648 ASP A N 1
ATOM 4960 C CA . ASP A 1 648 ? -13.917 -20.580 -15.306 1.00 67.06 648 ASP A CA 1
ATOM 4961 C C . ASP A 1 648 ? -14.340 -19.118 -15.459 1.00 67.06 648 ASP A C 1
ATOM 4963 O O . ASP A 1 648 ? -13.564 -18.216 -15.762 1.00 67.06 648 ASP A O 1
ATOM 4967 N N . ASN A 1 649 ? -15.631 -18.901 -15.283 1.00 64.12 649 ASN A N 1
ATOM 4968 C CA . ASN A 1 649 ? -16.284 -17.624 -15.482 1.00 64.12 649 ASN A CA 1
ATOM 4969 C C . ASN A 1 649 ? -16.246 -16.744 -14.216 1.00 64.12 649 ASN A C 1
ATOM 4971 O O . ASN A 1 649 ? -16.775 -15.641 -14.247 1.00 64.12 649 ASN A O 1
ATOM 4975 N N . THR A 1 650 ? -15.641 -17.226 -13.127 1.00 68.25 650 THR A N 1
ATOM 4976 C CA . THR A 1 650 ? -15.456 -16.513 -11.849 1.00 68.25 650 THR A CA 1
ATOM 4977 C C . THR A 1 650 ? -14.037 -15.979 -11.665 1.00 68.25 650 THR A C 1
ATOM 4979 O O . THR A 1 650 ? -13.704 -15.402 -10.629 1.00 68.25 650 THR A O 1
ATOM 4982 N N . THR A 1 651 ? -13.190 -16.146 -12.683 1.00 79.19 651 THR A N 1
ATOM 4983 C CA . THR A 1 651 ? -11.781 -15.773 -12.621 1.00 79.19 651 THR A CA 1
ATOM 4984 C C . THR A 1 651 ? -11.388 -14.875 -13.781 1.00 79.19 651 THR A C 1
ATOM 4986 O O . THR A 1 651 ? -11.941 -14.992 -14.874 1.00 79.19 651 THR A O 1
ATOM 4989 N N . PHE A 1 652 ? -10.394 -14.018 -13.568 1.00 81.50 652 PHE A N 1
ATOM 4990 C CA . PHE A 1 652 ? -9.628 -13.435 -14.666 1.00 81.50 652 PHE A CA 1
ATOM 4991 C C . PHE A 1 652 ? -8.240 -14.064 -14.699 1.00 81.50 652 PHE A C 1
ATOM 4993 O O . PHE A 1 652 ? -7.675 -14.393 -13.658 1.00 81.50 652 PHE A O 1
ATOM 5000 N N . THR A 1 653 ? -7.689 -14.231 -15.896 1.00 77.50 653 THR A N 1
ATOM 5001 C CA . THR A 1 653 ? -6.332 -14.738 -16.078 1.00 77.50 653 THR A CA 1
ATOM 5002 C C . THR A 1 653 ? -5.501 -13.628 -16.682 1.00 77.50 653 THR A C 1
ATOM 5004 O O . THR A 1 653 ? -5.792 -13.153 -17.781 1.00 77.50 653 THR A O 1
ATOM 5007 N N . THR A 1 654 ? -4.458 -13.216 -15.974 1.00 75.75 654 THR A N 1
ATOM 5008 C CA . THR A 1 654 ? -3.532 -12.230 -16.516 1.00 75.75 654 THR A CA 1
ATOM 5009 C C . THR A 1 654 ? -2.831 -12.825 -17.735 1.00 75.75 654 THR A C 1
ATOM 5011 O O . THR A 1 654 ? -2.374 -13.972 -17.706 1.00 75.75 654 THR A O 1
ATOM 5014 N N . TYR A 1 655 ? -2.752 -12.093 -18.848 1.00 68.50 655 TYR A N 1
ATOM 5015 C CA . TYR A 1 655 ? -1.969 -12.586 -19.982 1.00 68.50 655 TYR A CA 1
ATOM 5016 C C . TYR A 1 655 ? -0.537 -12.737 -19.530 1.00 68.50 655 TYR A C 1
ATOM 5018 O O . TYR A 1 655 ? -0.007 -11.767 -19.017 1.00 68.50 655 TYR A O 1
ATOM 5026 N N . ALA A 1 656 ? 0.092 -13.890 -19.773 1.00 64.00 656 ALA A N 1
ATOM 5027 C CA . ALA A 1 656 ? 1.548 -13.974 -19.761 1.00 64.00 656 ALA A CA 1
ATOM 5028 C C . ALA A 1 656 ? 2.121 -12.862 -20.661 1.00 64.00 656 ALA A C 1
ATOM 5030 O O . ALA A 1 656 ? 1.460 -12.502 -21.637 1.00 64.00 656 ALA A O 1
ATOM 5031 N N . HIS A 1 657 ? 3.286 -12.304 -20.307 1.00 63.28 657 HIS A N 1
ATOM 5032 C CA . HIS A 1 657 ? 3.909 -11.098 -20.884 1.00 63.28 657 HIS A CA 1
ATOM 5033 C C . HIS A 1 657 ? 4.311 -11.266 -22.365 1.00 63.28 657 HIS A C 1
ATOM 5035 O O . HIS A 1 657 ? 5.401 -10.909 -22.783 1.00 63.28 657 HIS A O 1
ATOM 5041 N N . ASN A 1 658 ? 3.456 -11.827 -23.205 1.00 66.50 658 ASN A N 1
ATOM 5042 C CA . ASN A 1 658 ? 3.822 -12.394 -24.490 1.00 66.50 658 ASN A CA 1
ATOM 5043 C C . ASN A 1 658 ? 3.872 -11.343 -25.602 1.00 66.50 658 ASN A C 1
ATOM 5045 O O . ASN A 1 658 ? 4.123 -11.667 -26.751 1.00 66.50 658 ASN A O 1
ATOM 5049 N N . PHE A 1 659 ? 3.590 -10.081 -25.299 1.00 78.94 659 PHE A N 1
ATOM 5050 C CA . PHE A 1 659 ? 3.569 -9.034 -26.305 1.00 78.94 659 PHE A CA 1
ATOM 5051 C C . PHE A 1 659 ? 4.979 -8.464 -26.515 1.00 78.94 659 PHE A C 1
ATOM 5053 O O . PHE A 1 659 ? 5.636 -8.083 -25.540 1.00 78.94 659 PHE A O 1
ATOM 5060 N N . PRO A 1 660 ? 5.480 -8.393 -27.765 1.00 83.38 660 PRO A N 1
ATOM 5061 C CA . PRO A 1 660 ? 6.754 -7.746 -28.036 1.00 83.38 660 PRO A CA 1
ATOM 5062 C C . PRO A 1 660 ? 6.655 -6.253 -27.722 1.00 83.38 660 PRO A C 1
ATOM 5064 O O . PRO A 1 660 ? 5.630 -5.622 -27.964 1.00 83.38 660 PRO A O 1
ATOM 5067 N N . VAL A 1 661 ? 7.746 -5.668 -27.243 1.00 84.81 661 VAL A N 1
ATOM 5068 C CA . VAL A 1 661 ? 7.877 -4.232 -27.004 1.00 84.81 661 VAL A CA 1
ATOM 5069 C C . VAL A 1 661 ? 8.544 -3.611 -28.229 1.00 84.81 661 VAL A C 1
ATOM 5071 O O . VAL A 1 661 ? 9.738 -3.836 -28.455 1.00 84.81 661 VAL A O 1
ATOM 5074 N N . PRO A 1 662 ? 7.808 -2.824 -29.039 1.00 82.44 662 PRO A N 1
ATOM 5075 C CA . PRO A 1 662 ? 8.360 -2.272 -30.269 1.00 82.44 662 PRO A CA 1
ATOM 5076 C C . PRO A 1 662 ? 9.521 -1.306 -30.003 1.00 82.44 662 PRO A C 1
ATOM 5078 O O . PRO A 1 662 ? 10.516 -1.331 -30.725 1.00 82.44 662 PRO A O 1
ATOM 5081 N N . ILE A 1 663 ? 9.415 -0.488 -28.951 1.00 82.81 663 ILE A N 1
ATOM 5082 C CA . ILE A 1 663 ? 10.439 0.470 -28.521 1.00 82.81 663 ILE A CA 1
ATOM 5083 C C . ILE A 1 663 ? 10.585 0.359 -26.994 1.00 82.81 663 ILE A C 1
ATOM 5085 O O . ILE A 1 663 ? 9.666 0.749 -26.270 1.00 82.81 663 ILE A O 1
ATOM 5089 N N . PRO A 1 664 ? 11.677 -0.239 -2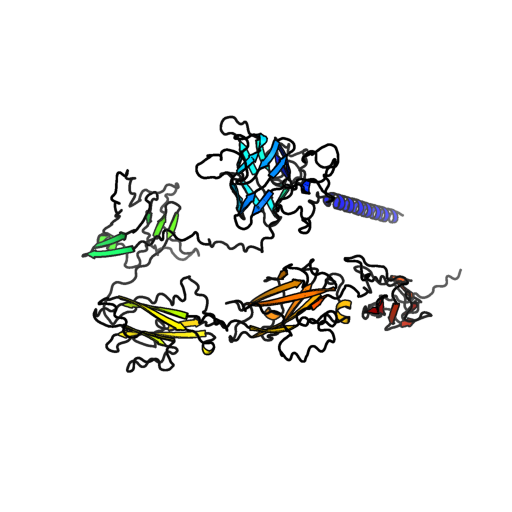6.485 1.00 76.94 664 PRO A N 1
ATOM 5090 C CA . PRO A 1 664 ? 11.973 -0.276 -25.057 1.00 76.94 664 PRO A CA 1
ATOM 5091 C C . PRO A 1 664 ? 12.278 1.103 -24.489 1.00 76.94 664 PRO A C 1
ATOM 5093 O O . PRO A 1 664 ? 12.568 2.056 -25.216 1.00 76.94 664 PRO A O 1
ATOM 5096 N N . ASP A 1 665 ? 12.267 1.182 -23.169 1.00 71.25 665 ASP A N 1
ATOM 5097 C CA . ASP A 1 665 ? 12.313 2.450 -22.469 1.00 71.25 665 ASP A CA 1
ATOM 5098 C C . ASP A 1 665 ? 13.559 3.281 -22.727 1.00 71.25 665 ASP A C 1
ATOM 5100 O O . ASP A 1 665 ? 14.677 2.759 -22.761 1.00 71.25 665 ASP A O 1
ATOM 5104 N N . GLY A 1 666 ? 13.368 4.587 -22.915 1.00 66.81 666 GLY A N 1
ATOM 5105 C CA . GLY A 1 666 ? 14.460 5.519 -23.198 1.00 66.81 666 GLY A CA 1
ATOM 5106 C C . GLY A 1 666 ? 15.250 5.214 -24.481 1.00 66.81 666 GLY A C 1
ATOM 5107 O O . GLY A 1 666 ? 16.312 5.805 -24.698 1.00 66.81 666 GLY A O 1
ATOM 5108 N N . THR A 1 667 ? 14.762 4.307 -25.335 1.00 77.69 667 THR A N 1
ATOM 5109 C CA . THR A 1 667 ? 15.347 4.029 -26.648 1.00 77.69 667 THR A CA 1
ATOM 5110 C C . THR A 1 667 ? 14.544 4.711 -27.748 1.00 77.69 667 THR A C 1
ATOM 5112 O O . THR A 1 667 ? 13.340 4.919 -27.638 1.00 77.69 667 THR A O 1
ATOM 5115 N N . SER A 1 668 ? 15.218 5.086 -28.829 1.00 86.62 668 SER A N 1
ATOM 5116 C CA . SER A 1 668 ? 14.583 5.573 -30.048 1.00 86.62 668 SER A CA 1
ATOM 5117 C C . SER A 1 668 ? 14.942 4.654 -31.206 1.00 86.62 668 SER A C 1
ATOM 5119 O O . SER A 1 668 ? 15.940 3.926 -31.164 1.00 86.62 668 SER A O 1
ATOM 5121 N N . VAL A 1 669 ? 14.132 4.683 -32.263 1.00 90.62 669 VAL A N 1
ATOM 5122 C CA . VAL A 1 669 ? 14.511 4.035 -33.517 1.00 90.62 669 VAL A CA 1
ATOM 5123 C C . VAL A 1 669 ? 15.780 4.703 -34.036 1.00 90.62 669 VAL A C 1
ATOM 5125 O O . VAL A 1 669 ? 15.843 5.920 -34.197 1.00 90.62 669 VAL A O 1
ATOM 5128 N N . GLY A 1 670 ? 16.817 3.900 -34.266 1.00 91.69 670 GLY A N 1
ATOM 5129 C CA . GLY A 1 670 ? 18.087 4.407 -34.768 1.00 91.69 670 GLY A CA 1
ATOM 5130 C C . GLY A 1 670 ? 17.989 4.728 -36.256 1.00 91.69 670 GLY A C 1
ATOM 5131 O O . GLY A 1 670 ? 17.593 3.864 -37.040 1.00 91.69 670 GLY A O 1
ATOM 5132 N N . PHE A 1 671 ? 18.406 5.930 -36.653 1.00 92.81 671 PHE A N 1
ATOM 5133 C CA . PHE A 1 671 ? 18.491 6.340 -38.055 1.00 92.81 671 PHE A CA 1
ATOM 5134 C C . PHE A 1 671 ? 19.930 6.233 -38.577 1.00 92.81 671 PHE A C 1
ATOM 5136 O O . PHE A 1 671 ? 20.907 6.431 -37.853 1.00 92.81 671 PHE A O 1
ATOM 5143 N N . GLN A 1 672 ? 20.095 5.910 -39.858 1.00 94.38 672 GLN A N 1
ATOM 5144 C CA . GLN A 1 672 ? 21.383 6.038 -40.534 1.00 94.38 672 GLN A CA 1
ATOM 5145 C C . GLN A 1 672 ? 21.176 6.550 -41.969 1.00 94.38 672 GLN A C 1
ATOM 5147 O O . GLN A 1 672 ? 20.732 5.762 -42.811 1.00 94.38 672 GLN A O 1
ATOM 5152 N N . PRO A 1 673 ? 21.544 7.811 -42.275 1.00 91.69 673 PRO A N 1
ATOM 5153 C CA . PRO A 1 673 ? 22.171 8.795 -41.374 1.00 91.69 673 PRO A CA 1
ATOM 5154 C C . PRO A 1 673 ? 21.233 9.301 -40.260 1.00 91.69 673 PRO A C 1
ATOM 5156 O O . PRO A 1 673 ? 20.020 9.216 -40.396 1.00 91.69 673 PRO A O 1
ATOM 5159 N N . ASP A 1 674 ? 21.819 9.804 -39.168 1.00 90.69 674 ASP A N 1
ATOM 5160 C CA . ASP A 1 674 ? 21.115 10.423 -38.034 1.00 90.69 674 ASP A CA 1
ATOM 5161 C C . ASP A 1 674 ? 21.586 11.884 -37.868 1.00 90.69 674 ASP A C 1
ATOM 5163 O O . ASP A 1 674 ? 22.791 12.109 -37.662 1.00 90.69 674 ASP A O 1
ATOM 5167 N N . PRO A 1 675 ? 20.689 12.879 -37.984 1.00 89.94 675 PRO A N 1
ATOM 5168 C CA . PRO A 1 675 ? 19.280 12.757 -38.398 1.00 89.94 675 PRO A CA 1
ATOM 5169 C C . PRO A 1 675 ? 19.126 12.414 -39.900 1.00 89.94 675 PRO A C 1
ATOM 5171 O O . PRO A 1 675 ? 20.039 12.704 -40.687 1.00 89.94 675 PRO A O 1
ATOM 5174 N N . PRO A 1 676 ? 17.991 11.822 -40.321 1.00 93.88 676 PRO A N 1
ATOM 5175 C CA . PRO A 1 676 ? 17.693 11.561 -41.731 1.00 93.88 676 PRO A CA 1
ATOM 5176 C C . PRO A 1 676 ? 17.534 12.855 -42.539 1.00 93.88 676 PRO A C 1
ATOM 5178 O O . PRO A 1 676 ? 17.221 13.900 -41.977 1.00 93.88 676 PRO A O 1
ATOM 5181 N N . SER A 1 677 ? 17.711 12.793 -43.866 1.00 94.25 677 SER A N 1
ATOM 5182 C CA . SER A 1 677 ? 17.467 13.932 -44.770 1.00 94.25 677 SER A CA 1
ATOM 5183 C C . SER A 1 677 ? 16.429 13.602 -45.846 1.00 94.25 677 SER A C 1
ATOM 5185 O O . SER A 1 677 ? 16.389 12.488 -46.371 1.00 94.25 677 SER A O 1
ATOM 5187 N N . ALA A 1 678 ? 15.619 14.589 -46.228 1.00 94.06 678 ALA A N 1
ATOM 5188 C CA . ALA A 1 678 ? 14.627 14.461 -47.290 1.00 94.06 678 ALA A CA 1
ATOM 5189 C C . ALA A 1 678 ? 15.296 14.069 -48.618 1.00 94.06 678 ALA A C 1
ATOM 5191 O O . ALA A 1 678 ? 16.267 14.690 -49.044 1.00 94.06 678 ALA A O 1
ATOM 5192 N N . GLY A 1 679 ? 14.780 13.048 -49.299 1.00 92.69 679 GLY A N 1
ATOM 5193 C CA . GLY A 1 679 ? 15.354 12.526 -50.542 1.00 92.69 679 GLY A CA 1
ATOM 5194 C C . GLY A 1 679 ? 16.577 11.613 -50.368 1.00 92.69 679 GLY A C 1
ATOM 5195 O O . GLY A 1 679 ? 17.063 11.083 -51.370 1.00 92.69 679 GLY A O 1
ATOM 5196 N N . GLU A 1 680 ? 17.062 11.399 -49.140 1.00 93.56 680 GLU A N 1
ATOM 5197 C CA . GLU A 1 680 ? 18.182 10.505 -48.831 1.00 93.56 680 GLU A CA 1
ATOM 5198 C C . GLU A 1 680 ? 17.693 9.123 -48.365 1.00 93.56 680 GLU A C 1
ATOM 5200 O O . GLU A 1 680 ? 16.701 8.995 -47.647 1.00 93.56 680 GLU A O 1
ATOM 5205 N N . GLU A 1 681 ? 18.400 8.066 -48.778 1.00 94.88 681 GLU A N 1
ATOM 5206 C CA . GLU A 1 681 ? 18.161 6.711 -48.275 1.00 94.88 681 GLU A CA 1
ATOM 5207 C C . GLU A 1 681 ? 18.578 6.624 -46.801 1.00 94.88 681 GLU A C 1
ATOM 5209 O O . GLU A 1 681 ? 19.752 6.774 -46.465 1.00 94.88 681 GLU A O 1
ATOM 5214 N N . THR A 1 682 ? 17.611 6.324 -45.940 1.00 93.94 682 THR A N 1
ATOM 5215 C CA . THR A 1 682 ? 17.770 6.193 -44.493 1.00 93.94 682 THR A CA 1
ATOM 5216 C C . THR A 1 682 ? 17.479 4.759 -44.064 1.00 93.94 682 THR A C 1
ATOM 5218 O O . THR A 1 682 ? 16.456 4.183 -44.438 1.00 93.94 682 THR A O 1
ATOM 5221 N N . LYS A 1 683 ? 18.370 4.172 -43.263 1.00 94.62 683 LYS A N 1
ATOM 5222 C CA . LYS A 1 683 ? 18.140 2.889 -42.580 1.00 94.62 683 LYS A CA 1
ATOM 5223 C C . LYS A 1 683 ? 17.528 3.119 -41.210 1.00 94.62 683 LYS A C 1
ATOM 5225 O O . LYS A 1 683 ? 18.032 3.968 -40.478 1.00 94.62 683 LYS A O 1
ATOM 5230 N N . LEU A 1 684 ? 16.516 2.331 -40.860 1.00 92.81 684 LEU A N 1
ATOM 5231 C CA . LEU A 1 684 ? 15.917 2.334 -39.525 1.00 92.81 684 LEU A CA 1
ATOM 5232 C C . LEU A 1 684 ? 16.324 1.060 -38.793 1.00 92.81 684 LEU A C 1
ATOM 5234 O O . LEU A 1 684 ? 16.282 -0.022 -39.371 1.00 92.81 684 LEU A O 1
ATOM 5238 N N . THR A 1 685 ? 16.739 1.191 -37.536 1.00 91.31 685 THR A N 1
ATOM 5239 C CA . THR A 1 685 ? 17.097 0.062 -36.669 1.00 91.31 685 THR A CA 1
ATOM 5240 C C . THR A 1 685 ? 16.169 0.073 -35.454 1.00 91.31 685 THR A C 1
ATOM 5242 O O . THR A 1 685 ? 16.321 0.961 -34.608 1.00 91.31 685 THR A O 1
ATOM 5245 N N . PRO A 1 686 ? 15.190 -0.845 -35.370 1.00 87.00 686 PRO A N 1
ATOM 5246 C CA . PRO A 1 686 ? 14.277 -0.900 -34.240 1.00 87.00 686 PRO A CA 1
ATOM 5247 C C . PRO A 1 686 ? 14.994 -1.510 -33.022 1.00 87.00 686 PRO A C 1
ATOM 5249 O O . PRO A 1 686 ? 15.674 -2.524 -33.168 1.00 87.00 686 PRO A O 1
ATOM 5252 N N . PRO A 1 687 ? 14.849 -0.942 -31.816 1.00 85.50 687 PRO A N 1
ATOM 5253 C CA . PRO A 1 687 ? 15.394 -1.525 -30.590 1.00 85.50 687 PRO A CA 1
ATOM 5254 C C . PRO A 1 687 ? 14.477 -2.606 -29.985 1.00 85.50 687 PRO A C 1
ATOM 5256 O O . PRO A 1 687 ? 14.514 -2.824 -28.781 1.00 85.50 687 PRO A O 1
ATOM 5259 N N . SER A 1 688 ? 13.611 -3.245 -30.776 1.00 85.69 688 SER A N 1
ATOM 5260 C CA . SER A 1 688 ? 12.523 -4.075 -30.249 1.00 85.69 688 SER A CA 1
ATOM 5261 C C . SER A 1 688 ? 13.012 -5.278 -29.449 1.00 85.69 688 SER A C 1
ATOM 5263 O O . SER A 1 688 ? 14.013 -5.916 -29.779 1.00 85.69 688 SER A O 1
ATOM 5265 N N . VAL A 1 689 ? 12.247 -5.630 -28.423 1.00 87.00 689 VAL A N 1
ATOM 5266 C CA . VAL A 1 689 ? 12.483 -6.815 -27.597 1.00 87.00 689 VAL A CA 1
ATOM 5267 C C . VAL A 1 689 ? 11.187 -7.598 -27.426 1.00 87.00 689 VAL A C 1
ATOM 5269 O O . VAL A 1 689 ? 10.101 -7.061 -27.622 1.00 87.00 689 VAL A O 1
ATOM 5272 N N . TYR A 1 690 ? 11.286 -8.867 -27.056 1.00 86.69 690 TYR A N 1
ATOM 5273 C CA . TYR A 1 690 ? 10.143 -9.703 -26.695 1.00 86.69 690 TYR A CA 1
ATOM 5274 C C . TYR A 1 690 ? 10.451 -10.488 -25.419 1.00 86.69 690 TYR A C 1
ATOM 5276 O O . TYR A 1 690 ? 11.602 -10.553 -24.980 1.00 86.69 690 TYR A O 1
ATOM 5284 N N . TYR A 1 691 ? 9.429 -11.088 -24.822 1.00 81.94 691 TYR A N 1
ATOM 5285 C CA . TYR A 1 691 ? 9.569 -11.887 -23.611 1.00 81.94 691 TYR A CA 1
ATOM 5286 C C . TYR A 1 691 ? 9.442 -13.360 -23.974 1.00 81.94 691 TYR A C 1
ATOM 5288 O O . TYR A 1 691 ? 8.572 -13.756 -24.746 1.00 81.94 691 TYR A O 1
ATOM 5296 N N . GLU A 1 692 ? 10.331 -14.194 -23.442 1.00 79.38 692 GLU A N 1
ATOM 5297 C CA . GLU A 1 692 ? 10.213 -15.637 -23.631 1.00 79.38 692 GLU A CA 1
ATOM 5298 C C . GLU A 1 692 ? 9.126 -16.182 -22.696 1.00 79.38 692 GLU A C 1
ATOM 5300 O O . GLU A 1 692 ? 9.200 -15.964 -21.490 1.00 79.38 692 GLU A O 1
ATOM 5305 N N . ALA A 1 693 ? 8.194 -16.988 -23.216 1.00 67.44 693 ALA A N 1
ATOM 5306 C CA . ALA A 1 693 ? 7.058 -17.554 -22.471 1.00 67.44 693 ALA A CA 1
ATOM 5307 C C . ALA A 1 693 ? 7.395 -18.326 -21.169 1.00 67.44 693 ALA A C 1
ATOM 5309 O O . ALA A 1 693 ? 6.492 -18.706 -20.433 1.00 67.44 693 ALA A O 1
ATOM 5310 N N . ASN A 1 694 ? 8.675 -18.602 -20.883 1.00 66.56 694 ASN A N 1
ATOM 5311 C CA . ASN A 1 694 ? 9.127 -19.324 -19.686 1.00 66.56 694 ASN A CA 1
ATOM 5312 C C . ASN A 1 694 ? 10.111 -18.530 -18.804 1.00 66.56 694 ASN A C 1
ATOM 5314 O O . ASN A 1 694 ? 10.690 -19.114 -17.885 1.00 66.56 694 ASN A O 1
ATOM 5318 N N . LYS A 1 695 ? 10.367 -17.247 -19.091 1.00 64.81 695 LYS A N 1
ATOM 5319 C CA . LYS A 1 695 ? 11.225 -16.392 -18.259 1.00 64.81 695 LYS A CA 1
ATOM 5320 C C . LYS A 1 695 ? 10.356 -15.384 -17.518 1.00 64.81 695 LYS A C 1
ATOM 5322 O O . LYS A 1 695 ? 9.721 -14.538 -18.132 1.00 64.81 695 LYS A O 1
ATOM 5327 N N . PHE A 1 696 ? 10.321 -15.514 -16.196 1.00 58.78 696 PHE A N 1
ATOM 5328 C CA . PHE A 1 696 ? 9.616 -14.593 -15.311 1.00 58.78 696 PHE A CA 1
ATOM 5329 C C . PHE A 1 696 ? 10.491 -13.358 -15.045 1.00 58.78 696 PHE A C 1
ATOM 5331 O O . PHE A 1 696 ? 11.671 -13.512 -14.732 1.00 58.78 696 PHE A O 1
ATOM 5338 N N . GLY A 1 697 ? 9.916 -12.154 -15.138 1.00 59.47 697 GLY A N 1
ATOM 5339 C CA . GLY A 1 697 ? 10.575 -10.886 -14.794 1.00 59.47 697 GLY A CA 1
ATOM 5340 C C . GLY A 1 697 ? 10.972 -10.015 -15.993 1.00 59.47 697 GLY A C 1
ATOM 5341 O O . GLY A 1 697 ? 10.583 -10.271 -17.129 1.00 59.47 697 GLY A O 1
ATOM 5342 N N . SER A 1 698 ? 11.772 -8.976 -15.735 1.00 60.94 698 SER A N 1
ATOM 5343 C CA . SER A 1 698 ? 12.234 -7.960 -16.703 1.00 60.94 698 SER A CA 1
ATOM 5344 C C . SER A 1 698 ? 13.193 -8.477 -17.790 1.00 60.94 698 SER A C 1
ATOM 5346 O O . SER A 1 698 ? 13.797 -7.685 -18.519 1.00 60.94 698 SER A O 1
ATOM 5348 N N . ASP A 1 699 ? 13.385 -9.793 -17.884 1.00 71.69 699 ASP A N 1
ATOM 5349 C CA . ASP A 1 699 ? 14.319 -10.430 -18.808 1.00 71.69 699 ASP A CA 1
ATOM 5350 C C . ASP A 1 699 ? 13.753 -10.414 -20.231 1.00 71.69 699 ASP A C 1
ATOM 5352 O O . ASP A 1 699 ? 13.139 -11.363 -20.723 1.00 71.69 699 ASP A O 1
ATOM 5356 N N . THR A 1 700 ? 13.997 -9.302 -20.911 1.00 83.00 700 THR A N 1
ATOM 5357 C CA . THR A 1 700 ? 13.682 -9.139 -22.324 1.00 83.00 700 THR A CA 1
ATOM 5358 C C . THR A 1 700 ? 14.747 -9.796 -23.201 1.00 83.00 700 THR A C 1
ATOM 5360 O O . THR A 1 700 ? 15.940 -9.819 -22.887 1.00 83.00 700 THR A O 1
ATOM 5363 N N . THR A 1 701 ? 14.315 -10.358 -24.325 1.00 86.62 701 THR A N 1
ATOM 5364 C CA . THR A 1 701 ? 15.193 -10.903 -25.361 1.00 86.62 701 THR A CA 1
ATOM 5365 C C . THR A 1 701 ? 15.131 -10.010 -26.589 1.00 86.62 701 THR A C 1
ATOM 5367 O O . THR A 1 701 ? 14.058 -9.615 -27.037 1.00 86.62 701 THR A O 1
ATOM 5370 N N . ASP A 1 702 ? 16.300 -9.690 -27.135 1.00 88.62 702 ASP A N 1
ATOM 5371 C CA . ASP A 1 702 ? 16.439 -8.920 -28.369 1.00 88.62 702 ASP A CA 1
ATOM 5372 C C . ASP A 1 702 ? 15.685 -9.607 -29.523 1.00 88.62 702 ASP A C 1
ATOM 5374 O O . ASP A 1 702 ? 15.872 -10.801 -29.780 1.00 88.62 702 ASP A O 1
ATOM 5378 N N . CYS A 1 703 ? 14.834 -8.854 -30.228 1.00 88.69 703 CYS A N 1
ATOM 5379 C CA . CYS A 1 703 ? 14.076 -9.355 -31.374 1.00 88.69 703 CYS A CA 1
ATOM 5380 C C . CYS A 1 703 ? 14.943 -9.650 -32.613 1.00 88.69 703 CYS A C 1
ATOM 5382 O O . CYS A 1 703 ? 14.414 -10.156 -33.612 1.00 88.69 703 CYS A O 1
ATOM 5384 N N . SER A 1 704 ? 16.243 -9.340 -32.581 1.00 86.94 704 SER A N 1
ATOM 5385 C CA . SER A 1 704 ? 17.162 -9.463 -33.714 1.00 86.94 704 SER A CA 1
ATOM 5386 C C . SER A 1 704 ? 17.140 -10.851 -34.369 1.00 86.94 704 SER A C 1
ATOM 5388 O O . SER A 1 704 ? 17.569 -11.852 -33.788 1.00 86.94 704 SER A O 1
ATOM 5390 N N . GLY A 1 705 ? 16.661 -10.924 -35.616 1.00 86.75 705 GLY A N 1
ATOM 5391 C CA . GLY A 1 705 ? 16.533 -12.156 -36.404 1.00 86.75 705 GLY A CA 1
ATOM 5392 C C . GLY A 1 705 ? 15.451 -13.147 -35.951 1.00 86.75 705 GLY A C 1
ATOM 5393 O O . GLY A 1 705 ? 15.397 -14.257 -36.491 1.00 86.75 705 GLY A O 1
ATOM 5394 N N . ILE A 1 706 ? 14.620 -12.779 -34.973 1.00 89.88 706 ILE A N 1
ATOM 5395 C CA . ILE A 1 706 ? 13.619 -13.653 -34.348 1.00 89.88 706 ILE A CA 1
ATOM 5396 C C . ILE A 1 706 ? 12.200 -13.132 -34.603 1.00 89.88 706 ILE A C 1
ATOM 5398 O O . ILE A 1 706 ? 11.342 -13.896 -35.047 1.00 89.88 706 ILE A O 1
ATOM 5402 N N . CYS A 1 707 ? 11.963 -11.843 -34.362 1.00 93.06 707 CYS A N 1
ATOM 5403 C CA . CYS A 1 707 ? 10.661 -11.217 -34.572 1.00 93.06 707 CYS A CA 1
ATOM 5404 C C . CYS A 1 707 ? 10.451 -10.867 -36.054 1.00 93.06 707 CYS A C 1
ATOM 5406 O O . CYS A 1 707 ? 11.405 -10.624 -36.799 1.00 93.06 707 CYS A O 1
ATOM 5408 N N . SER A 1 708 ? 9.194 -10.812 -36.495 1.00 93.56 708 SER A N 1
ATOM 5409 C CA . SER A 1 708 ? 8.845 -10.258 -37.805 1.00 93.56 708 SER A CA 1
ATOM 5410 C C . SER A 1 708 ? 8.324 -8.836 -37.672 1.00 93.56 708 SER A C 1
ATOM 5412 O O . SER A 1 708 ? 7.529 -8.546 -36.783 1.00 93.56 708 SER A O 1
ATOM 5414 N N . TYR A 1 709 ? 8.743 -7.970 -38.585 1.00 93.62 709 TYR A N 1
ATOM 5415 C CA . TYR A 1 709 ? 8.391 -6.555 -38.585 1.00 93.62 709 TYR A CA 1
ATOM 5416 C C . TYR A 1 709 ? 7.411 -6.258 -39.720 1.00 93.62 709 TYR A C 1
ATOM 5418 O O . TYR A 1 709 ? 7.366 -6.992 -40.707 1.00 93.62 709 TYR A O 1
ATOM 5426 N N . ASN A 1 710 ? 6.627 -5.194 -39.586 1.00 94.75 710 ASN A N 1
ATOM 5427 C CA . ASN A 1 710 ? 5.810 -4.629 -40.654 1.00 94.75 710 ASN A CA 1
ATOM 5428 C C . ASN A 1 710 ? 5.802 -3.101 -40.537 1.00 94.75 710 ASN A C 1
ATOM 5430 O O . ASN A 1 710 ? 5.141 -2.559 -39.656 1.00 94.75 710 ASN A O 1
ATOM 5434 N N . TRP A 1 711 ? 6.557 -2.425 -41.394 1.00 94.12 711 TRP A N 1
ATOM 5435 C CA . TRP A 1 711 ? 6.788 -0.984 -41.359 1.00 94.12 711 TRP A CA 1
ATOM 5436 C C . TRP A 1 711 ? 5.773 -0.208 -42.203 1.00 94.12 711 TRP A C 1
ATOM 5438 O O . TRP A 1 711 ? 5.442 -0.605 -43.319 1.00 94.12 711 TRP A O 1
ATOM 5448 N N . SER A 1 712 ? 5.361 0.956 -41.710 1.00 94.25 712 SER A N 1
ATOM 5449 C CA . SER A 1 712 ? 4.584 1.971 -42.421 1.00 94.25 712 SER A CA 1
ATOM 5450 C C . SER A 1 712 ? 5.351 3.293 -42.475 1.00 94.25 712 SER A C 1
ATOM 5452 O O . SER A 1 712 ? 6.117 3.628 -41.575 1.00 94.25 712 SER A O 1
ATOM 5454 N N . VAL A 1 713 ? 5.151 4.059 -43.547 1.00 92.94 713 VAL A N 1
ATOM 5455 C CA . VAL A 1 713 ? 5.686 5.419 -43.687 1.00 92.94 713 VAL A CA 1
ATOM 5456 C C . VAL A 1 713 ? 4.623 6.307 -44.327 1.00 92.94 713 VAL A C 1
ATOM 5458 O O . VAL A 1 713 ? 4.032 5.939 -45.344 1.00 92.94 713 VAL A O 1
ATOM 5461 N N . THR A 1 714 ? 4.357 7.458 -43.716 1.00 92.00 714 THR A N 1
ATOM 5462 C CA . THR A 1 714 ? 3.278 8.371 -44.118 1.00 92.00 714 THR A CA 1
ATOM 5463 C C . THR A 1 714 ? 3.726 9.314 -45.235 1.00 92.00 714 THR A C 1
ATOM 5465 O O . THR A 1 714 ? 2.960 9.551 -46.171 1.00 92.00 714 THR A O 1
ATOM 5468 N N . ASP A 1 715 ? 4.983 9.773 -45.206 1.00 89.81 715 ASP A N 1
ATOM 5469 C CA . ASP A 1 715 ? 5.582 10.613 -46.254 1.00 89.81 715 ASP A CA 1
ATOM 5470 C C . ASP A 1 715 ? 6.944 10.096 -46.734 1.00 89.81 715 ASP A C 1
ATOM 5472 O O . ASP A 1 715 ? 7.999 10.726 -46.630 1.00 89.81 715 ASP A O 1
ATOM 5476 N N . GLY A 1 716 ? 6.927 8.903 -47.311 1.00 90.38 716 GLY A N 1
ATOM 5477 C CA . GLY A 1 716 ? 8.137 8.315 -47.853 1.00 90.38 716 GLY A CA 1
ATOM 5478 C C . GLY A 1 716 ? 7.873 7.133 -48.760 1.00 90.38 716 GLY A C 1
ATOM 5479 O O . GLY A 1 716 ? 6.741 6.842 -49.149 1.00 90.38 716 GLY A O 1
ATOM 5480 N N . SER A 1 717 ? 8.948 6.455 -49.135 1.00 94.12 717 SER A N 1
ATOM 5481 C CA . SER A 1 717 ? 8.882 5.195 -49.871 1.00 94.12 717 SER A CA 1
ATOM 5482 C C . SER A 1 717 ? 10.053 4.289 -49.514 1.00 94.12 717 SER A C 1
ATOM 5484 O O . SER A 1 717 ? 11.147 4.766 -49.218 1.00 94.12 717 SER A O 1
ATOM 5486 N N . PHE A 1 718 ? 9.835 2.976 -49.559 1.00 94.00 718 PHE A N 1
ATOM 5487 C CA . PHE A 1 718 ? 10.899 1.991 -49.374 1.00 94.00 718 PHE A CA 1
ATOM 5488 C C . PHE A 1 718 ? 11.779 1.910 -50.631 1.00 94.00 718 PHE A C 1
ATOM 5490 O O . PHE A 1 718 ? 11.268 1.842 -51.750 1.00 94.00 718 PHE A O 1
ATOM 5497 N N . VAL A 1 719 ? 13.104 1.934 -50.453 1.00 87.12 719 VAL A N 1
ATOM 5498 C CA . VAL A 1 719 ? 14.076 2.066 -51.560 1.00 87.12 719 VAL A CA 1
ATOM 5499 C C . VAL A 1 719 ? 14.311 0.744 -52.280 1.00 87.12 719 VAL A C 1
ATOM 5501 O O . VAL A 1 719 ? 14.414 0.719 -53.500 1.00 87.12 719 VAL A O 1
ATOM 5504 N N . ASP A 1 720 ? 14.391 -0.346 -51.520 1.00 79.88 720 ASP A N 1
ATOM 5505 C CA . ASP A 1 720 ? 14.740 -1.694 -51.997 1.00 79.88 720 ASP A CA 1
ATOM 5506 C C . ASP A 1 720 ? 14.382 -2.793 -50.972 1.00 79.88 720 ASP A C 1
ATOM 5508 O O . ASP A 1 720 ? 14.584 -3.977 -51.242 1.00 79.88 720 ASP A O 1
ATOM 5512 N N . SER A 1 721 ? 13.920 -2.416 -49.777 1.00 69.62 721 SER A N 1
ATOM 5513 C CA . SER A 1 721 ? 13.505 -3.328 -48.711 1.00 69.62 721 SER A CA 1
ATOM 5514 C C . SER A 1 721 ? 12.004 -3.596 -48.802 1.00 69.62 721 SER A C 1
ATOM 5516 O O . SER A 1 721 ? 11.241 -2.731 -49.238 1.00 69.62 721 SER A O 1
ATOM 5518 N N . SER A 1 722 ? 11.553 -4.770 -48.363 1.00 82.38 722 SER A N 1
ATOM 5519 C CA . SER A 1 722 ? 10.127 -4.962 -48.074 1.00 82.38 722 SER A CA 1
ATOM 5520 C C . SER A 1 722 ? 9.743 -4.258 -46.775 1.00 82.38 722 SER A C 1
ATOM 5522 O O . SER A 1 722 ? 10.576 -4.141 -45.877 1.00 82.38 722 SER A O 1
ATOM 5524 N N . GLU A 1 723 ? 8.461 -3.915 -46.638 1.00 86.69 723 GLU A N 1
ATOM 5525 C CA . GLU A 1 723 ? 7.836 -3.495 -45.371 1.00 86.69 723 GLU A CA 1
ATOM 5526 C C . GLU A 1 723 ? 8.108 -4.488 -44.227 1.00 86.69 723 GLU A C 1
ATOM 5528 O O . GLU A 1 723 ? 7.997 -4.121 -43.069 1.00 86.69 723 GLU A O 1
ATOM 5533 N N . THR A 1 724 ? 8.519 -5.726 -44.525 1.00 89.12 724 THR A N 1
ATOM 5534 C CA . THR A 1 724 ? 8.781 -6.769 -43.528 1.00 89.12 724 THR A CA 1
ATOM 5535 C C . THR A 1 724 ? 10.251 -7.001 -43.165 1.00 89.12 724 THR A C 1
ATOM 5537 O O . THR A 1 724 ? 10.565 -7.991 -42.506 1.00 89.12 724 THR A O 1
ATOM 5540 N N . GLU A 1 725 ? 11.184 -6.171 -43.645 1.00 87.94 725 GLU A N 1
ATOM 5541 C CA . GLU A 1 725 ? 12.590 -6.290 -43.228 1.00 87.94 725 GLU A CA 1
ATOM 5542 C C . GLU A 1 725 ? 12.793 -5.756 -41.804 1.00 87.94 725 GLU A C 1
ATOM 5544 O O . GLU A 1 725 ? 12.201 -4.756 -41.413 1.00 87.94 725 GLU A O 1
ATOM 5549 N N . GLU A 1 726 ? 13.674 -6.404 -41.042 1.00 86.56 726 GLU A N 1
ATOM 5550 C CA . GLU A 1 726 ? 14.066 -5.965 -39.695 1.00 86.56 726 GLU A CA 1
ATOM 5551 C C . GLU A 1 726 ? 14.734 -4.581 -39.706 1.00 86.56 726 GLU A C 1
ATOM 5553 O O . GLU A 1 726 ? 14.494 -3.768 -38.822 1.00 86.56 726 GLU A O 1
ATOM 5558 N N . ILE A 1 727 ? 15.530 -4.291 -40.743 1.00 90.94 727 ILE A N 1
ATOM 5559 C CA . ILE A 1 727 ? 16.239 -3.016 -40.924 1.00 90.94 727 ILE A CA 1
ATOM 5560 C C . ILE A 1 727 ? 15.836 -2.430 -42.289 1.00 90.94 727 ILE A C 1
ATOM 5562 O O . ILE A 1 727 ? 16.563 -2.622 -43.274 1.00 90.94 727 ILE A O 1
ATOM 5566 N N . PRO A 1 728 ? 14.669 -1.768 -42.406 1.00 92.81 728 PRO A N 1
ATOM 5567 C CA . PRO A 1 728 ? 14.187 -1.261 -43.682 1.00 92.81 728 PRO A CA 1
ATOM 5568 C C . PRO A 1 728 ? 14.995 -0.044 -44.137 1.00 92.81 728 PRO A C 1
ATOM 5570 O O . PRO A 1 728 ? 15.647 0.655 -43.355 1.00 92.81 728 PRO A O 1
ATOM 5573 N N . ARG A 1 729 ? 14.922 0.222 -45.442 1.00 93.75 729 ARG A N 1
ATOM 5574 C CA . ARG A 1 729 ? 15.554 1.364 -46.105 1.00 93.75 729 ARG A CA 1
ATOM 5575 C C . ARG A 1 729 ? 14.475 2.211 -46.749 1.00 93.75 729 ARG A C 1
ATOM 5577 O O . ARG A 1 729 ? 13.782 1.734 -47.649 1.00 93.75 729 ARG A O 1
ATOM 5584 N N . MET A 1 730 ? 14.346 3.456 -46.311 1.00 94.44 730 MET A N 1
ATOM 5585 C CA . MET A 1 730 ? 13.312 4.378 -46.779 1.00 94.44 730 MET A CA 1
ATOM 5586 C C . MET A 1 730 ? 13.887 5.721 -47.218 1.00 94.44 730 MET A C 1
ATOM 5588 O O . MET A 1 730 ? 14.977 6.105 -46.808 1.00 94.44 730 MET A O 1
ATOM 5592 N N . ILE A 1 731 ? 13.151 6.419 -48.075 1.00 94.19 731 ILE A N 1
ATOM 5593 C CA . ILE A 1 731 ? 13.382 7.816 -48.440 1.00 94.19 731 ILE A CA 1
ATOM 5594 C C . ILE A 1 731 ? 12.174 8.610 -47.961 1.00 94.19 731 ILE A C 1
ATOM 5596 O O . ILE A 1 731 ? 11.059 8.321 -48.398 1.00 94.19 731 ILE A O 1
ATOM 5600 N N . PHE A 1 732 ? 12.409 9.608 -47.114 1.00 94.38 732 PHE A N 1
ATOM 5601 C CA . PHE A 1 732 ? 11.414 10.615 -46.741 1.00 94.38 732 PHE A CA 1
ATOM 5602 C C . PHE A 1 732 ? 11.287 11.650 -47.865 1.00 94.38 732 PHE A C 1
ATOM 5604 O O . PHE A 1 732 ? 12.301 12.048 -48.447 1.00 94.38 732 PHE A O 1
ATOM 5611 N N . ASN A 1 733 ? 10.070 12.063 -48.229 1.00 93.00 733 ASN A N 1
ATOM 5612 C CA . ASN A 1 733 ? 9.885 12.965 -49.373 1.00 93.00 733 ASN A CA 1
ATOM 5613 C C . ASN A 1 733 ? 10.096 14.440 -49.007 1.00 93.00 733 ASN A C 1
ATOM 5615 O O . ASN A 1 733 ? 10.598 15.192 -49.848 1.00 93.00 733 ASN A O 1
ATOM 5619 N N . ASN A 1 734 ? 9.706 14.852 -47.798 1.00 92.25 734 ASN A N 1
ATOM 5620 C CA . ASN A 1 734 ? 9.779 16.236 -47.329 1.00 92.25 734 ASN A CA 1
ATOM 5621 C C . ASN A 1 734 ? 10.668 16.394 -46.080 1.00 92.25 734 ASN A C 1
ATOM 5623 O O . ASN A 1 734 ? 11.038 15.419 -45.432 1.00 92.25 734 ASN A O 1
ATOM 5627 N N . ASP A 1 735 ? 11.080 17.640 -45.813 1.00 90.19 735 ASP A N 1
ATOM 5628 C CA . ASP A 1 735 ? 11.789 18.066 -44.602 1.00 90.19 735 ASP A CA 1
ATOM 5629 C C . ASP A 1 735 ? 10.807 18.569 -43.528 1.00 90.19 735 ASP A C 1
ATOM 5631 O O . ASP A 1 735 ? 9.899 19.338 -43.852 1.00 90.19 735 ASP A O 1
ATOM 5635 N N . GLY A 1 736 ? 11.019 18.212 -42.256 1.00 87.81 736 GLY A N 1
ATOM 5636 C CA . GLY A 1 736 ? 10.193 18.658 -41.128 1.00 87.81 736 GLY A CA 1
ATOM 5637 C C . GLY A 1 736 ? 10.087 17.658 -39.971 1.00 87.81 736 GLY A C 1
ATOM 5638 O O . GLY A 1 736 ? 10.604 16.549 -40.050 1.00 87.81 736 GLY A O 1
ATOM 5639 N N . ASP A 1 737 ? 9.374 18.076 -38.919 1.00 78.81 737 ASP A N 1
ATOM 5640 C CA . ASP A 1 737 ? 9.223 17.342 -37.648 1.00 78.81 737 ASP A CA 1
ATOM 5641 C C . ASP A 1 737 ? 7.961 16.452 -37.604 1.00 78.81 737 ASP A C 1
ATOM 5643 O O . ASP A 1 737 ? 7.581 15.980 -36.539 1.00 78.81 737 ASP A O 1
ATOM 5647 N N . THR A 1 738 ? 7.239 16.291 -38.720 1.00 76.00 738 THR A N 1
ATOM 5648 C CA . THR A 1 738 ? 5.928 15.601 -38.760 1.00 76.00 738 THR A CA 1
ATOM 5649 C C . THR A 1 738 ? 5.899 14.417 -39.718 1.00 76.00 738 THR A C 1
ATOM 5651 O O . THR A 1 738 ? 4.822 13.981 -40.133 1.00 76.00 738 THR A O 1
ATOM 5654 N N . GLU A 1 739 ? 7.065 13.936 -40.148 1.00 77.88 739 GLU A N 1
ATOM 5655 C CA . GLU A 1 739 ? 7.108 12.808 -41.067 1.00 77.88 739 GLU A CA 1
ATOM 5656 C C . GLU A 1 739 ? 6.925 11.506 -40.289 1.00 77.88 739 GLU A C 1
ATOM 5658 O O . GLU A 1 739 ? 7.840 10.993 -39.645 1.00 77.88 739 GLU A O 1
ATOM 5663 N N . GLY A 1 740 ? 5.688 11.006 -40.340 1.00 83.62 740 GLY A N 1
ATOM 5664 C CA . GLY A 1 740 ? 5.253 9.820 -39.618 1.00 83.62 740 GLY A CA 1
ATOM 5665 C C . GLY A 1 740 ? 5.842 8.529 -40.191 1.00 83.62 740 GLY A C 1
ATOM 5666 O O . GLY A 1 740 ? 5.750 8.273 -41.396 1.00 83.62 740 GLY A O 1
ATOM 5667 N N . TYR A 1 741 ? 6.381 7.675 -39.331 1.00 90.69 741 TYR A N 1
ATOM 5668 C CA . TYR A 1 741 ? 6.692 6.277 -39.620 1.00 90.69 741 TYR A CA 1
ATOM 5669 C C . TYR A 1 741 ? 6.175 5.398 -38.485 1.00 90.69 741 TYR A C 1
ATOM 5671 O O . TYR A 1 741 ? 6.071 5.835 -37.353 1.00 90.69 741 TYR A O 1
ATOM 5679 N N . GLY A 1 742 ? 5.856 4.143 -38.755 1.00 90.69 742 GLY A N 1
ATOM 5680 C CA . GLY A 1 742 ? 5.393 3.218 -37.729 1.00 90.69 742 GLY A CA 1
ATOM 5681 C C . GLY A 1 742 ? 5.856 1.813 -38.033 1.00 90.69 742 GLY A C 1
ATOM 5682 O O . GLY A 1 742 ? 6.306 1.517 -39.142 1.00 90.69 742 GLY A O 1
ATOM 5683 N N . PHE A 1 743 ? 5.764 0.925 -37.055 1.00 91.19 743 PHE A N 1
ATOM 5684 C CA . PHE A 1 743 ? 5.933 -0.492 -37.320 1.00 91.19 743 PHE A CA 1
ATOM 5685 C C . PHE A 1 743 ? 5.111 -1.352 -36.377 1.00 91.19 743 PHE A C 1
ATOM 5687 O O . PHE A 1 743 ? 4.741 -0.944 -35.275 1.00 91.19 743 PHE A O 1
ATOM 5694 N N . THR A 1 744 ? 4.802 -2.555 -36.844 1.00 91.88 744 THR A N 1
ATOM 5695 C CA . THR A 1 744 ? 4.262 -3.650 -36.046 1.00 91.88 744 THR A CA 1
ATOM 5696 C C . THR A 1 744 ? 5.344 -4.710 -35.876 1.00 91.88 744 THR A C 1
ATOM 5698 O O . THR A 1 744 ? 5.912 -5.167 -36.865 1.00 91.88 744 THR A O 1
ATOM 5701 N N . VAL A 1 745 ? 5.624 -5.114 -34.641 1.00 90.69 745 VAL A N 1
ATOM 5702 C CA . VAL A 1 745 ? 6.489 -6.250 -34.302 1.00 90.69 745 VAL A CA 1
ATOM 5703 C C . VAL A 1 745 ? 5.605 -7.437 -33.969 1.00 90.69 745 VAL A C 1
ATOM 5705 O O . VAL A 1 745 ? 4.654 -7.291 -33.211 1.00 90.69 745 VAL A O 1
ATOM 5708 N N . THR A 1 746 ? 5.908 -8.598 -34.538 1.00 92.00 746 THR A N 1
ATOM 5709 C CA . THR A 1 746 ? 5.314 -9.888 -34.176 1.00 92.00 746 THR A CA 1
ATOM 5710 C C . THR A 1 746 ? 6.399 -10.786 -33.607 1.00 92.00 746 THR A C 1
ATOM 5712 O O . THR A 1 746 ? 7.428 -10.978 -34.260 1.00 92.00 746 THR A O 1
ATOM 5715 N N . ASP A 1 747 ? 6.186 -11.323 -32.416 1.00 89.31 747 ASP A N 1
ATOM 5716 C CA . ASP A 1 747 ? 7.121 -12.245 -31.777 1.00 89.31 747 ASP A CA 1
ATOM 5717 C C . ASP A 1 747 ? 7.012 -13.682 -32.361 1.00 89.31 747 ASP A C 1
ATOM 5719 O O . ASP A 1 747 ? 6.179 -13.944 -33.239 1.00 89.31 747 ASP A O 1
ATOM 5723 N N . PRO A 1 748 ? 7.854 -14.640 -31.924 1.00 88.38 748 PRO A N 1
ATOM 5724 C CA . PRO A 1 748 ? 7.784 -16.034 -32.380 1.00 88.38 748 PRO A CA 1
ATOM 5725 C C . PRO A 1 748 ? 6.484 -16.767 -32.052 1.00 88.38 748 PRO A C 1
ATOM 5727 O O . PRO A 1 748 ? 6.151 -17.734 -32.745 1.00 88.38 748 PRO A O 1
ATOM 5730 N N . ASP A 1 749 ? 5.783 -16.334 -31.006 1.00 82.62 749 ASP A N 1
ATOM 5731 C CA . ASP A 1 749 ? 4.550 -16.952 -30.528 1.00 82.62 749 ASP A CA 1
ATOM 5732 C C . ASP A 1 749 ? 3.302 -16.368 -31.227 1.00 82.62 749 ASP A C 1
ATOM 5734 O O . ASP A 1 749 ? 2.208 -16.929 -31.133 1.00 82.62 749 ASP A O 1
ATOM 5738 N N . GLY A 1 750 ? 3.481 -15.320 -32.039 1.00 87.00 750 GLY A N 1
ATOM 5739 C CA . GLY A 1 750 ? 2.467 -14.721 -32.904 1.00 87.00 750 GLY A CA 1
ATOM 5740 C C . GLY A 1 750 ? 1.776 -13.492 -32.313 1.00 87.00 750 GLY A C 1
ATOM 5741 O O . GLY A 1 750 ? 0.808 -13.010 -32.904 1.00 87.00 750 GLY A O 1
ATOM 5742 N N . TYR A 1 751 ? 2.254 -12.977 -31.183 1.00 85.00 751 TYR A N 1
ATOM 5743 C CA . TYR A 1 751 ? 1.744 -11.763 -30.558 1.00 85.00 751 TYR A CA 1
ATOM 5744 C C . TYR A 1 751 ? 2.289 -10.534 -31.266 1.00 85.00 751 TYR A C 1
ATOM 5746 O O . TYR A 1 751 ? 3.475 -10.457 -31.585 1.00 85.00 751 TYR A O 1
ATOM 5754 N N . THR A 1 752 ? 1.416 -9.560 -31.519 1.00 88.38 752 THR A N 1
ATOM 5755 C CA . THR A 1 752 ? 1.734 -8.388 -32.337 1.00 88.38 752 THR A CA 1
ATOM 5756 C C . THR A 1 752 ? 1.546 -7.095 -31.566 1.00 88.38 752 THR A C 1
ATOM 5758 O O . THR A 1 752 ? 0.460 -6.896 -31.030 1.00 88.38 752 THR A O 1
ATOM 5761 N N . CYS A 1 753 ? 2.521 -6.184 -31.618 1.00 89.31 753 CYS A N 1
ATOM 5762 C CA . CYS A 1 753 ? 2.377 -4.813 -31.124 1.00 89.31 753 CYS A CA 1
ATOM 5763 C C . CYS A 1 753 ? 2.834 -3.776 -32.135 1.00 89.31 753 CYS A C 1
ATOM 5765 O O . CYS A 1 753 ? 3.801 -3.998 -32.859 1.00 89.31 753 CYS A O 1
ATOM 5767 N N . SER A 1 754 ? 2.148 -2.631 -32.178 1.00 89.56 754 SER A N 1
ATOM 5768 C CA . SER A 1 754 ? 2.450 -1.549 -33.114 1.00 89.56 754 SER A CA 1
ATOM 5769 C C . SER A 1 754 ? 2.717 -0.231 -32.402 1.00 89.56 754 SER A C 1
ATOM 5771 O O . SER A 1 754 ? 2.013 0.108 -31.460 1.00 89.56 754 SER A O 1
ATOM 5773 N N . THR A 1 755 ? 3.689 0.534 -32.896 1.00 85.69 755 THR A N 1
ATOM 5774 C CA . THR A 1 755 ? 4.066 1.851 -32.353 1.00 85.69 755 THR A CA 1
ATOM 5775 C C . THR A 1 755 ? 3.059 2.968 -32.627 1.00 85.69 755 THR A C 1
ATOM 5777 O O . THR A 1 755 ? 3.236 4.072 -32.127 1.00 85.69 755 THR A O 1
ATOM 5780 N N . GLY A 1 756 ? 2.046 2.732 -33.467 1.00 86.75 756 GLY A N 1
ATOM 5781 C CA . GLY A 1 756 ? 1.342 3.835 -34.126 1.00 86.75 756 GLY A CA 1
ATOM 5782 C C . GLY A 1 756 ? 2.283 4.635 -35.038 1.00 86.75 756 GLY A C 1
ATOM 5783 O O . GLY A 1 756 ? 3.340 4.131 -35.433 1.00 86.75 756 GLY A O 1
ATOM 5784 N N . ASP A 1 757 ? 1.886 5.866 -35.368 1.00 87.19 757 ASP A N 1
ATOM 5785 C CA . ASP A 1 757 ? 2.713 6.810 -36.125 1.00 87.19 757 ASP A CA 1
ATOM 5786 C C . ASP A 1 757 ? 3.679 7.535 -35.170 1.00 87.19 757 ASP A C 1
ATOM 5788 O O . ASP A 1 757 ? 3.256 8.199 -34.226 1.00 87.19 757 ASP A O 1
ATOM 5792 N N . LEU A 1 758 ? 4.976 7.390 -35.424 1.00 89.12 758 LEU A N 1
ATOM 5793 C CA . LEU A 1 758 ? 6.095 8.056 -34.761 1.00 89.12 758 LEU A CA 1
ATOM 5794 C C . LEU A 1 758 ? 6.613 9.185 -35.644 1.00 89.12 758 LEU A C 1
ATOM 5796 O O . LEU A 1 758 ? 6.723 9.016 -36.857 1.00 89.12 758 LEU A O 1
ATOM 5800 N N . ASP A 1 759 ? 7.021 10.292 -35.038 1.00 90.81 759 ASP A N 1
ATOM 5801 C CA . ASP A 1 759 ? 7.607 11.414 -35.769 1.00 90.81 759 ASP A CA 1
ATOM 5802 C C . ASP A 1 759 ? 9.112 11.205 -36.010 1.00 90.81 759 ASP A C 1
ATOM 5804 O O . ASP A 1 759 ? 9.866 10.823 -35.108 1.00 90.81 759 ASP A O 1
ATOM 5808 N N . ALA A 1 760 ? 9.568 11.466 -37.238 1.00 89.44 760 ALA A N 1
ATOM 5809 C CA . ALA A 1 760 ? 10.982 11.615 -37.575 1.00 89.44 760 ALA A CA 1
ATOM 5810 C C . ALA A 1 760 ? 11.322 13.097 -37.806 1.00 89.44 760 ALA A C 1
ATOM 5812 O O . ALA A 1 760 ? 10.636 13.778 -38.565 1.00 89.44 760 ALA A O 1
ATOM 5813 N N . ASP A 1 761 ? 12.416 13.574 -37.204 1.00 91.25 761 ASP A N 1
ATOM 5814 C CA . ASP A 1 761 ? 13.017 14.876 -37.530 1.00 91.25 761 ASP A CA 1
ATOM 5815 C C . ASP A 1 761 ? 13.839 14.728 -38.821 1.00 91.25 761 ASP A C 1
ATOM 5817 O O . ASP A 1 761 ? 14.966 14.216 -38.816 1.00 91.25 761 ASP A O 1
ATOM 5821 N N . VAL A 1 762 ? 13.228 15.094 -39.953 1.00 92.94 762 VAL A N 1
ATOM 5822 C CA . VAL A 1 762 ? 13.827 14.952 -41.282 1.00 92.94 762 VAL A CA 1
ATOM 5823 C C . VAL A 1 762 ? 14.452 16.269 -41.720 1.00 92.94 762 VAL A C 1
ATOM 5825 O O . VAL A 1 762 ? 13.778 17.248 -42.051 1.00 92.94 762 VAL A O 1
ATOM 5828 N N . ASN A 1 763 ? 15.777 16.270 -41.826 1.00 92.88 763 ASN A N 1
ATOM 5829 C CA . ASN A 1 763 ? 16.525 17.417 -42.299 1.00 92.88 763 ASN A CA 1
ATOM 5830 C C . ASN A 1 763 ? 16.279 17.718 -43.774 1.00 92.88 763 ASN A C 1
ATOM 5832 O O . ASN A 1 763 ? 16.074 16.856 -44.629 1.00 92.88 763 ASN A O 1
ATOM 5836 N N . LYS A 1 764 ? 16.445 18.993 -44.108 1.00 89.88 764 LYS A N 1
ATOM 5837 C CA . LYS A 1 764 ? 16.525 19.427 -45.496 1.00 89.88 764 LYS A CA 1
ATOM 5838 C C . LYS A 1 764 ? 17.799 18.903 -46.156 1.00 89.88 764 LYS A C 1
ATOM 5840 O O . LYS A 1 764 ? 18.890 19.150 -45.640 1.00 89.88 764 LYS A O 1
ATOM 5845 N N . ASP A 1 765 ? 17.663 18.307 -47.343 1.00 81.62 765 ASP A N 1
ATOM 5846 C CA . ASP A 1 765 ? 18.810 17.937 -48.178 1.00 81.62 765 ASP A CA 1
ATOM 5847 C C . ASP A 1 765 ? 19.744 19.142 -48.369 1.00 81.62 765 ASP A C 1
ATOM 5849 O O . ASP A 1 765 ? 19.347 20.217 -48.851 1.00 81.62 765 ASP A O 1
ATOM 5853 N N . LEU A 1 766 ? 21.000 18.984 -47.951 1.00 77.25 766 LEU A N 1
ATOM 5854 C CA . LEU A 1 766 ? 21.997 20.024 -48.130 1.00 77.25 766 LEU A CA 1
ATOM 5855 C C . LEU A 1 766 ? 22.415 20.039 -49.603 1.00 77.25 766 LEU A C 1
ATOM 5857 O O . LEU A 1 766 ? 22.816 19.011 -50.144 1.00 77.25 766 LEU A O 1
ATOM 5861 N N . PRO A 1 767 ? 22.418 21.205 -50.273 1.00 76.25 767 PRO A N 1
ATOM 5862 C CA . PRO A 1 767 ? 22.814 21.265 -51.671 1.00 76.25 767 PRO A CA 1
ATOM 5863 C C . PRO A 1 767 ? 24.232 20.710 -51.846 1.00 76.25 767 PRO A C 1
ATOM 5865 O O . PRO A 1 767 ? 25.168 21.135 -51.170 1.00 76.25 767 PRO A O 1
ATOM 5868 N N . SER A 1 768 ? 24.404 19.775 -52.781 1.00 74.00 768 SER A N 1
ATOM 5869 C CA . SER A 1 768 ? 25.710 19.196 -53.087 1.00 74.00 768 SER A CA 1
ATOM 5870 C C . SER A 1 768 ? 26.672 20.284 -53.583 1.00 74.00 768 SER A C 1
ATOM 5872 O O . SER A 1 768 ? 26.491 20.841 -54.672 1.00 74.00 768 SER A O 1
ATOM 5874 N N . TRP A 1 769 ? 27.715 20.593 -52.816 1.00 69.06 769 TRP A N 1
ATOM 5875 C CA . TRP A 1 769 ? 28.749 21.540 -53.234 1.00 69.06 769 TRP A CA 1
ATOM 5876 C C . TRP A 1 769 ? 29.863 20.787 -53.967 1.00 69.06 769 TRP A C 1
ATOM 5878 O O . TRP A 1 769 ? 30.447 19.849 -53.432 1.00 69.06 769 TRP A O 1
ATOM 5888 N N . THR A 1 770 ? 30.192 21.202 -55.191 1.00 75.06 770 THR A N 1
ATOM 5889 C CA . THR A 1 770 ? 31.396 20.724 -55.890 1.00 75.06 770 THR A CA 1
ATOM 5890 C C . THR A 1 770 ? 32.499 21.766 -55.735 1.00 75.06 770 THR A C 1
ATOM 5892 O O . THR A 1 770 ? 32.369 22.879 -56.245 1.00 75.06 770 THR A O 1
ATOM 5895 N N . GLU A 1 771 ? 33.589 21.427 -55.046 1.00 62.97 771 GLU A N 1
ATOM 5896 C CA . GLU A 1 771 ? 34.776 22.285 -54.993 1.00 62.97 771 GLU A CA 1
ATOM 5897 C C . GLU A 1 771 ? 35.546 22.164 -56.320 1.00 62.97 771 GLU A C 1
ATOM 5899 O O . GLU A 1 771 ? 36.258 21.193 -56.574 1.00 62.97 771 GLU A O 1
ATOM 5904 N N . THR A 1 772 ? 35.365 23.133 -57.219 1.00 74.56 772 THR A N 1
ATOM 5905 C CA . THR A 1 772 ? 36.208 23.273 -58.417 1.00 74.56 772 THR A CA 1
ATOM 5906 C C . THR A 1 772 ? 37.528 23.951 -58.054 1.00 74.56 772 THR A C 1
ATOM 5908 O O . THR A 1 772 ? 37.529 25.136 -57.720 1.00 74.56 772 THR A O 1
ATOM 5911 N N . TYR A 1 773 ? 38.627 23.193 -58.145 1.00 62.53 773 TYR A N 1
ATOM 5912 C CA . TYR A 1 773 ? 40.011 23.669 -58.006 1.00 62.53 773 TYR A CA 1
ATOM 5913 C C . TYR A 1 773 ? 40.529 24.427 -59.232 1.00 62.53 773 TYR A C 1
ATOM 5915 O O . TYR A 1 773 ? 40.238 23.989 -60.372 1.00 62.53 773 TYR A O 1
#

Foldseek 3Di:
DVPVVVVVVVVVVVVVVVVVVVVVVVVVPPAPDPDDDDPPPPLVQAQKFWWKAAPQQGIKTAWLVNQVVVPPQWGDPPPDPFHPPPDPDRDGSPPTWGWHQDPPQQWIFTWIAGPRLGTKTAAPPQPAPAPPDPPDAGQTWGDDQFFIAHWIASNNVGPQGIKGQDDPPWHWTADPVQQWIFTWIARADPPDRPTRGIMTQFLCNQVVVVPQWGHVVRVTPRPPHGRRGTTMGRNDPDDDDDPDPDDDDDDDDDDDWDWDWDWDDDDQKIKIWTFTDDDPPPWWKAKAWFDQDPDDDPDDPDDDDTDSADQDPVRDGDPPRQDDDDDDDDDDDDDDTDTDMDIDGNVNVVVPDPDWIFMWMATPVGDIDDTDTDDDDDDDDFFDQPDDPDQCQDDDPDRFFAEDDPDDDQTKRKGKGKTFAPPQDWFKKKWKEQDLDADLVVRAHPRHTQWIDPGDCPPRDRIDMDMTIGRDDPVQAAKTKIFIWMATPVSDIDDDSPDCRRIDIGHHFYAKDWDDKDWDADDLARCQDDDQVQNFQKIKIKIFIHGVHDPQAFQFKWKWKDFPVDPDIDIDGDPPFPWCSRVCVPGRMTIGIDGCVNPVPDDAQTKMWMWMWIDRPRDIHPTDTQDPPDDPCPVPPPDPCCPPPPPHNRIDHGHHQFAKHQAHPPGDFDWVVVQAAAQDKIKTATQIWGDDSPDPDPDTHGCVVFKWKAKDWDAWDFDPDHSTDNITIIHGHDAAFAGWMKMWIAGNVGRIHIPGTDTGHHHYDDPDDDDDD

Secondary structure (DSSP, 8-state):
--HHHHHHHHHHHHHHHHHHHHHHHHHHT----PPPP-TTSTT----EEEEEEETTTEEEESBGGGG-TT-SSB--TTT-TTS---TTTT-BS-S--BEEE-TTT-EEEEEEEETTTEEEEESTT--S----STTT--S-EEE-SS-EESEEEEGGGGGG-EEESEETTEEEEEETTTTEEEEEEEE--TTTS-S-EEEESBGGGG-TT-SSB--GGGTS-SSSSB----BEEE----------SS-PPPPPS------EEEEEEETTEEEEEEE-S---TT---EEEEE-------S-S----------B-TTSPBP------PPPPPP-SS-PPP-----EEPHHHHTTS-SS--EEEEE-TTS-EEEEEE-------SSS---------SSSSSSPPPPEE-SSS---EEEEEEEEE-TTSS--EEEEEESSS-EETTTTEETT-EEEEEEEE--TT-SEEEEEEEEE--GGG-EEEEEEEEEEETTSPBSS-TT-GGGEEEEEEEEPPEEEEEE-PPPPHHHHTTS-GGG-S--EEEEEEEE--STT----EEEEEEEETTS--EEEEE-TT---TTTT-TT--EEEEEE-TTT-TT--TT-EEEEEEEEE-SS-BPP-EE---SS----TT--SS-SSTTT--TT-EEPPPS-S-BSS-TT--PEEESSS-BTTSEEEEE---EEE-TT--SS-EEE-TTTSEEEEEESSEEESSS-TT-SS-EEEESS-EEEEEEEEEEE-TTS-EEE--PEEEEEBPPPP------

Radius of gyration: 39.42 Å; Cα contacts (8 Å, |Δi|>4): 1452; chains: 1; bounding box: 105×72×119 Å

pLDDT: mean 70.31, std 19.84, range [27.47, 96.31]

Sequence (773 aa):
MLYKKTEKFLFFSLVFLFIFGASLFVLNSKKASATTWDPSNPDNTHNLSGFAWADTIGWISFNSANCDSDDNGLTDKGNYANCQMLVPGGDPVNPTWGVTIDRTTKEMTGYAWSSNVGWICFGTSCTGPAVTASGNDTADAYFYPNYIDGYAQVVSLGDDGWISLDGATYGVTWNQTNLELEGYAWNGNDTAGVGIGWISFNANNCDTDDNGFIDVGCGGDNATDVVTDYYVIANLNLPPTYIDAGLYEPVPSDVELDPTVTYFAEGDNVSFRAEWSEINLTDHVIAYFCKHDDDIDNSSGTYDTWRCNDRDGNGNLNEDHWCASAPVQYNGTDFPLAECSKTLSSADIGSFGAKNIFVTLCDEWGECVGPYQIDDLNTNDAPDIDGFSGVNADGDEWATAPYLDDGVDDEIIHFSVDWTDTLNNGFMNLRICKSNNFTESTMTCDDDSWCELDGSSTGGANSGTLGCEYTALESDAGDNDYYVYVCDYYGTCTSDPGDDSNKGSFLVNLRPEVTVMSAPNFGPDAACKNDVDDKDLQVGLYWTVSDGDSGSEIKKVSVYVDRVSDTYQIELDDDELTNDCATNPSNNNCESVISSALYPNIGWGESYTWQVRVNDGYAWSDWRNFDHSAGDTLTNDSGANADSVNGDNTTFTTYAHNFPVPIPDGTSVGFQPDPPSAGEETKLTPPSVYYEANKFGSDTTDCSGICSYNWSVTDGSFVDSSETEEIPRMIFNNDGDTEGYGFTVTDPDGYTCSTGDLDADVNKDLPSWTETY